Protein AF-0000000075699941 (afdb_homodimer)

pLDDT: mean 88.86, std 12.5, range [31.61, 98.81]

InterPro domains:
  IPR001917 Aminotransferase, class-II, pyridoxal-phosphate binding site [PS00599] (311-320)
  IPR004839 Aminotransferase, class I/classII, large domain [PF00155] (104-460)
  IPR015421 Pyridoxal phosphate-dependent transferase, major domain [G3DSA:3.40.640.10] (120-364)
  IPR015422 Pyridoxal phosphate-dependent transferase, small domain [G3DSA:3.90.1150.10] (101-460)
  IPR015424 Pyridoxal phosphate-dependent transferase [SSF53383] (94-467)
  IPR050087 8-amino-7-oxononanoate synthase class-II [PTHR13693] (21-463)

Solvent-accessible surface area (backbone atoms only — not comparable to full-atom values): 46453 Å² total; per-residue (Å²): 117,64,68,58,48,49,49,50,49,50,44,48,52,46,49,45,50,50,47,50,52,48,51,53,38,51,53,46,50,53,49,23,59,72,68,68,67,40,80,81,68,52,60,91,83,39,59,60,74,62,56,66,65,60,49,47,45,43,64,57,48,43,40,60,50,42,82,73,33,38,46,39,26,75,44,23,39,35,59,45,30,36,27,52,41,66,43,62,85,40,83,79,35,82,52,76,42,71,74,81,47,68,44,71,20,38,46,23,45,31,41,20,31,53,38,42,6,23,62,45,89,79,34,45,61,56,24,54,50,41,27,65,55,31,6,49,6,42,17,19,19,32,48,48,58,21,27,31,51,65,58,54,52,35,25,52,49,51,8,60,67,58,66,39,74,23,35,44,72,43,49,34,38,48,53,41,41,36,39,44,45,35,60,61,40,32,70,61,20,38,36,41,32,41,62,71,59,56,65,37,50,54,51,3,46,60,61,18,54,29,46,75,44,71,30,57,68,86,33,63,67,51,40,49,51,49,50,52,51,45,62,72,53,25,37,82,98,76,45,42,73,56,59,47,44,38,38,39,47,39,29,31,32,86,81,42,14,33,63,53,62,59,68,62,50,48,55,48,27,71,74,70,45,46,44,38,37,40,37,20,45,68,15,32,54,50,26,32,89,71,17,58,6,48,39,57,55,69,69,42,62,54,83,73,38,57,36,42,29,35,38,23,32,21,37,32,9,22,54,7,15,38,45,32,22,50,51,69,58,42,57,50,40,64,75,56,20,55,62,40,57,73,18,58,39,52,36,51,33,42,50,42,31,33,40,38,42,52,48,34,39,73,74,35,70,65,32,43,50,32,36,51,41,23,31,50,49,21,37,50,51,52,52,52,40,46,74,69,69,46,54,70,39,48,40,86,42,30,42,30,45,17,33,59,42,70,51,70,81,45,50,63,54,33,48,50,47,30,46,74,74,28,37,36,69,34,77,45,41,66,82,84,29,55,64,70,53,16,28,39,42,33,25,44,35,25,71,55,47,72,67,57,52,50,50,50,53,54,51,52,48,62,46,46,64,85,47,84,71,64,90,117,115,66,68,58,48,48,50,49,49,50,45,48,52,45,48,46,49,50,47,49,53,49,51,51,38,51,52,46,51,55,49,23,60,72,69,68,68,42,80,81,67,52,60,91,82,38,59,60,73,62,56,65,66,61,49,47,45,44,64,57,48,44,40,60,51,43,82,74,32,38,47,38,28,76,42,22,40,34,58,45,31,36,29,53,41,68,43,60,86,40,82,80,34,82,52,75,43,70,74,79,48,69,44,70,20,38,45,23,43,32,41,22,31,53,37,43,7,24,62,46,89,80,34,44,61,57,25,52,52,41,27,64,54,30,6,48,7,43,17,19,20,33,49,47,57,22,25,32,50,64,57,54,52,35,24,50,48,52,9,58,67,58,66,38,75,22,33,45,72,42,47,33,36,48,52,42,41,36,38,47,44,35,61,61,39,31,70,59,22,37,35,42,32,41,63,72,56,56,65,38,50,53,51,2,46,60,62,19,54,28,45,78,46,72,29,56,66,85,32,66,66,51,40,50,50,48,50,52,50,45,64,74,52,26,37,82,96,74,45,42,73,55,60,46,41,37,39,40,47,38,30,32,32,85,79,43,14,33,64,52,61,59,69,61,52,48,54,48,28,72,74,69,43,45,45,38,37,40,37,19,43,67,15,34,53,50,26,30,88,70,18,60,6,49,39,57,54,70,69,43,63,55,82,75,37,58,36,42,29,34,39,22,32,20,37,32,9,22,55,8,15,37,46,33,22,51,50,68,59,41,58,49,40,64,76,57,21,54,61,39,56,74,18,57,38,53,35,51,33,43,50,41,30,32,38,38,42,51,48,33,41,73,74,37,71,64,31,43,50,31,37,52,40,22,31,50,49,21,36,51,52,51,51,51,40,46,75,69,69,47,55,69,37,47,38,85,42,31,41,30,45,17,33,59,42,65,54,70,80,45,49,62,56,32,50,52,47,30,46,75,73,28,38,36,69,34,78,46,40,67,84,86,29,56,65,69,53,17,29,40,44,32,26,44,36,22,70,57,47,71,67,56,52,52,50,50,52,53,52,51,50,60,48,46,63,83,46,89,73,68,87,115

Organism: Trichomonas vaginalis (strain ATCC PRA-98 / G3) (NCBI:txid412133)

Foldseek 3Di:
DVLVVVVVVQVVVLVVVVVVLLVVLVVVQVVCVVVVNHDDDDPPPDDDPDDPVVVSCCQRPCLLQVCLPPFAWDDFQAQKTWTFDWDAPDSNGSDIDTPPDIFIFGRFAALQALRLLDDDDQQNVVLVVCCVVVNFAQPAFCVPRGPDPLQVVLQVLLCVLLVAPTKHWFQAQLVCLQFVLLLPAADLAEEEEEPLDDVSNVNNVVVNHYHYHYFYHLDLVRVLVCLVVCQCQGDPPVSDGGDAYEYEDEQARQQQQEGHPVVSVLVVCVVRVHAYAYEDASQALAAALLRSTNCRNVVHDPQSHAWDKYFCVRNQSARIIMTGHHPVSNVSCCPRGCSRHPNHGHTSSRSSSSSSLSCCSVPNPSSSLLNVLSQVLQQVLLVVCVVVVFQWGHDRSRQKIKTWADAPVLQSQLSVQSVVVRHHWDWDAPPSDDRGGTIIITGHHSVDDPVNSVVSSVSSCVSCVPPPSPSD/DVLVVVVVVQVVVLVVVVVVLLVVLVVVQVVCVVVVNHDDDDPPPDDDPDDPVVVSCCQRPCLLQVCLPPFAWDDFQAQKTKTFDWDAPDSNGSDIDTPPDIFIFGRFAALQALRLLDDDDQQNVVLVVCCVVVNFAQPAFCVPRGPDPLQVVLFVLLCVLLVAPTKHWFQAQLVCLQFVLLLPAADLAEEEEEPLDDVSNVNNVVVNHYHYHYFYHLDLVRVLVCLVVCQCQGDPPVSDGGDAYEYEDEQARQQQQEGHPVVSVLVVCVVRVHAYHYEDASQALAAALLRSTNCRNVVHDVQSHAWDKYFCVRNQSARTIMTGHHPVSNVSCCVRTCSRHPNHGHTSSRSSSSSSLSCCSVPNPSSSLLNVLSQVLQQVLLVVCVVVVFQWGHDRSRQKIKTWAAAPVLQSQLSVQSVVVRHHWDWDAPPSDDRGGTIIITGHHSPDDPVNSVVSSVSSCVSCVPRPRDSD

Secondary structure (DSSP, 8-state):
-HHHHHHHHHHHHHHHHHHHHHHHHHHHHHHHHHHT-SPPPPPTTPPPSS-HHHHHHHHHTGGGSGGGSSPPB-S-SSSEEEEEEEEESSTT-S-EEEEEEEEEEEE-SS--TTSTTS--TTTHHHHHHHHHHH-S---SBTTTT--BHHHHHHHHHHHHHHT-SEEEEES-HHHHHHHHHHHH--TT-EEEEETT--HHHHHHHHHHT-EEEEE-TT-HHHHHHHHHHHHHH-STTT-PPPS-EEEEEESB-TTT-PBP-HHHHHHHHHHH--EEEEE-TTTTTTSSTTS--HHHHTT--GGG-SEEEEESSSTTSS--EEEEE-HHHHHHHHHH-HHHHTSBPPPHHHHHHHHHHHHHHHH-HHHHHHHHHHHHHHHHHHHHHHHTT--B---TT-SB--EE---GGGHHHHHHHHHHTTEE-EEE-TTTS-TT--EEE-B--TT--HHHHHHHHHHHHHHHTTS-----/-HHHHHHHHHHHHHHHHHHHHHHHHHHHHHHHHHHT-SPPPPPTTPPPSS-HHHHHHHHHTGGGSGGGSS--B-S-SSSEEEEEEEEESSTT-S-EEEEEEEEEEEE-SS--TTSTTS--TTTHHHHHHHHHHH-S---SBTTTT--BHHHHHHHHHHHHHHT-SEEEEES-HHHHHHHHHHHH--TT-EEEEETT--HHHHHHHHHHT-EEEEE-TT-HHHHHHHHHHHHHH-STTT-PPPS-EEEEEESB-TTT-PBP-HHHHHHHHHHH--EEEEE-TTTTTTSSTTS--HHHHTT--GGG-SEEEEESSSTTSS--EEEEE-HHHHHHHHHH-HHHHTSBPPPHHHHHHHHHHHHHHHH-HHHHHHHHHHHHHHHHHHHHHHHTT--B---TT-SB--EE---GGGHHHHHHHHHHTTEE-EEE-TTTS-TT--EEE-B--TT--HHHHHHHHHHHHHHHTTS-----

Radius of gyration: 27.93 Å; Cα contacts (8 Å, |Δi|>4): 2089; chains: 2; bounding box: 78×87×69 Å

Nearest PDB structures (foldseek):
  7k0m-assembly1_A  TM=8.593E-01  e=3.765E-35  Homo sapiens
  7yj2-assembly1_A  TM=8.805E-01  e=1.296E-33  Homo sapiens
  7yjm-assembly1_A  TM=8.736E-01  e=7.192E-33  Arabidopsis thaliana
  7yjk-assembly1_E  TM=8.613E-01  e=2.711E-32  Arabidopsis thaliana
  6m4n-assembly1_E  TM=8.146E-01  e=2.342E-31  Homo sapiens

Structure (mmCIF, N/CA/C/O backbone):
data_AF-0000000075699941-model_v1
#
loop_
_entity.id
_entity.type
_entity.pdbx_description
1 polymer 'serine C-palmitoyltransferase'
#
loop_
_atom_site.group_PDB
_atom_site.id
_atom_site.type_symbol
_atom_site.label_atom_id
_atom_site.label_alt_id
_atom_site.label_comp_id
_atom_site.label_asym_id
_atom_site.label_entity_id
_atom_site.label_seq_id
_atom_site.pdbx_PDB_ins_code
_atom_site.Cartn_x
_atom_site.Cartn_y
_atom_site.Cartn_z
_atom_site.occupancy
_atom_site.B_iso_or_equiv
_atom_site.auth_seq_id
_atom_site.auth_comp_id
_atom_site.auth_asym_id
_atom_site.auth_atom_id
_atom_site.pdbx_PDB_model_num
ATOM 1 N N . MET A 1 1 ? 8.727 -48.25 -1.712 1 34.75 1 MET A N 1
ATOM 2 C CA . MET A 1 1 ? 10.008 -48.094 -1.034 1 34.75 1 MET A CA 1
ATOM 3 C C . MET A 1 1 ? 10.984 -47.281 -1.897 1 34.75 1 MET A C 1
ATOM 5 O O . MET A 1 1 ? 11.742 -46.469 -1.388 1 34.75 1 MET A O 1
ATOM 9 N N . LEU A 1 2 ? 10.891 -47.438 -3.232 1 41.66 2 LEU A N 1
ATOM 10 C CA . LEU A 1 2 ? 11.781 -46.969 -4.285 1 41.66 2 LEU A CA 1
ATOM 11 C C . LEU A 1 2 ? 11.523 -45.5 -4.59 1 41.66 2 LEU A C 1
ATOM 13 O O . LEU A 1 2 ? 12.469 -44.75 -4.812 1 41.66 2 LEU A O 1
ATOM 17 N N . PRO A 1 3 ? 10.281 -45.156 -4.598 1 49.69 3 PRO A N 1
ATOM 18 C CA . PRO A 1 3 ? 9.984 -43.75 -4.855 1 49.69 3 PRO A CA 1
ATOM 19 C C . PRO A 1 3 ? 10.43 -42.812 -3.719 1 49.69 3 PRO A C 1
ATOM 21 O O . PRO A 1 3 ? 10.898 -41.719 -3.967 1 49.69 3 PRO A O 1
ATOM 24 N N . GLU A 1 4 ? 10.281 -43.344 -2.535 1 50.81 4 GLU A N 1
ATOM 25 C CA . GLU A 1 4 ? 10.703 -42.594 -1.354 1 50.81 4 GLU A CA 1
ATOM 26 C C . GLU A 1 4 ? 12.211 -42.375 -1.333 1 50.81 4 GLU A C 1
ATOM 28 O O . GLU A 1 4 ? 12.695 -41.312 -0.978 1 50.81 4 GLU A O 1
ATOM 33 N N . LEU A 1 5 ? 12.922 -43.5 -1.72 1 48.5 5 LEU A N 1
ATOM 34 C CA . LEU A 1 5 ? 14.375 -43.406 -1.706 1 48.5 5 LEU A CA 1
ATOM 35 C C . LEU A 1 5 ? 14.867 -42.406 -2.721 1 48.5 5 LEU A C 1
ATOM 37 O O . LEU A 1 5 ? 15.828 -41.656 -2.459 1 48.5 5 LEU A O 1
ATOM 41 N N . ARG A 1 6 ? 14.148 -42.406 -3.789 1 55.69 6 ARG A N 1
ATOM 42 C CA . ARG A 1 6 ? 14.516 -41.438 -4.828 1 55.69 6 ARG A CA 1
ATOM 43 C C . ARG A 1 6 ? 14.266 -40 -4.371 1 55.69 6 ARG A C 1
ATOM 45 O O . ARG A 1 6 ? 15.07 -39.125 -4.648 1 55.69 6 ARG A O 1
ATOM 52 N N . GLU A 1 7 ? 13.219 -39.906 -3.625 1 62.72 7 GLU A N 1
ATOM 53 C CA . GLU A 1 7 ? 12.945 -38.594 -3.08 1 62.72 7 GLU A CA 1
ATOM 54 C C . GLU A 1 7 ? 14.031 -38.156 -2.094 1 62.72 7 GLU A C 1
ATOM 56 O O . GLU A 1 7 ? 14.438 -37 -2.08 1 62.72 7 GLU A O 1
ATOM 61 N N . ILE A 1 8 ? 14.43 -39.125 -1.36 1 63.62 8 ILE A N 1
ATOM 62 C CA . ILE A 1 8 ? 15.469 -38.875 -0.368 1 63.62 8 ILE A CA 1
ATOM 63 C C . ILE A 1 8 ? 16.781 -38.531 -1.07 1 63.62 8 ILE A C 1
ATOM 65 O O . ILE A 1 8 ? 17.5 -37.625 -0.654 1 63.62 8 ILE A O 1
ATOM 69 N N . GLU A 1 9 ? 17.016 -39.281 -2.086 1 65.44 9 GLU A N 1
ATOM 70 C CA . GLU A 1 9 ? 18.25 -39.031 -2.84 1 65.44 9 GLU A CA 1
ATOM 71 C C . GLU A 1 9 ? 18.234 -37.656 -3.494 1 65.44 9 GLU A C 1
ATOM 73 O O . GLU A 1 9 ? 19.234 -36.938 -3.467 1 65.44 9 GLU A O 1
ATOM 78 N N . LEU A 1 10 ? 17.109 -37.344 -3.988 1 65.12 10 LEU A N 1
ATOM 79 C CA . LEU A 1 10 ? 16.984 -36.062 -4.645 1 65.12 10 LEU A CA 1
ATOM 80 C C . LEU A 1 10 ? 17.125 -34.906 -3.635 1 65.12 10 LEU A C 1
ATOM 82 O O . LEU A 1 10 ? 17.766 -33.906 -3.916 1 65.12 10 LEU A O 1
ATOM 86 N N . LYS A 1 11 ? 16.547 -35.156 -2.514 1 68.44 11 LYS A N 1
ATOM 87 C CA . LYS A 1 11 ? 16.688 -34.156 -1.449 1 68.44 11 LYS A CA 1
ATOM 88 C C . LYS A 1 11 ? 18.141 -34 -1.017 1 68.44 11 LYS A C 1
ATOM 90 O O . LYS A 1 11 ? 18.609 -32.875 -0.806 1 68.44 11 LYS A O 1
ATOM 95 N N . PHE A 1 12 ? 18.734 -35.156 -0.958 1 65.94 12 PHE A N 1
ATOM 96 C CA . PHE A 1 12 ? 20.125 -35.125 -0.538 1 65.94 12 PHE A CA 1
ATOM 97 C C . PHE A 1 12 ? 20.984 -34.344 -1.517 1 65.94 12 PHE A C 1
ATOM 99 O O . PHE A 1 12 ? 21.766 -33.469 -1.107 1 65.94 12 PHE A O 1
ATOM 106 N N . PHE A 1 13 ? 20.812 -34.594 -2.758 1 67.38 13 PHE A N 1
ATOM 107 C CA . PHE A 1 13 ? 21.641 -33.938 -3.754 1 67.38 13 PHE A CA 1
ATOM 108 C C . PHE A 1 13 ? 21.297 -32.438 -3.84 1 67.38 13 PHE A C 1
ATOM 110 O O . PHE A 1 13 ? 22.172 -31.609 -4.074 1 67.38 13 PHE A O 1
ATOM 117 N N . ALA A 1 14 ? 20.031 -32.188 -3.631 1 69.19 14 ALA A N 1
ATOM 118 C CA . ALA A 1 14 ? 19.625 -30.766 -3.627 1 69.19 14 ALA A CA 1
ATOM 119 C C . ALA A 1 14 ? 20.281 -30.016 -2.479 1 69.19 14 ALA A C 1
ATOM 121 O O . ALA A 1 14 ? 20.812 -28.922 -2.676 1 69.19 14 ALA A O 1
ATOM 122 N N . TYR A 1 15 ? 20.281 -30.656 -1.397 1 71.62 15 TYR A N 1
ATOM 123 C CA . TYR A 1 15 ? 20.922 -30.031 -0.242 1 71.62 15 TYR A CA 1
ATOM 124 C C . TYR A 1 15 ? 22.422 -29.953 -0.426 1 71.62 15 TYR A C 1
ATOM 126 O O . TYR A 1 15 ? 23.047 -28.953 -0.037 1 71.62 15 TYR A O 1
ATOM 134 N N . LEU A 1 16 ? 22.906 -30.984 -1.008 1 69.88 16 LEU A N 1
ATOM 135 C CA . LEU A 1 16 ? 24.344 -31 -1.255 1 69.88 16 LEU A CA 1
ATOM 136 C C . LEU A 1 16 ? 24.75 -29.844 -2.172 1 69.88 16 LEU A C 1
ATOM 138 O O . LEU A 1 16 ? 25.781 -29.203 -1.95 1 69.88 16 LEU A O 1
ATOM 142 N N . ASN A 1 17 ? 24 -29.625 -3.148 1 71.31 17 ASN A N 1
ATOM 143 C CA . ASN A 1 17 ? 24.266 -28.516 -4.055 1 71.31 17 ASN A CA 1
ATOM 144 C C . ASN A 1 17 ? 24.219 -27.172 -3.332 1 71.31 17 ASN A C 1
ATOM 146 O O . ASN A 1 17 ? 25.031 -26.297 -3.598 1 71.31 17 ASN A O 1
ATOM 150 N N . TYR A 1 18 ? 23.281 -27.109 -2.482 1 71.38 18 TYR A N 1
ATOM 151 C CA . TYR A 1 18 ? 23.172 -25.875 -1.71 1 71.38 18 TYR A CA 1
ATOM 152 C C . TYR A 1 18 ? 24.391 -25.688 -0.804 1 71.38 18 TYR A C 1
ATOM 154 O O . TYR A 1 18 ? 24.891 -24.578 -0.646 1 71.38 18 TYR A O 1
ATOM 162 N N . VAL A 1 19 ? 24.75 -26.812 -0.297 1 73.38 19 VAL A N 1
ATOM 163 C CA . VAL A 1 19 ? 25.891 -26.781 0.596 1 73.38 19 VAL A CA 1
ATOM 164 C C . VAL A 1 19 ? 27.156 -26.422 -0.198 1 73.38 19 VAL A C 1
ATOM 166 O O . VAL A 1 19 ? 27.969 -25.625 0.253 1 73.38 19 VAL A O 1
ATOM 169 N N . ILE A 1 20 ? 27.266 -26.984 -1.326 1 74.5 20 ILE A N 1
ATOM 170 C CA . ILE A 1 20 ? 28.406 -26.703 -2.178 1 74.5 20 ILE A CA 1
ATOM 171 C C . ILE A 1 20 ? 28.406 -25.219 -2.564 1 74.5 20 ILE A C 1
ATOM 173 O O . ILE A 1 20 ? 29.438 -24.547 -2.5 1 74.5 20 ILE A O 1
ATOM 177 N N . CYS A 1 21 ? 27.25 -24.781 -2.92 1 73.25 21 CYS A N 1
ATOM 178 C CA . CYS A 1 21 ? 27.141 -23.375 -3.277 1 73.25 21 CYS A CA 1
ATOM 179 C C . CYS A 1 21 ? 27.469 -22.469 -2.086 1 73.25 21 CYS A C 1
ATOM 181 O O . CYS A 1 21 ? 28.109 -21.438 -2.244 1 73.25 21 CYS A O 1
ATOM 183 N N . PHE A 1 22 ? 27.062 -22.984 -0.99 1 75.75 22 PHE A N 1
ATOM 184 C CA . PHE A 1 22 ? 27.328 -22.234 0.228 1 75.75 22 PHE A CA 1
ATOM 185 C C . PHE A 1 22 ? 28.828 -22.188 0.522 1 75.75 22 PHE A C 1
ATOM 187 O O . PHE A 1 22 ? 29.375 -21.125 0.822 1 75.75 22 PHE A O 1
ATOM 194 N N . ILE A 1 23 ? 29.469 -23.266 0.366 1 77.12 23 ILE A N 1
ATOM 195 C CA . ILE A 1 23 ? 30.891 -23.375 0.644 1 77.12 23 ILE A CA 1
ATOM 196 C C . ILE A 1 23 ? 31.672 -22.547 -0.38 1 77.12 23 ILE A C 1
ATOM 198 O O . ILE A 1 23 ? 32.594 -21.828 -0.023 1 77.12 23 ILE A O 1
ATOM 202 N N . THR A 1 24 ? 31.281 -22.656 -1.557 1 78.62 24 THR A N 1
ATOM 203 C CA . THR A 1 24 ? 31.953 -21.875 -2.598 1 78.62 24 THR A CA 1
ATOM 204 C C . THR A 1 24 ? 31.766 -20.375 -2.35 1 78.62 24 THR A C 1
ATOM 206 O O . THR A 1 24 ? 32.688 -19.594 -2.607 1 78.62 24 THR A O 1
ATOM 209 N N . GLY A 1 25 ? 30.625 -20.047 -1.852 1 77.56 25 GLY A N 1
ATOM 210 C CA . GLY A 1 25 ? 30.391 -18.656 -1.509 1 77.56 25 GLY A CA 1
ATOM 211 C C . GLY A 1 25 ? 31.297 -18.141 -0.402 1 77.56 25 GLY A C 1
ATOM 212 O O . GLY A 1 25 ? 31.812 -17.031 -0.477 1 77.56 25 GLY A O 1
ATOM 213 N N . ILE A 1 26 ? 31.5 -19 0.552 1 77.69 26 ILE A N 1
ATOM 214 C CA . ILE A 1 26 ? 32.375 -18.641 1.672 1 77.69 26 ILE A CA 1
ATOM 215 C C . ILE A 1 26 ? 33.812 -18.453 1.178 1 77.69 26 ILE A C 1
ATOM 217 O O . ILE A 1 26 ? 34.469 -17.516 1.57 1 77.69 26 ILE A O 1
ATOM 221 N N . VAL A 1 27 ? 34.156 -19.312 0.367 1 80 27 VAL A N 1
ATOM 222 C CA . VAL A 1 27 ? 35.5 -19.25 -0.185 1 80 27 VAL A CA 1
ATOM 223 C C . VAL A 1 27 ? 35.688 -17.969 -1.003 1 80 27 VAL A C 1
ATOM 225 O O . VAL A 1 27 ? 36.688 -17.281 -0.901 1 80 27 VAL A O 1
ATOM 228 N N . ARG A 1 28 ? 34.719 -17.641 -1.659 1 80.19 28 ARG A N 1
ATOM 229 C CA . ARG A 1 28 ? 34.781 -16.438 -2.48 1 80.19 28 ARG A CA 1
ATOM 230 C C . ARG A 1 28 ? 34.812 -15.188 -1.613 1 80.19 28 ARG A C 1
ATOM 232 O O . ARG A 1 28 ? 35.5 -14.211 -1.95 1 80.19 28 ARG A O 1
ATOM 239 N N . ASP A 1 29 ? 34.031 -15.18 -0.617 1 80.12 29 ASP A N 1
ATOM 240 C CA . ASP A 1 29 ? 34.062 -14.055 0.313 1 80.12 29 ASP A CA 1
ATOM 241 C C . ASP A 1 29 ? 35.438 -13.883 0.927 1 80.12 29 ASP A C 1
ATOM 243 O O . ASP A 1 29 ? 35.906 -12.758 1.132 1 80.12 29 ASP A O 1
ATOM 247 N N . TRP A 1 30 ? 35.969 -14.992 1.223 1 78.75 30 TRP A N 1
ATOM 248 C CA . TRP A 1 30 ? 37.312 -14.977 1.775 1 78.75 30 TRP A CA 1
ATOM 249 C C . TRP A 1 30 ? 38.312 -14.383 0.777 1 78.75 30 TRP A C 1
ATOM 251 O O . TRP A 1 30 ? 39.156 -13.555 1.142 1 78.75 30 TRP A O 1
ATOM 261 N N . ILE A 1 31 ? 38.188 -14.711 -0.401 1 80.12 31 ILE A N 1
ATOM 262 C CA . ILE A 1 31 ? 39.062 -14.203 -1.461 1 80.12 31 ILE A CA 1
ATOM 263 C C . ILE A 1 31 ? 38.812 -12.711 -1.659 1 80.12 31 ILE A C 1
ATOM 265 O O . ILE A 1 31 ? 39.75 -11.93 -1.79 1 80.12 31 ILE A O 1
ATOM 269 N N . ASP A 1 32 ? 37.531 -12.359 -1.671 1 79.06 32 ASP A N 1
ATOM 270 C CA . ASP A 1 32 ? 37.156 -10.961 -1.879 1 79.06 32 ASP A CA 1
ATOM 271 C C . ASP A 1 32 ? 37.688 -10.086 -0.75 1 79.06 32 ASP A C 1
ATOM 273 O O . ASP A 1 32 ? 38.125 -8.945 -0.984 1 79.06 32 ASP A O 1
ATOM 277 N N . ARG A 1 33 ? 37.625 -10.57 0.433 1 75.12 33 ARG A N 1
ATOM 278 C CA . ARG A 1 33 ? 38.156 -9.844 1.58 1 75.12 33 ARG A CA 1
ATOM 279 C C . ARG A 1 33 ? 39.656 -9.633 1.451 1 75.12 33 ARG A C 1
ATOM 281 O O . ARG A 1 33 ? 40.188 -8.578 1.817 1 75.12 33 ARG A O 1
ATOM 288 N N . ARG A 1 34 ? 40.281 -10.531 0.761 1 75.31 34 ARG A N 1
ATOM 289 C CA . ARG A 1 34 ? 41.719 -10.484 0.634 1 75.31 34 ARG A CA 1
ATOM 290 C C . ARG A 1 34 ? 42.156 -9.602 -0.54 1 75.31 34 ARG A C 1
ATOM 292 O O . ARG A 1 34 ? 43.219 -9.008 -0.524 1 75.31 34 ARG A O 1
ATOM 299 N N . THR A 1 35 ? 41.281 -9.547 -1.446 1 78.31 35 THR A N 1
ATOM 300 C CA . THR A 1 35 ? 41.625 -8.781 -2.639 1 78.31 35 THR A CA 1
ATOM 301 C C . THR A 1 35 ? 41 -7.391 -2.586 1 78.31 35 THR A C 1
ATOM 303 O O . THR A 1 35 ? 41.125 -6.605 -3.527 1 78.31 35 THR A O 1
ATOM 306 N N . GLY A 1 36 ? 40.25 -7.008 -1.541 1 66.38 36 GLY A N 1
ATOM 307 C CA . GLY A 1 36 ? 39.656 -5.691 -1.35 1 66.38 36 GLY A CA 1
ATOM 308 C C . GLY A 1 36 ? 38.375 -5.508 -2.102 1 66.38 36 GLY A C 1
ATOM 309 O O . GLY A 1 36 ? 37.906 -4.379 -2.293 1 66.38 36 GLY A O 1
ATOM 310 N N . LYS A 1 37 ? 37.906 -6.531 -2.658 1 63.53 37 LYS A N 1
ATOM 311 C CA . LYS A 1 37 ? 36.688 -6.441 -3.473 1 63.53 37 LYS A CA 1
ATOM 312 C C . LYS A 1 37 ? 35.438 -6.785 -2.652 1 63.53 37 LYS A C 1
ATOM 314 O O . LYS A 1 37 ? 34.344 -6.949 -3.205 1 63.53 37 LYS A O 1
ATOM 319 N N . GLY A 1 38 ? 35.625 -6.918 -1.45 1 62.72 38 GLY A N 1
ATOM 320 C CA . GLY A 1 38 ? 34.5 -7.363 -0.632 1 62.72 38 GLY A CA 1
ATOM 321 C C . GLY A 1 38 ? 33.531 -6.246 -0.264 1 62.72 38 GLY A C 1
ATOM 322 O O . GLY A 1 38 ? 33.688 -5.113 -0.726 1 62.72 38 GLY A O 1
ATOM 323 N N . ARG A 1 39 ? 32.5 -6.656 0.431 1 65 39 ARG A N 1
ATOM 324 C CA . ARG A 1 39 ? 31.531 -5.719 0.972 1 65 39 ARG A CA 1
ATOM 325 C C . ARG A 1 39 ? 32.219 -4.617 1.777 1 65 39 ARG A C 1
ATOM 327 O O . ARG A 1 39 ? 33.156 -4.879 2.51 1 65 39 ARG A O 1
ATOM 334 N N . LYS A 1 40 ? 31.625 -3.402 1.453 1 65.88 40 LYS A N 1
ATOM 335 C CA . LYS A 1 40 ? 32.125 -2.338 2.322 1 65.88 40 LYS A CA 1
ATOM 336 C C . LYS A 1 40 ? 31.688 -2.568 3.77 1 65.88 40 LYS A C 1
ATOM 338 O O . LYS A 1 40 ? 30.5 -2.723 4.055 1 65.88 40 LYS A O 1
ATOM 343 N N . PRO A 1 41 ? 32.625 -2.721 4.504 1 69.06 41 PRO A N 1
ATOM 344 C CA . PRO A 1 41 ? 32.281 -2.928 5.91 1 69.06 41 PRO A CA 1
ATOM 345 C C . PRO A 1 41 ? 31.562 -1.728 6.52 1 69.06 41 PRO A C 1
ATOM 347 O O . PRO A 1 41 ? 31.656 -0.614 6 1 69.06 41 PRO A O 1
ATOM 350 N N . ALA A 1 42 ? 30.781 -2.07 7.5 1 73 42 ALA A N 1
ATOM 351 C CA . ALA A 1 42 ? 30.203 -0.969 8.266 1 73 42 ALA A CA 1
ATOM 352 C C . ALA A 1 42 ? 31.281 -0.066 8.836 1 73 42 ALA A C 1
ATOM 354 O O . ALA A 1 42 ? 32.375 -0.538 9.203 1 73 42 ALA A O 1
ATOM 355 N N . PRO A 1 43 ? 30.969 1.286 8.742 1 68.81 43 PRO A N 1
ATOM 356 C CA . PRO A 1 43 ? 31.953 2.17 9.367 1 68.81 43 PRO A CA 1
ATOM 357 C C . PRO A 1 43 ? 32.312 1.739 10.781 1 68.81 43 PRO A C 1
ATOM 359 O O . PRO A 1 43 ? 31.562 1.024 11.43 1 68.81 43 PRO A O 1
ATOM 362 N N . LYS A 1 44 ? 33.594 2.088 11.172 1 68.62 44 LYS A N 1
ATOM 363 C CA . LYS A 1 44 ? 34.094 1.708 12.492 1 68.62 44 LYS A CA 1
ATOM 364 C C . LYS A 1 44 ? 33.094 2.1 13.586 1 68.62 44 LYS A C 1
ATOM 366 O O . LYS A 1 44 ? 32.594 3.229 13.609 1 68.62 44 LYS A O 1
ATOM 371 N N . GLY A 1 45 ? 32.688 1.171 14.336 1 70.06 45 GLY A N 1
ATOM 372 C CA . GLY A 1 45 ? 31.812 1.437 15.469 1 70.06 45 GLY A CA 1
ATOM 373 C C . GLY A 1 45 ? 30.359 1.158 15.18 1 70.06 45 GLY A C 1
ATOM 374 O O . GLY A 1 45 ? 29.516 1.169 16.078 1 70.06 45 GLY A O 1
ATOM 375 N N . TYR A 1 46 ? 30.094 0.892 13.891 1 75.81 46 TYR A N 1
ATOM 376 C CA . TYR A 1 46 ? 28.703 0.613 13.531 1 75.81 46 TYR A CA 1
ATOM 377 C C . TYR A 1 46 ? 28.469 -0.885 13.383 1 75.81 46 TYR A C 1
ATOM 379 O O . TYR A 1 46 ? 29.359 -1.62 12.953 1 75.81 46 TYR A O 1
ATOM 387 N N . VAL A 1 47 ? 27.375 -1.27 13.781 1 77.06 47 VAL A N 1
ATOM 388 C CA . VAL A 1 47 ? 26.938 -2.619 13.438 1 77.06 47 VAL A CA 1
ATOM 389 C C . VAL A 1 47 ? 26.422 -2.65 12 1 77.06 47 VAL A C 1
ATOM 391 O O . VAL A 1 47 ? 25.719 -1.745 11.562 1 77.06 47 VAL A O 1
ATOM 394 N N . PRO A 1 48 ? 26.828 -3.695 11.273 1 72.69 48 PRO A N 1
ATOM 395 C CA . PRO A 1 48 ? 26.406 -3.756 9.875 1 72.69 48 PRO A CA 1
ATOM 396 C C . PRO A 1 48 ? 24.875 -3.77 9.727 1 72.69 48 PRO A C 1
ATOM 398 O O . PRO A 1 48 ? 24.188 -4.395 10.531 1 72.69 48 PRO A O 1
ATOM 401 N N . ILE A 1 49 ? 24.438 -3.08 8.711 1 75 49 ILE A N 1
ATOM 402 C CA . ILE A 1 49 ? 23.016 -2.885 8.484 1 75 49 ILE A CA 1
ATOM 403 C C . ILE A 1 49 ? 22.391 -4.184 7.977 1 75 49 ILE A C 1
ATOM 405 O O . ILE A 1 49 ? 21.188 -4.414 8.156 1 75 49 ILE A O 1
ATOM 409 N N . PHE A 1 50 ? 23.188 -5.125 7.477 1 73.94 50 PHE A N 1
ATOM 410 C CA . PHE A 1 50 ? 22.625 -6.281 6.785 1 73.94 50 PHE A CA 1
ATOM 411 C C . PHE A 1 50 ? 22.719 -7.527 7.656 1 73.94 50 PHE A C 1
ATOM 413 O O . PHE A 1 50 ? 23.641 -7.66 8.469 1 73.94 50 PHE A O 1
ATOM 420 N N . ASN A 1 51 ? 21.672 -8.32 7.465 1 70.94 51 ASN A N 1
ATOM 421 C CA . ASN A 1 51 ? 21.797 -9.68 7.969 1 70.94 51 ASN A CA 1
ATOM 422 C C . ASN A 1 51 ? 22.844 -10.469 7.18 1 70.94 51 ASN A C 1
ATOM 424 O O . ASN A 1 51 ? 22.734 -10.594 5.961 1 70.94 51 ASN A O 1
ATOM 428 N N . ASP A 1 52 ? 23.734 -11 7.832 1 68 52 ASP A N 1
ATOM 429 C CA . ASP A 1 52 ? 24.891 -11.625 7.203 1 68 52 ASP A CA 1
ATOM 430 C C . ASP A 1 52 ? 24.469 -12.727 6.242 1 68 52 ASP A C 1
ATOM 432 O O . ASP A 1 52 ? 24.984 -12.82 5.129 1 68 52 ASP A O 1
ATOM 436 N N . PHE A 1 53 ? 23.562 -13.469 6.707 1 69.69 53 PHE A N 1
ATOM 437 C CA . PHE A 1 53 ? 23.141 -14.586 5.871 1 69.69 53 PHE A CA 1
ATOM 438 C C . PHE A 1 53 ? 22.406 -14.086 4.629 1 69.69 53 PHE A C 1
ATOM 440 O O . PHE A 1 53 ? 22.656 -14.562 3.521 1 69.69 53 PHE A O 1
ATOM 447 N N . ALA A 1 54 ? 21.625 -13.18 4.867 1 70.75 54 ALA A N 1
ATOM 448 C CA . ALA A 1 54 ? 20.844 -12.648 3.748 1 70.75 54 ALA A CA 1
ATOM 449 C C . ALA A 1 54 ? 21.766 -11.953 2.74 1 70.75 54 ALA A C 1
ATOM 451 O O . ALA A 1 54 ? 21.562 -12.07 1.529 1 70.75 54 ALA A O 1
ATOM 452 N N . ASP A 1 55 ? 22.656 -11.312 3.291 1 72.69 55 ASP A N 1
ATOM 453 C CA . ASP A 1 55 ? 23.609 -10.633 2.426 1 72.69 55 ASP A CA 1
ATOM 454 C C . ASP A 1 55 ? 24.453 -11.633 1.643 1 72.69 55 ASP A C 1
ATOM 456 O O . ASP A 1 55 ? 24.703 -11.445 0.453 1 72.69 55 ASP A O 1
ATOM 460 N N . PHE A 1 56 ? 24.844 -12.633 2.324 1 72.69 56 PHE A N 1
ATOM 461 C CA . PHE A 1 56 ? 25.609 -13.688 1.679 1 72.69 56 PHE A CA 1
ATOM 462 C C . PHE A 1 56 ? 24.812 -14.336 0.551 1 72.69 56 PHE A C 1
ATOM 464 O O . PHE A 1 56 ? 25.328 -14.508 -0.557 1 72.69 56 PHE A O 1
ATOM 471 N N . PHE A 1 57 ? 23.609 -14.656 0.801 1 72.25 57 PHE A N 1
ATOM 472 C CA . PHE A 1 57 ? 22.734 -15.281 -0.187 1 72.25 57 PHE A CA 1
ATOM 473 C C . PHE A 1 57 ? 22.547 -14.375 -1.399 1 72.25 57 PHE A C 1
ATOM 475 O O . PHE A 1 57 ? 22.578 -14.844 -2.539 1 72.25 57 PHE A O 1
ATOM 482 N N . THR A 1 58 ? 22.484 -13.172 -1.108 1 71.94 58 THR A N 1
ATOM 483 C CA . THR A 1 58 ? 22.266 -12.203 -2.18 1 71.94 58 THR A CA 1
ATOM 484 C C . THR A 1 58 ? 23.5 -12.109 -3.072 1 71.94 58 THR A C 1
ATOM 486 O O . THR A 1 58 ? 23.391 -12.156 -4.301 1 71.94 58 THR A O 1
ATOM 489 N N . ARG A 1 59 ? 24.578 -12.094 -2.467 1 72.94 59 ARG A N 1
ATOM 490 C CA . ARG A 1 59 ? 25.812 -11.844 -3.199 1 72.94 59 ARG A CA 1
ATOM 491 C C . ARG A 1 59 ? 26.281 -13.094 -3.938 1 72.94 59 ARG A C 1
ATOM 493 O O . ARG A 1 59 ? 26.797 -13.008 -5.055 1 72.94 59 ARG A O 1
ATOM 500 N N . ARG A 1 60 ? 25.953 -14.164 -3.281 1 73.88 60 ARG A N 1
ATOM 501 C CA . ARG A 1 60 ? 26.625 -15.352 -3.797 1 73.88 60 ARG A CA 1
ATOM 502 C C . ARG A 1 60 ? 25.656 -16.266 -4.535 1 73.88 60 ARG A C 1
ATOM 504 O O . ARG A 1 60 ? 26.062 -17.125 -5.309 1 73.88 60 ARG A O 1
ATOM 511 N N . TYR A 1 61 ? 24.469 -16.078 -4.324 1 72.06 61 TYR A N 1
ATOM 512 C CA . TYR A 1 61 ? 23.5 -16.938 -4.996 1 72.06 61 TYR A CA 1
ATOM 513 C C . TYR A 1 61 ? 22.625 -16.141 -5.945 1 72.06 61 TYR A C 1
ATOM 515 O O . TYR A 1 61 ? 22.594 -16.406 -7.148 1 72.06 61 TYR A O 1
ATOM 523 N N . TYR A 1 62 ? 22.078 -15.164 -5.488 1 72.25 62 TYR A N 1
ATOM 524 C CA . TYR A 1 62 ? 21.109 -14.414 -6.281 1 72.25 62 TYR A CA 1
ATOM 525 C C . TYR A 1 62 ? 21.781 -13.727 -7.461 1 72.25 62 TYR A C 1
ATOM 527 O O . TYR A 1 62 ? 21.266 -13.742 -8.578 1 72.25 62 TYR A O 1
ATOM 535 N N . HIS A 1 63 ? 22.906 -13.164 -7.242 1 73.5 63 HIS A N 1
ATOM 536 C CA . HIS A 1 63 ? 23.531 -12.375 -8.289 1 73.5 63 HIS A CA 1
ATOM 537 C C . HIS A 1 63 ? 24.016 -13.258 -9.438 1 73.5 63 HIS A C 1
ATOM 539 O O . HIS A 1 63 ? 24.188 -12.789 -10.562 1 73.5 63 HIS A O 1
ATOM 545 N N . ARG A 1 64 ? 24.078 -14.516 -9.141 1 72.88 64 ARG A N 1
ATOM 546 C CA . ARG A 1 64 ? 24.5 -15.453 -10.18 1 72.88 64 ARG A CA 1
ATOM 547 C C . ARG A 1 64 ? 23.344 -15.766 -11.125 1 72.88 64 ARG A C 1
ATOM 549 O O . ARG A 1 64 ? 23.562 -16.141 -12.281 1 72.88 64 ARG A O 1
ATOM 556 N N . ILE A 1 65 ? 22.188 -15.562 -10.617 1 77.62 65 ILE A N 1
ATOM 557 C CA . ILE A 1 65 ? 21.047 -15.961 -11.43 1 77.62 65 ILE A CA 1
ATOM 558 C C . ILE A 1 65 ? 20.078 -14.789 -11.547 1 77.62 65 ILE A C 1
ATOM 560 O O . ILE A 1 65 ? 18.875 -14.992 -11.812 1 77.62 65 ILE A O 1
ATOM 564 N N . ASP A 1 66 ? 20.5 -13.602 -11.328 1 78.44 66 ASP A N 1
ATOM 565 C CA . ASP A 1 66 ? 19.609 -12.445 -11.266 1 78.44 66 ASP A CA 1
ATOM 566 C C . ASP A 1 66 ? 19.031 -12.125 -12.633 1 78.44 66 ASP A C 1
ATOM 568 O O . ASP A 1 66 ? 18 -11.445 -12.734 1 78.44 66 ASP A O 1
ATOM 572 N N . ASP A 1 67 ? 19.641 -12.648 -13.703 1 82 67 ASP A N 1
ATOM 573 C CA . ASP A 1 67 ? 19.125 -12.438 -15.055 1 82 67 ASP A CA 1
ATOM 574 C C . ASP A 1 67 ? 17.828 -13.211 -15.273 1 82 67 ASP A C 1
ATOM 576 O O . ASP A 1 67 ? 17.094 -12.953 -16.234 1 82 67 ASP A O 1
ATOM 580 N N . CYS A 1 68 ? 17.578 -14.156 -14.398 1 84.25 68 CYS A N 1
ATOM 581 C CA . CYS A 1 68 ? 16.359 -14.953 -14.508 1 84.25 68 CYS A CA 1
ATOM 582 C C . CYS A 1 68 ? 15.195 -14.258 -13.812 1 84.25 68 CYS A C 1
ATOM 584 O O . CYS A 1 68 ? 14.047 -14.672 -13.953 1 84.25 68 CYS A O 1
ATOM 586 N N . PHE A 1 69 ? 15.562 -13.172 -13.172 1 83.81 69 PHE A N 1
ATOM 587 C CA . PHE A 1 69 ? 14.555 -12.477 -12.391 1 83.81 69 PHE A CA 1
ATOM 588 C C . PHE A 1 69 ? 14.477 -11.008 -12.789 1 83.81 69 PHE A C 1
ATOM 590 O O . PHE A 1 69 ? 15.453 -10.445 -13.297 1 83.81 69 PHE A O 1
ATOM 597 N N . ALA A 1 70 ? 13.336 -10.43 -12.617 1 86.88 70 ALA A N 1
ATOM 598 C CA . ALA A 1 70 ? 13.117 -9 -12.773 1 86.88 70 ALA A CA 1
ATOM 599 C C . ALA A 1 70 ? 13.625 -8.516 -14.133 1 86.88 70 ALA A C 1
ATOM 601 O O . ALA A 1 70 ? 14.32 -7.504 -14.219 1 86.88 70 ALA A O 1
ATOM 602 N N . ARG A 1 71 ? 13.375 -9.352 -15.141 1 90.44 71 ARG A N 1
ATOM 603 C CA . ARG A 1 71 ? 13.711 -8.891 -16.484 1 90.44 71 ARG A CA 1
ATOM 604 C C . ARG A 1 71 ? 12.969 -7.602 -16.828 1 90.44 71 ARG A C 1
ATOM 606 O O . ARG A 1 71 ? 11.812 -7.422 -16.438 1 90.44 71 ARG A O 1
ATOM 613 N N . VAL A 1 72 ? 13.602 -6.754 -17.547 1 93.81 72 VAL A N 1
ATOM 614 C CA . VAL A 1 72 ? 13.062 -5.418 -17.766 1 93.81 72 VAL A CA 1
ATOM 615 C C . VAL A 1 72 ? 12.125 -5.438 -18.969 1 93.81 72 VAL A C 1
ATOM 617 O O . VAL A 1 72 ? 12.562 -5.68 -20.109 1 93.81 72 VAL A O 1
ATOM 620 N N . VAL A 1 73 ? 10.914 -5.168 -18.766 1 95.56 73 VAL A N 1
ATOM 621 C CA . VAL A 1 73 ? 9.883 -5.156 -19.797 1 95.56 73 VAL A CA 1
ATOM 622 C C . VAL A 1 73 ? 9.781 -3.758 -20.406 1 95.56 73 VAL A C 1
ATOM 624 O O . VAL A 1 73 ? 9.844 -2.756 -19.688 1 95.56 73 VAL A O 1
ATOM 627 N N . THR A 1 74 ? 9.609 -3.615 -21.719 1 96.06 74 THR A N 1
ATOM 628 C CA . THR A 1 74 ? 9.555 -2.32 -22.391 1 96.06 74 THR A CA 1
ATOM 629 C C . THR A 1 74 ? 8.227 -2.15 -23.125 1 96.06 74 THR A C 1
ATOM 631 O O . THR A 1 74 ? 8.102 -1.284 -23.984 1 96.06 74 THR A O 1
ATOM 634 N N . SER A 1 75 ? 7.262 -2.979 -22.828 1 94.81 75 SER A N 1
ATOM 635 C CA . SER A 1 75 ? 5.938 -2.936 -23.453 1 94.81 75 SER A CA 1
ATOM 636 C C . SER A 1 75 ? 4.844 -3.184 -22.422 1 94.81 75 SER A C 1
ATOM 638 O O . SER A 1 75 ? 5.105 -3.207 -21.219 1 94.81 75 SER A O 1
ATOM 640 N N . ASN A 1 76 ? 3.627 -3.256 -22.953 1 93.75 76 ASN A N 1
ATOM 641 C CA . ASN A 1 76 ? 2.525 -3.641 -22.078 1 93.75 76 ASN A CA 1
ATOM 642 C C . ASN A 1 76 ? 2.582 -5.121 -21.719 1 93.75 76 ASN A C 1
ATOM 644 O O . ASN A 1 76 ? 3.385 -5.871 -22.281 1 93.75 76 ASN A O 1
ATOM 648 N N . ALA A 1 77 ? 1.743 -5.516 -20.734 1 91.5 77 ALA A N 1
ATOM 649 C CA . ALA A 1 77 ? 1.742 -6.887 -20.234 1 91.5 77 ALA A CA 1
ATOM 650 C C . ALA A 1 77 ? 0.696 -7.734 -20.953 1 91.5 77 ALA A C 1
ATOM 652 O O . ALA A 1 77 ? -0.019 -8.516 -20.312 1 91.5 77 ALA A O 1
ATOM 653 N N . GLY A 1 78 ? 0.567 -7.586 -22.188 1 92.88 78 GLY A N 1
ATOM 654 C CA . GLY A 1 78 ? -0.404 -8.344 -22.953 1 92.88 78 GLY A CA 1
ATOM 655 C C . GLY A 1 78 ? 0.013 -9.789 -23.188 1 92.88 78 GLY A C 1
ATOM 656 O O . GLY A 1 78 ? 0.747 -10.359 -22.375 1 92.88 78 GLY A O 1
ATOM 657 N N . ALA A 1 79 ? -0.553 -10.422 -24.219 1 94.88 79 ALA A N 1
ATOM 658 C CA . ALA A 1 79 ? -0.234 -11.812 -24.547 1 94.88 79 ALA A CA 1
ATOM 659 C C . ALA A 1 79 ? 1.264 -11.992 -24.766 1 94.88 79 ALA A C 1
ATOM 661 O O . ALA A 1 79 ? 1.816 -13.055 -24.5 1 94.88 79 ALA A O 1
ATOM 662 N N . PHE A 1 80 ? 1.819 -10.945 -25.234 1 96.25 80 PHE A N 1
ATOM 663 C CA . PHE A 1 80 ? 3.262 -10.898 -25.453 1 96.25 80 PHE A CA 1
ATOM 664 C C . PHE A 1 80 ? 3.863 -9.664 -24.781 1 96.25 80 PHE A C 1
ATOM 666 O O . PHE A 1 80 ? 3.162 -8.68 -24.531 1 96.25 80 PHE A O 1
ATOM 673 N N . MET A 1 81 ? 5.137 -9.781 -24.453 1 95.88 81 MET A N 1
ATOM 674 C CA . MET A 1 81 ? 5.895 -8.672 -23.875 1 95.88 81 MET A CA 1
ATOM 675 C C . MET A 1 81 ? 7.234 -8.5 -24.578 1 95.88 81 MET A C 1
ATOM 677 O O . MET A 1 81 ? 7.836 -9.477 -25.031 1 95.88 81 MET A O 1
ATOM 681 N N . ASP A 1 82 ? 7.656 -7.277 -24.703 1 96.88 82 ASP A N 1
ATOM 682 C CA . ASP A 1 82 ? 9.016 -6.973 -25.141 1 96.88 82 ASP A CA 1
ATOM 683 C C . ASP A 1 82 ? 9.953 -6.82 -23.938 1 96.88 82 ASP A C 1
ATOM 685 O O . ASP A 1 82 ? 9.688 -6.016 -23.047 1 96.88 82 ASP A O 1
ATOM 689 N N . VAL A 1 83 ? 11.047 -7.652 -23.906 1 96.25 83 VAL A N 1
ATOM 690 C CA . VAL A 1 83 ? 11.945 -7.688 -22.75 1 96.25 83 VAL A CA 1
ATOM 691 C C . VAL A 1 83 ? 13.367 -7.371 -23.203 1 96.25 83 VAL A C 1
ATOM 693 O O . VAL A 1 83 ? 13.836 -7.891 -24.219 1 96.25 83 VAL A O 1
ATOM 696 N N . LYS A 1 84 ? 14.031 -6.535 -22.422 1 94.56 84 LYS A N 1
ATOM 697 C CA . LYS A 1 84 ? 15.43 -6.227 -22.719 1 94.56 84 LYS A CA 1
ATOM 698 C C . LYS A 1 84 ? 16.312 -7.449 -22.531 1 94.56 84 LYS A C 1
ATOM 700 O O . LYS A 1 84 ? 16.156 -8.195 -21.562 1 94.56 84 LYS A O 1
ATOM 705 N N . VAL A 1 85 ? 17.234 -7.594 -23.438 1 92.31 85 VAL A N 1
ATOM 706 C CA . VAL A 1 85 ? 18.172 -8.703 -23.344 1 92.31 85 VAL A CA 1
ATOM 707 C C . VAL A 1 85 ? 19.406 -8.266 -22.562 1 92.31 85 VAL A C 1
ATOM 709 O O . VAL A 1 85 ? 20.016 -7.238 -22.875 1 92.31 85 VAL A O 1
ATOM 712 N N . ALA A 1 86 ? 19.625 -8.945 -21.531 1 85.56 86 ALA A N 1
ATOM 713 C CA . ALA A 1 86 ? 20.812 -8.672 -20.719 1 85.56 86 ALA A CA 1
ATOM 714 C C . ALA A 1 86 ? 21.828 -9.805 -20.828 1 85.56 86 ALA A C 1
ATOM 716 O O . ALA A 1 86 ? 21.469 -10.961 -21.062 1 85.56 86 ALA A O 1
ATOM 717 N N . LYS A 1 87 ? 23.078 -9.391 -20.875 1 76.56 87 LYS A N 1
ATOM 718 C CA . LYS A 1 87 ? 24.172 -10.359 -20.859 1 76.56 87 LYS A CA 1
ATOM 719 C C . LYS A 1 87 ? 25.078 -10.164 -19.656 1 76.56 87 LYS A C 1
ATOM 721 O O . LYS A 1 87 ? 25.188 -9.055 -19.125 1 76.56 87 LYS A O 1
ATOM 726 N N . LYS A 1 88 ? 25.391 -11.172 -19.078 1 70.31 88 LYS A N 1
ATOM 727 C CA . LYS A 1 88 ? 26.359 -11.086 -17.984 1 70.31 88 LYS A CA 1
ATOM 728 C C . LYS A 1 88 ? 27.797 -11.211 -18.516 1 70.31 88 LYS A C 1
ATOM 730 O O . LYS A 1 88 ? 28.047 -11.969 -19.453 1 70.31 88 LYS A O 1
ATOM 735 N N . ALA A 1 89 ? 28.703 -10.141 -18.219 1 58.53 89 ALA A N 1
ATOM 736 C CA . ALA A 1 89 ? 30.094 -10.18 -18.672 1 58.53 89 ALA A CA 1
ATOM 737 C C . ALA A 1 89 ? 30.734 -11.516 -18.312 1 58.53 89 ALA A C 1
ATOM 739 O O . ALA A 1 89 ? 31.469 -12.094 -19.125 1 58.53 89 ALA A O 1
ATOM 740 N N . ASP A 1 90 ? 30.672 -11.914 -17.141 1 56.88 90 ASP A N 1
ATOM 741 C CA . ASP A 1 90 ? 31.156 -13.227 -16.703 1 56.88 90 ASP A CA 1
ATOM 742 C C . ASP A 1 90 ? 30.266 -13.805 -15.609 1 56.88 90 ASP A C 1
ATOM 744 O O . ASP A 1 90 ? 29.438 -13.094 -15.047 1 56.88 90 ASP A O 1
ATOM 748 N N . ASP A 1 91 ? 30.156 -15.148 -15.656 1 50.53 91 ASP A N 1
ATOM 749 C CA . ASP A 1 91 ? 29.297 -15.906 -14.75 1 50.53 91 ASP A CA 1
ATOM 750 C C . ASP A 1 91 ? 29.375 -15.344 -13.336 1 50.53 91 ASP A C 1
ATOM 752 O O . ASP A 1 91 ? 28.453 -15.562 -12.531 1 50.53 91 ASP A O 1
ATOM 756 N N . LEU A 1 92 ? 30.516 -14.664 -13.125 1 48.5 92 LEU A N 1
ATOM 757 C CA . LEU A 1 92 ? 30.719 -14.234 -11.75 1 48.5 92 LEU A CA 1
ATOM 758 C C . LEU A 1 92 ? 30.391 -12.758 -11.578 1 48.5 92 LEU A C 1
ATOM 760 O O . LEU A 1 92 ? 30.453 -12.227 -10.469 1 48.5 92 LEU A O 1
ATOM 764 N N . ALA A 1 93 ? 29.953 -12.281 -12.719 1 48.59 93 ALA A N 1
ATOM 765 C CA . ALA A 1 93 ? 29.828 -10.82 -12.688 1 48.59 93 ALA A CA 1
ATOM 766 C C . ALA A 1 93 ? 28.562 -10.391 -11.945 1 48.59 93 ALA A C 1
ATOM 768 O O . ALA A 1 93 ? 27.5 -10.984 -12.125 1 48.59 93 ALA A O 1
ATOM 769 N N . GLN A 1 94 ? 28.781 -9.445 -11.031 1 57.66 94 GLN A N 1
ATOM 770 C CA . GLN A 1 94 ? 27.719 -8.836 -10.234 1 57.66 94 GLN A CA 1
ATOM 771 C C . GLN A 1 94 ? 26.859 -7.914 -11.094 1 57.66 94 GLN A C 1
ATOM 773 O O . GLN A 1 94 ? 25.703 -7.664 -10.766 1 57.66 94 GLN A O 1
ATOM 778 N N . ASN A 1 95 ? 27.391 -7.648 -12.273 1 62.97 95 ASN A N 1
ATOM 779 C CA . ASN A 1 95 ? 26.672 -6.629 -13.031 1 62.97 95 ASN A CA 1
ATOM 780 C C . ASN A 1 95 ? 26.188 -7.16 -14.375 1 62.97 95 ASN A C 1
ATOM 782 O O . ASN A 1 95 ? 26.891 -7.949 -15.016 1 62.97 95 ASN A O 1
ATOM 786 N N . GLN A 1 96 ? 24.922 -6.926 -14.625 1 72.5 96 GLN A N 1
ATOM 787 C CA . GLN A 1 96 ? 24.344 -7.199 -15.938 1 72.5 96 GLN A CA 1
ATOM 788 C C . GLN A 1 96 ? 24.469 -5.992 -16.859 1 72.5 96 GLN A C 1
ATOM 790 O O . GLN A 1 96 ? 24.484 -4.848 -16.391 1 72.5 96 GLN A O 1
ATOM 795 N N . PHE A 1 97 ? 24.875 -6.305 -18.062 1 77.94 97 PHE A N 1
ATOM 796 C CA . PHE A 1 97 ? 24.844 -5.215 -19.031 1 77.94 97 PHE A CA 1
ATOM 797 C C . PHE A 1 97 ? 23.797 -5.473 -20.109 1 77.94 97 PHE A C 1
ATOM 799 O O . PHE A 1 97 ? 23.625 -6.605 -20.562 1 77.94 97 PHE A O 1
ATOM 806 N N . PHE A 1 98 ? 23.062 -4.477 -20.438 1 84.69 98 PHE A N 1
ATOM 807 C CA . PHE A 1 98 ? 22.031 -4.578 -21.453 1 84.69 98 PHE A CA 1
ATOM 808 C C . PHE A 1 98 ? 22.625 -4.449 -22.844 1 84.69 98 PHE A C 1
ATOM 810 O O . PHE A 1 98 ? 23.469 -3.58 -23.094 1 84.69 98 PHE A O 1
ATOM 817 N N . THR A 1 99 ? 22.25 -5.246 -23.75 1 85.25 99 THR A N 1
ATOM 818 C CA . THR A 1 99 ? 22.797 -5.301 -25.094 1 85.25 99 THR A CA 1
ATOM 819 C C . THR A 1 99 ? 22.172 -4.23 -25.984 1 85.25 99 THR A C 1
ATOM 821 O O . THR A 1 99 ? 22.672 -3.938 -27.062 1 85.25 99 THR A O 1
ATOM 824 N N . GLY A 1 100 ? 21.016 -3.713 -25.438 1 87.44 100 GLY A N 1
ATOM 825 C CA . GLY A 1 100 ? 20.25 -2.805 -26.281 1 87.44 100 GLY A CA 1
ATOM 826 C C . GLY A 1 100 ? 19.156 -3.498 -27.078 1 87.44 100 GLY A C 1
ATOM 827 O O . GLY A 1 100 ? 18.25 -2.848 -27.578 1 87.44 100 GLY A O 1
ATOM 828 N N . GLU A 1 101 ? 19.219 -4.816 -27.156 1 92.25 101 GLU A N 1
ATOM 829 C CA . GLU A 1 101 ? 18.219 -5.598 -27.875 1 92.25 101 GLU A CA 1
ATOM 830 C C . GLU A 1 101 ? 17.016 -5.906 -26.969 1 92.25 101 GLU A C 1
ATOM 832 O O . GLU A 1 101 ? 17.141 -5.902 -25.75 1 92.25 101 GLU A O 1
ATOM 837 N N . THR A 1 102 ? 15.867 -6.039 -27.656 1 94.94 102 THR A N 1
ATOM 838 C CA . THR A 1 102 ? 14.664 -6.5 -26.984 1 94.94 102 THR A CA 1
ATOM 839 C C . THR A 1 102 ? 14.148 -7.793 -27.594 1 94.94 102 THR A C 1
ATOM 841 O O . THR A 1 102 ? 14.289 -8.008 -28.812 1 94.94 102 THR A O 1
ATOM 844 N N . ARG A 1 103 ? 13.672 -8.664 -26.844 1 95.5 103 ARG A N 1
ATOM 845 C CA . ARG A 1 103 ? 13.086 -9.922 -27.297 1 95.5 103 ARG A CA 1
ATOM 846 C C . ARG A 1 103 ? 11.586 -9.961 -27 1 95.5 103 ARG A C 1
ATOM 848 O O . ARG A 1 103 ? 11.164 -9.648 -25.891 1 95.5 103 ARG A O 1
ATOM 855 N N . ARG A 1 104 ? 10.867 -10.328 -28.062 1 96.31 104 ARG A N 1
ATOM 856 C CA . ARG A 1 104 ? 9.438 -10.531 -27.875 1 96.31 104 ARG A CA 1
ATOM 857 C C . ARG A 1 104 ? 9.148 -11.922 -27.312 1 96.31 104 ARG A C 1
ATOM 859 O O . ARG A 1 104 ? 9.539 -12.93 -27.922 1 96.31 104 ARG A O 1
ATOM 866 N N . ILE A 1 105 ? 8.547 -11.977 -26.156 1 97 105 ILE A N 1
ATOM 867 C CA . ILE A 1 105 ? 8.289 -13.266 -25.5 1 97 105 ILE A CA 1
ATOM 868 C C . ILE A 1 105 ? 6.801 -13.398 -25.203 1 97 105 ILE A C 1
ATOM 870 O O . ILE A 1 105 ? 6.113 -12.406 -24.984 1 97 105 ILE A O 1
ATOM 874 N N . MET A 1 106 ? 6.34 -14.656 -25.219 1 97.56 106 MET A N 1
ATOM 875 C CA . MET A 1 106 ? 4.973 -14.922 -24.781 1 97.56 106 MET A CA 1
ATOM 876 C C . MET A 1 106 ? 4.84 -14.758 -23.266 1 97.56 106 MET A C 1
ATOM 878 O O . MET A 1 106 ? 5.641 -15.305 -22.516 1 97.56 106 MET A O 1
ATOM 882 N N . ASN A 1 107 ? 3.852 -13.969 -22.859 1 96.56 107 ASN A N 1
ATOM 883 C CA . ASN A 1 107 ? 3.662 -13.664 -21.453 1 96.56 107 ASN A CA 1
ATOM 884 C C . ASN A 1 107 ? 2.924 -14.789 -20.734 1 96.56 107 ASN A C 1
ATOM 886 O O . ASN A 1 107 ? 1.695 -14.867 -20.781 1 96.56 107 ASN A O 1
ATOM 890 N N . LEU A 1 108 ? 3.641 -15.594 -19.984 1 96.44 108 LEU A N 1
ATOM 891 C CA . LEU A 1 108 ? 3.068 -16.656 -19.172 1 96.44 108 LEU A CA 1
ATOM 892 C C . LEU A 1 108 ? 3.463 -16.484 -17.703 1 96.44 108 LEU A C 1
ATOM 894 O O . LEU A 1 108 ? 3.404 -17.438 -16.922 1 96.44 108 LEU A O 1
ATOM 898 N N . GLY A 1 109 ? 3.898 -15.297 -17.422 1 93.25 109 GLY A N 1
ATOM 899 C CA . GLY A 1 109 ? 4.395 -15.055 -16.078 1 93.25 109 GLY A CA 1
ATOM 900 C C . GLY A 1 109 ? 3.545 -14.078 -15.297 1 93.25 109 GLY A C 1
ATOM 901 O O . GLY A 1 109 ? 3.455 -14.164 -14.07 1 93.25 109 GLY A O 1
ATOM 902 N N . SER A 1 110 ? 2.928 -13.102 -15.93 1 93.69 110 SER A N 1
ATOM 903 C CA . SER A 1 110 ? 2.152 -12.07 -15.234 1 93.69 110 SER A CA 1
ATOM 904 C C . SER A 1 110 ? 0.749 -12.57 -14.906 1 93.69 110 SER A C 1
ATOM 906 O O . SER A 1 110 ? 0.253 -13.508 -15.531 1 93.69 110 SER A O 1
ATOM 908 N N . TYR A 1 111 ? 0.111 -11.898 -13.922 1 96.25 111 TYR A N 1
ATOM 909 C CA . TYR A 1 111 ? -1.225 -12.266 -13.461 1 96.25 111 TYR A CA 1
ATOM 910 C C . TYR A 1 111 ? -2.293 -11.523 -14.258 1 96.25 111 TYR A C 1
ATOM 912 O O . TYR A 1 111 ? -3.381 -11.25 -13.742 1 96.25 111 TYR A O 1
ATOM 920 N N . ASN A 1 112 ? -1.955 -11.102 -15.484 1 96.56 112 ASN A N 1
ATOM 921 C CA . ASN A 1 112 ? -2.922 -10.414 -16.328 1 96.56 112 ASN A CA 1
ATOM 922 C C . ASN A 1 112 ? -3.949 -11.391 -16.906 1 96.56 112 ASN A C 1
ATOM 924 O O . ASN A 1 112 ? -4.105 -11.477 -18.125 1 96.56 112 ASN A O 1
ATOM 928 N N . TYR A 1 113 ? -4.762 -11.992 -16.125 1 97.5 113 TYR A N 1
ATOM 929 C CA . TYR A 1 113 ? -5.621 -13.125 -16.453 1 97.5 113 TYR A CA 1
ATOM 930 C C . TYR A 1 113 ? -6.621 -12.758 -17.531 1 97.5 113 TYR A C 1
ATOM 932 O O . TYR A 1 113 ? -6.918 -13.562 -18.422 1 97.5 113 TYR A O 1
ATOM 940 N N . LEU A 1 114 ? -7.133 -11.531 -17.469 1 97.38 114 LEU A N 1
ATOM 941 C CA . LEU A 1 114 ? -8.219 -11.188 -18.375 1 97.38 114 LEU A CA 1
ATOM 942 C C . LEU A 1 114 ? -7.734 -10.242 -19.469 1 97.38 114 LEU A C 1
ATOM 944 O O . LEU A 1 114 ? -8.516 -9.82 -20.328 1 97.38 114 LEU A O 1
ATOM 948 N N . GLY A 1 115 ? -6.516 -9.859 -19.391 1 96 115 GLY A N 1
ATOM 949 C CA . GLY A 1 115 ? -5.922 -9.062 -20.453 1 96 115 GLY A CA 1
ATOM 950 C C . GLY A 1 115 ? -6.125 -7.57 -20.266 1 96 115 GLY A C 1
ATOM 951 O O . GLY A 1 115 ? -5.73 -6.766 -21.109 1 96 115 GLY A O 1
ATOM 952 N N . PHE A 1 116 ? -6.637 -7.152 -19.172 1 95.94 116 PHE A N 1
ATOM 953 C CA . PHE A 1 116 ? -6.961 -5.746 -18.969 1 95.94 116 PHE A CA 1
ATOM 954 C C . PHE A 1 116 ? -5.73 -4.961 -18.531 1 95.94 116 PHE A C 1
ATOM 956 O O . PHE A 1 116 ? -5.781 -3.736 -18.391 1 95.94 116 PHE A O 1
ATOM 963 N N . GLY A 1 117 ? -4.668 -5.656 -18.328 1 93.56 117 GLY A N 1
ATOM 964 C CA . GLY A 1 117 ? -3.404 -4.961 -18.141 1 93.56 117 GLY A CA 1
ATOM 965 C C . GLY A 1 117 ? -2.924 -4.238 -19.375 1 93.56 117 GLY A C 1
ATOM 966 O O . GLY A 1 117 ? -2.066 -3.355 -19.297 1 93.56 117 GLY A O 1
ATOM 967 N N . ASP A 1 118 ? -3.488 -4.527 -20.484 1 93.62 118 ASP A N 1
ATOM 968 C CA . ASP A 1 118 ? -3.258 -3.865 -21.766 1 93.62 118 ASP A CA 1
ATOM 969 C C . ASP A 1 118 ? -4.242 -2.715 -21.969 1 93.62 118 ASP A C 1
ATOM 971 O O . ASP A 1 118 ? -5.359 -2.746 -21.453 1 93.62 118 ASP A O 1
ATOM 975 N N . PRO A 1 119 ? -3.676 -1.766 -22.766 1 94.5 119 PRO A N 1
ATOM 976 C CA . PRO A 1 119 ? -4.684 -0.797 -23.203 1 94.5 119 PRO A CA 1
ATOM 977 C C . PRO A 1 119 ? -5.82 -1.442 -24 1 94.5 119 PRO A C 1
ATOM 979 O O . PRO A 1 119 ? -5.578 -2.35 -24.797 1 94.5 119 PRO A O 1
ATOM 982 N N . ASP A 1 120 ? -7.02 -1.082 -23.688 1 93.69 120 ASP A N 1
ATOM 983 C CA . ASP A 1 120 ? -8.164 -1.649 -24.391 1 93.69 120 ASP A CA 1
ATOM 984 C C . ASP A 1 120 ? -9.211 -0.578 -24.703 1 93.69 120 ASP A C 1
ATOM 986 O O . ASP A 1 120 ? -9.117 0.544 -24.188 1 93.69 120 ASP A O 1
ATOM 990 N N . GLU A 1 121 ? -10.156 -0.915 -25.5 1 94.88 121 GLU A N 1
ATOM 991 C CA . GLU A 1 121 ? -11.125 0.063 -26 1 94.88 121 GLU A CA 1
ATOM 992 C C . GLU A 1 121 ? -12.203 0.346 -24.969 1 94.88 121 GLU A C 1
ATOM 994 O O . GLU A 1 121 ? -12.922 1.343 -25.062 1 94.88 121 GLU A O 1
ATOM 999 N N . TYR A 1 122 ? -12.336 -0.45 -23.969 1 95.81 122 TYR A N 1
ATOM 1000 C CA . TYR A 1 122 ? -13.438 -0.325 -23.016 1 95.81 122 TYR A CA 1
ATOM 1001 C C . TYR A 1 122 ? -13.016 0.514 -21.812 1 95.81 122 TYR A C 1
ATOM 1003 O O . TYR A 1 122 ? -13.797 1.334 -21.312 1 95.81 122 TYR A O 1
ATOM 1011 N N . CYS A 1 123 ? -11.812 0.347 -21.297 1 97.44 123 CYS A N 1
ATOM 1012 C CA . CYS A 1 123 ? -11.398 0.938 -20.031 1 97.44 123 CYS A CA 1
ATOM 1013 C C . CYS A 1 123 ? -10.477 2.127 -20.25 1 97.44 123 CYS A C 1
ATOM 1015 O O . CYS A 1 123 ? -10.633 3.168 -19.609 1 97.44 123 CYS A O 1
ATOM 1017 N N . THR A 1 124 ? -9.523 2.051 -21.172 1 97.44 124 THR A N 1
ATOM 1018 C CA . THR A 1 124 ? -8.43 3.006 -21.328 1 97.44 124 THR A CA 1
ATOM 1019 C C . THR A 1 124 ? -8.977 4.395 -21.656 1 97.44 124 THR A C 1
ATOM 1021 O O . THR A 1 124 ? -8.547 5.391 -21.062 1 97.44 124 THR A O 1
ATOM 1024 N N . PRO A 1 125 ? -9.969 4.547 -22.562 1 97.69 125 PRO A N 1
ATOM 1025 C CA . PRO A 1 125 ? -10.492 5.883 -22.859 1 97.69 125 PRO A CA 1
ATOM 1026 C C . PRO A 1 125 ? -11.156 6.535 -21.656 1 97.69 125 PRO A C 1
ATOM 1028 O O . PRO A 1 125 ? -11.039 7.746 -21.453 1 97.69 125 PRO A O 1
ATOM 1031 N N . VAL A 1 126 ? -11.844 5.762 -20.844 1 97.94 126 VAL A N 1
ATOM 1032 C CA . VAL A 1 126 ? -12.523 6.293 -19.672 1 97.94 126 VAL A CA 1
ATOM 1033 C C . VAL A 1 126 ? -11.5 6.738 -18.641 1 97.94 126 VAL A C 1
ATOM 1035 O O . VAL A 1 126 ? -11.672 7.773 -17.984 1 97.94 126 VAL A O 1
ATOM 1038 N N . VAL A 1 127 ? -10.461 5.961 -18.469 1 98.06 127 VAL A N 1
ATOM 1039 C CA . VAL A 1 127 ? -9.391 6.297 -17.531 1 98.06 127 VAL A CA 1
ATOM 1040 C C . VAL A 1 127 ? -8.758 7.625 -17.938 1 98.06 127 VAL A C 1
ATOM 1042 O O . VAL A 1 127 ? -8.477 8.469 -17.094 1 98.06 127 VAL A O 1
ATOM 1045 N N . LYS A 1 128 ? -8.484 7.805 -19.234 1 97.69 128 LYS A N 1
ATOM 1046 C CA . LYS A 1 128 ? -7.895 9.047 -19.734 1 97.69 128 LYS A CA 1
ATOM 1047 C C . LYS A 1 128 ? -8.812 10.234 -19.484 1 97.69 128 LYS A C 1
ATOM 1049 O O . LYS A 1 128 ? -8.344 11.312 -19.109 1 97.69 128 LYS A O 1
ATOM 1054 N N . GLN A 1 129 ? -10.102 10.031 -19.625 1 97.56 129 GLN A N 1
ATOM 1055 C CA . GLN A 1 129 ? -11.07 11.086 -19.359 1 97.56 129 GLN A CA 1
ATOM 1056 C C . GLN A 1 129 ? -11.062 11.484 -17.891 1 97.56 129 GLN A C 1
ATOM 1058 O O . GLN A 1 129 ? -11.141 12.664 -17.562 1 97.56 129 GLN A O 1
ATOM 1063 N N . VAL A 1 130 ? -10.992 10.531 -17.062 1 97.31 130 VAL A N 1
ATOM 1064 C CA . VAL A 1 130 ? -10.992 10.773 -15.625 1 97.31 130 VAL A CA 1
ATOM 1065 C C . VAL A 1 130 ? -9.703 11.484 -15.219 1 97.31 130 VAL A C 1
ATOM 1067 O O . VAL A 1 130 ? -9.711 12.344 -14.336 1 97.31 130 VAL A O 1
ATOM 1070 N N . LEU A 1 131 ? -8.602 11.039 -15.828 1 97.12 131 LEU A N 1
ATOM 1071 C CA . LEU A 1 131 ? -7.332 11.719 -15.586 1 97.12 131 LEU A CA 1
ATOM 1072 C C . LEU A 1 131 ? -7.43 13.195 -15.938 1 97.12 131 LEU A C 1
ATOM 1074 O O . LEU A 1 131 ? -6.902 14.047 -15.211 1 97.12 131 LEU A O 1
ATOM 1078 N N . ASP A 1 132 ? -8.141 13.516 -16.984 1 96.88 132 ASP A N 1
ATOM 1079 C CA . ASP A 1 132 ? -8.289 14.891 -17.438 1 96.88 132 ASP A CA 1
ATOM 1080 C C . ASP A 1 132 ? -9.18 15.688 -16.484 1 96.88 132 ASP A C 1
ATOM 1082 O O . ASP A 1 132 ? -8.961 16.875 -16.281 1 96.88 132 ASP A O 1
ATOM 1086 N N . LYS A 1 133 ? -10.125 15.031 -15.938 1 96 133 LYS A N 1
ATOM 1087 C CA . LYS A 1 133 ? -11.117 15.727 -15.117 1 96 133 LYS A CA 1
ATOM 1088 C C . LYS A 1 133 ? -10.664 15.82 -13.664 1 96 133 LYS A C 1
ATOM 1090 O O . LYS A 1 133 ? -10.789 16.875 -13.039 1 96 133 LYS A O 1
ATOM 1095 N N . TYR A 1 134 ? -10.164 14.758 -13.094 1 96.12 134 TYR A N 1
ATOM 1096 C CA . TYR A 1 134 ? -9.883 14.672 -11.664 1 96.12 134 TYR A CA 1
ATOM 1097 C C . TYR A 1 134 ? -8.391 14.828 -11.391 1 96.12 134 TYR A C 1
ATOM 1099 O O . TYR A 1 134 ? -7.988 15.078 -10.25 1 96.12 134 TYR A O 1
ATOM 1107 N N . GLY A 1 135 ? -7.555 14.688 -12.445 1 95.69 135 GLY A N 1
ATOM 1108 C CA . GLY A 1 135 ? -6.117 14.656 -12.211 1 95.69 135 GLY A CA 1
ATOM 1109 C C . GLY A 1 135 ? -5.621 13.305 -11.734 1 95.69 135 GLY A C 1
ATOM 1110 O O . GLY A 1 135 ? -6.395 12.352 -11.648 1 95.69 135 GLY A O 1
ATOM 1111 N N . PRO A 1 136 ? -4.328 13.203 -11.484 1 95.19 136 PRO A N 1
ATOM 1112 C CA . PRO A 1 136 ? -3.717 11.914 -11.156 1 95.19 136 PRO A CA 1
ATOM 1113 C C . PRO A 1 136 ? -3.98 11.484 -9.719 1 95.19 136 PRO A C 1
ATOM 1115 O O . PRO A 1 136 ? -3.969 10.289 -9.414 1 95.19 136 PRO A O 1
ATOM 1118 N N . ALA A 1 137 ? -4.113 12.438 -8.797 1 93.94 137 ALA A N 1
ATOM 1119 C CA . ALA A 1 137 ? -4.266 12.102 -7.387 1 93.94 137 ALA A CA 1
ATOM 1120 C C . ALA A 1 137 ? -4.914 13.242 -6.609 1 93.94 137 ALA A C 1
ATOM 1122 O O . ALA A 1 137 ? -4.852 14.398 -7.031 1 93.94 137 ALA A O 1
ATOM 1123 N N . THR A 1 138 ? -5.496 12.914 -5.449 1 93.25 138 THR A N 1
ATOM 1124 C CA . THR A 1 138 ? -6.133 13.922 -4.609 1 93.25 138 THR A CA 1
ATOM 1125 C C . THR A 1 138 ? -5.148 14.453 -3.568 1 93.25 138 THR A C 1
ATOM 1127 O O . THR A 1 138 ? -5.391 15.492 -2.957 1 93.25 138 THR A O 1
ATOM 1130 N N . SER A 1 139 ? -4.113 13.719 -3.34 1 93.06 139 SER A N 1
ATOM 1131 C CA . SER A 1 139 ? -3.066 14.094 -2.395 1 93.06 139 SER A CA 1
ATOM 1132 C C . SER A 1 139 ? -3.629 14.266 -0.987 1 93.06 139 SER A C 1
ATOM 1134 O O . SER A 1 139 ? -3.35 15.266 -0.323 1 93.06 139 SER A O 1
ATOM 1136 N N . SER A 1 140 ? -4.43 13.406 -0.548 1 94.06 140 SER A N 1
ATOM 1137 C CA . SER A 1 140 ? -5.043 13.391 0.776 1 94.06 140 SER A CA 1
ATOM 1138 C C . SER A 1 140 ? -5.605 12.016 1.112 1 94.06 140 SER A C 1
ATOM 1140 O O . SER A 1 140 ? -5.801 11.188 0.223 1 94.06 140 SER A O 1
ATOM 1142 N N . SER A 1 141 ? -5.766 11.805 2.354 1 92 141 SER A N 1
ATOM 1143 C CA . SER A 1 141 ? -6.387 10.555 2.777 1 92 141 SER A CA 1
ATOM 1144 C C . SER A 1 141 ? -7.891 10.562 2.51 1 92 141 SER A C 1
ATOM 1146 O O . SER A 1 141 ? -8.477 11.625 2.301 1 92 141 SER A O 1
ATOM 1148 N N . ARG A 1 142 ? -8.516 9.414 2.578 1 92.69 142 ARG A N 1
ATOM 1149 C CA . ARG A 1 1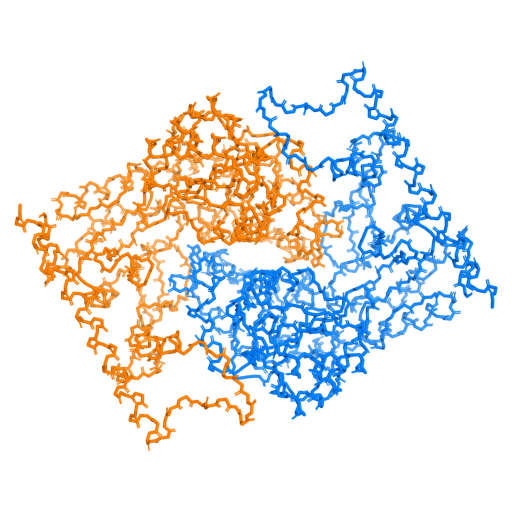42 ? -9.938 9.25 2.316 1 92.69 142 ARG A CA 1
ATOM 1150 C C . ARG A 1 142 ? -10.773 9.992 3.355 1 92.69 142 ARG A C 1
ATOM 1152 O O . ARG A 1 142 ? -11.859 10.484 3.051 1 92.69 142 ARG A O 1
ATOM 1159 N N . VAL A 1 143 ? -10.312 10.172 4.586 1 88.62 143 VAL A N 1
ATOM 1160 C CA . VAL A 1 143 ? -11.109 10.742 5.672 1 88.62 143 VAL A CA 1
ATOM 1161 C C . VAL A 1 143 ? -11.023 12.266 5.637 1 88.62 143 VAL A C 1
ATOM 1163 O O . VAL A 1 143 ? -11.891 12.953 6.188 1 88.62 143 VAL A O 1
ATOM 1166 N N . GLU A 1 144 ? -10.047 12.75 4.984 1 89.62 144 GLU A N 1
ATOM 1167 C CA . GLU A 1 144 ? -9.883 14.195 4.867 1 89.62 144 GLU A CA 1
ATOM 1168 C C . GLU A 1 144 ? -10.406 14.711 3.531 1 89.62 144 GLU A C 1
ATOM 1170 O O . GLU A 1 144 ? -11.586 14.531 3.215 1 89.62 144 GLU A O 1
ATOM 1175 N N . ALA A 1 145 ? -9.586 15.094 2.65 1 89.69 145 ALA A N 1
ATOM 1176 C CA . ALA A 1 145 ? -10.016 15.672 1.378 1 89.69 145 ALA A CA 1
ATOM 1177 C C . ALA A 1 145 ? -9.758 14.703 0.224 1 89.69 145 ALA A C 1
ATOM 1179 O O . ALA A 1 145 ? -9.727 15.117 -0.939 1 89.69 145 ALA A O 1
ATOM 1180 N N . GLY A 1 146 ? -9.664 13.43 0.561 1 93.5 146 GLY A N 1
ATOM 1181 C CA . GLY A 1 146 ? -9.18 12.516 -0.46 1 93.5 146 GLY A CA 1
ATOM 1182 C C . GLY A 1 146 ? -10.281 11.688 -1.098 1 93.5 146 GLY A C 1
ATOM 1183 O O . GLY A 1 146 ? -10.047 10.977 -2.072 1 93.5 146 GLY A O 1
ATOM 1184 N N . THR A 1 147 ? -11.523 11.734 -0.612 1 94.69 147 THR A N 1
ATOM 1185 C CA . THR A 1 147 ? -12.625 10.953 -1.16 1 94.69 147 THR A CA 1
ATOM 1186 C C . THR A 1 147 ? -13.25 11.664 -2.354 1 94.69 147 THR A C 1
ATOM 1188 O O . THR A 1 147 ? -13.695 12.805 -2.238 1 94.69 147 THR A O 1
ATOM 1191 N N . THR A 1 148 ? -13.305 11.031 -3.506 1 96.62 148 THR A N 1
ATOM 1192 C CA . THR A 1 148 ? -13.961 11.57 -4.691 1 96.62 148 THR A CA 1
ATOM 1193 C C . THR A 1 148 ? -15.219 10.773 -5.02 1 96.62 148 THR A C 1
ATOM 1195 O O . THR A 1 148 ? -15.453 9.711 -4.445 1 96.62 148 THR A O 1
ATOM 1198 N N . GLN A 1 149 ? -15.961 11.32 -5.895 1 96.25 149 GLN A N 1
ATOM 1199 C CA . GLN A 1 149 ? -17.156 10.625 -6.387 1 96.25 149 GLN A CA 1
ATOM 1200 C C . GLN A 1 149 ? -16.781 9.289 -7.016 1 96.25 149 GLN A C 1
ATOM 1202 O O . GLN A 1 149 ? -17.531 8.312 -6.902 1 96.25 149 GLN A O 1
ATOM 1207 N N . ILE A 1 150 ? -15.664 9.258 -7.641 1 97.56 150 ILE A N 1
ATOM 1208 C CA . ILE A 1 150 ? -15.203 8.039 -8.297 1 97.56 150 ILE A CA 1
ATOM 1209 C C . ILE A 1 150 ? -14.961 6.953 -7.25 1 97.56 150 ILE A C 1
ATOM 1211 O O . ILE A 1 150 ? -15.328 5.793 -7.453 1 97.56 150 ILE A O 1
ATOM 1215 N N . HIS A 1 151 ? -14.352 7.316 -6.121 1 97.31 151 HIS A N 1
ATOM 1216 C CA . HIS A 1 151 ? -14.117 6.355 -5.047 1 97.31 151 HIS A CA 1
ATOM 1217 C C . HIS A 1 151 ? -15.43 5.789 -4.523 1 97.31 151 HIS A C 1
ATOM 1219 O O . HIS A 1 151 ? -15.539 4.586 -4.273 1 97.31 151 HIS A O 1
ATOM 1225 N N . LYS A 1 152 ? -16.391 6.641 -4.34 1 95.94 152 LYS A N 1
ATOM 1226 C CA . LYS A 1 152 ? -17.688 6.211 -3.824 1 95.94 152 LYS A CA 1
ATOM 1227 C C . LYS A 1 152 ? -18.391 5.273 -4.805 1 95.94 152 LYS A C 1
ATOM 1229 O O . LYS A 1 152 ? -18.891 4.215 -4.41 1 95.94 152 LYS A O 1
ATOM 1234 N N . GLU A 1 153 ? -18.406 5.656 -6.043 1 97.62 153 GLU A N 1
ATOM 1235 C CA . GLU A 1 153 ? -19.016 4.824 -7.074 1 97.62 153 GLU A CA 1
ATOM 1236 C C . GLU A 1 153 ? -18.297 3.482 -7.195 1 97.62 153 GLU A C 1
ATOM 1238 O O . GLU A 1 153 ? -18.938 2.443 -7.387 1 97.62 153 GLU A O 1
ATOM 1243 N N . PHE A 1 154 ? -17.031 3.555 -7.141 1 98.5 154 PHE A N 1
ATOM 1244 C CA . PHE A 1 154 ? -16.203 2.359 -7.23 1 98.5 154 PHE A CA 1
ATOM 1245 C C . PHE A 1 154 ? -16.547 1.37 -6.125 1 98.5 154 PHE A C 1
ATOM 1247 O O . PHE A 1 154 ? -16.781 0.188 -6.395 1 98.5 154 PHE A O 1
ATOM 1254 N N . GLU A 1 155 ? -16.625 1.818 -4.848 1 98.38 155 GLU A N 1
ATOM 1255 C CA . GLU A 1 155 ? -16.953 0.958 -3.711 1 98.38 155 GLU A CA 1
ATOM 1256 C C . GLU A 1 155 ? -18.359 0.401 -3.818 1 98.38 155 GLU A C 1
ATOM 1258 O O . GLU A 1 155 ? -18.609 -0.753 -3.461 1 98.38 155 GLU A O 1
ATOM 1263 N N . GLU A 1 156 ? -19.281 1.169 -4.375 1 98.06 156 GLU A N 1
ATOM 1264 C CA . GLU A 1 156 ? -20.641 0.703 -4.594 1 98.06 156 GLU A CA 1
ATOM 1265 C C . GLU A 1 156 ? -20.688 -0.429 -5.617 1 98.06 156 GLU A C 1
ATOM 1267 O O . GLU A 1 156 ? -21.391 -1.419 -5.43 1 98.06 156 GLU A O 1
ATOM 1272 N N . ILE A 1 157 ? -19.953 -0.3 -6.648 1 98.25 157 ILE A N 1
ATOM 1273 C CA . ILE A 1 157 ? -19.984 -1.295 -7.715 1 98.25 157 ILE A CA 1
ATOM 1274 C C . ILE A 1 157 ? -19.297 -2.574 -7.238 1 98.25 157 ILE A C 1
ATOM 1276 O O . ILE A 1 157 ? -19.703 -3.678 -7.617 1 98.25 157 ILE A O 1
ATOM 1280 N N . ILE A 1 158 ? -18.25 -2.461 -6.414 1 98.62 158 ILE A N 1
ATOM 1281 C CA . ILE A 1 158 ? -17.609 -3.635 -5.832 1 98.62 158 ILE A CA 1
ATOM 1282 C C . ILE A 1 158 ? -18.641 -4.441 -5.035 1 98.62 158 ILE A C 1
ATOM 1284 O O . ILE A 1 158 ? -18.734 -5.66 -5.195 1 98.62 158 ILE A O 1
ATOM 1288 N N . ALA A 1 159 ? -19.359 -3.713 -4.18 1 98.5 159 ALA A N 1
ATOM 1289 C CA . ALA A 1 159 ? -20.359 -4.371 -3.342 1 98.5 159 ALA A CA 1
ATOM 1290 C C . ALA A 1 159 ? -21.422 -5.062 -4.195 1 98.5 159 ALA A C 1
ATOM 1292 O O . ALA A 1 159 ? -21.797 -6.203 -3.92 1 98.5 159 ALA A O 1
ATOM 1293 N N . LYS A 1 160 ? -21.859 -4.363 -5.203 1 98 160 LYS A N 1
ATOM 1294 C CA . LYS A 1 160 ? -22.844 -4.93 -6.117 1 98 160 LYS A CA 1
ATOM 1295 C C . LYS A 1 160 ? -22.297 -6.156 -6.832 1 98 160 LYS A C 1
ATOM 1297 O O . LYS A 1 160 ? -22.984 -7.172 -6.957 1 98 160 LYS A O 1
ATOM 1302 N N . PHE A 1 161 ? -21.141 -6.102 -7.336 1 98.25 161 PHE A N 1
ATOM 1303 C CA . PHE A 1 161 ? -20.484 -7.18 -8.07 1 98.25 161 PHE A CA 1
ATOM 1304 C C . PHE A 1 161 ? -20.359 -8.43 -7.207 1 98.25 161 PHE A C 1
ATOM 1306 O O . PHE A 1 161 ? -20.578 -9.547 -7.688 1 98.25 161 PHE A O 1
ATOM 1313 N N . LEU A 1 162 ? -20.078 -8.258 -5.863 1 97.88 162 LEU A N 1
ATOM 1314 C CA . LEU A 1 162 ? -19.812 -9.375 -4.969 1 97.88 162 LEU A CA 1
ATOM 1315 C C . LEU A 1 162 ?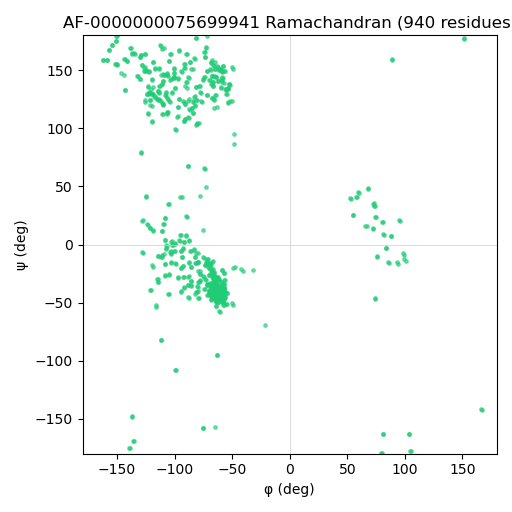 -21.078 -9.82 -4.258 1 97.88 162 LEU A C 1
ATOM 1317 O O . LEU A 1 162 ? -21.094 -10.867 -3.602 1 97.88 162 LEU A O 1
ATOM 1321 N N . GLY A 1 163 ? -22.141 -9.039 -4.367 1 96.56 163 GLY A N 1
ATOM 1322 C CA . GLY A 1 163 ? -23.375 -9.359 -3.684 1 96.56 163 GLY A CA 1
ATOM 1323 C C . GLY A 1 163 ? -23.312 -9.133 -2.186 1 96.56 163 GLY A C 1
ATOM 1324 O O . GLY A 1 163 ? -23.844 -9.922 -1.408 1 96.56 163 GLY A O 1
ATOM 1325 N N . THR A 1 164 ? -22.594 -8.109 -1.789 1 97.62 164 THR A N 1
ATOM 1326 C CA . THR A 1 164 ? -22.484 -7.762 -0.378 1 97.62 164 THR A CA 1
ATOM 1327 C C . THR A 1 164 ? -23.172 -6.43 -0.093 1 97.62 164 THR A C 1
ATOM 1329 O O . THR A 1 164 ? -23.625 -5.746 -1.016 1 97.62 164 THR A O 1
ATOM 1332 N N . GLU A 1 165 ? -23.297 -6.066 1.2 1 96.94 165 GLU A N 1
ATOM 1333 C CA . GLU A 1 165 ? -24 -4.836 1.579 1 96.94 165 GLU A CA 1
ATOM 1334 C C . GLU A 1 165 ? -23.156 -3.607 1.262 1 96.94 165 GLU A C 1
ATOM 1336 O O . GLU A 1 165 ? -23.688 -2.566 0.871 1 96.94 165 GLU A O 1
ATOM 1341 N N . ASP A 1 166 ? -21.844 -3.693 1.474 1 97.31 166 ASP A N 1
ATOM 1342 C CA . ASP A 1 166 ? -20.938 -2.566 1.283 1 97.31 166 ASP A CA 1
ATOM 1343 C C . ASP A 1 166 ? -19.5 -3.051 1.048 1 97.31 166 ASP A C 1
ATOM 1345 O O . ASP A 1 166 ? -19.219 -4.246 1.135 1 97.31 166 ASP A O 1
ATOM 1349 N N . ALA A 1 167 ? -18.672 -2.145 0.614 1 98.38 167 ALA A N 1
ATOM 1350 C CA . ALA A 1 167 ? -17.266 -2.441 0.372 1 98.38 167 ALA A CA 1
ATOM 1351 C C . ALA A 1 167 ? -16.406 -1.196 0.563 1 98.38 167 ALA A C 1
ATOM 1353 O O . ALA A 1 167 ? -16.906 -0.071 0.488 1 98.38 167 ALA A O 1
ATOM 1354 N N . ILE A 1 168 ? -15.156 -1.392 0.873 1 97.31 168 ILE A N 1
ATOM 1355 C CA . ILE A 1 168 ? -14.164 -0.328 1.002 1 97.31 168 ILE A CA 1
ATOM 1356 C C . ILE A 1 168 ? -12.922 -0.679 0.191 1 97.31 168 ILE A C 1
ATOM 1358 O O . ILE A 1 168 ? -12.562 -1.853 0.077 1 97.31 168 ILE A O 1
ATOM 1362 N N . SER A 1 169 ? -12.328 0.324 -0.435 1 97.25 169 SER A N 1
ATOM 1363 C CA . SER A 1 169 ? -11.164 0.095 -1.277 1 97.25 169 SER A CA 1
ATOM 1364 C C . SER A 1 169 ? -9.914 0.737 -0.679 1 97.25 169 SER A C 1
ATOM 1366 O O . SER A 1 169 ? -10.008 1.716 0.065 1 97.25 169 SER A O 1
ATOM 1368 N N . PHE A 1 170 ? -8.758 0.167 -0.965 1 95.25 170 PHE A N 1
ATOM 1369 C CA . PHE A 1 170 ? -7.453 0.631 -0.521 1 95.25 170 PHE A CA 1
ATOM 1370 C C . PHE A 1 170 ? -6.484 0.731 -1.696 1 95.25 170 PHE A C 1
ATOM 1372 O O . PHE A 1 170 ? -6.691 0.095 -2.732 1 95.25 170 PHE A O 1
ATOM 1379 N N . GLY A 1 171 ? -5.438 1.455 -1.534 1 93.69 171 GLY A N 1
ATOM 1380 C CA . GLY A 1 171 ? -4.555 1.77 -2.646 1 93.69 171 GLY A CA 1
ATOM 1381 C C . GLY A 1 171 ? -3.559 0.667 -2.947 1 93.69 171 GLY A C 1
ATOM 1382 O O . GLY A 1 171 ? -2.865 0.71 -3.965 1 93.69 171 GLY A O 1
ATOM 1383 N N . MET A 1 172 ? -3.449 -0.294 -2.098 1 92.88 172 MET A N 1
ATOM 1384 C CA . MET A 1 172 ? -2.492 -1.375 -2.307 1 92.88 172 MET A CA 1
ATOM 1385 C C . MET A 1 172 ? -3.064 -2.709 -1.837 1 92.88 172 MET A C 1
ATOM 1387 O O . MET A 1 172 ? -3.57 -2.812 -0.718 1 92.88 172 MET A O 1
ATOM 1391 N N . GLY A 1 173 ? -2.91 -3.74 -2.695 1 92.31 173 GLY A N 1
ATOM 1392 C CA . GLY A 1 173 ? -3.43 -5.059 -2.367 1 92.31 173 GLY A CA 1
ATOM 1393 C C . GLY A 1 173 ? -2.762 -5.68 -1.153 1 92.31 173 GLY A C 1
ATOM 1394 O O . GLY A 1 173 ? -3.436 -6.047 -0.189 1 92.31 173 GLY A O 1
ATOM 1395 N N . TRP A 1 174 ? -1.465 -5.75 -1.143 1 89.31 174 TRP A N 1
ATOM 1396 C CA . TRP A 1 174 ? -0.697 -6.312 -0.037 1 89.31 174 TRP A CA 1
ATOM 1397 C C . TRP A 1 174 ? -1.055 -5.625 1.278 1 89.31 174 TRP A C 1
ATOM 1399 O O . TRP A 1 174 ? -1.261 -6.293 2.295 1 89.31 174 TRP A O 1
ATOM 1409 N N . ALA A 1 175 ? -1.192 -4.336 1.223 1 89.94 175 ALA A N 1
ATOM 1410 C CA . ALA A 1 175 ? -1.454 -3.541 2.42 1 89.94 175 ALA A CA 1
ATOM 1411 C C . ALA A 1 175 ? -2.861 -3.797 2.951 1 89.94 175 ALA A C 1
ATOM 1413 O O . ALA A 1 175 ? -3.125 -3.613 4.145 1 89.94 175 ALA A O 1
ATOM 1414 N N . THR A 1 176 ? -3.746 -4.199 2.072 1 93.94 176 THR A N 1
ATOM 1415 C CA . THR A 1 176 ? -5.113 -4.473 2.496 1 93.94 176 THR A CA 1
ATOM 1416 C C . THR A 1 176 ? -5.141 -5.539 3.59 1 93.94 176 THR A C 1
ATOM 1418 O O . THR A 1 176 ? -5.656 -5.301 4.684 1 93.94 176 THR A O 1
ATOM 1421 N N . ASN A 1 177 ? -4.512 -6.68 3.398 1 93.75 177 ASN A N 1
ATOM 1422 C CA . ASN A 1 177 ? -4.422 -7.715 4.422 1 93.75 177 ASN A CA 1
ATOM 1423 C C . ASN A 1 177 ? -3.641 -7.23 5.641 1 93.75 177 ASN A C 1
ATOM 1425 O O . ASN A 1 177 ? -4.082 -7.406 6.777 1 93.75 177 ASN A O 1
ATOM 1429 N N . ALA A 1 178 ? -2.553 -6.609 5.355 1 87.56 178 ALA A N 1
ATOM 1430 C CA . ALA A 1 178 ? -1.596 -6.266 6.402 1 87.56 178 ALA A CA 1
ATOM 1431 C C . ALA A 1 178 ? -2.18 -5.23 7.363 1 87.56 178 ALA A C 1
ATOM 1433 O O . ALA A 1 178 ? -1.827 -5.199 8.547 1 87.56 178 ALA A O 1
ATOM 1434 N N . THR A 1 179 ? -3.121 -4.391 6.875 1 87.69 179 THR A N 1
ATOM 1435 C CA . THR A 1 179 ? -3.6 -3.295 7.707 1 87.69 179 THR A CA 1
ATOM 1436 C C . THR A 1 179 ? -4.992 -3.598 8.25 1 87.69 179 THR A C 1
ATOM 1438 O O . THR A 1 179 ? -5.383 -3.074 9.297 1 87.69 179 THR A O 1
ATOM 1441 N N . VAL A 1 180 ? -5.734 -4.414 7.582 1 93 180 VAL A N 1
ATOM 1442 C CA . VAL A 1 180 ? -7.125 -4.598 7.988 1 93 180 VAL A CA 1
ATOM 1443 C C . VAL A 1 180 ? -7.219 -5.707 9.031 1 93 180 VAL A C 1
ATOM 1445 O O . VAL A 1 180 ? -8.031 -5.633 9.961 1 93 180 VAL A O 1
ATOM 1448 N N . ILE A 1 181 ? -6.41 -6.73 8.938 1 93.56 181 ILE A N 1
ATOM 1449 C CA . ILE A 1 181 ? -6.465 -7.836 9.883 1 93.56 181 ILE A CA 1
ATOM 1450 C C . ILE A 1 181 ? -6.23 -7.316 11.305 1 93.56 181 ILE A C 1
ATOM 1452 O O . ILE A 1 181 ? -7.02 -7.59 12.211 1 93.56 181 ILE A O 1
ATOM 1456 N N . PRO A 1 182 ? -5.254 -6.434 11.508 1 89.38 182 PRO A N 1
ATOM 1457 C CA . PRO A 1 182 ? -5.008 -5.945 12.867 1 89.38 182 PRO A CA 1
ATOM 1458 C C . PRO A 1 182 ? -6.094 -4.992 13.359 1 89.38 182 PRO A C 1
ATOM 1460 O O . PRO A 1 182 ? -6.16 -4.691 14.555 1 89.38 182 PRO A O 1
ATOM 1463 N N . ALA A 1 183 ? -6.859 -4.508 12.445 1 88.31 183 ALA A N 1
ATOM 1464 C CA . ALA A 1 183 ? -7.965 -3.648 12.852 1 88.31 183 ALA A CA 1
ATOM 1465 C C . ALA A 1 183 ? -9.062 -4.453 13.547 1 88.31 183 ALA A C 1
ATOM 1467 O O . ALA A 1 183 ? -9.867 -3.902 14.297 1 88.31 183 ALA A O 1
ATOM 1468 N N . PHE A 1 184 ? -9.086 -5.773 13.344 1 91.75 184 PHE A N 1
ATOM 1469 C CA . PHE A 1 184 ? -10.172 -6.594 13.875 1 91.75 184 PHE A CA 1
ATOM 1470 C C . PHE A 1 184 ? -9.641 -7.574 14.914 1 91.75 184 PHE A C 1
ATOM 1472 O O . PHE A 1 184 ? -10.367 -7.961 15.836 1 91.75 184 PHE A O 1
ATOM 1479 N N . MET A 1 185 ? -8.414 -8.008 14.797 1 92.88 185 MET A N 1
ATOM 1480 C CA . MET A 1 185 ? -7.855 -9.023 15.68 1 92.88 185 MET A CA 1
ATOM 1481 C C . MET A 1 185 ? -6.859 -8.406 16.656 1 92.88 185 MET A C 1
ATOM 1483 O O . MET A 1 185 ? -6.168 -7.445 16.312 1 92.88 185 MET A O 1
ATOM 1487 N N . LYS A 1 186 ? -6.797 -8.945 17.812 1 90.69 186 LYS A N 1
ATOM 1488 C CA . LYS A 1 186 ? -5.93 -8.422 18.859 1 90.69 186 LYS A CA 1
ATOM 1489 C C . LYS A 1 186 ? -5.465 -9.539 19.797 1 90.69 186 LYS A C 1
ATOM 1491 O O . LYS A 1 186 ? -5.816 -10.703 19.609 1 90.69 186 LYS A O 1
ATOM 1496 N N . LYS A 1 187 ? -4.645 -9.125 20.781 1 91.19 187 LYS A N 1
ATOM 1497 C CA . LYS A 1 187 ? -4.238 -10.07 21.812 1 91.19 187 LYS A CA 1
ATOM 1498 C C . LYS A 1 187 ? -5.453 -10.703 22.484 1 91.19 187 LYS A C 1
ATOM 1500 O O . LYS A 1 187 ? -6.414 -10.008 22.828 1 91.19 187 LYS A O 1
ATOM 1505 N N . GLY A 1 188 ? -5.395 -11.992 22.609 1 94.5 188 GLY A N 1
ATOM 1506 C CA . GLY A 1 188 ? -6.516 -12.711 23.203 1 94.5 188 GLY A CA 1
ATOM 1507 C C . GLY A 1 188 ? -7.395 -13.383 22.156 1 94.5 188 GLY A C 1
ATOM 1508 O O . GLY A 1 188 ? -8.203 -14.25 22.484 1 94.5 188 GLY A O 1
ATOM 1509 N N . ASP A 1 189 ? -7.203 -13 20.906 1 96.12 189 ASP A N 1
ATOM 1510 C CA . ASP A 1 189 ? -7.902 -13.641 19.797 1 96.12 189 ASP A CA 1
ATOM 1511 C C . ASP A 1 189 ? -7.039 -14.734 19.156 1 96.12 189 ASP A C 1
ATOM 1513 O O . ASP A 1 189 ? -5.855 -14.859 19.484 1 96.12 189 ASP A O 1
ATOM 1517 N N . LEU A 1 190 ? -7.719 -15.562 18.312 1 97.56 190 LEU A N 1
ATOM 1518 C CA . LEU A 1 190 ? -7.027 -16.656 17.641 1 97.56 190 LEU A CA 1
ATOM 1519 C C . LEU A 1 190 ? -7.219 -16.594 16.141 1 97.56 190 LEU A C 1
ATOM 1521 O O . LEU A 1 190 ? -8.352 -16.5 15.648 1 97.56 190 LEU A O 1
ATOM 1525 N N . ILE A 1 191 ? -6.133 -16.562 15.422 1 98.12 191 ILE A N 1
ATOM 1526 C CA . ILE A 1 191 ? -6.141 -16.672 13.969 1 98.12 191 ILE A CA 1
ATOM 1527 C C . ILE A 1 191 ? -5.66 -18.078 13.57 1 98.12 191 ILE A C 1
ATOM 1529 O O . ILE A 1 191 ? -4.594 -18.516 14 1 98.12 191 ILE A O 1
ATOM 1533 N N . ILE A 1 192 ? -6.438 -18.812 12.836 1 98.44 192 ILE A N 1
ATOM 1534 C CA . ILE A 1 192 ? -6.047 -20.078 12.25 1 98.44 192 ILE A CA 1
ATOM 1535 C C . ILE A 1 192 ? -5.84 -19.922 10.742 1 98.44 192 ILE A C 1
ATOM 1537 O O . ILE A 1 192 ? -6.801 -19.688 10 1 98.44 192 ILE A O 1
ATOM 1541 N N . SER A 1 193 ? -4.645 -20.047 10.328 1 98.38 193 SER A N 1
ATOM 1542 C CA . SER A 1 193 ? -4.238 -19.719 8.961 1 98.38 193 SER A CA 1
ATOM 1543 C C . SER A 1 193 ? -3.867 -20.984 8.188 1 98.38 193 SER A C 1
ATOM 1545 O O . SER A 1 193 ? -3.227 -21.891 8.727 1 98.38 193 SER A O 1
ATOM 1547 N N . ASP A 1 194 ? -4.293 -21.062 6.926 1 98 194 ASP A N 1
ATOM 1548 C CA . ASP A 1 194 ? -3.768 -22.094 6.039 1 98 194 ASP A CA 1
ATOM 1549 C C . ASP A 1 194 ? -2.252 -21.984 5.898 1 98 194 ASP A C 1
ATOM 1551 O O . ASP A 1 194 ? -1.71 -20.875 5.859 1 98 194 ASP A O 1
ATOM 1555 N N . ALA A 1 195 ? -1.628 -23.094 5.699 1 94.88 195 ALA A N 1
ATOM 1556 C CA . ALA A 1 195 ? -0.168 -23.141 5.672 1 94.88 195 ALA A CA 1
ATOM 1557 C C . ALA A 1 195 ? 0.387 -22.391 4.465 1 94.88 195 ALA A C 1
ATOM 1559 O O . ALA A 1 195 ? 1.535 -21.938 4.48 1 94.88 195 ALA A O 1
ATOM 1560 N N . LEU A 1 196 ? -0.398 -22.203 3.465 1 93.25 196 LEU A N 1
ATOM 1561 C CA . LEU A 1 196 ? 0.132 -21.641 2.229 1 93.25 196 LEU A CA 1
ATOM 1562 C C . LEU A 1 196 ? -0.379 -20.219 2.012 1 93.25 196 LEU A C 1
ATOM 1564 O O . LEU A 1 196 ? -0.27 -19.672 0.91 1 93.25 196 LEU A O 1
ATOM 1568 N N . ASN A 1 197 ? -0.877 -19.594 3.062 1 95.56 197 ASN A N 1
ATOM 1569 C CA . ASN A 1 197 ? -1.384 -18.234 2.939 1 95.56 197 ASN A CA 1
ATOM 1570 C C . ASN A 1 197 ? -0.274 -17.25 2.574 1 95.56 197 ASN A C 1
ATOM 1572 O O . ASN A 1 197 ? 0.868 -17.406 3.012 1 95.56 197 ASN A O 1
ATOM 1576 N N . HIS A 1 198 ? -0.613 -16.312 1.789 1 92.44 198 HIS A N 1
ATOM 1577 C CA . HIS A 1 198 ? 0.281 -15.289 1.267 1 92.44 198 HIS A CA 1
ATOM 1578 C C . HIS A 1 198 ? 0.947 -14.516 2.396 1 92.44 198 HIS A C 1
ATOM 1580 O O . HIS A 1 198 ? 0.372 -14.367 3.477 1 92.44 198 HIS A O 1
ATOM 1586 N N . ASN A 1 199 ? 2.061 -13.977 2.174 1 86.75 199 ASN A N 1
ATOM 1587 C CA . ASN A 1 199 ? 2.867 -13.25 3.148 1 86.75 199 ASN A CA 1
ATOM 1588 C C . ASN A 1 199 ? 2.113 -12.055 3.721 1 86.75 199 ASN A C 1
ATOM 1590 O O . ASN A 1 199 ? 2.281 -11.711 4.891 1 86.75 199 ASN A O 1
ATOM 1594 N N . SER A 1 200 ? 1.346 -11.375 2.9 1 90.31 200 SER A N 1
ATOM 1595 C CA . SER A 1 200 ? 0.589 -10.227 3.381 1 90.31 200 SER A CA 1
ATOM 1596 C C . SER A 1 200 ? -0.336 -10.609 4.527 1 90.31 200 SER A C 1
ATOM 1598 O O . SER A 1 200 ? -0.552 -9.82 5.453 1 90.31 200 SER A O 1
ATOM 1600 N N . ILE A 1 201 ? -0.873 -11.805 4.52 1 94.25 201 ILE A N 1
ATOM 1601 C CA . ILE A 1 201 ? -1.736 -12.312 5.578 1 94.25 201 ILE A CA 1
ATOM 1602 C C . ILE A 1 201 ? -0.908 -12.594 6.832 1 94.25 201 ILE A C 1
ATOM 1604 O O . ILE A 1 201 ? -1.308 -12.242 7.941 1 94.25 201 ILE A O 1
ATOM 1608 N N . ILE A 1 202 ? 0.224 -13.188 6.617 1 88.94 202 ILE A N 1
ATOM 1609 C CA . ILE A 1 202 ? 1.117 -13.508 7.727 1 88.94 202 ILE A CA 1
ATOM 1610 C C . ILE A 1 202 ? 1.533 -12.227 8.438 1 88.94 202 ILE A C 1
ATOM 1612 O O . ILE A 1 202 ? 1.499 -12.156 9.672 1 88.94 202 ILE A O 1
ATOM 1616 N N . THR A 1 203 ? 1.844 -11.258 7.613 1 84.25 203 THR A N 1
ATOM 1617 C CA . THR A 1 203 ? 2.264 -9.969 8.164 1 84.25 203 THR A CA 1
ATOM 1618 C C . THR A 1 203 ? 1.135 -9.336 8.969 1 84.25 203 THR A C 1
ATOM 1620 O O . THR A 1 203 ? 1.362 -8.82 10.062 1 84.25 203 THR A O 1
ATOM 1623 N N . GLY A 1 204 ? -0.058 -9.281 8.422 1 89 204 GLY A N 1
ATOM 1624 C CA . GLY A 1 204 ? -1.199 -8.742 9.141 1 89 204 GLY A CA 1
ATOM 1625 C C . GLY A 1 204 ? -1.507 -9.492 10.422 1 89 204 GLY A C 1
ATOM 1626 O O . GLY A 1 204 ? -1.821 -8.883 11.445 1 89 204 GLY A O 1
ATOM 1627 N N . ALA A 1 205 ? -1.412 -10.797 10.391 1 91.38 205 ALA A N 1
ATOM 1628 C CA . ALA A 1 205 ? -1.662 -11.617 11.57 1 91.38 205 ALA A CA 1
ATOM 1629 C C . ALA A 1 205 ? -0.658 -11.312 12.68 1 91.38 205 ALA A C 1
ATOM 1631 O O . ALA A 1 205 ? -1.037 -11.156 13.844 1 91.38 205 ALA A O 1
ATOM 1632 N N . ARG A 1 206 ? 0.555 -11.18 12.289 1 84.25 206 ARG A N 1
ATOM 1633 C CA . ARG A 1 206 ? 1.604 -10.875 13.258 1 84.25 206 ARG A CA 1
ATOM 1634 C C . ARG A 1 206 ? 1.405 -9.492 13.867 1 84.25 206 ARG A C 1
ATOM 1636 O O . ARG A 1 206 ? 1.578 -9.305 15.078 1 84.25 206 ARG A O 1
ATOM 1643 N N . ALA A 1 207 ? 1.054 -8.602 13.07 1 81.88 207 ALA A N 1
ATOM 1644 C CA . ALA A 1 207 ? 0.876 -7.223 13.516 1 81.88 207 ALA A CA 1
ATOM 1645 C C . ALA A 1 207 ? -0.305 -7.098 14.469 1 81.88 207 ALA A C 1
ATOM 1647 O O . ALA A 1 207 ? -0.36 -6.172 15.281 1 81.88 207 ALA A O 1
ATOM 1648 N N . SER A 1 208 ? -1.229 -7.984 14.438 1 87.5 208 SER A N 1
ATOM 1649 C CA . SER A 1 208 ? -2.443 -7.91 15.242 1 87.5 208 SER A CA 1
ATOM 1650 C C . SER A 1 208 ? -2.16 -8.258 16.703 1 87.5 208 SER A C 1
ATOM 1652 O O . SER A 1 208 ? -2.914 -7.859 17.594 1 87.5 208 SER A O 1
ATOM 1654 N N . GLY A 1 209 ? -1.1 -9.086 16.953 1 86.75 209 GLY A N 1
ATOM 1655 C CA . GLY A 1 209 ? -0.817 -9.57 18.297 1 86.75 209 GLY A CA 1
ATOM 1656 C C . GLY A 1 209 ? -1.639 -10.789 18.672 1 86.75 209 GLY A C 1
ATOM 1657 O O . GLY A 1 209 ? -1.437 -11.375 19.734 1 86.75 209 GLY A O 1
ATOM 1658 N N . ALA A 1 210 ? -2.523 -11.211 17.812 1 93.81 210 ALA A N 1
ATOM 1659 C CA . ALA A 1 210 ? -3.324 -12.406 18.078 1 93.81 210 ALA A CA 1
ATOM 1660 C C . ALA A 1 210 ? -2.459 -13.664 18.047 1 93.81 210 ALA A C 1
ATOM 1662 O O . ALA A 1 210 ? -1.371 -13.664 17.469 1 93.81 210 ALA A O 1
ATOM 1663 N N . ALA A 1 211 ? -2.967 -14.688 18.734 1 94.81 211 ALA A N 1
ATOM 1664 C CA . ALA A 1 211 ? -2.318 -15.992 18.594 1 94.81 211 ALA A CA 1
ATOM 1665 C C . ALA A 1 211 ? -2.559 -16.562 17.203 1 94.81 211 ALA A C 1
ATOM 1667 O O . ALA A 1 211 ? -3.648 -16.422 16.641 1 94.81 211 ALA A O 1
ATOM 1668 N N . VAL A 1 212 ? -1.539 -17.188 16.672 1 96.31 212 VAL A N 1
ATOM 1669 C CA . VAL A 1 212 ? -1.645 -17.719 15.328 1 96.31 212 VAL A CA 1
ATOM 1670 C C . VAL A 1 212 ? -1.372 -19.219 15.352 1 96.31 212 VAL A C 1
ATOM 1672 O O . VAL A 1 212 ? -0.413 -19.672 15.977 1 96.31 212 VAL A O 1
ATOM 1675 N N . ARG A 1 213 ? -2.203 -20 14.773 1 97.12 213 ARG A N 1
ATOM 1676 C CA . ARG A 1 213 ? -2.002 -21.406 14.5 1 97.12 213 ARG A CA 1
ATOM 1677 C C . ARG A 1 213 ? -2.129 -21.703 13.008 1 97.12 213 ARG A C 1
ATOM 1679 O O . ARG A 1 213 ? -2.9 -21.047 12.305 1 97.12 213 ARG A O 1
ATOM 1686 N N . VAL A 1 214 ? -1.416 -22.656 12.594 1 97.38 214 VAL A N 1
ATOM 1687 C CA . VAL A 1 214 ? -1.392 -23 11.172 1 97.38 214 VAL A CA 1
ATOM 1688 C C . VAL A 1 214 ? -1.895 -24.422 10.977 1 97.38 214 VAL A C 1
ATOM 1690 O O . VAL A 1 214 ? -1.479 -25.344 11.695 1 97.38 214 VAL A O 1
ATOM 1693 N N . PHE A 1 215 ? -2.809 -24.609 10.109 1 97.75 215 PHE A N 1
ATOM 1694 C CA . PHE A 1 215 ? -3.24 -25.953 9.773 1 97.75 215 PHE A CA 1
ATOM 1695 C C . PHE A 1 215 ? -2.68 -26.375 8.422 1 97.75 215 PHE A C 1
ATOM 1697 O O . PHE A 1 215 ? -2.309 -25.531 7.605 1 97.75 215 PHE A O 1
ATOM 1704 N N . LYS A 1 216 ? -2.629 -27.688 8.242 1 96.31 216 LYS A N 1
ATOM 1705 C CA . LYS A 1 216 ? -2.096 -28.234 7 1 96.31 216 LYS A CA 1
ATOM 1706 C C . LYS A 1 216 ? -2.941 -27.812 5.805 1 96.31 216 LYS A C 1
ATOM 1708 O O . LYS A 1 216 ? -4.172 -27.797 5.883 1 96.31 216 LYS A O 1
ATOM 1713 N N . HIS A 1 217 ? -2.291 -27.516 4.711 1 95.69 217 HIS A N 1
ATOM 1714 C CA . HIS A 1 217 ? -2.938 -26.938 3.535 1 95.69 217 HIS A CA 1
ATOM 1715 C C . HIS A 1 217 ? -4.121 -27.797 3.09 1 95.69 217 HIS A C 1
ATOM 1717 O O . HIS A 1 217 ? -3.959 -28.984 2.793 1 95.69 217 HIS A O 1
ATOM 1723 N N . ASN A 1 218 ? -5.277 -27.156 3.061 1 97.38 218 ASN A N 1
ATOM 1724 C CA . ASN A 1 218 ? -6.523 -27.719 2.564 1 97.38 218 ASN A CA 1
ATOM 1725 C C . ASN A 1 218 ? -6.871 -29.031 3.277 1 97.38 218 ASN A C 1
ATOM 1727 O O . ASN A 1 218 ? -7.512 -29.906 2.697 1 97.38 218 ASN A O 1
ATOM 1731 N N . ASP A 1 219 ? -6.391 -29.188 4.453 1 98.19 219 ASP A N 1
ATOM 1732 C CA . ASP A 1 219 ? -6.691 -30.359 5.273 1 98.19 219 ASP A CA 1
ATOM 1733 C C . ASP A 1 219 ? -7.789 -30.047 6.289 1 98.19 219 ASP A C 1
ATOM 1735 O O . ASP A 1 219 ? -7.504 -29.609 7.41 1 98.19 219 ASP A O 1
ATOM 1739 N N . MET A 1 220 ? -8.961 -30.422 5.969 1 98.25 220 MET A N 1
ATOM 1740 C CA . MET A 1 220 ? -10.109 -30.062 6.789 1 98.25 220 MET A CA 1
ATOM 1741 C C . MET A 1 220 ? -10.125 -30.859 8.086 1 98.25 220 MET A C 1
ATOM 1743 O O . MET A 1 220 ? -10.602 -30.375 9.117 1 98.25 220 MET A O 1
ATOM 1747 N N . GLU A 1 221 ? -9.625 -32.031 8.078 1 98.25 221 GLU A N 1
ATOM 1748 C CA . GLU A 1 221 ? -9.516 -32.812 9.305 1 98.25 221 GLU A CA 1
ATOM 1749 C C . GLU A 1 221 ? -8.547 -32.156 10.289 1 98.25 221 GLU A C 1
ATOM 1751 O O . GLU A 1 221 ? -8.828 -32.062 11.484 1 98.25 221 GLU A O 1
ATOM 1756 N N . ASN A 1 222 ? -7.465 -31.766 9.742 1 98.5 222 ASN A N 1
ATOM 1757 C CA . ASN A 1 222 ? -6.5 -31.062 10.578 1 98.5 222 ASN A CA 1
ATOM 1758 C C . ASN A 1 222 ? -7.066 -29.75 11.125 1 98.5 222 ASN A C 1
ATOM 1760 O O . ASN A 1 222 ? -6.848 -29.406 12.281 1 98.5 222 ASN A O 1
ATOM 1764 N N . LEU A 1 223 ? -7.738 -29 10.289 1 98.62 223 LEU A N 1
ATOM 1765 C CA . LEU A 1 223 ? -8.367 -27.75 10.719 1 98.62 223 LEU A CA 1
ATOM 1766 C C . LEU A 1 223 ? -9.344 -28 11.859 1 98.62 223 LEU A C 1
ATOM 1768 O O . LEU A 1 223 ? -9.328 -27.297 12.859 1 98.62 223 LEU A O 1
ATOM 1772 N N . GLU A 1 224 ? -10.148 -29 11.695 1 98.56 224 GLU A N 1
ATOM 1773 C CA . GLU A 1 224 ? -11.141 -29.297 12.727 1 98.56 224 GLU A CA 1
ATOM 1774 C C . GLU A 1 224 ? -10.469 -29.703 14.031 1 98.56 224 GLU A C 1
ATOM 1776 O O . GLU A 1 224 ? -10.898 -29.312 15.117 1 98.56 224 GLU A O 1
ATOM 1781 N N . GLN A 1 225 ? -9.477 -30.531 13.938 1 98.19 225 GLN A N 1
ATOM 1782 C CA . GLN A 1 225 ? -8.734 -30.953 15.117 1 98.19 225 GLN A CA 1
ATOM 1783 C C . GLN A 1 225 ? -8.133 -29.75 15.844 1 98.19 225 GLN A C 1
ATOM 1785 O O . GLN A 1 225 ? -8.188 -29.672 17.078 1 98.19 225 GLN A O 1
ATOM 1790 N N . LEU A 1 226 ? -7.602 -28.875 15.047 1 97.56 226 LEU A N 1
ATOM 1791 C CA . LEU A 1 226 ? -6.988 -27.688 15.609 1 97.56 226 LEU A CA 1
ATOM 1792 C C . LEU A 1 226 ? -8.031 -26.797 16.281 1 97.56 226 LEU A C 1
ATOM 1794 O O . LEU A 1 226 ? -7.773 -26.234 17.344 1 97.56 226 LEU A O 1
ATOM 1798 N N . LEU A 1 227 ? -9.148 -26.641 15.656 1 97.88 227 LEU A N 1
ATOM 1799 C CA . LEU A 1 227 ? -10.25 -25.875 16.234 1 97.88 227 LEU A CA 1
ATOM 1800 C C . LEU A 1 227 ? -10.688 -26.469 17.562 1 97.88 227 LEU A C 1
ATOM 1802 O O . LEU A 1 227 ? -10.773 -25.766 18.562 1 97.88 227 LEU A O 1
ATOM 1806 N N . ARG A 1 228 ? -10.867 -27.75 17.594 1 97.44 228 ARG A N 1
ATOM 1807 C CA . ARG A 1 228 ? -11.32 -28.438 18.797 1 97.44 228 ARG A CA 1
ATOM 1808 C C . ARG A 1 228 ? -10.297 -28.281 19.922 1 97.44 228 ARG A C 1
ATOM 1810 O O . ARG A 1 228 ? -10.656 -27.953 21.062 1 97.44 228 ARG A O 1
ATOM 1817 N N . SER A 1 229 ? -9.117 -28.547 19.578 1 96.81 229 SER A N 1
ATOM 1818 C CA . SER A 1 229 ? -8.062 -28.484 20.594 1 96.81 229 SER A CA 1
ATOM 1819 C C . SER A 1 229 ? -7.867 -27.062 21.094 1 96.81 229 SER A C 1
ATOM 1821 O O . SER A 1 229 ? -7.668 -26.859 22.297 1 96.81 229 SER A O 1
ATOM 1823 N N . SER A 1 230 ? -7.898 -26.078 20.203 1 96.38 230 SER A N 1
ATOM 1824 C CA . SER A 1 230 ? -7.68 -24.688 20.578 1 96.38 230 SER A CA 1
ATOM 1825 C C . SER A 1 230 ? -8.82 -24.156 21.453 1 96.38 230 SER A C 1
ATOM 1827 O O . SER A 1 230 ? -8.594 -23.422 22.406 1 96.38 230 SER A O 1
ATOM 1829 N N . ILE A 1 231 ? -10.016 -24.547 21.109 1 95.31 231 ILE A N 1
ATOM 1830 C CA . ILE A 1 231 ? -11.18 -24.094 21.859 1 95.31 231 ILE A CA 1
ATOM 1831 C C . ILE A 1 231 ? -11.195 -24.75 23.25 1 95.31 231 ILE A C 1
ATOM 1833 O O . ILE A 1 231 ? -11.469 -24.094 24.25 1 95.31 231 ILE A O 1
ATOM 1837 N N . SER A 1 232 ? -10.836 -26.016 23.312 1 94.94 232 SER A N 1
ATOM 1838 C CA . SER A 1 232 ? -10.844 -26.75 24.578 1 94.94 232 SER A CA 1
ATOM 1839 C C . SER A 1 232 ? -9.758 -26.234 25.516 1 94.94 232 SER A C 1
ATOM 1841 O O . SER A 1 232 ? -9.992 -26.094 26.719 1 94.94 232 SER A O 1
ATOM 1843 N N . ARG A 1 233 ? -8.602 -25.969 25 1 94.25 233 ARG A N 1
ATOM 1844 C CA . ARG A 1 233 ? -7.461 -25.562 25.812 1 94.25 233 ARG A CA 1
ATOM 1845 C C . ARG A 1 233 ? -7.547 -24.094 26.188 1 94.25 233 ARG A C 1
ATOM 1847 O O . ARG A 1 233 ? -7.047 -23.688 27.234 1 94.25 233 ARG A O 1
ATOM 1854 N N . GLY A 1 234 ? -8.07 -23.297 25.219 1 94.19 234 GLY A N 1
ATOM 1855 C CA . GLY A 1 234 ? -8.141 -21.859 25.422 1 94.19 234 GLY A CA 1
ATOM 1856 C C . GLY A 1 234 ? -6.828 -21.156 25.141 1 94.19 234 GLY A C 1
ATOM 1857 O O . GLY A 1 234 ? -5.977 -21.672 24.422 1 94.19 234 GLY A O 1
ATOM 1858 N N . GLN A 1 235 ? -6.746 -19.922 25.656 1 94.19 235 GLN A N 1
ATOM 1859 C CA . GLN A 1 235 ? -5.555 -19.109 25.453 1 94.19 235 GLN A CA 1
ATOM 1860 C C . GLN A 1 235 ? -4.348 -19.719 26.172 1 94.19 235 GLN A C 1
ATOM 1862 O O . GLN A 1 235 ? -4.488 -20.328 27.219 1 94.19 235 GLN A O 1
ATOM 1867 N N . PRO A 1 236 ? -3.229 -19.406 25.672 1 88.5 236 PRO A N 1
ATOM 1868 C CA . PRO A 1 236 ? -2.031 -19.953 26.312 1 88.5 236 PRO A CA 1
ATOM 1869 C C . PRO A 1 236 ? -1.801 -19.391 27.719 1 88.5 236 PRO A C 1
ATOM 1871 O O . PRO A 1 236 ? -2.062 -18.203 27.953 1 88.5 236 PRO A O 1
ATOM 1874 N N . ARG A 1 237 ? -1.336 -20.047 28.641 1 84.62 237 ARG A N 1
ATOM 1875 C CA . ARG A 1 237 ? -0.936 -19.703 30 1 84.62 237 ARG A CA 1
ATOM 1876 C C . ARG A 1 237 ? -2.154 -19.469 30.891 1 84.62 237 ARG A C 1
ATOM 1878 O O . ARG A 1 237 ? -2.252 -20.047 31.984 1 84.62 237 ARG A O 1
ATOM 1885 N N . THR A 1 238 ? -3.227 -18.641 30.359 1 88.88 238 THR A N 1
ATOM 1886 C CA . THR A 1 238 ? -4.363 -18.297 31.203 1 88.88 238 THR A CA 1
ATOM 1887 C C . THR A 1 238 ? -5.496 -19.297 31.031 1 88.88 238 THR A C 1
ATOM 1889 O O . THR A 1 238 ? -6.379 -19.391 31.891 1 88.88 238 THR A O 1
ATOM 1892 N N . HIS A 1 239 ? -5.598 -19.922 29.859 1 92.06 239 HIS A N 1
ATOM 1893 C CA . HIS A 1 239 ? -6.605 -20.922 29.516 1 92.06 239 HIS A CA 1
ATOM 1894 C C . HIS A 1 239 ? -7.996 -20.297 29.453 1 92.06 239 HIS A C 1
ATOM 1896 O O . HIS A 1 239 ? -9 -21 29.5 1 92.06 239 HIS A O 1
ATOM 1902 N N . GLN A 1 240 ? -7.953 -19 29.391 1 93.56 240 GLN A N 1
ATOM 1903 C CA . GLN A 1 240 ? -9.211 -18.297 29.172 1 93.56 240 GLN A CA 1
ATOM 1904 C C . GLN A 1 240 ? -9.742 -18.547 27.766 1 93.56 240 GLN A C 1
ATOM 1906 O O . GLN A 1 240 ? -8.969 -18.828 26.844 1 93.56 240 GLN A O 1
ATOM 1911 N N . PRO A 1 241 ? -11.062 -18.5 27.656 1 93.81 241 PRO A N 1
ATOM 1912 C CA . PRO A 1 241 ? -11.609 -18.641 26.312 1 93.81 241 PRO A CA 1
ATOM 1913 C C . PRO A 1 241 ? -11.109 -17.562 25.344 1 93.81 241 PRO A C 1
ATOM 1915 O O . PRO A 1 241 ? -10.836 -16.438 25.766 1 93.81 241 PRO A O 1
ATOM 1918 N N . TRP A 1 242 ? -11.008 -17.984 24.094 1 94.62 242 TRP A N 1
ATOM 1919 C CA . TRP A 1 242 ? -10.617 -17.016 23.062 1 94.62 242 TRP A CA 1
ATOM 1920 C C . TRP A 1 242 ? -11.68 -15.938 22.891 1 94.62 242 TRP A C 1
ATOM 1922 O O . TRP A 1 242 ? -12.875 -16.203 23.047 1 94.62 242 TRP A O 1
ATOM 1932 N N . GLY A 1 243 ? -11.211 -14.773 22.625 1 93.62 243 GLY A N 1
ATOM 1933 C CA . GLY A 1 243 ? -12.164 -13.805 22.109 1 93.62 243 GLY A CA 1
ATOM 1934 C C . GLY A 1 243 ? -12.766 -14.211 20.766 1 93.62 243 GLY A C 1
ATOM 1935 O O . GLY A 1 243 ? -13.633 -15.078 20.719 1 93.62 243 GLY A O 1
ATOM 1936 N N . LYS A 1 244 ? -12.211 -13.742 19.703 1 94.38 244 LYS A N 1
ATOM 1937 C CA . LYS A 1 244 ? -12.633 -14.117 18.359 1 94.38 244 LYS A CA 1
ATOM 1938 C C . LYS A 1 244 ? -11.695 -15.164 17.75 1 94.38 244 LYS A C 1
ATOM 1940 O O . LYS A 1 244 ? -10.5 -15.172 18.031 1 94.38 244 LYS A O 1
ATOM 1945 N N . ILE A 1 245 ? -12.289 -16.031 17 1 97.12 245 ILE A N 1
ATOM 1946 C CA . ILE A 1 245 ? -11.516 -16.953 16.188 1 97.12 245 ILE A CA 1
ATOM 1947 C C . ILE A 1 245 ? -11.734 -16.641 14.703 1 97.12 245 ILE A C 1
ATOM 1949 O O . ILE A 1 245 ? -12.867 -16.547 14.25 1 97.12 245 ILE A O 1
ATOM 1953 N N . LEU A 1 246 ? -10.633 -16.422 14 1 98.19 246 LEU A N 1
ATOM 1954 C CA . LEU A 1 246 ? -10.672 -16.078 12.586 1 98.19 246 LEU A CA 1
ATOM 1955 C C . LEU A 1 246 ? -9.898 -17.109 11.766 1 98.19 246 LEU A C 1
ATOM 1957 O O . LEU A 1 246 ? -8.719 -17.344 12.008 1 98.19 246 LEU A O 1
ATOM 1961 N N . VAL A 1 247 ? -10.586 -17.766 10.844 1 98.75 247 VAL A N 1
ATOM 1962 C CA . VAL A 1 247 ? -9.938 -18.672 9.898 1 98.75 247 VAL A CA 1
ATOM 1963 C C . VAL A 1 247 ? -9.672 -17.938 8.586 1 98.75 247 VAL A C 1
ATOM 1965 O O . VAL A 1 247 ? -10.586 -17.359 7.992 1 98.75 247 VAL A O 1
ATOM 1968 N N . ILE A 1 248 ? -8.391 -17.938 8.117 1 98.81 248 ILE A N 1
ATOM 1969 C CA . ILE A 1 248 ? -8.008 -17.203 6.922 1 98.81 248 ILE A CA 1
ATOM 1970 C C . ILE A 1 248 ? -7.559 -18.172 5.832 1 98.81 248 ILE A C 1
ATOM 1972 O O . ILE A 1 248 ? -6.676 -19 6.051 1 98.81 248 ILE A O 1
ATOM 1976 N N . VAL A 1 249 ? -8.148 -18.094 4.668 1 98.69 249 VAL A N 1
ATOM 1977 C CA . VAL A 1 249 ? -7.824 -18.922 3.518 1 98.69 249 VAL A CA 1
ATOM 1978 C C . VAL A 1 249 ? -7.781 -18.078 2.25 1 98.69 249 VAL A C 1
ATOM 1980 O O . VAL A 1 249 ? -8.219 -16.922 2.254 1 98.69 249 VAL A O 1
ATOM 1983 N N . GLU A 1 250 ? -7.195 -18.609 1.174 1 98.31 250 GLU A N 1
ATOM 1984 C CA . GLU A 1 250 ? -7.148 -17.938 -0.127 1 98.31 250 GLU A CA 1
ATOM 1985 C C . GLU A 1 250 ? -8.062 -18.641 -1.133 1 98.31 250 GLU A C 1
ATOM 1987 O O . GLU A 1 250 ? -8.266 -19.844 -1.054 1 98.31 250 GLU A O 1
ATOM 1992 N N . GLY A 1 251 ? -8.648 -17.844 -2.018 1 98.25 251 GLY A N 1
ATOM 1993 C CA . GLY A 1 251 ? -9.453 -18.453 -3.074 1 98.25 251 GLY A CA 1
ATOM 1994 C C . GLY A 1 251 ? -8.664 -19.375 -3.971 1 98.25 251 GLY A C 1
ATOM 1995 O O . GLY A 1 251 ? -9.039 -20.547 -4.156 1 98.25 251 GLY A O 1
ATOM 1996 N N . ILE A 1 252 ? -7.625 -18.859 -4.574 1 97.75 252 ILE A N 1
ATOM 1997 C CA . ILE A 1 252 ? -6.613 -19.625 -5.293 1 97.75 252 ILE A CA 1
ATOM 1998 C C . ILE A 1 252 ? -5.238 -19.375 -4.688 1 97.75 252 ILE A C 1
ATOM 2000 O O . ILE A 1 252 ? -4.844 -18.219 -4.492 1 97.75 252 ILE A O 1
ATOM 2004 N N . TYR A 1 253 ? -4.582 -20.453 -4.301 1 95.81 253 TYR A N 1
ATOM 2005 C CA . TYR A 1 253 ? -3.213 -20.312 -3.82 1 95.81 253 TYR A CA 1
ATOM 2006 C C . TYR A 1 253 ? -2.244 -20.125 -4.98 1 95.81 253 TYR A C 1
ATOM 2008 O O . TYR A 1 253 ? -2.172 -20.969 -5.883 1 95.81 253 TYR A O 1
ATOM 2016 N N . SER A 1 254 ? -1.47 -19.078 -5.012 1 91.69 254 SER A N 1
ATOM 2017 C CA . SER A 1 254 ? -0.74 -18.531 -6.156 1 91.69 254 SER A CA 1
ATOM 2018 C C . SER A 1 254 ? 0.31 -19.516 -6.656 1 91.69 254 SER A C 1
ATOM 2020 O O . SER A 1 254 ? 0.681 -19.5 -7.832 1 91.69 254 SER A O 1
ATOM 2022 N N . MET A 1 255 ? 0.833 -20.375 -5.766 1 90.12 255 MET A N 1
ATOM 2023 C CA . MET A 1 255 ? 1.921 -21.266 -6.16 1 90.12 255 MET A CA 1
ATOM 2024 C C . MET A 1 255 ? 1.395 -22.656 -6.48 1 90.12 255 MET A C 1
ATOM 2026 O O . MET A 1 255 ? 2.084 -23.453 -7.117 1 90.12 255 MET A O 1
ATOM 2030 N N . GLU A 1 256 ? 0.198 -22.938 -6.062 1 92.06 256 GLU A N 1
ATOM 2031 C CA . GLU A 1 256 ? -0.369 -24.281 -6.262 1 92.06 256 GLU A CA 1
ATOM 2032 C C . GLU A 1 256 ? -1.469 -24.25 -7.32 1 92.06 256 GLU A C 1
ATOM 2034 O O . GLU A 1 256 ? -1.72 -25.266 -7.98 1 92.06 256 GLU A O 1
ATOM 2039 N N . GLY A 1 257 ? -2.096 -23.109 -7.465 1 95.5 257 GLY A N 1
ATOM 2040 C CA . GLY A 1 257 ? -3.189 -23.016 -8.422 1 95.5 257 GLY A CA 1
ATOM 2041 C C . GLY A 1 257 ? -4.445 -23.734 -7.961 1 95.5 257 GLY A C 1
ATOM 2042 O O . GLY A 1 257 ? -5.371 -23.938 -8.742 1 95.5 257 GLY A O 1
ATOM 2043 N N . GLU A 1 258 ? -4.488 -24.078 -6.711 1 96.06 258 GLU A N 1
ATOM 2044 C CA . GLU A 1 258 ? -5.617 -24.797 -6.133 1 96.06 258 GLU A CA 1
ATOM 2045 C C . GLU A 1 258 ? -6.539 -23.859 -5.359 1 96.06 258 GLU A C 1
ATOM 2047 O O . GLU A 1 258 ? -6.078 -22.891 -4.746 1 96.06 258 GLU A O 1
ATOM 2052 N N . THR A 1 259 ? -7.816 -24.203 -5.379 1 97.44 259 THR A N 1
ATOM 2053 C CA . THR A 1 259 ? -8.781 -23.438 -4.602 1 97.44 259 THR A CA 1
ATOM 2054 C C . THR A 1 259 ? -8.867 -23.969 -3.172 1 97.44 259 THR A C 1
ATOM 2056 O O . THR A 1 259 ? -8.492 -25.109 -2.902 1 97.44 259 THR A O 1
ATOM 2059 N N . CYS A 1 260 ? -9.312 -23.141 -2.273 1 97.88 260 CYS A N 1
ATOM 2060 C CA . CYS A 1 260 ? -9.594 -23.594 -0.914 1 97.88 260 CYS A CA 1
ATOM 2061 C C . CYS A 1 260 ? -10.867 -24.422 -0.873 1 97.88 260 CYS A C 1
ATOM 2063 O O . CYS A 1 260 ? -11.672 -24.391 -1.809 1 97.88 260 CYS A O 1
ATOM 2065 N N . LYS A 1 261 ? -11.055 -25.203 0.184 1 98.12 261 LYS A N 1
ATOM 2066 C CA . LYS A 1 261 ? -12.266 -26 0.416 1 98.12 261 LYS A CA 1
ATOM 2067 C C . LYS A 1 261 ? -13.312 -25.188 1.176 1 98.12 261 LYS A C 1
ATOM 2069 O O . LYS A 1 261 ? -13.695 -25.547 2.289 1 98.12 261 LYS A O 1
ATOM 2074 N N . LEU A 1 262 ? -13.836 -24.156 0.48 1 98.5 262 LEU A N 1
ATOM 2075 C CA . LEU A 1 262 ? -14.648 -23.141 1.118 1 98.5 262 LEU A CA 1
ATOM 2076 C C . LEU A 1 262 ? -15.953 -23.719 1.655 1 98.5 262 LEU A C 1
ATOM 2078 O O . LEU A 1 262 ? -16.438 -23.312 2.709 1 98.5 262 LEU A O 1
ATOM 2082 N N . ARG A 1 263 ? -16.578 -24.719 0.966 1 98.12 263 ARG A N 1
ATOM 2083 C CA . ARG A 1 263 ? -17.828 -25.328 1.425 1 98.12 263 ARG A CA 1
ATOM 2084 C C . ARG A 1 263 ? -17.625 -26.016 2.77 1 98.12 263 ARG A C 1
ATOM 2086 O O . ARG A 1 263 ? -18.438 -25.875 3.678 1 98.12 263 ARG A O 1
ATOM 2093 N N . GLU A 1 264 ? -16.594 -26.75 2.84 1 98.44 264 GLU A N 1
ATOM 2094 C CA . GLU A 1 264 ? -16.266 -27.469 4.074 1 98.44 264 GLU A CA 1
ATOM 2095 C C . GLU A 1 264 ? -15.953 -26.484 5.207 1 98.44 264 GLU A C 1
ATOM 2097 O O . GLU A 1 264 ? -16.328 -26.719 6.355 1 98.44 264 GLU A O 1
ATOM 2102 N N . ILE A 1 265 ? -15.258 -25.406 4.891 1 98.75 265 ILE A N 1
ATOM 2103 C CA . ILE A 1 265 ? -14.891 -24.406 5.895 1 98.75 265 ILE A CA 1
ATOM 2104 C C . ILE A 1 265 ? -16.141 -23.734 6.441 1 98.75 265 ILE A C 1
ATOM 2106 O O . ILE A 1 265 ? -16.25 -23.5 7.648 1 98.75 265 ILE A O 1
ATOM 2110 N N . VAL A 1 266 ? -17.078 -23.391 5.555 1 98.31 266 VAL A N 1
ATOM 2111 C CA . VAL A 1 266 ? -18.328 -22.781 5.965 1 98.31 266 VAL A CA 1
ATOM 2112 C C . VAL A 1 266 ? -19.109 -23.734 6.863 1 98.31 266 VAL A C 1
ATOM 2114 O O . VAL A 1 266 ? -19.75 -23.312 7.828 1 98.31 266 VAL A O 1
ATOM 2117 N N . ALA A 1 267 ? -19.094 -25.047 6.539 1 98.06 267 ALA A N 1
ATOM 2118 C CA . ALA A 1 267 ? -19.75 -26.047 7.379 1 98.06 267 ALA A CA 1
ATOM 2119 C C . ALA A 1 267 ? -19.141 -26.062 8.781 1 98.06 267 ALA A C 1
ATOM 2121 O O . ALA A 1 267 ? -19.859 -26.125 9.773 1 98.06 267 ALA A O 1
ATOM 2122 N N . LEU A 1 268 ? -17.844 -26.016 8.852 1 98.19 268 LEU A N 1
ATOM 2123 C CA . LEU A 1 268 ? -17.156 -25.984 10.141 1 98.19 268 LEU A CA 1
ATOM 2124 C C . LEU A 1 268 ? -17.484 -24.703 10.906 1 98.19 268 LEU A C 1
ATOM 2126 O O . LEU A 1 268 ? -17.578 -24.719 12.133 1 98.19 268 LEU A O 1
ATOM 2130 N N . LYS A 1 269 ? -17.594 -23.547 10.148 1 97.62 269 LYS A N 1
ATOM 2131 C CA . LYS A 1 269 ? -17.938 -22.266 10.766 1 97.62 269 LYS A CA 1
ATOM 2132 C C . LYS A 1 269 ? -19.266 -22.359 11.516 1 97.62 269 LYS A C 1
ATOM 2134 O O . LYS A 1 269 ? -19.406 -21.828 12.617 1 97.62 269 LYS A O 1
ATOM 2139 N N . LYS A 1 270 ? -20.203 -23.047 10.938 1 95.19 270 LYS A N 1
ATOM 2140 C CA . LYS A 1 270 ? -21.516 -23.188 11.547 1 95.19 270 LYS A CA 1
ATOM 2141 C C . LYS A 1 270 ? -21.438 -24.016 12.828 1 95.19 270 LYS A C 1
ATOM 2143 O O . LYS A 1 270 ? -22.188 -23.781 13.773 1 95.19 270 LYS A O 1
ATOM 2148 N N . GLN A 1 271 ? -20.562 -24.922 12.836 1 95.31 271 GLN A N 1
ATOM 2149 C CA . GLN A 1 271 ? -20.422 -25.828 13.969 1 95.31 271 GLN A CA 1
ATOM 2150 C C . GLN A 1 271 ? -19.609 -25.188 15.094 1 95.31 271 GLN A C 1
ATOM 2152 O O . GLN A 1 271 ? -19.969 -25.281 16.266 1 95.31 271 GLN A O 1
ATOM 2157 N N . TYR A 1 272 ? -18.531 -24.469 14.789 1 95.75 272 TYR A N 1
ATOM 2158 C CA . TYR A 1 272 ? -17.578 -24.031 15.797 1 95.75 272 TYR A CA 1
ATOM 2159 C C . TYR A 1 272 ? -17.641 -22.516 15.992 1 95.75 272 TYR A C 1
ATOM 2161 O O . TYR A 1 272 ? -16.969 -21.969 16.859 1 95.75 272 TYR A O 1
ATOM 2169 N N . LYS A 1 273 ? -18.328 -21.781 15.211 1 94.81 273 LYS A N 1
ATOM 2170 C CA . LYS A 1 273 ? -18.703 -20.375 15.375 1 94.81 273 LYS A CA 1
ATOM 2171 C C . LYS A 1 273 ? -17.469 -19.484 15.266 1 94.81 273 LYS A C 1
ATOM 2173 O O . LYS A 1 273 ? -17.234 -18.641 16.125 1 94.81 273 LYS A O 1
ATOM 2178 N N . PHE A 1 274 ? -16.688 -19.672 14.281 1 97 274 PHE A N 1
ATOM 2179 C CA . PHE A 1 274 ? -15.562 -18.797 13.961 1 97 274 PHE A CA 1
ATOM 2180 C C . PHE A 1 274 ? -15.891 -17.906 12.766 1 97 274 PHE A C 1
ATOM 2182 O O . PHE A 1 274 ? -16.922 -18.109 12.102 1 97 274 PHE A O 1
ATOM 2189 N N . TYR A 1 275 ? -15.133 -16.844 12.539 1 97.56 275 TYR A N 1
ATOM 2190 C CA . TYR A 1 275 ? -15.258 -15.977 11.375 1 97.56 275 TYR A CA 1
ATOM 2191 C C . TYR A 1 275 ? -14.352 -16.453 10.242 1 97.56 275 TYR A C 1
ATOM 2193 O O . TYR A 1 275 ? -13.344 -17.109 10.484 1 97.56 275 TYR A O 1
ATOM 2201 N N . ILE A 1 276 ? -14.734 -16.094 9.008 1 98.44 276 ILE A N 1
ATOM 2202 C CA . ILE A 1 276 ? -13.969 -16.5 7.836 1 98.44 276 ILE A CA 1
ATOM 2203 C C . ILE A 1 276 ? -13.422 -15.258 7.125 1 98.44 276 ILE A C 1
ATOM 2205 O O . ILE A 1 276 ? -14.164 -14.305 6.871 1 98.44 276 ILE A O 1
ATOM 2209 N N . TRP A 1 277 ? -12.117 -15.25 6.879 1 98.75 277 TRP A N 1
ATOM 2210 C CA . TRP A 1 277 ? -11.43 -14.312 5.996 1 98.75 277 TRP A CA 1
ATOM 2211 C C . TRP A 1 277 ? -11.016 -14.992 4.691 1 98.75 277 TRP A C 1
ATOM 2213 O O . TRP A 1 277 ? -10.18 -15.898 4.691 1 98.75 277 TRP A O 1
ATOM 2223 N N . LEU A 1 278 ? -11.602 -14.562 3.594 1 98.81 278 LEU A N 1
ATOM 2224 C CA . LEU A 1 278 ? -11.312 -15.148 2.287 1 98.81 278 LEU A CA 1
ATOM 2225 C C . LEU A 1 278 ? -10.547 -14.156 1.414 1 98.81 278 LEU A C 1
ATOM 2227 O O . LEU A 1 278 ? -11.086 -13.117 1.026 1 98.81 278 LEU A O 1
ATOM 2231 N N . ASP A 1 279 ? -9.297 -14.445 1.116 1 98.62 279 ASP A N 1
ATOM 2232 C CA . ASP A 1 279 ? -8.484 -13.656 0.202 1 98.62 279 ASP A CA 1
ATOM 2233 C C . ASP A 1 279 ? -8.656 -14.133 -1.239 1 98.62 279 ASP A C 1
ATOM 2235 O O . ASP A 1 279 ? -8.117 -15.172 -1.628 1 98.62 279 ASP A O 1
ATOM 2239 N N . GLU A 1 280 ? -9.297 -13.328 -2.035 1 98.25 280 GLU A N 1
ATOM 2240 C CA . GLU A 1 280 ? -9.602 -13.703 -3.412 1 98.25 280 GLU A CA 1
ATOM 2241 C C . GLU A 1 280 ? -8.695 -12.969 -4.398 1 98.25 280 GLU A C 1
ATOM 2243 O O . GLU A 1 280 ? -9.125 -12.602 -5.488 1 98.25 280 GLU A O 1
ATOM 2248 N N . ALA A 1 281 ? -7.457 -12.719 -4.047 1 97.56 281 ALA A N 1
ATOM 2249 C CA . ALA A 1 281 ? -6.547 -11.961 -4.895 1 97.56 281 ALA A CA 1
ATOM 2250 C C . ALA A 1 281 ? -6.402 -12.609 -6.27 1 97.56 281 ALA A C 1
ATOM 2252 O O . ALA A 1 281 ? -6.406 -11.922 -7.293 1 97.56 281 ALA A O 1
ATOM 2253 N N . HIS A 1 282 ? -6.289 -13.945 -6.34 1 97.38 282 HIS A N 1
ATOM 2254 C CA . HIS A 1 282 ? -6.066 -14.656 -7.598 1 97.38 282 HIS A CA 1
ATOM 2255 C C . HIS A 1 282 ? -7.383 -15.125 -8.203 1 97.38 282 HIS A C 1
ATOM 2257 O O . HIS A 1 282 ? -7.449 -15.414 -9.398 1 97.38 282 HIS A O 1
ATOM 2263 N N . SER A 1 283 ? -8.438 -15.227 -7.414 1 98.12 283 SER A N 1
ATOM 2264 C CA . SER A 1 283 ? -9.648 -15.867 -7.898 1 98.12 283 SER A CA 1
ATOM 2265 C C . SER A 1 283 ? -10.664 -14.844 -8.391 1 98.12 283 SER A C 1
ATOM 2267 O O . SER A 1 283 ? -11.484 -15.133 -9.266 1 98.12 283 SER A O 1
ATOM 2269 N N . ILE A 1 284 ? -10.641 -13.625 -7.832 1 98.25 284 ILE A N 1
ATOM 2270 C CA . ILE A 1 284 ? -11.609 -12.617 -8.227 1 98.25 284 ILE A CA 1
ATOM 2271 C C . ILE A 1 284 ? -11.375 -12.211 -9.68 1 98.25 284 ILE A C 1
ATOM 2273 O O . ILE A 1 284 ? -10.234 -12.117 -10.133 1 98.25 284 ILE A O 1
ATOM 2277 N N . GLY A 1 285 ? -12.414 -12.086 -10.445 1 96.75 285 GLY A N 1
ATOM 2278 C CA . GLY A 1 285 ? -12.344 -11.773 -11.867 1 96.75 285 GLY A CA 1
ATOM 2279 C C . GLY A 1 285 ? -12.156 -13 -12.742 1 96.75 285 GLY A C 1
ATOM 2280 O O . GLY A 1 285 ? -12.375 -12.945 -13.953 1 96.75 285 GLY A O 1
ATOM 2281 N N . CYS A 1 286 ? -11.75 -14.172 -12.117 1 94.94 286 CYS A N 1
ATOM 2282 C CA . CYS A 1 286 ? -11.344 -15.312 -12.938 1 94.94 286 CYS A CA 1
ATOM 2283 C C . CYS A 1 286 ? -12.219 -16.531 -12.656 1 94.94 286 CYS A C 1
ATOM 2285 O O . CYS A 1 286 ? -12.477 -17.328 -13.547 1 94.94 286 CYS A O 1
ATOM 2287 N N . MET A 1 287 ? -12.547 -16.734 -11.422 1 96.69 287 MET A N 1
ATOM 2288 C CA . MET A 1 287 ? -13.297 -17.938 -11.055 1 96.69 287 MET A CA 1
ATOM 2289 C C . MET A 1 287 ? -14.789 -17.656 -11.016 1 96.69 287 MET A C 1
ATOM 2291 O O . MET A 1 287 ? -15.211 -16.562 -10.641 1 96.69 287 MET A O 1
ATOM 2295 N N . GLY A 1 288 ? -15.578 -18.656 -11.32 1 96.38 288 GLY A N 1
ATOM 2296 C CA . GLY A 1 288 ? -17.016 -18.453 -11.445 1 96.38 288 GLY A CA 1
ATOM 2297 C C . GLY A 1 288 ? -17.453 -18.062 -12.844 1 96.38 288 GLY A C 1
ATOM 2298 O O . GLY A 1 288 ? -16.656 -17.484 -13.594 1 96.38 288 GLY A O 1
ATOM 2299 N N . ASP A 1 289 ? -18.656 -18.25 -13.18 1 94.94 289 ASP A N 1
ATOM 2300 C CA . ASP A 1 289 ? -19.156 -18 -14.531 1 94.94 289 ASP A CA 1
ATOM 2301 C C . ASP A 1 289 ? -19.156 -16.516 -14.859 1 94.94 289 ASP A C 1
ATOM 2303 O O . ASP A 1 289 ? -19.062 -16.125 -16.031 1 94.94 289 ASP A O 1
ATOM 2307 N N . THR A 1 290 ? -19.219 -15.719 -13.812 1 96 290 THR A N 1
ATOM 2308 C CA . THR A 1 290 ? -19.234 -14.281 -14.039 1 96 290 THR A CA 1
ATOM 2309 C C . THR A 1 290 ? -18.031 -13.609 -13.383 1 96 290 THR A C 1
ATOM 2311 O O . THR A 1 290 ? -18 -12.391 -13.234 1 96 290 THR A O 1
ATOM 2314 N N . GLY A 1 291 ? -17.094 -14.406 -12.961 1 96.81 291 GLY A N 1
ATOM 2315 C CA . GLY A 1 291 ? -15.836 -13.867 -12.461 1 96.81 291 GLY A CA 1
ATOM 2316 C C . GLY A 1 291 ? -15.922 -13.383 -11.031 1 96.81 291 GLY A C 1
ATOM 2317 O O . GLY A 1 291 ? -15.086 -12.594 -10.586 1 96.81 291 GLY A O 1
ATOM 2318 N N . ARG A 1 292 ? -16.891 -13.789 -10.234 1 97.56 292 ARG A N 1
ATOM 2319 C CA . ARG A 1 292 ? -17.125 -13.25 -8.906 1 97.56 292 ARG A CA 1
ATOM 2320 C C . ARG A 1 292 ? -16.297 -13.992 -7.859 1 97.56 292 ARG A C 1
ATOM 2322 O O . ARG A 1 292 ? -16.391 -13.695 -6.664 1 97.56 292 ARG A O 1
ATOM 2329 N N . GLY A 1 293 ? -15.461 -14.922 -8.25 1 97.31 293 GLY A N 1
ATOM 2330 C CA . GLY A 1 293 ? -14.531 -15.562 -7.328 1 97.31 293 GLY A CA 1
ATOM 2331 C C . GLY A 1 293 ? -14.969 -16.953 -6.918 1 97.31 293 GLY A C 1
ATOM 2332 O O . GLY A 1 293 ? -15.781 -17.594 -7.598 1 97.31 293 GLY A O 1
ATOM 2333 N N . VAL A 1 294 ? -14.414 -17.469 -5.875 1 97.75 294 VAL A N 1
ATOM 2334 C CA . VAL A 1 294 ? -14.578 -18.859 -5.48 1 97.75 294 VAL A CA 1
ATOM 2335 C C . VAL A 1 294 ? -15.938 -19.047 -4.812 1 97.75 294 VAL A C 1
ATOM 2337 O O . VAL A 1 294 ? -16.5 -20.156 -4.824 1 97.75 294 VAL A O 1
ATOM 2340 N N . THR A 1 295 ? -16.484 -17.922 -4.215 1 97.81 295 THR A N 1
ATOM 2341 C CA . THR A 1 295 ? -17.828 -18.062 -3.668 1 97.81 295 THR A CA 1
ATOM 2342 C C . THR A 1 295 ? -18.797 -18.5 -4.754 1 97.81 295 THR A C 1
ATOM 2344 O O . THR A 1 295 ? -19.578 -19.453 -4.562 1 97.81 295 THR A O 1
ATOM 2347 N N . GLU A 1 296 ? -18.734 -17.875 -5.902 1 97.25 296 GLU A N 1
ATOM 2348 C CA . GLU A 1 296 ? -19.578 -18.25 -7.035 1 97.25 296 GLU A CA 1
ATOM 2349 C C . GLU A 1 296 ? -19.188 -19.625 -7.586 1 97.25 296 GLU A C 1
ATOM 2351 O O . GLU A 1 296 ? -20.047 -20.469 -7.852 1 97.25 296 GLU A O 1
ATOM 2356 N N . HIS A 1 297 ? -17.922 -19.828 -7.781 1 97.31 297 HIS A N 1
ATOM 2357 C CA . HIS A 1 297 ? -17.391 -21.047 -8.383 1 97.31 297 HIS A CA 1
ATOM 2358 C C . HIS A 1 297 ? -17.812 -22.281 -7.598 1 97.31 297 HIS A C 1
ATOM 2360 O O . HIS A 1 297 ? -18.094 -23.328 -8.18 1 97.31 297 HIS A O 1
ATOM 2366 N N . LEU A 1 298 ? -17.828 -22.172 -6.273 1 97.44 298 LEU A N 1
ATOM 2367 C CA . LEU A 1 298 ? -18.094 -23.312 -5.414 1 97.44 298 LEU A CA 1
ATOM 2368 C C . LEU A 1 298 ? -19.531 -23.297 -4.902 1 97.44 298 LEU A C 1
ATOM 2370 O O . LEU A 1 298 ? -19.922 -24.172 -4.117 1 97.44 298 LEU A O 1
ATOM 2374 N N . GLY A 1 299 ? -20.281 -22.344 -5.266 1 97 299 GLY A N 1
ATOM 2375 C CA . GLY A 1 299 ? -21.688 -22.266 -4.891 1 97 299 GLY A CA 1
ATOM 2376 C C . GLY A 1 299 ? -21.891 -21.906 -3.432 1 97 299 GLY A C 1
ATOM 2377 O O . GLY A 1 299 ? -22.797 -22.422 -2.777 1 97 299 GLY A O 1
ATOM 2378 N N . VAL A 1 300 ? -21.062 -21.141 -2.908 1 97.75 300 VAL A N 1
ATOM 2379 C CA . VAL A 1 300 ? -21.156 -20.688 -1.527 1 97.75 300 VAL A CA 1
ATOM 2380 C C . VAL A 1 300 ? -21.75 -19.266 -1.491 1 97.75 300 VAL A C 1
ATOM 2382 O O . VAL A 1 300 ? -21.359 -18.422 -2.291 1 97.75 300 VAL A O 1
ATOM 2385 N N . ASN A 1 301 ? -22.703 -19.078 -0.574 1 97 301 ASN A N 1
ATOM 2386 C CA . ASN A 1 301 ? -23.25 -17.734 -0.386 1 97 301 ASN A CA 1
ATOM 2387 C C . ASN A 1 301 ? -22.219 -16.766 0.164 1 97 301 ASN A C 1
ATOM 2389 O O . ASN A 1 301 ? -21.641 -17 1.226 1 97 301 ASN A O 1
ATOM 2393 N N . PRO A 1 302 ? -22.016 -15.617 -0.572 1 96.75 302 PRO A N 1
ATOM 2394 C CA . PRO A 1 302 ? -21.016 -14.656 -0.089 1 96.75 302 PRO A CA 1
ATOM 2395 C C . PRO A 1 302 ? -21.297 -14.172 1.33 1 96.75 302 PRO A C 1
ATOM 2397 O O . PRO A 1 302 ? -20.375 -13.797 2.057 1 96.75 302 PRO A O 1
ATOM 2400 N N . LYS A 1 303 ? -22.5 -14.211 1.777 1 94.81 303 LYS A N 1
ATOM 2401 C CA . LYS A 1 303 ? -22.891 -13.75 3.105 1 94.81 303 LYS A CA 1
ATOM 2402 C C . LYS A 1 303 ? -22.406 -14.719 4.188 1 94.81 303 LYS A C 1
ATOM 2404 O O . LYS A 1 303 ? -22.391 -14.375 5.371 1 94.81 303 LYS A O 1
ATOM 2409 N N . ASP A 1 304 ? -22.031 -15.906 3.746 1 96.19 304 ASP A N 1
ATOM 2410 C CA . ASP A 1 304 ? -21.5 -16.875 4.695 1 96.19 304 ASP A CA 1
ATOM 2411 C C . ASP A 1 304 ? -20.031 -16.609 4.988 1 96.19 304 ASP A C 1
ATOM 2413 O O . ASP A 1 304 ? -19.453 -17.219 5.895 1 96.19 304 ASP A O 1
ATOM 2417 N N . VAL A 1 305 ? -19.453 -15.695 4.277 1 97.75 305 VAL A N 1
ATOM 2418 C CA . VAL A 1 305 ? -18.078 -15.266 4.484 1 97.75 305 VAL A CA 1
ATOM 2419 C C . VAL A 1 305 ? -18.047 -13.875 5.109 1 97.75 305 VAL A C 1
ATOM 2421 O O . VAL A 1 305 ? -18.688 -12.945 4.598 1 97.75 305 VAL A O 1
ATOM 2424 N N . ASP A 1 306 ? -17.359 -13.703 6.152 1 96.81 306 ASP A N 1
ATOM 2425 C CA . ASP A 1 306 ? -17.422 -12.461 6.926 1 96.81 306 ASP A CA 1
ATOM 2426 C C . ASP A 1 306 ? -16.594 -11.359 6.266 1 96.81 306 ASP A C 1
ATOM 2428 O O . ASP A 1 306 ? -17.016 -10.203 6.227 1 96.81 306 ASP A O 1
ATOM 2432 N N . PHE A 1 307 ? -15.383 -11.734 5.859 1 97.88 307 PHE A N 1
ATOM 2433 C CA . PHE A 1 307 ? -14.484 -10.797 5.195 1 97.88 307 PHE A CA 1
ATOM 2434 C C . PHE A 1 307 ? -14.133 -11.281 3.795 1 97.88 307 PHE A C 1
ATOM 2436 O O . PHE A 1 307 ? -13.375 -12.242 3.635 1 97.88 307 PHE A O 1
ATOM 2443 N N . LEU A 1 308 ? -14.719 -10.625 2.822 1 98.62 308 LEU A N 1
ATOM 2444 C CA . LEU A 1 308 ? -14.312 -10.867 1.443 1 98.62 308 LEU A CA 1
ATOM 2445 C C . LEU A 1 308 ? -13.219 -9.883 1.021 1 98.62 308 LEU A C 1
ATOM 2447 O O . LEU A 1 308 ? -13.5 -8.703 0.789 1 98.62 308 LEU A O 1
ATOM 2451 N N . MET A 1 309 ? -12.039 -10.422 0.936 1 98.62 309 MET A N 1
ATOM 2452 C CA . MET A 1 309 ? -10.898 -9.609 0.519 1 98.62 309 MET A CA 1
ATOM 2453 C C . MET A 1 309 ? -10.523 -9.906 -0.928 1 98.62 309 MET A C 1
ATOM 2455 O O . MET A 1 309 ? -10.562 -11.062 -1.359 1 98.62 309 MET A O 1
ATOM 2459 N N . GLY A 1 310 ? -10.141 -8.906 -1.663 1 98.19 310 GLY A N 1
ATOM 2460 C CA . GLY A 1 310 ? -9.617 -9.094 -3.008 1 98.19 310 GLY A CA 1
ATOM 2461 C C . GLY A 1 310 ? -8.695 -7.969 -3.451 1 98.19 310 GLY A C 1
ATOM 2462 O O . GLY A 1 310 ? -8.445 -7.031 -2.693 1 98.19 310 GLY A O 1
ATOM 2463 N N . THR A 1 311 ? -8.047 -8.156 -4.586 1 97.5 311 THR A N 1
ATOM 2464 C CA . THR A 1 311 ? -7.152 -7.148 -5.141 1 97.5 311 THR A CA 1
ATOM 2465 C C . THR A 1 311 ? -7.539 -6.812 -6.578 1 97.5 311 THR A C 1
ATOM 2467 O O . THR A 1 311 ? -8.289 -7.555 -7.215 1 97.5 311 THR A O 1
ATOM 2470 N N . PHE A 1 312 ? -7.043 -5.73 -7.078 1 98 312 PHE A N 1
ATOM 2471 C CA . PHE A 1 312 ? -7.289 -5.301 -8.445 1 98 312 PHE A CA 1
ATOM 2472 C C . PHE A 1 312 ? -6.02 -5.402 -9.281 1 98 312 PHE A C 1
ATOM 2474 O O . PHE A 1 312 ? -6 -4.996 -10.445 1 98 312 PHE A O 1
ATOM 2481 N N . THR A 1 313 ? -5.039 -6.035 -8.781 1 95.94 313 THR A N 1
ATOM 2482 C CA . THR A 1 313 ? -3.699 -6.023 -9.359 1 95.94 313 THR A CA 1
ATOM 2483 C C . THR A 1 313 ? -3.557 -7.117 -10.414 1 95.94 313 THR A C 1
ATOM 2485 O O . THR A 1 313 ? -2.611 -7.105 -11.203 1 95.94 313 THR A O 1
ATOM 2488 N N . LYS A 1 314 ? -4.461 -8.07 -10.438 1 96.31 314 LYS A N 1
ATOM 2489 C CA . LYS A 1 314 ? -4.305 -9.25 -11.281 1 96.31 314 LYS A CA 1
ATOM 2490 C C . LYS A 1 314 ? -5.336 -9.266 -12.406 1 96.31 314 LYS A C 1
ATOM 2492 O O . LYS A 1 314 ? -5.129 -8.641 -13.445 1 96.31 314 LYS A O 1
ATOM 2497 N N . SER A 1 315 ? -6.539 -9.688 -12.195 1 96.88 315 SER A N 1
ATOM 2498 C CA . SER A 1 315 ? -7.582 -9.789 -13.211 1 96.88 315 SER A CA 1
ATOM 2499 C C . SER A 1 315 ? -7.992 -8.414 -13.727 1 96.88 315 SER A C 1
ATOM 2501 O O . SER A 1 315 ? -8.453 -8.281 -14.859 1 96.88 315 SER A O 1
ATOM 2503 N N . PHE A 1 316 ? -7.789 -7.367 -12.945 1 97.69 316 PHE A N 1
ATOM 2504 C CA . PHE A 1 316 ? -8.398 -6.078 -13.258 1 97.69 316 PHE A CA 1
ATOM 2505 C C . PHE A 1 316 ? -7.375 -5.121 -13.859 1 97.69 316 PHE A C 1
ATOM 2507 O O . PHE A 1 316 ? -7.73 -4.031 -14.312 1 97.69 316 PHE A O 1
ATOM 2514 N N . GLY A 1 317 ? -6.141 -5.512 -13.898 1 96.19 317 GLY A N 1
ATOM 2515 C CA . GLY A 1 317 ? -5.117 -4.68 -14.508 1 96.19 317 GLY A CA 1
ATOM 2516 C C . GLY A 1 317 ? -5.012 -3.303 -13.875 1 96.19 317 GLY A C 1
ATOM 2517 O O . GLY A 1 317 ? -4.918 -2.297 -14.586 1 96.19 317 GLY A O 1
ATOM 2518 N N . ALA A 1 318 ? -5.098 -3.248 -12.648 1 97.12 318 ALA A N 1
ATOM 2519 C CA . ALA A 1 318 ? -5.02 -2.004 -11.891 1 97.12 318 ALA A CA 1
ATOM 2520 C C . ALA A 1 318 ? -4.152 -2.178 -10.641 1 97.12 318 ALA A C 1
ATOM 2522 O O . ALA A 1 318 ? -3.121 -2.854 -10.688 1 97.12 318 ALA A O 1
ATOM 2523 N N . ALA A 1 319 ? -4.414 -1.509 -9.602 1 96.25 319 ALA A N 1
ATOM 2524 C CA . ALA A 1 319 ? -3.75 -1.621 -8.305 1 96.25 319 ALA A CA 1
ATOM 2525 C C . ALA A 1 319 ? -4.742 -1.442 -7.164 1 96.25 319 ALA A C 1
ATOM 2527 O O . ALA A 1 319 ? -5.844 -0.924 -7.363 1 96.25 319 ALA A O 1
ATOM 2528 N N . GLY A 1 320 ? -4.324 -1.94 -6 1 96.31 320 GLY A N 1
ATOM 2529 C CA . GLY A 1 320 ? -5.176 -1.778 -4.832 1 96.31 320 GLY A CA 1
ATOM 2530 C C . GLY A 1 320 ? -5.895 -3.055 -4.434 1 96.31 320 GLY A C 1
ATOM 2531 O O . GLY A 1 320 ? -5.629 -4.121 -4.992 1 96.31 320 GLY A O 1
ATOM 2532 N N . GLY A 1 321 ? -6.707 -2.926 -3.412 1 97.25 321 GLY A N 1
ATOM 2533 C CA . GLY A 1 321 ? -7.512 -4.02 -2.893 1 97.25 321 GLY A CA 1
ATOM 2534 C C . GLY A 1 321 ? -8.805 -3.557 -2.246 1 97.25 321 GLY A C 1
ATOM 2535 O O . GLY A 1 321 ? -9.109 -2.363 -2.252 1 97.25 321 GLY A O 1
ATOM 2536 N N . TYR A 1 322 ? -9.625 -4.523 -1.851 1 98.38 322 TYR A N 1
ATOM 2537 C CA . TYR A 1 322 ? -10.898 -4.199 -1.216 1 98.38 322 TYR A CA 1
ATOM 2538 C C . TYR A 1 322 ? -11.203 -5.164 -0.078 1 98.38 322 TYR A C 1
ATOM 2540 O O . TYR A 1 322 ? -10.609 -6.246 -0.001 1 98.38 322 TYR A O 1
ATOM 2548 N N . ILE A 1 323 ? -12.023 -4.707 0.788 1 98.31 323 ILE A N 1
ATOM 2549 C CA . ILE A 1 323 ? -12.773 -5.543 1.717 1 98.31 323 ILE A CA 1
ATOM 2550 C C . ILE A 1 323 ? -14.273 -5.34 1.499 1 98.31 323 ILE A C 1
ATOM 2552 O O . ILE A 1 323 ? -14.742 -4.203 1.435 1 98.31 323 ILE A O 1
ATOM 2556 N N . ALA A 1 324 ? -14.977 -6.398 1.371 1 98.56 324 ALA A N 1
ATOM 2557 C CA . ALA A 1 324 ? -16.422 -6.348 1.203 1 98.56 324 ALA A CA 1
ATOM 2558 C C . ALA A 1 324 ? -17.125 -7.223 2.238 1 98.56 324 ALA A C 1
ATOM 2560 O O . ALA A 1 324 ? -16.578 -8.227 2.693 1 98.56 324 ALA A O 1
ATOM 2561 N N . GLY A 1 325 ? -18.328 -6.859 2.641 1 97 325 GLY A N 1
ATOM 2562 C CA . GLY A 1 325 ? -19.109 -7.57 3.637 1 97 325 GLY A CA 1
ATOM 2563 C C . GLY A 1 325 ? -20.297 -6.773 4.152 1 97 325 GLY A C 1
ATOM 2564 O O . GLY A 1 325 ? -20.984 -6.098 3.379 1 97 325 GLY A O 1
ATOM 2565 N N . SER A 1 326 ? -20.547 -6.898 5.426 1 94.38 326 SER A N 1
ATOM 2566 C CA . SER A 1 326 ? -21.688 -6.211 6.031 1 94.38 326 SER A CA 1
ATOM 2567 C C . SER A 1 326 ? -21.438 -4.711 6.129 1 94.38 326 SER A C 1
ATOM 2569 O O . SER A 1 326 ? -20.281 -4.273 6.27 1 94.38 326 SER A O 1
ATOM 2571 N N . LYS A 1 327 ? -22.5 -3.959 6.039 1 91.38 327 LYS A N 1
ATOM 2572 C CA . LYS A 1 327 ? -22.422 -2.504 6.137 1 91.38 327 LYS A CA 1
ATOM 2573 C C . LYS A 1 327 ? -21.812 -2.076 7.477 1 91.38 327 LYS A C 1
ATOM 2575 O O . LYS A 1 327 ? -21.031 -1.13 7.535 1 91.38 327 LYS A O 1
ATOM 2580 N N . GLN A 1 328 ? -22.156 -2.742 8.492 1 86.94 328 GLN A N 1
ATOM 2581 C CA . GLN A 1 328 ? -21.641 -2.434 9.82 1 86.94 328 GLN A CA 1
ATOM 2582 C C . GLN A 1 328 ? -20.125 -2.596 9.891 1 86.94 328 GLN A C 1
ATOM 2584 O O . GLN A 1 328 ? -19.438 -1.746 10.453 1 86.94 328 GLN A O 1
ATOM 2589 N N . MET A 1 329 ? -19.672 -3.666 9.352 1 90.38 329 MET A N 1
ATOM 2590 C CA . MET A 1 329 ? -18.234 -3.941 9.359 1 90.38 329 MET A CA 1
ATOM 2591 C C . MET A 1 329 ? -17.484 -2.906 8.531 1 90.38 329 MET A C 1
ATOM 2593 O O . MET A 1 329 ? -16.422 -2.422 8.945 1 90.38 329 MET A O 1
ATOM 2597 N N . ILE A 1 330 ? -18 -2.547 7.371 1 93.31 330 ILE A N 1
ATOM 2598 C CA . ILE A 1 330 ? -17.344 -1.606 6.473 1 93.31 330 ILE A CA 1
ATOM 2599 C C . ILE A 1 330 ? -17.328 -0.217 7.105 1 93.31 330 ILE A C 1
ATOM 2601 O O . ILE A 1 330 ? -16.328 0.502 7.008 1 93.31 330 ILE A O 1
ATOM 2605 N N . ASN A 1 331 ? -18.375 0.154 7.785 1 86.62 331 ASN A N 1
ATOM 2606 C CA . ASN A 1 331 ? -18.406 1.432 8.492 1 86.62 331 ASN A CA 1
ATOM 2607 C C . ASN A 1 331 ? -17.359 1.492 9.594 1 86.62 331 ASN A C 1
ATOM 2609 O O . ASN A 1 331 ? -16.734 2.535 9.812 1 86.62 331 ASN A O 1
ATOM 2613 N N . TYR A 1 332 ? -17.219 0.377 10.211 1 85.25 332 TYR A N 1
ATOM 2614 C CA . TYR A 1 332 ? -16.188 0.289 11.242 1 85.25 332 TYR A CA 1
ATOM 2615 C C . TYR A 1 332 ? -14.805 0.479 10.641 1 85.25 332 TYR A C 1
ATOM 2617 O O . TYR A 1 332 ? -13.977 1.197 11.195 1 85.25 332 TYR A O 1
ATOM 2625 N N . LEU A 1 333 ? -14.578 -0.123 9.539 1 89.38 333 LEU A N 1
ATOM 2626 C CA . LEU A 1 333 ? -13.281 -0.064 8.875 1 89.38 333 LEU A CA 1
ATOM 2627 C C . LEU A 1 333 ? -12.969 1.357 8.414 1 89.38 333 LEU A C 1
ATOM 2629 O O . LEU A 1 333 ? -11.812 1.779 8.43 1 89.38 333 LEU A O 1
ATOM 2633 N N . ARG A 1 334 ? -13.898 2.057 7.941 1 87.31 334 ARG A N 1
ATOM 2634 C CA . ARG A 1 334 ? -13.711 3.418 7.449 1 87.31 334 ARG A CA 1
ATOM 2635 C C . ARG A 1 334 ? -13.156 4.324 8.547 1 87.31 334 ARG A C 1
ATOM 2637 O O . ARG A 1 334 ? -12.43 5.281 8.266 1 87.31 334 ARG A O 1
ATOM 2644 N N . LEU A 1 335 ? -13.352 3.918 9.797 1 80.69 335 LEU A N 1
ATOM 2645 C CA . LEU A 1 335 ? -12.984 4.805 10.898 1 80.69 335 LEU A CA 1
ATOM 2646 C C . LEU A 1 335 ? -11.797 4.234 11.68 1 80.69 335 LEU A C 1
ATOM 2648 O O . LEU A 1 335 ? -11.18 4.945 12.469 1 80.69 335 LEU A O 1
ATOM 2652 N N . ASN A 1 336 ? -11.492 2.971 11.352 1 78.88 336 ASN A N 1
ATOM 2653 C CA . ASN A 1 336 ? -10.5 2.35 12.219 1 78.88 336 ASN A CA 1
ATOM 2654 C C . ASN A 1 336 ? -9.352 1.74 11.422 1 78.88 336 ASN A C 1
ATOM 2656 O O . ASN A 1 336 ? -8.359 1.289 11.992 1 78.88 336 ASN A O 1
ATOM 2660 N N . SER A 1 337 ? -9.484 1.739 10.195 1 82.12 337 SER A N 1
ATOM 2661 C CA . SER A 1 337 ? -8.406 1.203 9.375 1 82.12 337 SER A CA 1
ATOM 2662 C C . SER A 1 337 ? -7.316 2.248 9.148 1 82.12 337 SER A C 1
ATOM 2664 O O . SER A 1 337 ? -7.586 3.322 8.609 1 82.12 337 SER A O 1
ATOM 2666 N N . PHE A 1 338 ? -6.094 1.927 9.438 1 77.69 338 PHE A N 1
ATOM 2667 C CA . PHE A 1 338 ? -4.969 2.842 9.273 1 77.69 338 PHE A CA 1
ATOM 2668 C C . PHE A 1 338 ? -4.762 3.188 7.801 1 77.69 338 PHE A C 1
ATOM 2670 O O . PHE A 1 338 ? -4.402 4.32 7.473 1 77.69 338 PHE A O 1
ATOM 2677 N N . ALA A 1 339 ? -5.016 2.189 6.992 1 80.88 339 ALA A N 1
ATOM 2678 C CA . ALA A 1 339 ? -4.82 2.424 5.562 1 80.88 339 ALA A CA 1
ATOM 2679 C C . ALA A 1 339 ? -5.82 3.451 5.035 1 80.88 339 ALA A C 1
ATOM 2681 O O . ALA A 1 339 ? -5.531 4.172 4.078 1 80.88 339 ALA A O 1
ATOM 2682 N N . ASN A 1 340 ? -6.938 3.523 5.66 1 83.62 340 ASN A N 1
ATOM 2683 C CA . ASN A 1 340 ? -7.957 4.469 5.223 1 83.62 340 ASN A CA 1
ATOM 2684 C C . ASN A 1 340 ? -7.746 5.848 5.836 1 83.62 340 ASN A C 1
ATOM 2686 O O . ASN A 1 340 ? -7.992 6.867 5.188 1 83.62 340 ASN A O 1
ATOM 2690 N N . ILE A 1 341 ? -7.223 5.887 7.012 1 81.44 341 ILE A N 1
ATOM 2691 C CA . ILE A 1 341 ? -7.156 7.121 7.781 1 81.44 341 ILE A CA 1
ATOM 2692 C C . ILE A 1 341 ? -5.824 7.824 7.516 1 81.44 341 ILE A C 1
ATOM 2694 O O . ILE A 1 341 ? -5.777 9.047 7.379 1 81.44 341 ILE A O 1
ATOM 2698 N N . TYR A 1 342 ? -4.77 6.977 7.371 1 81.5 342 TYR A N 1
ATOM 2699 C CA . TYR A 1 342 ? -3.453 7.602 7.422 1 81.5 342 TYR A CA 1
ATOM 2700 C C . TYR A 1 342 ? -2.736 7.48 6.082 1 81.5 342 TYR A C 1
ATOM 2702 O O . TYR A 1 342 ? -1.652 8.039 5.895 1 81.5 342 TYR A O 1
ATOM 2710 N N . ALA A 1 343 ? -3.293 6.707 5.227 1 86.5 343 ALA A N 1
ATOM 2711 C CA . ALA A 1 343 ? -2.709 6.609 3.893 1 86.5 343 ALA A CA 1
ATOM 2712 C C . ALA A 1 343 ? -3.484 7.457 2.889 1 86.5 343 ALA A C 1
ATOM 2714 O O . ALA A 1 343 ? -4.68 7.699 3.066 1 86.5 343 ALA A O 1
ATOM 2715 N N . ASP A 1 344 ? -2.764 7.891 1.917 1 90.19 344 ASP A N 1
ATOM 2716 C CA . ASP A 1 344 ? -3.416 8.641 0.851 1 90.19 344 ASP A CA 1
ATOM 2717 C C . ASP A 1 344 ? -4.406 7.77 0.088 1 90.19 344 ASP A C 1
ATOM 2719 O O . ASP A 1 344 ? -4.223 6.555 -0.01 1 90.19 344 ASP A O 1
ATOM 2723 N N . ALA A 1 345 ? -5.391 8.461 -0.413 1 92.56 345 ALA A N 1
ATOM 2724 C CA . ALA A 1 345 ? -6.41 7.789 -1.211 1 92.56 345 ALA A CA 1
ATOM 2725 C C . ALA A 1 345 ? -5.805 7.16 -2.461 1 92.56 345 ALA A C 1
ATOM 2727 O O . ALA A 1 345 ? -4.801 7.648 -2.986 1 92.56 345 ALA A O 1
ATOM 2728 N N . MET A 1 346 ? -6.43 6.062 -2.895 1 94.94 346 MET A N 1
ATOM 2729 C CA . MET A 1 346 ? -6.094 5.449 -4.176 1 94.94 346 MET A CA 1
ATOM 2730 C C . MET A 1 346 ? -6.168 6.477 -5.305 1 94.94 346 MET A C 1
ATOM 2732 O O . MET A 1 346 ? -7.105 7.273 -5.367 1 94.94 346 MET A O 1
ATOM 2736 N N . PRO A 1 347 ? -5.102 6.48 -6.195 1 96.38 347 PRO A N 1
ATOM 2737 C CA . PRO A 1 347 ? -5.207 7.395 -7.336 1 96.38 347 PRO A CA 1
ATOM 2738 C C . PRO A 1 347 ? -6.508 7.215 -8.117 1 96.38 347 PRO A C 1
ATOM 2740 O O . PRO A 1 347 ? -6.918 6.082 -8.383 1 96.38 347 PRO A O 1
ATOM 2743 N N . VAL A 1 348 ? -7.09 8.328 -8.5 1 96.88 348 VAL A N 1
ATOM 2744 C CA . VAL A 1 348 ? -8.43 8.328 -9.086 1 96.88 348 VAL A CA 1
ATOM 2745 C C . VAL A 1 348 ? -8.422 7.539 -10.391 1 96.88 348 VAL A C 1
ATOM 2747 O O . VAL A 1 348 ? -9.305 6.707 -10.625 1 96.88 348 VAL A O 1
ATOM 2750 N N . PRO A 1 349 ? -7.406 7.707 -11.289 1 97.62 349 PRO A N 1
ATOM 2751 C CA . PRO A 1 349 ? -7.406 6.93 -12.531 1 97.62 349 PRO A CA 1
ATOM 2752 C C . PRO A 1 349 ? -7.266 5.43 -12.289 1 97.62 349 PRO A C 1
ATOM 2754 O O . PRO A 1 349 ? -7.801 4.625 -13.055 1 97.62 349 PRO A O 1
ATOM 2757 N N . VAL A 1 350 ? -6.551 5.016 -11.266 1 97.88 350 VAL A N 1
ATOM 2758 C CA . VAL A 1 350 ? -6.383 3.607 -10.922 1 97.88 350 VAL A CA 1
ATOM 2759 C C . VAL A 1 350 ? -7.719 3.021 -10.469 1 97.88 350 VAL A C 1
ATOM 2761 O O . VAL A 1 350 ? -8.094 1.921 -10.883 1 97.88 350 VAL A O 1
ATOM 2764 N N . ALA A 1 351 ? -8.398 3.805 -9.617 1 98.19 351 ALA A N 1
ATOM 2765 C CA . ALA A 1 351 ? -9.734 3.391 -9.188 1 98.19 351 ALA A CA 1
ATOM 2766 C C . ALA A 1 351 ? -10.672 3.254 -10.383 1 98.19 351 ALA A C 1
ATOM 2768 O O . ALA A 1 351 ? -11.461 2.309 -10.461 1 98.19 351 ALA A O 1
ATOM 2769 N N . GLN A 1 352 ? -10.57 4.172 -11.273 1 98.44 352 GLN A N 1
ATOM 2770 C CA . GLN A 1 352 ? -11.414 4.148 -12.461 1 98.44 352 GLN A CA 1
ATOM 2771 C C . GLN A 1 352 ? -11.133 2.918 -13.312 1 98.44 352 GLN A C 1
ATOM 2773 O O . GLN A 1 352 ? -12.055 2.309 -13.859 1 98.44 352 GLN A O 1
ATOM 2778 N N . GLN A 1 353 ? -9.867 2.562 -13.516 1 98.5 353 GLN A N 1
ATOM 2779 C CA . GLN A 1 353 ? -9.5 1.37 -14.273 1 98.5 353 GLN A CA 1
ATOM 2780 C C . GLN A 1 353 ? -10.172 0.127 -13.703 1 98.5 353 GLN A C 1
ATOM 2782 O O . GLN A 1 353 ? -10.805 -0.64 -14.43 1 98.5 353 GLN A O 1
ATOM 2787 N N . ALA A 1 354 ? -10.031 -0.07 -12.406 1 98.5 354 ALA A N 1
ATOM 2788 C CA . ALA A 1 354 ? -10.625 -1.228 -11.75 1 98.5 354 ALA A CA 1
ATOM 2789 C C . ALA A 1 354 ? -12.148 -1.213 -11.883 1 98.5 354 ALA A C 1
ATOM 2791 O O . ALA A 1 354 ? -12.758 -2.242 -12.172 1 98.5 354 ALA A O 1
ATOM 2792 N N . MET A 1 355 ? -12.711 -0.028 -11.672 1 98.56 355 MET A N 1
ATOM 2793 C CA . MET A 1 355 ? -14.156 0.124 -11.773 1 98.56 355 MET A CA 1
ATOM 2794 C C . MET A 1 355 ? -14.641 -0.199 -13.18 1 98.56 355 MET A C 1
ATOM 2796 O O . MET A 1 355 ? -15.664 -0.866 -13.352 1 98.56 355 MET A O 1
ATOM 2800 N N . SER A 1 356 ? -13.945 0.316 -14.164 1 98.5 356 SER A N 1
ATOM 2801 C CA . SER A 1 356 ? -14.305 0.076 -15.562 1 98.5 356 SER A CA 1
ATOM 2802 C C . SER A 1 356 ? -14.281 -1.413 -15.891 1 98.5 356 SER A C 1
ATOM 2804 O O . SER A 1 356 ? -15.156 -1.91 -16.609 1 98.5 356 SER A O 1
ATOM 2806 N N . VAL A 1 357 ? -13.336 -2.131 -15.414 1 98.44 357 VAL A N 1
ATOM 2807 C CA . VAL A 1 357 ? -13.242 -3.562 -15.68 1 98.44 357 VAL A CA 1
ATOM 2808 C C . VAL A 1 357 ? -14.43 -4.285 -15.047 1 98.44 357 VAL A C 1
ATOM 2810 O O . VAL A 1 357 ? -15.031 -5.168 -15.664 1 98.44 357 VAL A O 1
ATOM 2813 N N . ILE A 1 358 ? -14.75 -3.916 -13.789 1 98.5 358 ILE A N 1
ATOM 2814 C CA . ILE A 1 358 ? -15.898 -4.531 -13.133 1 98.5 358 ILE A CA 1
ATOM 2815 C C . ILE A 1 358 ? -17.156 -4.293 -13.961 1 98.5 358 ILE A C 1
ATOM 2817 O O . ILE A 1 358 ? -17.969 -5.203 -14.141 1 98.5 358 ILE A O 1
ATOM 2821 N N . LYS A 1 359 ? -17.297 -3.078 -14.461 1 98.12 359 LYS A N 1
ATOM 2822 C CA . LYS A 1 359 ? -18.453 -2.754 -15.281 1 98.12 359 LYS A CA 1
ATOM 2823 C C . LYS A 1 359 ? -18.484 -3.605 -16.547 1 98.12 359 LYS A C 1
ATOM 2825 O O . LYS A 1 359 ? -19.547 -4.074 -16.969 1 98.12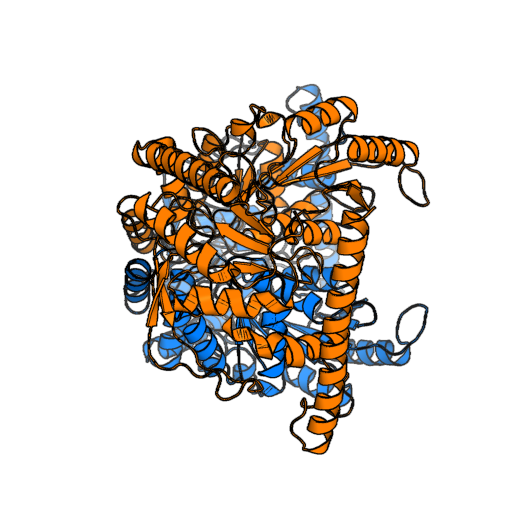 359 LYS A O 1
ATOM 2830 N N . VAL A 1 360 ? -17.344 -3.805 -17.156 1 97.62 360 VAL A N 1
ATOM 2831 C CA . VAL A 1 360 ? -17.25 -4.641 -18.359 1 97.62 360 VAL A CA 1
ATOM 2832 C C . VAL A 1 360 ? -17.672 -6.07 -18.016 1 97.62 360 VAL A C 1
ATOM 2834 O O . VAL A 1 360 ? -18.391 -6.711 -18.781 1 97.62 360 VAL A O 1
ATOM 2837 N N . LEU A 1 361 ? -17.234 -6.582 -16.891 1 97.5 361 LEU A N 1
ATOM 2838 C CA . LEU A 1 361 ? -17.547 -7.941 -16.469 1 97.5 361 LEU A CA 1
ATOM 2839 C C . LEU A 1 361 ? -19.031 -8.094 -16.203 1 97.5 361 LEU A C 1
ATOM 2841 O O . LEU A 1 361 ? -19.609 -9.156 -16.453 1 97.5 361 LEU A O 1
ATOM 2845 N N . MET A 1 362 ? -19.625 -7.062 -15.695 1 96.38 362 MET A N 1
ATOM 2846 C CA . MET A 1 362 ? -21.031 -7.133 -15.266 1 96.38 362 MET A CA 1
ATOM 2847 C C . MET A 1 362 ? -21.969 -6.867 -16.438 1 96.38 362 MET A C 1
ATOM 2849 O O . MET A 1 362 ? -23.047 -7.453 -16.516 1 96.38 362 MET A O 1
ATOM 2853 N N . GLU A 1 363 ? -21.609 -6 -17.344 1 92.56 363 GLU A N 1
ATOM 2854 C CA . GLU A 1 363 ? -22.609 -5.414 -18.234 1 92.56 363 GLU A CA 1
ATOM 2855 C C . GLU A 1 363 ? -22.297 -5.746 -19.703 1 92.56 363 GLU A C 1
ATOM 2857 O O . GLU A 1 363 ? -23.172 -5.625 -20.562 1 92.56 363 GLU A O 1
ATOM 2862 N N . ASN A 1 364 ? -21.109 -6.145 -20.016 1 90.5 364 ASN A N 1
ATOM 2863 C CA . ASN A 1 364 ? -20.703 -6.301 -21.391 1 90.5 364 ASN A CA 1
ATOM 2864 C C . ASN A 1 364 ? -20.484 -7.77 -21.75 1 90.5 364 ASN A C 1
ATOM 2866 O O . ASN A 1 364 ? -20 -8.555 -20.938 1 90.5 364 ASN A O 1
ATOM 2870 N N . GLU A 1 365 ? -20.781 -8.148 -22.969 1 94.31 365 GLU A N 1
ATOM 2871 C CA . GLU A 1 365 ? -20.547 -9.492 -23.484 1 94.31 365 GLU A CA 1
ATOM 2872 C C . GLU A 1 365 ? -19.062 -9.812 -23.531 1 94.31 365 GLU A C 1
ATOM 2874 O O . GLU A 1 365 ? -18.656 -10.969 -23.375 1 94.31 365 GLU A O 1
ATOM 2879 N N . GLU A 1 366 ? -18.312 -8.789 -23.703 1 94.31 366 GLU A N 1
ATOM 2880 C CA . GLU A 1 366 ? -16.859 -8.961 -23.75 1 94.31 366 GLU A CA 1
ATOM 2881 C C . GLU A 1 366 ? -16.328 -9.547 -22.453 1 94.31 366 GLU A C 1
ATOM 2883 O O . GLU A 1 366 ? -15.414 -10.375 -22.469 1 94.31 366 GLU A O 1
ATOM 2888 N N . GLY A 1 367 ? -16.844 -9.07 -21.344 1 95.12 367 GLY A N 1
ATOM 2889 C CA . GLY A 1 367 ? -16.438 -9.617 -20.062 1 95.12 367 GLY A CA 1
ATOM 2890 C C . GLY A 1 367 ? -16.719 -11.102 -19.922 1 95.12 367 GLY A C 1
ATOM 2891 O O . GLY A 1 367 ? -15.852 -11.859 -19.5 1 95.12 367 GLY A O 1
ATOM 2892 N N . LYS A 1 368 ? -17.844 -11.523 -20.312 1 95.25 368 LYS A N 1
ATOM 2893 C CA . LYS A 1 368 ? -18.234 -12.93 -20.266 1 95.25 368 LYS A CA 1
ATOM 2894 C C . LYS A 1 368 ? -17.359 -13.766 -21.203 1 95.25 368 LYS A C 1
ATOM 2896 O O . LYS A 1 368 ? -16.953 -14.875 -20.859 1 95.25 368 LYS A O 1
ATOM 2901 N N . LYS A 1 369 ? -17.156 -13.242 -22.312 1 96.75 369 LYS A N 1
ATOM 2902 C CA . LYS A 1 369 ? -16.328 -13.93 -23.312 1 96.75 369 LYS A CA 1
ATOM 2903 C C . LYS A 1 369 ? -14.914 -14.156 -22.781 1 96.75 369 LYS A C 1
ATOM 2905 O O . LYS A 1 369 ? -14.359 -15.242 -22.938 1 96.75 369 LYS A O 1
ATOM 2910 N N . ARG A 1 370 ? -14.328 -13.164 -22.172 1 96.69 370 ARG A N 1
ATOM 2911 C CA . ARG A 1 370 ? -12.969 -13.273 -21.672 1 96.69 370 ARG A CA 1
ATOM 2912 C C . ARG A 1 370 ? -12.883 -14.289 -20.531 1 96.69 370 ARG A C 1
ATOM 2914 O O . ARG A 1 370 ? -11.914 -15.047 -20.438 1 96.69 370 ARG A O 1
ATOM 2921 N N . ILE A 1 371 ? -13.867 -14.281 -19.688 1 97.56 371 ILE A N 1
ATOM 2922 C CA . ILE A 1 371 ? -13.883 -15.242 -18.578 1 97.56 371 ILE A CA 1
ATOM 2923 C C . ILE A 1 371 ? -13.992 -16.656 -19.141 1 97.56 371 ILE A C 1
ATOM 2925 O O . ILE A 1 371 ? -13.258 -17.562 -18.719 1 97.56 371 ILE A O 1
ATOM 2929 N N . SER A 1 372 ? -14.883 -16.844 -20.094 1 97.25 372 SER A N 1
ATOM 2930 C CA . SER A 1 372 ? -15.078 -18.156 -20.703 1 97.25 372 SER A CA 1
ATOM 2931 C C . SER A 1 372 ? -13.812 -18.625 -21.422 1 97.25 372 SER A C 1
ATOM 2933 O O . SER A 1 372 ? -13.414 -19.781 -21.297 1 97.25 372 SER A O 1
ATOM 2935 N N . GLN A 1 373 ? -13.258 -17.75 -22.141 1 97.69 373 GLN A N 1
ATOM 2936 C CA . GLN A 1 373 ? -12.031 -18.078 -22.859 1 97.69 373 GLN A CA 1
ATOM 2937 C C . GLN A 1 373 ? -10.906 -18.438 -21.891 1 97.69 373 GLN A C 1
ATOM 2939 O O . GLN A 1 373 ? -10.109 -19.344 -22.156 1 97.69 373 GLN A O 1
ATOM 2944 N N . LEU A 1 374 ? -10.797 -17.672 -20.828 1 98.12 374 LEU A N 1
ATOM 2945 C CA . LEU A 1 374 ? -9.797 -17.969 -19.797 1 98.12 374 LEU A CA 1
ATOM 2946 C C . LEU A 1 374 ? -9.977 -19.391 -19.266 1 98.12 374 LEU A C 1
ATOM 2948 O O . LEU A 1 374 ? -9 -20.125 -19.109 1 98.12 374 LEU A O 1
ATOM 2952 N N . HIS A 1 375 ? -11.227 -19.75 -18.984 1 97.88 375 HIS A N 1
ATOM 2953 C CA . HIS A 1 375 ? -11.531 -21.094 -18.469 1 97.88 375 HIS A CA 1
ATOM 2954 C C . HIS A 1 375 ? -11.133 -22.172 -19.469 1 97.88 375 HIS A C 1
ATOM 2956 O O . HIS A 1 375 ? -10.523 -23.172 -19.094 1 97.88 375 HIS A O 1
ATOM 2962 N N . GLU A 1 376 ? -11.461 -21.922 -20.641 1 97.81 376 GLU A N 1
ATOM 2963 C CA . GLU A 1 376 ? -11.141 -22.875 -21.703 1 97.81 376 GLU A CA 1
ATOM 2964 C C . GLU A 1 376 ? -9.633 -23.031 -21.875 1 97.81 376 GLU A C 1
ATOM 2966 O O . GLU A 1 376 ? -9.125 -24.156 -21.953 1 97.81 376 GLU A O 1
ATOM 2971 N N . ASN A 1 377 ? -8.984 -21.875 -21.953 1 98 377 ASN A N 1
ATOM 2972 C CA . ASN A 1 377 ? -7.535 -21.891 -22.109 1 98 377 ASN A CA 1
ATOM 2973 C C . ASN A 1 377 ? -6.859 -22.625 -20.953 1 98 377 ASN A C 1
ATOM 2975 O O . ASN A 1 377 ? -5.98 -23.469 -21.172 1 98 377 ASN A O 1
ATOM 2979 N N . ALA A 1 378 ? -7.277 -22.266 -19.719 1 97.62 378 ALA A N 1
ATOM 2980 C CA . ALA A 1 378 ? -6.656 -22.828 -18.516 1 97.62 378 ALA A CA 1
ATOM 2981 C C . ALA A 1 378 ? -6.895 -24.344 -18.438 1 97.62 378 ALA A C 1
ATOM 2983 O O . ALA A 1 378 ? -5.969 -25.109 -18.156 1 97.62 378 ALA A O 1
ATOM 2984 N N . THR A 1 379 ? -8.102 -24.734 -18.672 1 97.56 379 THR A N 1
ATOM 2985 C CA . THR A 1 379 ? -8.461 -26.141 -18.609 1 97.56 379 THR A CA 1
ATOM 2986 C C . THR A 1 379 ? -7.727 -26.953 -19.688 1 97.56 379 THR A C 1
ATOM 2988 O O . THR A 1 379 ? -7.145 -28 -19.391 1 97.56 379 THR A O 1
ATOM 2991 N N . TRP A 1 380 ? -7.777 -26.438 -20.859 1 98.06 380 TRP A N 1
ATOM 2992 C CA . TRP A 1 380 ? -7.133 -27.125 -21.969 1 98.06 380 TRP A CA 1
ATOM 2993 C C . TRP A 1 380 ? -5.629 -27.25 -21.734 1 98.06 380 TRP A C 1
ATOM 2995 O O . TRP A 1 380 ? -5.043 -28.312 -21.953 1 98.06 380 TRP A O 1
ATOM 3005 N N . PHE A 1 381 ? -5.004 -26.156 -21.391 1 97.94 381 PHE A N 1
ATOM 3006 C CA . PHE A 1 381 ? -3.562 -26.141 -21.188 1 97.94 381 PHE A CA 1
ATOM 3007 C C . PHE A 1 381 ? -3.15 -27.109 -20.094 1 97.94 381 PHE A C 1
ATOM 3009 O O . PHE A 1 381 ? -2.166 -27.844 -20.25 1 97.94 381 PHE A O 1
ATOM 3016 N N . ARG A 1 382 ? -3.863 -27.094 -18.984 1 97.19 382 ARG A N 1
ATOM 3017 C CA . ARG A 1 382 ? -3.609 -28 -17.875 1 97.19 382 ARG A CA 1
ATOM 3018 C C . ARG A 1 382 ? -3.691 -29.453 -18.328 1 97.19 382 ARG A C 1
ATOM 3020 O O . ARG A 1 382 ? -2.811 -30.266 -18.016 1 97.19 382 ARG A O 1
ATOM 3027 N N . GLU A 1 383 ? -4.703 -29.812 -19.062 1 97.44 383 GLU A N 1
ATOM 3028 C CA . GLU A 1 383 ? -4.902 -31.172 -19.547 1 97.44 383 GLU A CA 1
ATOM 3029 C C . GLU A 1 383 ? -3.805 -31.594 -20.516 1 97.44 383 GLU A C 1
ATOM 3031 O O . GLU A 1 383 ? -3.334 -32.719 -20.484 1 97.44 383 GLU A O 1
ATOM 3036 N N . GLU A 1 384 ? -3.455 -30.703 -21.359 1 97.44 384 GLU A N 1
ATOM 3037 C CA . GLU A 1 384 ? -2.393 -31 -22.328 1 97.44 384 GLU A CA 1
ATOM 3038 C C . GLU A 1 384 ? -1.059 -31.219 -21.609 1 97.44 384 GLU A C 1
ATOM 3040 O O . GLU A 1 384 ? -0.26 -32.062 -22.047 1 97.44 384 GLU A O 1
ATOM 3045 N N . LEU A 1 385 ? -0.772 -30.453 -20.609 1 96.5 385 LEU A N 1
ATOM 3046 C CA . LEU A 1 385 ? 0.44 -30.656 -19.812 1 96.5 385 LEU A CA 1
ATOM 3047 C C . LEU A 1 385 ? 0.456 -32.031 -19.188 1 96.5 385 LEU A C 1
ATOM 3049 O O . LEU A 1 385 ? 1.487 -32.719 -19.203 1 96.5 385 LEU A O 1
ATOM 3053 N N . LYS A 1 386 ? -0.646 -32.438 -18.672 1 95.12 386 LYS A N 1
ATOM 3054 C CA . LYS A 1 386 ? -0.758 -33.781 -18.078 1 95.12 386 LYS A CA 1
ATOM 3055 C C . LYS A 1 386 ? -0.551 -34.875 -19.125 1 95.12 386 LYS A C 1
ATOM 3057 O O . LYS A 1 386 ? 0.119 -35.875 -18.859 1 95.12 386 LYS A O 1
ATOM 3062 N N . ARG A 1 387 ? -1.11 -34.656 -20.219 1 95.69 387 ARG A N 1
ATOM 3063 C CA . ARG A 1 387 ? -0.967 -35.625 -21.312 1 95.69 387 ARG A CA 1
ATOM 3064 C C . ARG A 1 387 ? 0.493 -35.781 -21.719 1 95.69 387 ARG A C 1
ATOM 3066 O O . ARG A 1 387 ? 0.924 -36.844 -22.141 1 95.69 387 ARG A O 1
ATOM 3073 N N . ARG A 1 388 ? 1.195 -34.719 -21.547 1 93.12 388 ARG A N 1
ATOM 3074 C CA . ARG A 1 388 ? 2.611 -34.688 -21.906 1 93.12 388 ARG A CA 1
ATOM 3075 C C . ARG A 1 388 ? 3.475 -35.125 -20.719 1 93.12 388 ARG A C 1
ATOM 3077 O O . ARG A 1 388 ? 4.688 -34.906 -20.719 1 93.12 388 ARG A O 1
ATOM 3084 N N . ASN A 1 389 ? 2.895 -35.594 -19.625 1 90.69 389 ASN A N 1
ATOM 3085 C CA . ASN A 1 389 ? 3.506 -36.219 -18.453 1 90.69 389 ASN A CA 1
ATOM 3086 C C . ASN A 1 389 ? 4.215 -35.219 -17.562 1 90.69 389 ASN A C 1
ATOM 3088 O O . ASN A 1 389 ? 5.219 -35.531 -16.938 1 90.69 389 ASN A O 1
ATOM 3092 N N . PHE A 1 390 ? 3.77 -34 -17.688 1 91.5 390 PHE A N 1
ATOM 3093 C CA . PHE A 1 390 ? 4.219 -33.031 -16.688 1 91.5 390 PHE A CA 1
ATOM 3094 C C . PHE A 1 390 ? 3.498 -33.25 -15.367 1 91.5 390 PHE A C 1
ATOM 3096 O O . PHE A 1 390 ? 2.322 -33.625 -15.344 1 91.5 390 PHE A O 1
ATOM 3103 N N . LYS A 1 391 ? 4.207 -33.094 -14.289 1 90.5 391 LYS A N 1
ATOM 3104 C CA . LYS A 1 391 ? 3.549 -33.031 -12.984 1 90.5 391 LYS A CA 1
ATOM 3105 C C . LYS A 1 391 ? 2.936 -31.656 -12.734 1 90.5 391 LYS A C 1
ATOM 3107 O O . LYS A 1 391 ? 3.646 -30.703 -12.406 1 90.5 391 LYS A O 1
ATOM 3112 N N . VAL A 1 392 ? 1.646 -31.562 -12.852 1 93.62 392 VAL A N 1
ATOM 3113 C CA . VAL A 1 392 ? 0.941 -30.297 -12.812 1 93.62 392 VAL A CA 1
ATOM 3114 C C . VAL A 1 392 ? 0.177 -30.172 -11.492 1 93.62 392 VAL A C 1
ATOM 3116 O O . VAL A 1 392 ? -0.458 -31.125 -11.047 1 93.62 392 VAL A O 1
ATOM 3119 N N . LEU A 1 393 ? 0.45 -28.938 -10.922 1 89.88 393 LEU A N 1
ATOM 3120 C CA . LEU A 1 393 ? -0.417 -28.531 -9.82 1 89.88 393 LEU A CA 1
ATOM 3121 C C . LEU A 1 393 ? -1.526 -27.609 -10.32 1 89.88 393 LEU A C 1
ATOM 3123 O O . LEU A 1 393 ? -1.369 -26.938 -11.336 1 89.88 393 LEU A O 1
ATOM 3127 N N . SER A 1 394 ? -2.629 -27.625 -9.914 1 91.5 394 SER A N 1
ATOM 3128 C CA . SER A 1 394 ? -3.717 -26.75 -10.328 1 91.5 394 SER A CA 1
ATOM 3129 C C . SER A 1 394 ? -5.07 -27.438 -10.164 1 91.5 394 SER A C 1
ATOM 3131 O O . SER A 1 394 ? -5.152 -28.547 -9.648 1 91.5 394 SER A O 1
ATOM 3133 N N . GLU A 1 395 ? -6.008 -26.688 -10.461 1 93.88 395 GLU A N 1
ATOM 3134 C CA . GLU A 1 395 ? -7.379 -27.172 -10.5 1 93.88 395 GLU A CA 1
ATOM 3135 C C . GLU A 1 395 ? -8.109 -26.688 -11.742 1 93.88 395 GLU A C 1
ATOM 3137 O O . GLU A 1 395 ? -7.629 -25.781 -12.438 1 93.88 395 GLU A O 1
ATOM 3142 N N . ASP A 1 396 ? -9.172 -27.328 -11.961 1 92.69 396 ASP A N 1
ATOM 3143 C CA . ASP A 1 396 ? -9.945 -26.984 -13.148 1 92.69 396 ASP A CA 1
ATOM 3144 C C . ASP A 1 396 ? -10.305 -25.5 -13.148 1 92.69 396 ASP A C 1
ATOM 3146 O O . ASP A 1 396 ? -10.656 -24.938 -12.109 1 92.69 396 ASP A O 1
ATOM 3150 N N . LYS A 1 397 ? -10.102 -24.859 -14.297 1 93.81 397 LYS A N 1
ATOM 3151 C CA . LYS A 1 397 ? -10.469 -23.484 -14.586 1 93.81 397 LYS A CA 1
ATOM 3152 C C . LYS A 1 397 ? -9.5 -22.5 -13.922 1 93.81 397 LYS A C 1
ATOM 3154 O O . LYS A 1 397 ? -9.531 -21.297 -14.195 1 93.81 397 LYS A O 1
ATOM 3159 N N . SER A 1 398 ? -8.625 -22.984 -13.039 1 96.88 398 SER A N 1
ATOM 3160 C CA . SER A 1 398 ? -7.648 -22.109 -12.414 1 96.88 398 SER A CA 1
ATOM 3161 C C . SER A 1 398 ? -6.672 -21.547 -13.438 1 96.88 398 SER A C 1
ATOM 3163 O O . SER A 1 398 ? -6.086 -22.297 -14.227 1 96.88 398 SER A O 1
ATOM 3165 N N . PRO A 1 399 ? -6.508 -20.234 -13.445 1 97.19 399 PRO A N 1
ATOM 3166 C CA . PRO A 1 399 ? -5.582 -19.656 -14.422 1 97.19 399 PRO A CA 1
ATOM 3167 C C . PRO A 1 399 ? -4.117 -19.875 -14.047 1 97.19 399 PRO A C 1
ATOM 3169 O O . PRO A 1 399 ? -3.225 -19.578 -14.844 1 97.19 399 PRO A O 1
ATOM 3172 N N . VAL A 1 400 ? -3.832 -20.328 -12.883 1 97.19 400 VAL A N 1
ATOM 3173 C CA . VAL A 1 400 ? -2.482 -20.641 -12.43 1 97.19 400 VAL A CA 1
ATOM 3174 C C . VAL A 1 400 ? -2.219 -22.141 -12.602 1 97.19 400 VAL A C 1
ATOM 3176 O O . VAL A 1 400 ? -2.895 -22.969 -11.977 1 97.19 400 VAL A O 1
ATOM 3179 N N . VAL A 1 401 ? -1.237 -22.453 -13.422 1 96.69 401 VAL A N 1
ATOM 3180 C CA . VAL A 1 401 ? -0.963 -23.844 -13.766 1 96.69 401 VAL A CA 1
ATOM 3181 C C . VAL A 1 401 ? 0.518 -24.156 -13.547 1 96.69 401 VAL A C 1
ATOM 3183 O O . VAL A 1 401 ? 1.28 -24.266 -14.508 1 96.69 401 VAL A O 1
ATOM 3186 N N . PRO A 1 402 ? 0.878 -24.375 -12.312 1 94.75 402 PRO A N 1
ATOM 3187 C CA . PRO A 1 402 ? 2.285 -24.672 -12.023 1 94.75 402 PRO A CA 1
ATOM 3188 C C . PRO A 1 402 ? 2.701 -26.078 -12.445 1 94.75 402 PRO A C 1
ATOM 3190 O O . PRO A 1 402 ? 1.915 -27.016 -12.32 1 94.75 402 PRO A O 1
ATOM 3193 N N . ILE A 1 403 ? 3.932 -26.203 -12.914 1 92.44 403 ILE A N 1
ATOM 3194 C CA . ILE A 1 403 ? 4.547 -27.5 -13.195 1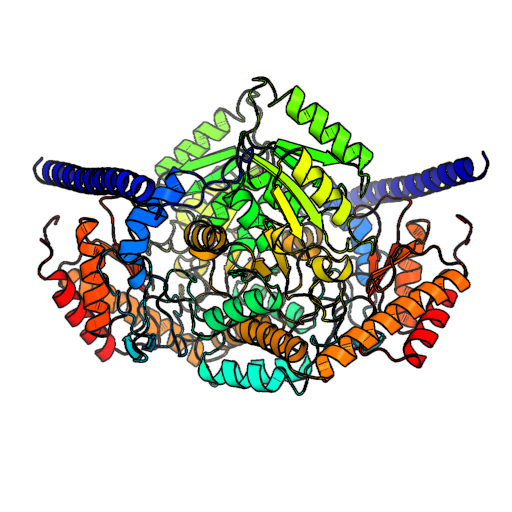 92.44 403 ILE A CA 1
ATOM 3195 C C . ILE A 1 403 ? 5.727 -27.734 -12.258 1 92.44 403 ILE A C 1
ATOM 3197 O O . ILE A 1 403 ? 6.527 -26.812 -12.023 1 92.44 403 ILE A O 1
ATOM 3201 N N . ILE A 1 404 ? 5.777 -28.875 -11.68 1 87.12 404 ILE A N 1
ATOM 3202 C CA . ILE A 1 404 ? 6.871 -29.203 -10.773 1 87.12 404 ILE A CA 1
ATOM 3203 C C . ILE A 1 404 ? 8.094 -29.641 -11.586 1 87.12 404 ILE A C 1
ATOM 3205 O O . ILE A 1 404 ? 7.977 -30.469 -12.5 1 87.12 404 ILE A O 1
ATOM 3209 N N . ILE A 1 405 ? 9.203 -28.938 -11.328 1 78.31 405 ILE A N 1
ATOM 3210 C CA . ILE A 1 405 ? 10.438 -29.344 -11.984 1 78.31 405 ILE A CA 1
ATOM 3211 C C . ILE A 1 405 ? 11.508 -29.625 -10.93 1 78.31 405 ILE A C 1
ATOM 3213 O O . ILE A 1 405 ? 11.648 -28.891 -9.961 1 78.31 405 ILE A O 1
ATOM 3217 N N . PRO A 1 406 ? 11.883 -30.875 -10.82 1 67.94 406 PRO A N 1
ATOM 3218 C CA . PRO A 1 406 ? 12.953 -31.156 -9.867 1 67.94 406 PRO A CA 1
ATOM 3219 C C . PRO A 1 406 ? 14.32 -30.656 -10.336 1 67.94 406 PRO A C 1
ATOM 3221 O O . PRO A 1 406 ? 14.5 -30.375 -11.523 1 67.94 406 PRO A O 1
ATOM 3224 N N . PRO A 1 407 ? 15.406 -30.719 -9.797 1 63.62 407 PRO A N 1
ATOM 3225 C CA . PRO A 1 407 ? 16.172 -30.094 -8.711 1 63.62 407 PRO A CA 1
ATOM 3226 C C . PRO A 1 407 ? 16.531 -28.641 -9 1 63.62 407 PRO A C 1
ATOM 3228 O O . PRO A 1 407 ? 16.5 -28.203 -10.148 1 63.62 407 PRO A O 1
ATOM 3231 N N . PHE A 1 408 ? 16.844 -27.781 -8.086 1 63.16 408 PHE A N 1
ATOM 3232 C CA . PHE A 1 408 ? 17.141 -26.359 -8.07 1 63.16 408 PHE A CA 1
ATOM 3233 C C . PHE A 1 408 ? 18.172 -26.016 -9.156 1 63.16 408 PHE A C 1
ATOM 3235 O O . PHE A 1 408 ? 18.109 -24.938 -9.742 1 63.16 408 PHE A O 1
ATOM 3242 N N . SER A 1 409 ? 18.891 -27 -9.602 1 64.75 409 SER A N 1
ATOM 3243 C CA . SER A 1 409 ? 20.016 -26.734 -10.492 1 64.75 409 SER A CA 1
ATOM 3244 C C . SER A 1 409 ? 19.547 -26.5 -11.922 1 64.75 409 SER A C 1
ATOM 3246 O O . SER A 1 409 ? 20.266 -25.906 -12.727 1 64.75 409 SER A O 1
ATOM 3248 N N . TYR A 1 410 ? 18.391 -26.859 -12.148 1 76.12 410 TYR A N 1
ATOM 3249 C CA . TYR A 1 410 ? 17.953 -26.781 -13.539 1 76.12 410 TYR A CA 1
ATOM 3250 C C . TYR A 1 410 ? 17.109 -25.531 -13.758 1 76.12 410 TYR A C 1
ATOM 3252 O O . TYR A 1 410 ? 16.75 -25.188 -14.891 1 76.12 410 TYR A O 1
ATOM 3260 N N . PHE A 1 411 ? 16.828 -24.844 -12.797 1 79.88 411 PHE A N 1
ATOM 3261 C CA . PHE A 1 411 ? 15.93 -23.703 -12.867 1 79.88 411 PHE A CA 1
ATOM 3262 C C . PHE A 1 411 ? 16.5 -22.609 -13.766 1 79.88 411 PHE A C 1
ATOM 3264 O O . PHE A 1 411 ? 15.789 -22.047 -14.609 1 79.88 411 PHE A O 1
ATOM 3271 N N . THR A 1 412 ? 17.719 -22.375 -13.547 1 81.88 412 THR A N 1
ATOM 3272 C CA . THR A 1 412 ? 18.375 -21.328 -14.305 1 81.88 412 THR A CA 1
ATOM 3273 C C . THR A 1 412 ? 18.422 -21.672 -15.789 1 81.88 412 THR A C 1
ATOM 3275 O O . THR A 1 412 ? 18.172 -20.812 -16.641 1 81.88 412 THR A O 1
ATOM 3278 N N . GLU A 1 413 ? 18.688 -22.859 -16 1 84.81 413 GLU A N 1
ATOM 3279 C CA . GLU A 1 413 ? 18.797 -23.312 -17.391 1 84.81 413 GLU A CA 1
ATOM 3280 C C . GLU A 1 413 ? 17.438 -23.25 -18.094 1 84.81 413 GLU A C 1
ATOM 3282 O O . GLU A 1 413 ? 17.344 -22.844 -19.25 1 84.81 413 GLU A O 1
ATOM 3287 N N . VAL A 1 414 ? 16.469 -23.719 -17.406 1 88.88 414 VAL A N 1
ATOM 3288 C CA . VAL A 1 414 ? 15.125 -23.734 -17.984 1 88.88 414 VAL A CA 1
ATOM 3289 C C . VAL A 1 414 ? 14.664 -22.297 -18.25 1 88.88 414 VAL A C 1
ATOM 3291 O O . VAL A 1 414 ? 14.102 -22 -19.297 1 88.88 414 VAL A O 1
ATOM 3294 N N . SER A 1 415 ? 14.883 -21.438 -17.25 1 90.56 415 SER A N 1
ATOM 3295 C CA . SER A 1 415 ? 14.477 -20.031 -17.375 1 90.56 415 SER A CA 1
ATOM 3296 C C . SER A 1 415 ? 15.164 -19.375 -18.562 1 90.56 415 SER A C 1
ATOM 3298 O O . SER A 1 415 ? 14.516 -18.703 -19.375 1 90.56 415 SER A O 1
ATOM 3300 N N . ARG A 1 416 ? 16.453 -19.578 -18.719 1 90.69 416 ARG A N 1
ATOM 3301 C CA . ARG A 1 416 ? 17.234 -18.969 -19.797 1 90.69 416 ARG A CA 1
ATOM 3302 C C . ARG A 1 416 ? 16.828 -19.531 -21.156 1 90.69 416 ARG A C 1
ATOM 3304 O O . ARG A 1 416 ? 16.672 -18.781 -22.109 1 90.69 416 ARG A O 1
ATOM 3311 N N . LYS A 1 417 ? 16.688 -20.797 -21.203 1 92.62 417 LYS A N 1
ATOM 3312 C CA . LYS A 1 417 ? 16.312 -21.453 -22.453 1 92.62 417 LYS A CA 1
ATOM 3313 C C . LYS A 1 417 ? 14.93 -21.016 -22.906 1 92.62 417 LYS A C 1
ATOM 3315 O O . LYS A 1 417 ? 14.711 -20.734 -24.094 1 92.62 417 LYS A O 1
ATOM 3320 N N . ALA A 1 418 ? 14.031 -21.031 -21.969 1 95 418 ALA A N 1
ATOM 3321 C CA . ALA A 1 418 ? 12.688 -20.578 -22.297 1 95 418 ALA A CA 1
ATOM 3322 C C . ALA A 1 418 ? 12.703 -19.141 -22.828 1 95 418 ALA A C 1
ATOM 3324 O O . ALA A 1 418 ? 12.023 -18.828 -23.812 1 95 418 ALA A O 1
ATOM 3325 N N . PHE A 1 419 ? 13.461 -18.281 -22.156 1 94.38 419 PHE A N 1
ATOM 3326 C CA . PHE A 1 419 ? 13.586 -16.891 -22.594 1 94.38 419 PHE A CA 1
ATOM 3327 C C . PHE A 1 419 ? 14.148 -16.812 -24 1 94.38 419 PHE A C 1
ATOM 3329 O O . PHE A 1 419 ? 13.648 -16.047 -24.844 1 94.38 419 PHE A O 1
ATOM 3336 N N . GLU A 1 420 ? 15.109 -17.578 -24.266 1 94.38 420 GLU A N 1
ATOM 3337 C CA . GLU A 1 420 ? 15.742 -17.609 -25.578 1 94.38 420 GLU A CA 1
ATOM 3338 C C . GLU A 1 420 ? 14.758 -18.078 -26.656 1 94.38 420 GLU A C 1
ATOM 3340 O O . GLU A 1 420 ? 14.812 -17.609 -27.797 1 94.38 420 GLU A O 1
ATOM 3345 N N . LEU A 1 421 ? 13.891 -18.953 -26.25 1 96.38 421 LEU A N 1
ATOM 3346 C CA . LEU A 1 421 ? 12.953 -19.531 -27.203 1 96.38 421 LEU A CA 1
ATOM 3347 C C . LEU A 1 421 ? 11.656 -18.719 -27.234 1 96.38 421 LEU A C 1
ATOM 3349 O O . LEU A 1 421 ? 10.695 -19.109 -27.906 1 96.38 421 LEU A O 1
ATOM 3353 N N . GLY A 1 422 ? 11.602 -17.641 -26.469 1 96.25 422 GLY A N 1
ATOM 3354 C CA . GLY A 1 422 ? 10.516 -16.688 -26.594 1 96.25 422 GLY A CA 1
ATOM 3355 C C . GLY A 1 422 ? 9.383 -16.938 -25.609 1 96.25 422 GLY A C 1
ATOM 3356 O O . GLY A 1 422 ? 8.242 -16.562 -25.859 1 96.25 422 GLY A O 1
ATOM 3357 N N . LEU A 1 423 ? 9.633 -17.625 -24.562 1 96.5 423 LEU A N 1
ATOM 3358 C CA . LEU A 1 423 ? 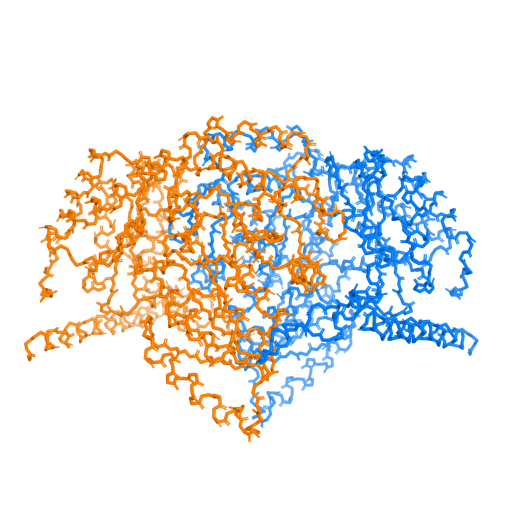8.625 -17.875 -23.547 1 96.5 423 LEU A CA 1
ATOM 3359 C C . LEU A 1 423 ? 9 -17.172 -22.234 1 96.5 423 LEU A C 1
ATOM 3361 O O . LEU A 1 423 ? 10.125 -17.312 -21.75 1 96.5 423 LEU A O 1
ATOM 3365 N N . GLY A 1 424 ? 8.062 -16.344 -21.781 1 94.56 424 GLY A N 1
ATOM 3366 C CA . GLY A 1 424 ? 8.242 -15.719 -20.469 1 94.56 424 GLY A CA 1
ATOM 3367 C C . GLY A 1 424 ? 7.633 -16.531 -19.344 1 94.56 424 GLY A C 1
ATOM 3368 O O . GLY A 1 424 ? 6.414 -16.547 -19.172 1 94.56 424 GLY A O 1
ATOM 3369 N N . LEU A 1 425 ? 8.523 -17.156 -18.531 1 92.25 425 LEU A N 1
ATOM 3370 C CA . LEU A 1 425 ? 8.094 -18 -17.422 1 92.25 425 LEU A CA 1
ATOM 3371 C C . LEU A 1 425 ? 8.602 -17.438 -16.094 1 92.25 425 LEU A C 1
ATOM 3373 O O . LEU A 1 425 ? 9.539 -16.641 -16.062 1 92.25 425 LEU A O 1
ATOM 3377 N N . VAL A 1 426 ? 7.871 -17.844 -15.055 1 91 426 VAL A N 1
ATOM 3378 C CA . VAL A 1 426 ? 8.352 -17.562 -13.711 1 91 426 VAL A CA 1
ATOM 3379 C C . VAL A 1 426 ? 8.797 -18.844 -13.031 1 91 426 VAL A C 1
ATOM 3381 O O . VAL A 1 426 ? 8.016 -19.797 -12.898 1 91 426 VAL A O 1
ATOM 3384 N N . VAL A 1 427 ? 10.055 -18.844 -12.664 1 87.44 427 VAL A N 1
ATOM 3385 C CA . VAL A 1 427 ? 10.594 -19.984 -11.945 1 87.44 427 VAL A CA 1
ATOM 3386 C C . VAL A 1 427 ? 10.711 -19.672 -10.461 1 87.44 427 VAL A C 1
ATOM 3388 O O . VAL A 1 427 ? 11.164 -18.578 -10.086 1 87.44 427 VAL A O 1
ATOM 3391 N N . VAL A 1 428 ? 10.227 -20.531 -9.727 1 82.56 428 VAL A N 1
ATOM 3392 C CA . VAL A 1 428 ? 10.234 -20.312 -8.281 1 82.56 428 VAL A CA 1
ATOM 3393 C C . VAL A 1 428 ? 10.93 -21.484 -7.59 1 82.56 428 VAL A C 1
ATOM 3395 O O . VAL A 1 428 ? 10.688 -22.641 -7.93 1 82.56 428 VAL A O 1
ATOM 3398 N N . SER A 1 429 ? 11.859 -21.141 -6.75 1 73.69 429 SER A N 1
ATOM 3399 C CA . SER A 1 429 ? 12.57 -22.172 -5.988 1 73.69 429 SER A CA 1
ATOM 3400 C C . SER A 1 429 ? 12.711 -21.766 -4.523 1 73.69 429 SER A C 1
ATOM 3402 O O . SER A 1 429 ? 12.016 -20.859 -4.051 1 73.69 429 SER A O 1
ATOM 3404 N N . PHE A 1 430 ? 13.586 -22.594 -3.816 1 66.19 430 PHE A N 1
ATOM 3405 C CA . PHE A 1 430 ? 13.883 -22.266 -2.426 1 66.19 430 PHE A CA 1
ATOM 3406 C C . PHE A 1 430 ? 14.398 -20.844 -2.299 1 66.19 430 PHE A C 1
ATOM 3408 O O . PHE A 1 430 ? 15.172 -20.375 -3.141 1 66.19 430 PHE A O 1
ATOM 3415 N N . PRO A 1 431 ? 13.734 -20.094 -1.336 1 62.97 431 PRO A N 1
ATOM 3416 C CA . PRO A 1 431 ? 12.992 -20.484 -0.136 1 62.97 431 PRO A CA 1
ATOM 3417 C C . PRO A 1 431 ? 11.484 -20.312 -0.301 1 62.97 431 PRO A C 1
ATOM 3419 O O . PRO A 1 431 ? 10.719 -20.625 0.621 1 62.97 431 PRO A O 1
ATOM 3422 N N . ALA A 1 432 ? 11.078 -19.875 -1.376 1 63.25 432 ALA A N 1
ATOM 3423 C CA . ALA A 1 432 ? 9.641 -19.688 -1.557 1 63.25 432 ALA A CA 1
ATOM 3424 C C . ALA A 1 432 ? 8.914 -21.031 -1.547 1 63.25 432 ALA A C 1
ATOM 3426 O O . ALA A 1 432 ? 7.754 -21.125 -1.142 1 63.25 432 ALA A O 1
ATOM 3427 N N . CYS A 1 433 ? 9.664 -22 -2.037 1 64.38 433 CYS A N 1
ATOM 3428 C CA . CYS A 1 433 ? 9.141 -23.375 -2.01 1 64.38 433 CYS A CA 1
ATOM 3429 C C . CYS A 1 433 ? 10.156 -24.328 -1.394 1 64.38 433 CYS A C 1
ATOM 3431 O O . CYS A 1 433 ? 11.32 -23.969 -1.201 1 64.38 433 CYS A O 1
ATOM 3433 N N . ASP A 1 434 ? 9.594 -25.391 -1.065 1 66.88 434 ASP A N 1
ATOM 3434 C CA . ASP A 1 434 ? 10.492 -26.438 -0.574 1 66.88 434 ASP A CA 1
ATOM 3435 C C . ASP A 1 434 ? 11.57 -26.75 -1.608 1 66.88 434 ASP A C 1
ATOM 3437 O O . ASP A 1 434 ? 11.312 -26.719 -2.812 1 66.88 434 ASP A O 1
ATOM 3441 N N . ILE A 1 435 ? 12.672 -27.125 -1.161 1 65.06 435 ILE A N 1
ATOM 3442 C CA . ILE A 1 435 ? 13.875 -27.297 -1.969 1 65.06 435 ILE A CA 1
ATOM 3443 C C . ILE A 1 435 ? 13.617 -28.328 -3.057 1 65.06 435 ILE A C 1
ATOM 3445 O O . ILE A 1 435 ? 14.203 -28.266 -4.141 1 65.06 435 ILE A O 1
ATOM 3449 N N . LEU A 1 436 ? 12.805 -29.281 -2.775 1 65 436 LEU A N 1
ATOM 3450 C CA . LEU A 1 436 ? 12.562 -30.344 -3.746 1 65 436 LEU A CA 1
ATOM 3451 C C . LEU A 1 436 ? 11.312 -30.047 -4.57 1 65 436 LEU A C 1
ATOM 3453 O O . LEU A 1 436 ? 10.953 -30.828 -5.461 1 65 436 LEU A O 1
ATOM 3457 N N . GLN A 1 437 ? 10.766 -28.922 -4.305 1 73.62 437 GLN A N 1
ATOM 3458 C CA . GLN A 1 437 ? 9.492 -28.656 -4.973 1 73.62 437 GLN A CA 1
ATOM 3459 C C . GLN A 1 437 ? 9.555 -27.344 -5.75 1 73.62 437 GLN A C 1
ATOM 3461 O O . GLN A 1 437 ? 8.617 -26.531 -5.691 1 73.62 437 GLN A O 1
ATOM 3466 N N . GLY A 1 438 ? 10.695 -27.203 -6.367 1 79.5 438 GLY A N 1
ATOM 3467 C CA . GLY A 1 438 ? 10.75 -26.078 -7.285 1 79.5 438 GLY A CA 1
ATOM 3468 C C . GLY A 1 438 ? 9.727 -26.156 -8.398 1 79.5 438 GLY A C 1
ATOM 3469 O O . GLY A 1 438 ? 9.266 -27.25 -8.742 1 79.5 438 GLY A O 1
ATOM 3470 N N . ARG A 1 439 ? 9.273 -25 -8.93 1 88 439 ARG A N 1
ATOM 3471 C CA . ARG A 1 439 ? 8.211 -25.078 -9.93 1 88 439 ARG A CA 1
ATOM 3472 C C . ARG A 1 439 ? 8.312 -23.922 -10.922 1 88 439 ARG A C 1
ATOM 3474 O O . ARG A 1 439 ? 8.984 -22.922 -10.656 1 88 439 ARG A O 1
ATOM 3481 N N . ILE A 1 440 ? 7.77 -24.219 -12.039 1 91.25 440 ILE A N 1
ATOM 3482 C CA . ILE A 1 440 ? 7.477 -23.188 -13.023 1 91.25 440 ILE A CA 1
ATOM 3483 C C . ILE A 1 440 ? 6.012 -22.766 -12.922 1 91.25 440 ILE A C 1
ATOM 3485 O O . ILE A 1 440 ? 5.113 -23.594 -13.141 1 91.25 440 ILE A O 1
ATOM 3489 N N . ARG A 1 441 ? 5.812 -21.594 -12.461 1 93.69 441 ARG A N 1
ATOM 3490 C CA . ARG A 1 441 ? 4.438 -21.109 -12.383 1 93.69 441 ARG A CA 1
ATOM 3491 C C . ARG A 1 441 ? 3.998 -20.5 -13.703 1 93.69 441 ARG A C 1
ATOM 3493 O O . ARG A 1 441 ? 4.594 -19.516 -14.172 1 93.69 441 ARG A O 1
ATOM 3500 N N . ILE A 1 442 ? 3.037 -21.094 -14.266 1 96.06 442 ILE A N 1
ATOM 3501 C CA . ILE A 1 442 ? 2.488 -20.641 -15.539 1 96.06 442 ILE A CA 1
ATOM 3502 C C . ILE A 1 442 ? 1.134 -19.969 -15.297 1 96.06 442 ILE A C 1
ATOM 3504 O O . ILE A 1 442 ? 0.249 -20.562 -14.672 1 96.06 442 ILE A O 1
ATOM 3508 N N . CYS A 1 443 ? 1.017 -18.781 -15.758 1 96.31 443 CYS A N 1
ATOM 3509 C CA . CYS A 1 443 ? -0.239 -18.047 -15.656 1 96.31 443 CYS A CA 1
ATOM 3510 C C . CYS A 1 443 ? -0.883 -17.875 -17.031 1 96.31 443 CYS A C 1
ATOM 3512 O O . CYS A 1 443 ? -0.288 -17.281 -17.922 1 96.31 443 CYS A O 1
ATOM 3514 N N . ILE A 1 444 ? -2.08 -18.375 -17.109 1 96.12 444 ILE A N 1
ATOM 3515 C CA . ILE A 1 444 ? -2.812 -18.344 -18.375 1 96.12 444 ILE A CA 1
ATOM 3516 C C . ILE A 1 444 ? -3.598 -17.047 -18.484 1 96.12 444 ILE A C 1
ATOM 3518 O O . ILE A 1 444 ? -4.078 -16.516 -17.484 1 96.12 444 ILE A O 1
ATOM 3522 N N . ASN A 1 445 ? -3.662 -16.547 -19.688 1 94.62 445 ASN A N 1
ATOM 3523 C CA . ASN A 1 445 ? -4.41 -15.328 -20 1 94.62 445 ASN A CA 1
ATOM 3524 C C . ASN A 1 445 ? -5.559 -15.609 -20.969 1 94.62 445 ASN A C 1
ATOM 3526 O O . ASN A 1 445 ? -5.473 -16.516 -21.797 1 94.62 445 ASN A O 1
ATOM 3530 N N . SER A 1 446 ? -6.59 -14.805 -20.875 1 96.38 446 SER A N 1
ATOM 3531 C CA . SER A 1 446 ? -7.746 -14.961 -21.75 1 96.38 446 SER A CA 1
ATOM 3532 C C . SER A 1 446 ? -7.406 -14.602 -23.188 1 96.38 446 SER A C 1
ATOM 3534 O O . SER A 1 446 ? -8.07 -15.062 -24.125 1 96.38 446 SER A O 1
ATOM 3536 N N . ILE A 1 447 ? -6.391 -13.859 -23.406 1 94.5 447 ILE A N 1
ATOM 3537 C CA . ILE A 1 447 ? -6.148 -13.305 -24.734 1 94.5 447 ILE A CA 1
ATOM 3538 C C . ILE A 1 447 ? -5.203 -14.219 -25.5 1 94.5 447 ILE A C 1
ATOM 3540 O O . ILE A 1 447 ? -4.961 -14.008 -26.688 1 94.5 447 ILE A O 1
ATOM 3544 N N . HIS A 1 448 ? -4.66 -15.258 -24.891 1 96.31 448 HIS A N 1
ATOM 3545 C CA . HIS A 1 448 ? -3.846 -16.234 -25.594 1 96.31 448 HIS A CA 1
ATOM 3546 C C . HIS A 1 448 ? -4.695 -17.047 -26.578 1 96.31 448 HIS A C 1
ATOM 3548 O O . HIS A 1 448 ? -5.809 -17.453 -26.234 1 96.31 448 HIS A O 1
ATOM 3554 N N . THR A 1 449 ? -4.145 -17.266 -27.719 1 96.69 449 THR A N 1
ATOM 3555 C CA . THR A 1 449 ? -4.828 -18.125 -28.672 1 96.69 449 THR A CA 1
ATOM 3556 C C . THR A 1 449 ? -4.418 -19.578 -28.484 1 96.69 449 THR A C 1
ATOM 3558 O O . THR A 1 449 ? -3.391 -19.859 -27.859 1 96.69 449 THR A O 1
ATOM 3561 N N . ARG A 1 450 ? -5.25 -20.453 -29.078 1 97.06 450 ARG A N 1
ATOM 3562 C CA . ARG A 1 450 ? -4.965 -21.875 -28.984 1 97.06 450 ARG A CA 1
ATOM 3563 C C . ARG A 1 450 ? -3.631 -22.219 -29.641 1 97.06 450 ARG A C 1
ATOM 3565 O O . ARG A 1 450 ? -2.869 -23.031 -29.125 1 97.06 450 ARG A O 1
ATOM 3572 N N . GLU A 1 451 ? -3.354 -21.594 -30.719 1 97.38 451 GLU A N 1
ATOM 3573 C CA . GLU A 1 451 ? -2.102 -21.812 -31.453 1 97.38 451 GLU A CA 1
ATOM 3574 C C . GLU A 1 451 ? -0.901 -21.375 -30.609 1 97.38 451 GLU A C 1
ATOM 3576 O O . GLU A 1 451 ? 0.12 -22.062 -30.578 1 97.38 451 GLU A O 1
ATOM 3581 N N . GLU A 1 452 ? -1.055 -20.25 -30.031 1 97.19 452 GLU A N 1
ATOM 3582 C CA . GLU A 1 452 ? 0.011 -19.734 -29.172 1 97.19 452 GLU A CA 1
ATOM 3583 C C . GLU A 1 452 ? 0.26 -20.672 -27.984 1 97.19 452 GLU A C 1
ATOM 3585 O O . GLU A 1 452 ? 1.41 -20.938 -27.641 1 97.19 452 GLU A O 1
ATOM 3590 N N . LEU A 1 453 ? -0.79 -21.156 -27.375 1 98.12 453 LEU A N 1
ATOM 3591 C CA . LEU A 1 453 ? -0.676 -22.062 -26.234 1 98.12 453 LEU A CA 1
ATOM 3592 C C . LEU A 1 453 ? -0.05 -23.391 -26.641 1 98.12 453 LEU A C 1
ATOM 3594 O O . LEU A 1 453 ? 0.725 -23.969 -25.891 1 98.12 453 LEU A O 1
ATOM 3598 N N . GLN A 1 454 ? -0.386 -23.828 -27.828 1 97.88 454 GLN A N 1
ATOM 3599 C CA . GLN A 1 454 ? 0.243 -25.047 -28.359 1 97.88 454 GLN A CA 1
ATOM 3600 C C . GLN A 1 454 ? 1.747 -24.844 -28.531 1 97.88 454 GLN A C 1
ATOM 3602 O O . GLN A 1 454 ? 2.535 -25.734 -28.172 1 97.88 454 GLN A O 1
ATOM 3607 N N . HIS A 1 455 ? 2.082 -23.766 -29.062 1 97.31 455 HIS A N 1
ATOM 3608 C CA . HIS A 1 455 ? 3.494 -23.438 -29.219 1 97.31 455 HIS A CA 1
ATOM 3609 C C . HIS A 1 455 ? 4.207 -23.422 -27.875 1 97.31 455 HIS A C 1
ATOM 3611 O O . HIS A 1 455 ? 5.332 -23.906 -27.75 1 97.31 455 HIS A O 1
ATOM 3617 N N . ALA A 1 456 ? 3.562 -22.812 -26.922 1 97.75 456 ALA A N 1
ATOM 3618 C CA . ALA A 1 456 ? 4.137 -22.75 -25.578 1 97.75 456 ALA A CA 1
ATOM 3619 C C . ALA A 1 456 ? 4.402 -24.141 -25.031 1 97.75 456 ALA A C 1
ATOM 3621 O O . ALA A 1 456 ? 5.434 -24.391 -24.391 1 97.75 456 ALA A O 1
ATOM 3622 N N . LEU A 1 457 ? 3.521 -25.062 -25.266 1 97.5 457 LEU A N 1
ATOM 3623 C CA . LEU A 1 457 ? 3.68 -26.438 -24.812 1 97.5 457 LEU A CA 1
ATOM 3624 C C . LEU A 1 457 ? 4.895 -27.094 -25.469 1 97.5 457 LEU A C 1
ATOM 3626 O O . LEU A 1 457 ? 5.668 -27.781 -24.812 1 97.5 457 LEU A O 1
ATOM 3630 N N . ASP A 1 458 ? 5.039 -26.844 -26.719 1 97.12 458 ASP A N 1
ATOM 3631 C CA . ASP A 1 458 ? 6.168 -27.406 -27.453 1 97.12 458 ASP A CA 1
ATOM 3632 C C . ASP A 1 458 ? 7.496 -26.875 -26.922 1 97.12 458 ASP A C 1
ATOM 3634 O O . ASP A 1 458 ? 8.453 -27.641 -26.75 1 97.12 458 ASP A O 1
ATOM 3638 N N . VAL A 1 459 ? 7.527 -25.609 -26.703 1 96.44 459 VAL A N 1
ATOM 3639 C CA . VAL A 1 459 ? 8.742 -24.969 -26.188 1 96.44 459 VAL A CA 1
ATOM 3640 C C . VAL A 1 459 ? 9.039 -25.5 -24.781 1 96.44 459 VAL A C 1
ATOM 3642 O O . VAL A 1 459 ? 10.203 -25.75 -24.438 1 96.44 459 VAL A O 1
ATOM 3645 N N . LEU A 1 460 ? 8.047 -25.641 -23.953 1 94.75 460 LEU A N 1
ATOM 3646 C CA . LEU A 1 460 ? 8.219 -26.156 -22.594 1 94.75 460 LEU A CA 1
ATOM 3647 C C . LEU A 1 460 ? 8.82 -27.547 -22.625 1 94.75 460 LEU A C 1
ATOM 3649 O O . LEU A 1 460 ? 9.703 -27.875 -21.828 1 94.75 460 LEU A O 1
ATOM 3653 N N . GLU A 1 461 ? 8.367 -28.328 -23.469 1 93.44 461 GLU A N 1
ATOM 3654 C CA . GLU A 1 461 ? 8.906 -29.672 -23.609 1 93.44 461 GLU A CA 1
ATOM 3655 C C . GLU A 1 461 ? 10.383 -29.641 -24 1 93.44 461 GLU A C 1
ATOM 3657 O O . GLU A 1 461 ? 11.172 -30.438 -23.484 1 93.44 461 GLU A O 1
ATOM 3662 N N . GLU A 1 462 ? 10.656 -28.781 -24.891 1 93.31 462 GLU A N 1
ATOM 3663 C CA . GLU A 1 462 ? 12.047 -28.625 -25.312 1 93.31 462 GLU A CA 1
ATOM 3664 C C . GLU A 1 462 ? 12.93 -28.172 -24.141 1 93.31 462 GLU A C 1
ATOM 3666 O O . GLU A 1 462 ? 14.07 -28.609 -24.016 1 93.31 462 GLU A O 1
ATOM 3671 N N . CYS A 1 463 ? 12.461 -27.297 -23.344 1 90.88 463 CYS A N 1
ATOM 3672 C CA . CYS A 1 463 ? 13.219 -26.734 -22.234 1 90.88 463 CYS A CA 1
ATOM 3673 C C . CYS A 1 463 ? 13.508 -27.797 -21.188 1 90.88 463 CYS A C 1
ATOM 3675 O O . CYS A 1 463 ? 14.523 -27.734 -20.484 1 90.88 463 CYS A O 1
ATOM 3677 N N . VAL A 1 464 ? 12.664 -28.797 -21.031 1 87.94 464 VAL A N 1
ATOM 3678 C CA . VAL A 1 464 ? 12.828 -29.75 -19.938 1 87.94 464 VAL A CA 1
ATOM 3679 C C . VAL A 1 464 ? 13.305 -31.094 -20.484 1 87.94 464 VAL A C 1
ATOM 3681 O O . VAL A 1 464 ? 13.422 -32.062 -19.734 1 87.94 464 VAL A O 1
ATOM 3684 N N . LYS A 1 465 ? 13.555 -31.156 -21.703 1 84.56 465 LYS A N 1
ATOM 3685 C CA . LYS A 1 465 ? 13.891 -32.406 -22.375 1 84.56 465 LYS A CA 1
ATOM 3686 C C . LYS A 1 465 ? 15.102 -33.062 -21.719 1 84.56 465 LYS A C 1
ATOM 3688 O O . LYS A 1 465 ? 15.156 -34.312 -21.609 1 84.56 465 LYS A O 1
ATOM 3693 N N . ASP A 1 466 ? 16.094 -32.25 -21.281 1 78.06 466 ASP A N 1
ATOM 3694 C CA . ASP A 1 466 ? 17.344 -32.781 -20.75 1 78.06 466 ASP A CA 1
ATOM 3695 C C . ASP A 1 466 ? 17.281 -32.938 -19.234 1 78.06 466 ASP A C 1
ATOM 3697 O O . ASP A 1 466 ? 18.266 -33.312 -18.594 1 78.06 466 ASP A O 1
ATOM 3701 N N . ILE A 1 467 ? 16.203 -32.531 -18.703 1 75.56 467 ILE A N 1
ATOM 3702 C CA . ILE A 1 467 ? 16.047 -32.656 -17.266 1 75.56 467 ILE A CA 1
ATOM 3703 C C . ILE A 1 467 ? 15.539 -34.062 -16.922 1 75.56 467 ILE A C 1
ATOM 3705 O O . ILE A 1 467 ? 14.547 -34.5 -17.484 1 75.56 467 ILE A O 1
ATOM 3709 N N . PRO A 1 468 ? 16.375 -34.875 -16.234 1 59.16 468 PRO A N 1
ATOM 3710 C CA . PRO A 1 468 ? 15.922 -36.25 -15.898 1 59.16 468 PRO A CA 1
ATOM 3711 C C . PRO A 1 468 ? 14.523 -36.25 -15.281 1 59.16 468 PRO A C 1
ATOM 3713 O O . PRO A 1 468 ? 14.211 -35.438 -14.422 1 59.16 468 PRO A O 1
ATOM 3716 N N . ALA A 1 469 ? 13.508 -36.469 -16.109 1 51.09 469 ALA A N 1
ATOM 3717 C CA . ALA A 1 469 ? 12.078 -36.594 -15.836 1 51.09 469 ALA A CA 1
ATOM 3718 C C . ALA A 1 469 ? 11.844 -37.219 -14.461 1 51.09 469 ALA A C 1
ATOM 3720 O O . ALA A 1 469 ? 10.695 -37.469 -14.07 1 51.09 469 ALA A O 1
ATOM 3721 N N . LYS A 1 470 ? 12.531 -37.906 -13.758 1 43.62 470 LYS A N 1
ATOM 3722 C CA . LYS A 1 470 ? 12.133 -39.062 -12.977 1 43.62 470 LYS A CA 1
ATOM 3723 C C . LYS A 1 470 ? 11.117 -38.688 -11.906 1 43.62 470 LYS A C 1
ATOM 3725 O O . LYS A 1 470 ? 10.758 -39.531 -11.055 1 43.62 470 LYS A O 1
ATOM 3730 N N . THR A 1 471 ? 10.875 -37.625 -11.258 1 38.38 471 THR A N 1
ATOM 3731 C CA . THR A 1 471 ? 10.086 -38.031 -10.094 1 38.38 471 THR A CA 1
ATOM 3732 C C . THR A 1 471 ? 8.633 -38.281 -10.492 1 38.38 471 THR A C 1
ATOM 3734 O O . THR A 1 471 ? 7.832 -37.375 -10.609 1 38.38 471 THR A O 1
ATOM 3737 N N . GLN A 1 472 ? 8.352 -38.938 -11.641 1 31.98 472 GLN A N 1
ATOM 3738 C CA . GLN A 1 472 ? 7.047 -39.625 -11.609 1 31.98 472 GLN A CA 1
ATOM 3739 C C . GLN A 1 472 ? 6.941 -40.562 -10.422 1 31.98 472 GLN A C 1
ATOM 3741 O O . GLN A 1 472 ? 7.875 -41.312 -10.141 1 31.98 472 GLN A O 1
ATOM 3746 N N . MET B 1 1 ? 0.587 31.453 37.031 1 34.72 1 MET B N 1
ATOM 3747 C CA . MET B 1 1 ? -0.359 30.656 37.781 1 34.72 1 MET B CA 1
ATOM 3748 C C . MET B 1 1 ? -1.717 30.594 37.094 1 34.72 1 MET B C 1
ATOM 3750 O O . MET B 1 1 ? -2.367 29.547 37.062 1 34.72 1 MET B O 1
ATOM 3754 N N . LEU B 1 2 ? -2.084 31.703 36.406 1 41.69 2 LEU B N 1
ATOM 3755 C CA . LEU B 1 2 ? -3.373 32 35.812 1 41.69 2 LEU B CA 1
ATOM 3756 C C . LEU B 1 2 ? -3.518 31.297 34.469 1 41.69 2 LEU B C 1
ATOM 3758 O O . LEU B 1 2 ? -4.59 30.781 34.156 1 41.69 2 LEU B O 1
ATOM 3762 N N . PRO B 1 3 ? -2.463 31.297 33.719 1 49.56 3 PRO B N 1
ATOM 3763 C CA . PRO B 1 3 ? -2.533 30.594 32.438 1 49.56 3 PRO B CA 1
ATOM 3764 C C . PRO B 1 3 ? -2.658 29.078 32.594 1 49.56 3 PRO B C 1
ATOM 3766 O O . PRO B 1 3 ? -3.379 28.422 31.844 1 49.56 3 PRO B O 1
ATOM 3769 N N . GLU B 1 4 ? -1.97 28.609 33.594 1 50.5 4 GLU B N 1
ATOM 3770 C CA . GLU B 1 4 ? -2.023 27.172 33.906 1 50.5 4 GLU B CA 1
ATOM 3771 C C . GLU B 1 4 ? -3.42 26.75 34.344 1 50.5 4 GLU B C 1
ATOM 3773 O O . GLU B 1 4 ? -3.914 25.703 33.969 1 50.5 4 GLU B O 1
ATOM 3778 N N . LEU B 1 5 ? -4.008 27.656 35.219 1 48.16 5 LEU B N 1
ATOM 3779 C CA . LEU B 1 5 ? -5.336 27.328 35.719 1 48.16 5 LEU B CA 1
ATOM 3780 C C . LEU B 1 5 ? -6.355 27.297 34.594 1 48.16 5 LEU B C 1
ATOM 3782 O O . LEU B 1 5 ? -7.25 26.453 34.594 1 48.16 5 LEU B O 1
ATOM 3786 N N . ARG B 1 6 ? -6.102 28.203 33.719 1 55.78 6 ARG B N 1
ATOM 3787 C CA . ARG B 1 6 ? -7.008 28.25 32.562 1 55.78 6 ARG B CA 1
ATOM 3788 C C . ARG B 1 6 ? -6.863 27.016 31.703 1 55.78 6 ARG B C 1
ATOM 3790 O O . ARG B 1 6 ? -7.855 26.484 31.188 1 55.78 6 ARG B O 1
ATOM 3797 N N . GLU B 1 7 ? -5.637 26.594 31.656 1 62.84 7 GLU B N 1
ATOM 3798 C CA . GLU B 1 7 ? -5.418 25.375 30.906 1 62.84 7 GLU B CA 1
ATOM 3799 C C . GLU B 1 7 ? -6.094 24.172 31.578 1 62.84 7 GLU B C 1
ATOM 3801 O O . GLU B 1 7 ? -6.672 23.328 30.906 1 62.84 7 GLU B O 1
ATOM 3806 N N . ILE B 1 8 ? -6.012 24.219 32.875 1 63.88 8 ILE B N 1
ATOM 3807 C CA . ILE B 1 8 ? -6.617 23.125 33.625 1 63.88 8 ILE B CA 1
ATOM 3808 C C . ILE B 1 8 ? -8.133 23.188 33.5 1 63.88 8 ILE B C 1
ATOM 3810 O O . ILE B 1 8 ? -8.789 22.141 33.344 1 63.88 8 ILE B O 1
ATOM 3814 N N . GLU B 1 9 ? -8.609 24.375 33.562 1 65.56 9 GLU B N 1
ATOM 3815 C CA . GLU B 1 9 ? -10.055 24.547 33.406 1 65.56 9 GLU B CA 1
ATOM 3816 C C . GLU B 1 9 ? -10.539 24.109 32.031 1 65.56 9 GLU B C 1
ATOM 3818 O O . GLU B 1 9 ? -11.562 23.438 31.922 1 65.56 9 GLU B O 1
ATOM 3823 N N . LEU B 1 10 ? -9.766 24.469 31.109 1 65.31 10 LEU B N 1
ATOM 3824 C CA . LEU B 1 10 ? -10.133 24.094 29.75 1 65.31 10 LEU B CA 1
ATOM 3825 C C . LEU B 1 10 ? -10.078 22.594 29.547 1 65.31 10 LEU B C 1
ATOM 3827 O O . LEU B 1 10 ? -10.945 22 28.906 1 65.31 10 LEU B O 1
ATOM 3831 N N . LYS B 1 11 ? -9.086 22.031 30.141 1 68.62 11 LYS B N 1
ATOM 3832 C CA . LYS B 1 11 ? -8.969 20.578 30.078 1 68.62 11 LYS B CA 1
ATOM 3833 C C . LYS B 1 11 ? -10.156 19.906 30.781 1 68.62 11 LYS B C 1
ATOM 3835 O O . LYS B 1 11 ? -10.695 18.922 30.266 1 68.62 11 LYS B O 1
ATOM 3840 N N . PHE B 1 12 ? -10.469 20.516 31.859 1 66.31 12 PHE B N 1
ATOM 3841 C CA . PHE B 1 12 ? -11.57 19.953 32.625 1 66.31 12 PHE B CA 1
ATOM 3842 C C . PHE B 1 12 ? -12.867 19.984 31.828 1 66.31 12 PHE B C 1
ATOM 3844 O O . PHE B 1 12 ? -13.578 18.984 31.734 1 66.31 12 PHE B O 1
ATOM 3851 N N . PHE B 1 13 ? -13.148 21.094 31.234 1 67.75 13 PHE B N 1
ATOM 3852 C CA . PHE B 1 13 ? -14.398 21.219 30.5 1 67.75 13 PHE B CA 1
ATOM 3853 C C . PHE B 1 13 ? -14.375 20.359 29.25 1 67.75 13 PHE B C 1
ATOM 3855 O O . PHE B 1 13 ? -15.406 19.828 28.828 1 67.75 13 PHE B O 1
ATOM 3862 N N . ALA B 1 14 ? -13.195 20.25 28.688 1 69.44 14 ALA B N 1
ATOM 3863 C CA . ALA B 1 14 ? -13.078 19.391 27.516 1 69.44 14 ALA B CA 1
ATOM 3864 C C . ALA B 1 14 ? -13.375 17.938 27.875 1 69.44 14 ALA B C 1
ATOM 3866 O O . ALA B 1 14 ? -14.125 17.25 27.172 1 69.44 14 ALA B O 1
ATOM 3867 N N . TYR B 1 15 ? -12.844 17.578 28.969 1 72.06 15 TYR B N 1
ATOM 3868 C CA . TYR B 1 15 ? -13.086 16.203 29.422 1 72.06 15 TYR B CA 1
ATOM 3869 C C . TYR B 1 15 ? -14.547 16.016 29.828 1 72.06 15 TYR B C 1
ATOM 3871 O O . TYR B 1 15 ? -15.133 14.969 29.562 1 72.06 15 TYR B O 1
ATOM 3879 N N . LEU B 1 16 ? -15.031 17.047 30.422 1 70.44 16 LEU B N 1
ATOM 3880 C CA . LEU B 1 16 ? -16.422 16.984 30.828 1 70.44 16 LEU B CA 1
ATOM 3881 C C . LEU B 1 16 ? -17.344 16.812 29.625 1 70.44 16 LEU B C 1
ATOM 3883 O O . LEU B 1 16 ? -18.312 16.031 29.688 1 70.44 16 LEU B O 1
ATOM 3887 N N . ASN B 1 17 ? -17.078 17.516 28.625 1 71.56 17 ASN B N 1
ATOM 3888 C CA . ASN B 1 17 ? -17.859 17.375 27.406 1 71.56 17 ASN B CA 1
ATOM 3889 C C . ASN B 1 17 ? -17.781 15.969 26.828 1 71.56 17 ASN B C 1
ATOM 3891 O O . ASN B 1 17 ? -18.781 15.43 26.344 1 71.56 17 ASN B O 1
ATOM 3895 N N . TYR B 1 18 ? -16.625 15.461 26.906 1 71.5 18 TYR B N 1
ATOM 3896 C CA . TYR B 1 18 ? -16.453 14.094 26.422 1 71.5 18 TYR B CA 1
ATOM 3897 C C . TYR B 1 18 ? -17.234 13.102 27.266 1 71.5 18 TYR B C 1
ATOM 3899 O O . TYR B 1 18 ? -17.812 12.156 26.734 1 71.5 18 TYR B O 1
ATOM 3907 N N . VAL B 1 19 ? -17.172 13.43 28.516 1 73.62 19 VAL B N 1
ATOM 3908 C CA . VAL B 1 19 ? -17.891 12.547 29.438 1 73.62 19 VAL B CA 1
ATOM 3909 C C . VAL B 1 19 ? -19.391 12.664 29.203 1 73.62 19 VAL B C 1
ATOM 3911 O O . VAL B 1 19 ? -20.094 11.656 29.188 1 73.62 19 VAL B O 1
ATOM 3914 N N . ILE B 1 20 ? -19.812 13.836 29 1 74.69 20 ILE B N 1
ATOM 3915 C CA . ILE B 1 20 ? -21.219 14.055 28.75 1 74.69 20 ILE B CA 1
ATOM 3916 C C . ILE B 1 20 ? -21.625 13.352 27.453 1 74.69 20 ILE B C 1
ATOM 3918 O O . ILE B 1 20 ? -22.656 12.68 27.406 1 74.69 20 ILE B O 1
ATOM 3922 N N . CYS B 1 21 ? -20.812 13.531 26.484 1 73.38 21 CYS B N 1
ATOM 3923 C CA . CYS B 1 21 ? -21.078 12.867 25.219 1 73.38 21 CYS B CA 1
ATOM 3924 C C . CYS B 1 21 ? -21.078 11.352 25.375 1 73.38 21 CYS B C 1
ATOM 3926 O O . CYS B 1 21 ? -21.906 10.664 24.766 1 73.38 21 CYS B O 1
ATOM 3928 N N . PHE B 1 22 ? -20.219 10.969 26.219 1 76 22 PHE B N 1
ATOM 3929 C CA . PHE B 1 22 ? -20.125 9.531 26.469 1 76 22 PHE B CA 1
ATOM 3930 C C . PHE B 1 22 ? -21.375 9.023 27.172 1 76 22 PHE B C 1
ATOM 3932 O O . PHE B 1 22 ? -21.938 8.008 26.781 1 76 22 PHE B O 1
ATOM 3939 N N . ILE B 1 23 ? -21.812 9.758 28.125 1 77.44 23 ILE B N 1
ATOM 3940 C CA . ILE B 1 23 ? -22.984 9.367 28.891 1 77.44 23 ILE B CA 1
ATOM 3941 C C . ILE B 1 23 ? -24.234 9.43 28.016 1 77.44 23 ILE B C 1
ATOM 3943 O O . ILE B 1 23 ? -25.062 8.523 28.047 1 77.44 23 ILE B O 1
ATOM 3947 N N . THR B 1 24 ? -24.312 10.406 27.281 1 78.81 24 THR B N 1
ATOM 3948 C CA . THR B 1 24 ? -25.438 10.523 26.359 1 78.81 24 THR B CA 1
ATOM 3949 C C . THR B 1 24 ? -25.453 9.383 25.359 1 78.81 24 THR B C 1
ATOM 3951 O O . THR B 1 24 ? -26.516 8.883 24.984 1 78.81 24 THR B O 1
ATOM 3954 N N . GLY B 1 25 ? -24.281 9.008 24.953 1 77.62 25 GLY B N 1
ATOM 3955 C CA . GLY B 1 25 ? -24.188 7.871 24.047 1 77.62 25 GLY B CA 1
ATOM 3956 C C . GLY B 1 25 ? -24.672 6.574 24.656 1 77.62 25 GLY B C 1
ATOM 3957 O O . GLY B 1 25 ? -25.359 5.793 24 1 77.62 25 GLY B O 1
ATOM 3958 N N . ILE B 1 26 ? -24.344 6.418 25.906 1 77.88 26 ILE B N 1
ATOM 3959 C CA . ILE B 1 26 ? -24.766 5.219 26.625 1 77.88 26 ILE B CA 1
ATOM 3960 C C . ILE B 1 26 ? -26.297 5.203 26.75 1 77.88 26 ILE B C 1
ATOM 3962 O O . ILE B 1 26 ? -26.922 4.164 26.547 1 77.88 26 ILE B O 1
ATOM 3966 N N . VAL B 1 27 ? -26.781 6.289 27.047 1 80.19 27 VAL B N 1
ATOM 3967 C CA . VAL B 1 27 ? -28.219 6.41 27.203 1 80.19 27 VAL B CA 1
ATOM 3968 C C . VAL B 1 27 ? -28.922 6.121 25.859 1 80.19 27 VAL B C 1
ATOM 3970 O O . VAL B 1 27 ? -29.922 5.414 25.828 1 80.19 27 VAL B O 1
ATOM 3973 N N . ARG B 1 28 ? -28.359 6.547 24.891 1 80.38 28 ARG B N 1
ATOM 3974 C CA . ARG B 1 28 ? -28.938 6.328 23.562 1 80.38 28 ARG B CA 1
ATOM 3975 C C . ARG B 1 28 ? -28.859 4.859 23.172 1 80.38 28 ARG B C 1
ATOM 3977 O O . ARG B 1 28 ? -29.766 4.332 22.516 1 80.38 28 ARG B O 1
ATOM 3984 N N . ASP B 1 29 ? -27.75 4.277 23.422 1 80.19 29 ASP B N 1
ATOM 3985 C CA . ASP B 1 29 ? -27.625 2.848 23.156 1 80.19 29 ASP B CA 1
ATOM 3986 C C . ASP B 1 29 ? -28.672 2.043 23.922 1 80.19 29 ASP B C 1
ATOM 3988 O O . ASP B 1 29 ? -29.203 1.062 23.391 1 80.19 29 ASP B O 1
ATOM 3992 N N . TRP B 1 30 ? -28.844 2.486 25.094 1 79.12 30 TRP B N 1
ATOM 3993 C CA . TRP B 1 30 ? -29.859 1.835 25.906 1 79.12 30 TRP B CA 1
ATOM 3994 C C . TRP B 1 30 ? -31.234 1.987 25.281 1 79.12 30 TRP B C 1
ATOM 3996 O O . TRP B 1 30 ? -32 1.024 25.219 1 79.12 30 TRP B O 1
ATOM 4006 N N . ILE B 1 31 ? -31.531 3.064 24.797 1 80.62 31 ILE B N 1
ATOM 4007 C CA . ILE B 1 31 ? -32.812 3.34 24.156 1 80.62 31 ILE B CA 1
ATOM 4008 C C . ILE B 1 31 ? -32.938 2.537 22.859 1 80.62 31 ILE B C 1
ATOM 4010 O O . ILE B 1 31 ? -33.969 1.94 22.578 1 80.62 31 ILE B O 1
ATOM 4014 N N . ASP B 1 32 ? -31.812 2.559 22.109 1 78.88 32 ASP B N 1
ATOM 4015 C CA . ASP B 1 32 ? -31.812 1.84 20.828 1 78.88 32 ASP B CA 1
ATOM 4016 C C . ASP B 1 32 ? -32.031 0.342 21.047 1 78.88 32 ASP B C 1
ATOM 4018 O O . ASP B 1 32 ? -32.688 -0.319 20.25 1 78.88 32 ASP B O 1
ATOM 4022 N N . ARG B 1 33 ? -31.469 -0.196 22.078 1 75.06 33 ARG B N 1
ATOM 4023 C CA . ARG B 1 33 ? -31.625 -1.609 22.391 1 75.06 33 ARG B CA 1
ATOM 4024 C C . ARG B 1 33 ? -33.094 -1.926 22.75 1 75.06 33 ARG B C 1
ATOM 4026 O O . ARG B 1 33 ? -33.594 -2.99 22.391 1 75.06 33 ARG B O 1
ATOM 4033 N N . ARG B 1 34 ? -33.719 -0.925 23.219 1 75.75 34 ARG B N 1
ATOM 4034 C CA . ARG B 1 34 ? -35.094 -1.124 23.656 1 75.75 34 ARG B CA 1
ATOM 4035 C C . ARG B 1 34 ? -36.062 -0.927 22.516 1 75.75 34 ARG B C 1
ATOM 4037 O O . ARG B 1 34 ? -37.156 -1.521 22.5 1 75.75 34 ARG B O 1
ATOM 4044 N N . THR B 1 35 ? -35.656 -0.142 21.625 1 78.25 35 THR B N 1
ATOM 4045 C CA . THR B 1 35 ? -36.562 0.154 20.516 1 78.25 35 THR B CA 1
ATOM 4046 C C . THR B 1 35 ? -36.188 -0.702 19.297 1 78.25 35 THR B C 1
ATOM 4048 O O . THR B 1 35 ? -36.812 -0.564 18.234 1 78.25 35 THR B O 1
ATOM 4051 N N . GLY B 1 36 ? -35.188 -1.575 19.328 1 66.62 36 GLY B N 1
ATOM 4052 C CA . GLY B 1 36 ? -34.812 -2.484 18.25 1 66.62 36 GLY B CA 1
ATOM 4053 C C . GLY B 1 36 ? -33.969 -1.834 17.188 1 66.62 36 GLY B C 1
ATOM 4054 O O . GLY B 1 36 ? -33.812 -2.359 16.078 1 66.62 36 GLY B O 1
ATOM 4055 N N . LYS B 1 37 ? -33.562 -0.665 17.469 1 63.88 37 LYS B N 1
ATOM 4056 C CA . LYS B 1 37 ? -32.781 0.079 16.484 1 63.88 37 LYS B CA 1
ATOM 4057 C C . LYS B 1 37 ? -31.281 -0.071 16.734 1 63.88 37 LYS B C 1
ATOM 4059 O O . LYS B 1 37 ? -30.469 0.636 16.141 1 63.88 37 LYS B O 1
ATOM 4064 N N . GLY B 1 38 ? -30.938 -0.878 17.578 1 62.31 38 GLY B N 1
ATOM 4065 C CA . GLY B 1 38 ? -29.547 -0.986 17.953 1 62.31 38 GLY B CA 1
ATOM 4066 C C . GLY B 1 38 ? -28.734 -1.832 16.984 1 62.31 38 GLY B C 1
ATOM 4067 O O . GLY B 1 38 ? -29.25 -2.266 15.953 1 62.31 38 GLY B O 1
ATOM 4068 N N . ARG B 1 39 ? -27.422 -1.906 17.297 1 64.81 39 ARG B N 1
ATOM 4069 C CA . ARG B 1 39 ? -26.484 -2.734 16.547 1 64.81 39 ARG B CA 1
ATOM 4070 C C . ARG B 1 39 ? -26.984 -4.176 16.453 1 64.81 39 ARG B C 1
ATOM 4072 O O . ARG B 1 39 ? -27.516 -4.715 17.438 1 64.81 39 ARG B O 1
ATOM 4079 N N . LYS B 1 40 ? -26.844 -4.621 15.164 1 65.88 40 LYS B N 1
ATOM 4080 C CA . LYS B 1 40 ? -27.156 -6.047 15.07 1 65.88 40 LYS B CA 1
ATOM 4081 C C . LYS B 1 40 ? -26.172 -6.867 15.906 1 65.88 40 LYS B C 1
ATOM 4083 O O . LYS B 1 40 ? -24.953 -6.758 15.727 1 65.88 40 LYS B O 1
ATOM 4088 N N . PRO B 1 41 ? -26.688 -7.473 16.781 1 69.12 41 PRO B N 1
ATOM 4089 C CA . PRO B 1 41 ? -25.797 -8.289 17.594 1 69.12 41 PRO B CA 1
ATOM 4090 C C . PRO B 1 41 ? -25.125 -9.406 16.797 1 69.12 41 PRO B C 1
ATOM 4092 O O . PRO B 1 41 ? -25.609 -9.797 15.742 1 69.12 41 PRO B O 1
ATOM 4095 N N . ALA B 1 42 ? -23.984 -9.75 17.328 1 73.06 42 ALA B N 1
ATOM 4096 C CA . ALA B 1 42 ? -23.359 -10.938 16.734 1 73.06 42 ALA B CA 1
ATOM 4097 C C . ALA B 1 42 ? -24.297 -12.141 16.844 1 73.06 42 ALA B C 1
ATOM 4099 O O . ALA B 1 42 ? -25.047 -12.273 17.812 1 73.06 42 ALA B O 1
ATOM 4100 N N . PRO B 1 43 ? -24.281 -12.922 15.68 1 69.44 43 PRO B N 1
ATOM 4101 C CA . PRO B 1 43 ? -25.109 -14.133 15.781 1 69.44 43 PRO B CA 1
ATOM 4102 C C . PRO B 1 43 ? -24.812 -14.938 17.047 1 69.44 43 PRO B C 1
ATOM 4104 O O . PRO B 1 43 ? -23.734 -14.789 17.641 1 69.44 43 PRO B O 1
ATOM 4107 N N . LYS B 1 44 ? -25.859 -15.695 17.5 1 69.5 44 LYS B N 1
ATOM 4108 C CA . LYS B 1 44 ? -25.719 -16.484 18.719 1 69.5 44 LYS B CA 1
ATOM 4109 C C . LYS B 1 44 ? -24.469 -17.359 18.672 1 69.5 44 LYS B C 1
ATOM 4111 O O . LYS B 1 44 ? -24.203 -18.031 17.672 1 69.5 44 LYS B O 1
ATOM 4116 N N . GLY B 1 45 ? -23.656 -17.203 19.625 1 70.25 45 GLY B N 1
ATOM 4117 C CA . GLY B 1 45 ? -22.484 -18.047 19.75 1 70.25 45 GLY B CA 1
ATOM 4118 C C . GLY B 1 45 ? -21.219 -17.391 19.203 1 70.25 45 GLY B C 1
ATOM 4119 O O . GLY B 1 45 ? -20.125 -17.906 19.391 1 70.25 45 GLY B O 1
ATOM 4120 N N . TYR B 1 46 ? -21.438 -16.234 18.578 1 75.75 46 TYR B N 1
ATOM 4121 C CA . TYR B 1 46 ? -20.281 -15.539 18.031 1 75.75 46 TYR B CA 1
ATOM 4122 C C . TYR B 1 46 ? -19.859 -14.391 18.938 1 75.75 46 TYR B C 1
ATOM 4124 O O . TYR B 1 46 ? -20.703 -13.742 19.562 1 75.75 46 TYR B O 1
ATOM 4132 N N . VAL B 1 47 ? -18.641 -14.227 19.016 1 77 47 VAL B N 1
ATOM 4133 C CA . VAL B 1 47 ? -18.125 -13 19.625 1 77 47 VAL B CA 1
ATOM 4134 C C . VAL B 1 47 ? -18.219 -11.844 18.625 1 77 47 VAL B C 1
ATOM 4136 O O . VAL B 1 47 ? -17.891 -12.016 17.453 1 77 47 VAL B O 1
ATOM 4139 N N . PRO B 1 48 ? -18.672 -10.695 19.109 1 73.06 48 PRO B N 1
ATOM 4140 C CA . PRO B 1 48 ? -18.812 -9.57 18.188 1 73.06 48 PRO B CA 1
ATOM 4141 C C . PRO B 1 48 ? -17.484 -9.188 17.531 1 73.06 48 PRO B C 1
ATOM 4143 O O . PRO B 1 48 ? -16.438 -9.234 18.172 1 73.06 48 PRO B O 1
ATOM 4146 N N . ILE B 1 49 ? -17.609 -8.828 16.281 1 74.62 49 ILE B N 1
ATOM 4147 C CA . ILE B 1 49 ? -16.438 -8.539 15.469 1 74.62 49 ILE B CA 1
ATOM 4148 C C . ILE B 1 49 ? -15.828 -7.199 15.883 1 74.62 49 ILE B C 1
ATOM 4150 O O . ILE B 1 49 ? -14.641 -6.961 15.68 1 74.62 49 ILE B O 1
ATOM 4154 N N . PHE B 1 50 ? -16.578 -6.359 16.594 1 74.19 50 PHE B N 1
ATOM 4155 C CA . PHE B 1 50 ? -16.125 -4.992 16.812 1 74.19 50 PHE B CA 1
ATOM 4156 C C . PHE B 1 50 ? -15.656 -4.809 18.25 1 74.19 50 PHE B C 1
ATOM 4158 O O . PHE B 1 50 ? -16.156 -5.48 19.172 1 74.19 50 PHE B O 1
ATOM 4165 N N . ASN B 1 51 ? -14.633 -3.953 18.328 1 71.75 51 ASN B N 1
ATOM 4166 C CA . ASN B 1 51 ? -14.328 -3.434 19.656 1 71.75 51 ASN B CA 1
ATOM 4167 C C . ASN B 1 51 ? -15.438 -2.529 20.172 1 71.75 51 ASN B C 1
ATOM 4169 O O . ASN B 1 51 ? -15.797 -1.543 19.531 1 71.75 51 ASN B O 1
ATOM 4173 N N . ASP B 1 52 ? -15.906 -2.82 21.266 1 68.44 52 ASP B N 1
ATOM 4174 C CA . ASP B 1 52 ? -17.094 -2.158 21.812 1 68.44 52 ASP B CA 1
ATOM 4175 C C . ASP B 1 52 ? -16.875 -0.648 21.891 1 68.44 52 ASP B C 1
ATOM 4177 O O . ASP B 1 52 ? -17.766 0.129 21.531 1 68.44 52 ASP B O 1
ATOM 4181 N N . PHE B 1 53 ? -15.758 -0.333 22.375 1 70.19 53 PHE B N 1
ATOM 4182 C CA . PHE B 1 53 ? -15.508 1.093 22.547 1 70.19 53 PHE B CA 1
ATOM 4183 C C . PHE B 1 53 ? -15.398 1.792 21.203 1 70.19 53 PHE B C 1
ATOM 4185 O O . PHE B 1 53 ? -15.969 2.867 21 1 70.19 53 PHE B O 1
ATOM 4192 N N . ALA B 1 54 ? -14.75 1.164 20.375 1 71.31 54 ALA B N 1
ATOM 4193 C CA . ALA B 1 54 ? -14.578 1.762 19.047 1 71.31 54 ALA B CA 1
ATOM 4194 C C . ALA B 1 54 ? -15.906 1.867 18.312 1 71.31 54 ALA B C 1
ATOM 4196 O O . ALA B 1 54 ? -16.172 2.861 17.641 1 71.31 54 ALA B O 1
ATOM 4197 N N . ASP B 1 55 ? -16.625 0.882 18.5 1 73.06 55 ASP B N 1
ATOM 4198 C CA . ASP B 1 55 ? -17.953 0.89 17.875 1 73.06 55 ASP B CA 1
ATOM 4199 C C . ASP B 1 55 ? -18.828 1.977 18.469 1 73.06 55 ASP B C 1
ATOM 4201 O O . ASP B 1 55 ? -19.562 2.666 17.75 1 73.06 55 ASP B O 1
ATOM 4205 N N . PHE B 1 56 ? -18.75 2.07 19.75 1 73.19 56 PHE B N 1
ATOM 4206 C CA . PHE B 1 56 ? -19.516 3.102 20.438 1 73.19 56 PHE B CA 1
ATOM 4207 C C . PHE B 1 56 ? -19.109 4.488 19.969 1 73.19 56 PHE B C 1
ATOM 4209 O O . PHE B 1 56 ? -19.969 5.32 19.656 1 73.19 56 PHE B O 1
ATOM 4216 N N . PHE B 1 57 ? -17.859 4.734 19.875 1 72.69 57 PHE B N 1
ATOM 4217 C CA . PHE B 1 57 ? -17.344 6.023 19.438 1 72.69 57 PHE B CA 1
ATOM 4218 C C . PHE B 1 57 ? -17.797 6.336 18.016 1 72.69 57 PHE B C 1
ATOM 4220 O O . PHE B 1 57 ? -18.188 7.469 17.719 1 72.69 57 PHE B O 1
ATOM 4227 N N . THR B 1 58 ? -17.828 5.34 17.266 1 72.38 58 THR B N 1
ATOM 4228 C CA . THR B 1 58 ? -18.219 5.512 15.875 1 72.38 58 THR B CA 1
ATOM 4229 C C . THR B 1 58 ? -19.703 5.875 15.766 1 72.38 58 THR B C 1
ATOM 4231 O O . THR B 1 58 ? -20.062 6.816 15.055 1 72.38 58 THR B O 1
ATOM 4234 N N . ARG B 1 59 ? -20.438 5.238 16.516 1 73.44 59 ARG B N 1
ATOM 4235 C CA . ARG B 1 59 ? -21.891 5.383 16.375 1 73.44 59 ARG B CA 1
ATOM 4236 C C . ARG B 1 59 ? -22.375 6.668 17.047 1 73.44 59 ARG B C 1
ATOM 4238 O O . ARG B 1 59 ? -23.281 7.328 16.547 1 73.44 59 ARG B O 1
ATOM 4245 N N . ARG B 1 60 ? -21.641 6.961 18.078 1 74.25 60 ARG B N 1
ATOM 4246 C CA . ARG B 1 60 ? -22.25 8 18.906 1 74.25 60 ARG B CA 1
ATOM 4247 C C . ARG B 1 60 ? -21.484 9.312 18.766 1 74.25 60 ARG B C 1
ATOM 4249 O O . ARG B 1 60 ? -22 10.383 19.125 1 74.25 60 ARG B O 1
ATOM 4256 N N . TYR B 1 61 ? -20.375 9.25 18.297 1 72.62 61 TYR B N 1
ATOM 4257 C CA . TYR B 1 61 ? -19.594 10.477 18.172 1 72.62 61 TYR B CA 1
ATOM 4258 C C . TYR B 1 61 ? -19.312 10.789 16.703 1 72.62 61 TYR B C 1
ATOM 4260 O O . TYR B 1 61 ? -19.688 11.844 16.203 1 72.62 61 TYR B O 1
ATOM 4268 N N . TYR B 1 62 ? -18.797 9.906 16.047 1 72.69 62 TYR B N 1
ATOM 4269 C CA . TYR B 1 62 ? -18.359 10.156 14.688 1 72.69 62 TYR B CA 1
ATOM 4270 C C . TYR B 1 62 ? -19.531 10.438 13.766 1 72.69 62 TYR B C 1
ATOM 4272 O O . TYR B 1 62 ? -19.484 11.344 12.945 1 72.69 62 TYR B O 1
ATOM 4280 N N . HIS B 1 63 ? -20.562 9.703 13.914 1 74 63 HIS B N 1
ATOM 4281 C CA . HIS B 1 63 ? -21.688 9.828 12.984 1 74 63 HIS B CA 1
ATOM 4282 C C . HIS B 1 63 ? -22.391 11.164 13.156 1 74 63 HIS B C 1
ATOM 4284 O O . HIS B 1 63 ? -23.078 11.633 12.234 1 74 63 HIS B O 1
ATOM 4290 N N . ARG B 1 64 ? -22.141 11.766 14.273 1 73.31 64 ARG B N 1
ATOM 4291 C CA . ARG B 1 64 ? -22.75 13.07 14.508 1 73.31 64 ARG B CA 1
ATOM 4292 C C . ARG B 1 64 ? -22.016 14.172 13.75 1 73.31 64 ARG B C 1
ATOM 4294 O O . ARG B 1 64 ? -22.578 15.219 13.453 1 73.31 64 ARG B O 1
ATOM 4301 N N . ILE B 1 65 ? -20.797 13.867 13.461 1 78 65 ILE B N 1
ATOM 4302 C CA . ILE B 1 65 ? -20 14.93 12.844 1 78 65 ILE B CA 1
ATOM 4303 C C . ILE B 1 65 ? -19.359 14.406 11.555 1 78 65 ILE B C 1
ATOM 4305 O O . ILE B 1 65 ? -18.359 14.945 11.102 1 78 65 ILE B O 1
ATOM 4309 N N . ASP B 1 66 ? -19.875 13.383 10.984 1 79 66 ASP B N 1
ATOM 4310 C CA . ASP B 1 66 ? -19.25 12.727 9.844 1 79 66 ASP B CA 1
ATOM 4311 C C . ASP B 1 66 ? -19.312 13.609 8.594 1 79 66 ASP B C 1
ATOM 4313 O O . ASP B 1 66 ? -18.547 13.406 7.652 1 79 66 ASP B O 1
ATOM 4317 N N . ASP B 1 67 ? -20.188 14.633 8.602 1 82.38 67 ASP B N 1
ATOM 4318 C CA . ASP B 1 67 ? -20.266 15.555 7.48 1 82.38 67 ASP B CA 1
ATOM 4319 C C . ASP B 1 67 ? -19.047 16.469 7.418 1 82.38 67 ASP B C 1
ATOM 4321 O O . ASP B 1 67 ? -18.797 17.109 6.398 1 82.38 67 ASP B O 1
ATOM 4325 N N . CYS B 1 68 ? -18.312 16.484 8.508 1 84.69 68 CYS B N 1
ATOM 4326 C CA . CYS B 1 68 ? -17.109 17.312 8.547 1 84.69 68 CYS B CA 1
ATOM 4327 C C . CYS B 1 68 ? -15.906 16.562 7.988 1 84.69 68 CYS B C 1
ATOM 4329 O O . CYS B 1 68 ? -14.852 17.156 7.766 1 84.69 68 CYS B O 1
ATOM 4331 N N . PHE B 1 69 ? -16.188 15.305 7.711 1 84.5 69 PHE B N 1
ATOM 4332 C CA . PHE B 1 69 ? -15.094 14.453 7.262 1 84.5 69 PHE B CA 1
ATOM 4333 C C . PHE B 1 69 ? -15.43 13.781 5.941 1 84.5 69 PHE B C 1
ATOM 4335 O O . PHE B 1 69 ? -16.609 13.602 5.613 1 84.5 69 PHE B O 1
ATOM 4342 N N . ALA B 1 70 ? -14.438 13.477 5.188 1 87.38 70 ALA B N 1
ATOM 4343 C CA . ALA B 1 70 ? -14.555 12.68 3.967 1 87.38 70 ALA B CA 1
ATOM 4344 C C . ALA B 1 70 ? -15.609 13.258 3.033 1 87.38 70 ALA B C 1
ATOM 4346 O O . ALA B 1 70 ? -16.453 12.523 2.51 1 87.38 70 ALA B O 1
ATOM 4347 N N . ARG B 1 71 ? -15.633 14.594 2.967 1 90.81 71 ARG B N 1
ATOM 4348 C CA . ARG B 1 71 ? -16.531 15.211 1.997 1 90.81 71 ARG B CA 1
ATOM 4349 C C . ARG B 1 71 ? -16.219 14.727 0.583 1 90.81 71 ARG B C 1
ATOM 4351 O O . ARG B 1 71 ? -15.055 14.555 0.224 1 90.81 71 ARG B O 1
ATOM 4358 N N . VAL B 1 72 ? -17.219 14.562 -0.199 1 94 72 VAL B N 1
ATOM 4359 C CA . VAL B 1 72 ? -17.062 13.93 -1.506 1 94 72 VAL B CA 1
ATOM 4360 C C . VAL B 1 72 ? -16.672 14.984 -2.539 1 94 72 VAL B C 1
ATOM 4362 O O . VAL B 1 72 ? -17.453 15.891 -2.844 1 94 72 VAL B O 1
ATOM 4365 N N . VAL B 1 73 ? -15.523 14.867 -3.082 1 95.69 73 VAL B N 1
ATOM 4366 C CA . VAL B 1 73 ? -14.992 15.789 -4.078 1 95.69 73 VAL B CA 1
ATOM 4367 C C . VAL B 1 73 ? -15.383 15.328 -5.477 1 95.69 73 VAL B C 1
ATOM 4369 O O . VAL B 1 73 ? -15.344 14.125 -5.773 1 95.69 73 VAL B O 1
ATOM 4372 N N . THR B 1 74 ? -15.75 16.203 -6.398 1 96.12 74 THR B N 1
ATOM 4373 C CA . THR B 1 74 ? -16.188 15.844 -7.746 1 96.12 74 THR B CA 1
ATOM 4374 C C . THR B 1 74 ? -15.297 16.5 -8.797 1 96.12 74 THR B C 1
ATOM 4376 O O . THR B 1 74 ? -15.672 16.578 -9.969 1 96.12 74 THR B O 1
ATOM 4379 N N . SER B 1 75 ? -14.164 17.016 -8.398 1 94.88 75 SER B N 1
ATOM 4380 C CA . SER B 1 75 ? -13.203 17.672 -9.289 1 94.88 75 SER B CA 1
ATOM 4381 C C . SER B 1 75 ? -11.773 17.281 -8.945 1 94.88 75 SER B C 1
ATOM 4383 O O . SER B 1 75 ? -11.547 16.375 -8.141 1 94.88 75 SER B O 1
ATOM 4385 N N . ASN B 1 76 ? -10.859 17.922 -9.656 1 93.69 76 ASN B N 1
ATOM 4386 C CA . ASN B 1 76 ? -9.453 17.734 -9.297 1 93.69 76 ASN B CA 1
ATOM 4387 C C . ASN B 1 76 ? -9.117 18.453 -7.988 1 93.69 76 ASN B C 1
ATOM 4389 O O . ASN B 1 76 ? -9.93 19.203 -7.457 1 93.69 76 ASN B O 1
ATOM 4393 N N . ALA B 1 77 ? -7.906 18.156 -7.469 1 91.56 77 ALA B N 1
ATOM 4394 C CA . ALA B 1 77 ? -7.477 18.688 -6.184 1 91.56 77 ALA B CA 1
ATOM 4395 C C . ALA B 1 77 ? -6.648 19.953 -6.371 1 91.56 77 ALA B C 1
ATOM 4397 O O . ALA B 1 77 ? -5.625 20.141 -5.707 1 91.56 77 ALA B O 1
ATOM 4398 N N . GLY B 1 78 ? -7.02 20.781 -7.238 1 92.88 78 GLY B N 1
ATOM 4399 C CA . GLY B 1 78 ? -6.293 22.016 -7.496 1 92.88 78 GLY B CA 1
ATOM 4400 C C . GLY B 1 78 ? -6.504 23.078 -6.422 1 92.88 78 GLY B C 1
ATOM 4401 O O . GLY B 1 78 ? -6.762 22.734 -5.262 1 92.88 78 GLY B O 1
ATOM 4402 N N . ALA B 1 79 ? -6.277 24.344 -6.77 1 94.88 79 ALA B N 1
ATOM 4403 C CA . ALA B 1 79 ? -6.449 25.453 -5.824 1 94.88 79 ALA B CA 1
ATOM 4404 C C . ALA B 1 79 ? -7.863 25.469 -5.254 1 94.88 79 ALA B C 1
ATOM 4406 O O . ALA B 1 79 ? -8.07 25.875 -4.109 1 94.88 79 ALA B O 1
ATOM 4407 N N . PHE B 1 80 ? -8.734 25.016 -6.07 1 96.31 80 PHE B N 1
ATOM 4408 C CA . PHE B 1 80 ? -10.133 24.875 -5.672 1 96.31 80 PHE B CA 1
ATOM 4409 C C . PHE B 1 80 ? -10.641 23.484 -5.961 1 96.31 80 PHE B C 1
ATOM 4411 O O . PHE B 1 80 ? -10.086 22.766 -6.801 1 96.31 80 PHE B O 1
ATOM 4418 N N . MET B 1 81 ? -11.648 23.078 -5.199 1 95.88 81 MET B N 1
ATOM 4419 C CA . MET B 1 81 ? -12.312 21.781 -5.383 1 95.88 81 MET B CA 1
ATOM 4420 C C . MET B 1 81 ? -13.828 21.953 -5.398 1 95.88 81 MET B C 1
ATOM 4422 O O . MET B 1 81 ? -14.367 22.812 -4.719 1 95.88 81 MET B O 1
ATOM 4426 N N . ASP B 1 82 ? -14.477 21.156 -6.191 1 96.94 82 ASP B N 1
ATOM 4427 C CA . ASP B 1 82 ? -15.93 21.031 -6.137 1 96.94 82 ASP B CA 1
ATOM 4428 C C . ASP B 1 82 ? -16.344 19.891 -5.207 1 96.94 82 ASP B C 1
ATOM 4430 O O . ASP B 1 82 ? -15.914 18.75 -5.379 1 96.94 82 ASP B O 1
ATOM 4434 N N . VAL B 1 83 ? -17.188 20.234 -4.172 1 96.38 83 VAL B N 1
ATOM 4435 C CA . VAL B 1 83 ? -17.562 19.266 -3.143 1 96.38 83 VAL B CA 1
ATOM 4436 C C . VAL B 1 83 ? -19.078 19.125 -3.08 1 96.38 83 VAL B C 1
ATOM 4438 O O . VAL B 1 83 ? -19.797 20.125 -3.107 1 96.38 83 VAL B O 1
ATOM 4441 N N . LYS B 1 84 ? -19.516 17.875 -2.988 1 94.62 84 LYS B N 1
ATOM 4442 C CA . LYS B 1 84 ? -20.953 17.641 -2.852 1 94.62 84 LYS B CA 1
ATOM 4443 C C . LYS B 1 84 ? -21.469 18.156 -1.512 1 94.62 84 LYS B C 1
ATOM 4445 O O . LYS B 1 84 ? -20.828 17.984 -0.479 1 94.62 84 LYS B O 1
ATOM 4450 N N . VAL B 1 85 ? -22.625 18.75 -1.578 1 92.56 85 VAL B N 1
ATOM 4451 C CA . VAL B 1 85 ? -23.25 19.25 -0.359 1 92.56 85 VAL B CA 1
ATOM 4452 C C . VAL B 1 85 ? -24.156 18.172 0.242 1 92.56 85 VAL B C 1
ATOM 4454 O O . VAL B 1 85 ? -25 17.609 -0.45 1 92.56 85 VAL B O 1
ATOM 4457 N N . ALA B 1 86 ? -23.844 17.828 1.415 1 85.88 86 ALA B N 1
ATOM 4458 C CA . ALA B 1 86 ? -24.641 16.844 2.133 1 85.88 86 ALA B CA 1
ATOM 4459 C C . ALA B 1 86 ? -25.406 17.5 3.281 1 85.88 86 ALA B C 1
ATOM 4461 O O . ALA B 1 86 ? -24.953 18.484 3.859 1 85.88 86 ALA B O 1
ATOM 4462 N N . LYS B 1 87 ? -26.641 17.031 3.443 1 77 87 LYS B N 1
ATOM 4463 C CA . LYS B 1 87 ? -27.453 17.484 4.57 1 77 87 LYS B CA 1
ATOM 4464 C C . LYS B 1 87 ? -27.859 16.312 5.465 1 77 87 LYS B C 1
ATOM 4466 O O . LYS B 1 87 ? -27.953 15.18 5 1 77 87 LYS B O 1
ATOM 4471 N N . LYS B 1 88 ? -27.719 16.5 6.656 1 71.5 88 LYS B N 1
ATOM 4472 C CA . LYS B 1 88 ? -28.219 15.477 7.582 1 71.5 88 LYS B CA 1
ATOM 4473 C C . LYS B 1 88 ? -29.688 15.711 7.93 1 71.5 88 LYS B C 1
ATOM 4475 O O . LYS B 1 88 ? -30.125 16.859 8.047 1 71.5 88 LYS B O 1
ATOM 4480 N N . ALA B 1 89 ? -30.594 14.602 7.703 1 59.19 89 ALA B N 1
ATOM 4481 C CA . ALA B 1 89 ? -32 14.734 8.031 1 59.19 89 ALA B CA 1
ATOM 4482 C C . ALA B 1 89 ? -32.188 15.273 9.445 1 59.19 89 ALA B C 1
ATOM 4484 O O . ALA B 1 89 ? -33.062 16.125 9.68 1 59.19 89 ALA B O 1
ATOM 4485 N N . ASP B 1 90 ? -31.547 14.703 10.406 1 57.62 90 ASP B N 1
ATOM 4486 C CA . ASP B 1 90 ? -31.547 15.195 11.781 1 57.62 90 ASP B CA 1
ATOM 4487 C C . ASP B 1 90 ? -30.203 14.93 12.461 1 57.62 90 ASP B C 1
ATOM 4489 O O . ASP B 1 90 ? -29.375 14.18 11.93 1 57.62 90 ASP B O 1
ATOM 4493 N N . ASP B 1 91 ? -29.875 15.891 13.375 1 51.62 91 ASP B N 1
ATOM 4494 C CA . ASP B 1 91 ? -28.594 15.883 14.07 1 51.62 91 ASP B CA 1
ATOM 4495 C C . ASP B 1 91 ? -28.219 14.469 14.508 1 51.62 91 ASP B C 1
ATOM 4497 O O . ASP B 1 91 ? -27.047 14.18 14.766 1 51.62 91 ASP B O 1
ATOM 4501 N N . LEU B 1 92 ? -29.281 13.664 14.586 1 49.88 92 LEU B N 1
ATOM 4502 C CA . LEU B 1 92 ? -29.031 12.336 15.148 1 49.88 92 LEU B CA 1
ATOM 4503 C C . LEU B 1 92 ? -28.969 11.289 14.039 1 49.88 92 LEU B C 1
ATOM 4505 O O . LEU B 1 92 ? -28.719 10.109 14.312 1 49.88 92 LEU B O 1
ATOM 4509 N N . ALA B 1 93 ? -29.109 11.867 12.859 1 49.81 93 ALA B N 1
ATOM 4510 C CA . ALA B 1 93 ? -29.281 10.906 11.781 1 49.81 93 ALA B CA 1
ATOM 4511 C C . ALA B 1 93 ? -27.938 10.273 11.398 1 49.81 93 ALA B C 1
ATOM 4513 O O . ALA B 1 93 ? -26.922 10.969 11.305 1 49.81 93 ALA B O 1
ATOM 4514 N N . GLN B 1 94 ? -27.969 8.945 11.336 1 58.19 94 GLN B N 1
ATOM 4515 C CA . GLN B 1 94 ? -26.812 8.148 10.922 1 58.19 94 GLN B CA 1
ATOM 4516 C C . GLN B 1 94 ? -26.547 8.305 9.43 1 58.19 94 GLN B C 1
ATOM 4518 O O . GLN B 1 94 ? -25.422 8.109 8.977 1 58.19 94 GLN B O 1
ATOM 4523 N N . ASN B 1 95 ? -27.531 8.898 8.789 1 63.81 95 ASN B N 1
ATOM 4524 C CA . ASN B 1 95 ? -27.359 8.898 7.336 1 63.81 95 ASN B CA 1
ATOM 4525 C C . ASN B 1 95 ? -27.359 10.312 6.773 1 63.81 95 ASN B C 1
ATOM 4527 O O . ASN B 1 95 ? -28.062 11.195 7.277 1 63.81 95 ASN B O 1
ATOM 4531 N N . GLN B 1 96 ? -26.375 10.562 5.953 1 73.38 96 GLN B N 1
ATOM 4532 C CA . GLN B 1 96 ? -26.312 11.797 5.184 1 73.38 96 GLN B CA 1
ATOM 4533 C C . GLN B 1 96 ? -26.984 11.641 3.822 1 73.38 96 GLN B C 1
ATOM 4535 O O . GLN B 1 96 ? -27 10.547 3.262 1 73.38 96 GLN B O 1
ATOM 4540 N N . PHE B 1 97 ? -27.75 12.672 3.506 1 78.44 97 PHE B N 1
ATOM 4541 C CA . PHE B 1 97 ? -28.281 12.648 2.148 1 78.44 97 PHE B CA 1
ATOM 4542 C C . PHE B 1 97 ? -27.688 13.781 1.318 1 78.44 97 PHE B C 1
ATOM 4544 O O . PHE B 1 97 ? -27.516 14.898 1.814 1 78.44 97 PHE B O 1
ATOM 4551 N N . PHE B 1 98 ? -27.328 13.477 0.128 1 84.94 98 PHE B N 1
ATOM 4552 C CA . PHE B 1 98 ? -26.766 14.469 -0.781 1 84.94 98 PHE B CA 1
ATOM 4553 C C . PHE B 1 98 ? -27.859 15.297 -1.437 1 84.94 98 PHE B C 1
ATOM 4555 O O . PHE B 1 98 ? -28.875 14.75 -1.882 1 84.94 98 PHE B O 1
ATOM 4562 N N . THR B 1 99 ? -27.719 16.547 -1.521 1 85.62 99 THR B N 1
ATOM 4563 C CA . THR B 1 99 ? -28.719 17.469 -2.041 1 85.62 99 THR B CA 1
ATOM 4564 C C . THR B 1 99 ? -28.672 17.516 -3.564 1 85.62 99 THR B C 1
ATOM 4566 O O . THR B 1 99 ? -29.594 18.016 -4.203 1 85.62 99 THR B O 1
ATOM 4569 N N . GLY B 1 100 ? -27.516 16.984 -4.078 1 87.81 100 GLY B N 1
ATOM 4570 C CA . GLY B 1 100 ? -27.312 17.125 -5.512 1 87.81 100 GLY B CA 1
ATOM 4571 C C . GLY B 1 100 ? -26.484 18.344 -5.875 1 87.81 100 GLY B C 1
ATOM 4572 O O . GLY B 1 100 ? -25.969 18.453 -6.988 1 87.81 100 GLY B O 1
ATOM 4573 N N . GLU B 1 101 ? -26.344 19.281 -4.941 1 92.44 101 GLU B N 1
ATOM 4574 C CA . GLU B 1 101 ? -25.562 20.5 -5.164 1 92.44 101 GLU B CA 1
ATOM 4575 C C . GLU B 1 101 ? -24.078 20.25 -4.891 1 92.44 101 GLU B C 1
ATOM 4577 O O . GLU B 1 101 ? -23.719 19.344 -4.148 1 92.44 101 GLU B O 1
ATOM 4582 N N . THR B 1 102 ? -23.297 21.031 -5.625 1 95.12 102 THR B N 1
ATOM 4583 C CA . THR B 1 102 ? -21.859 21.062 -5.371 1 95.12 102 THR B CA 1
ATOM 4584 C C . THR B 1 102 ? -21.406 22.469 -4.98 1 95.12 102 THR B C 1
ATOM 4586 O O . THR B 1 102 ? -21.953 23.453 -5.461 1 95.12 102 THR B O 1
ATOM 4589 N N . ARG B 1 103 ? -20.516 22.578 -4.098 1 95.56 103 ARG B N 1
ATOM 4590 C CA . ARG B 1 103 ? -19.922 23.844 -3.668 1 95.56 103 ARG B CA 1
ATOM 4591 C C . ARG B 1 103 ? -18.453 23.922 -4.039 1 95.56 103 ARG B C 1
ATOM 4593 O O . ARG B 1 103 ? -17.688 22.984 -3.789 1 95.56 103 ARG B O 1
ATOM 4600 N N . ARG B 1 104 ? -18.141 25.047 -4.66 1 96.56 104 ARG B N 1
ATOM 4601 C CA . ARG B 1 104 ? -16.734 25.297 -4.953 1 96.56 104 ARG B CA 1
ATOM 4602 C C . ARG B 1 104 ? -16.016 25.875 -3.736 1 96.56 104 ARG B C 1
ATOM 4604 O O . ARG B 1 104 ? -16.422 26.906 -3.191 1 96.56 104 ARG B O 1
ATOM 4611 N N . ILE B 1 105 ? -15 25.172 -3.264 1 97.06 105 ILE B N 1
ATOM 4612 C CA . ILE B 1 105 ? -14.297 25.609 -2.062 1 97.06 105 ILE B CA 1
ATOM 4613 C C . ILE B 1 105 ? -12.805 25.75 -2.361 1 97.06 105 ILE B C 1
ATOM 4615 O O . ILE B 1 105 ? -12.273 25.047 -3.229 1 97.06 105 ILE B O 1
ATOM 4619 N N . MET B 1 106 ? -12.164 26.672 -1.636 1 97.62 106 MET B N 1
ATOM 4620 C CA . MET B 1 106 ? -10.711 26.766 -1.717 1 97.62 106 MET B CA 1
ATOM 4621 C C . MET B 1 106 ? -10.047 25.594 -1.021 1 97.62 106 MET B C 1
ATOM 4623 O O . MET B 1 106 ? -10.375 25.266 0.12 1 97.62 106 MET B O 1
ATOM 4627 N N . ASN B 1 107 ? -9.133 24.938 -1.736 1 96.56 107 ASN B N 1
ATOM 4628 C CA . ASN B 1 107 ? -8.469 23.75 -1.219 1 96.56 107 ASN B CA 1
ATOM 4629 C C . ASN B 1 107 ? -7.324 24.109 -0.276 1 96.56 107 ASN B C 1
ATOM 4631 O O . ASN B 1 107 ? -6.223 24.422 -0.724 1 96.56 107 ASN B O 1
ATOM 4635 N N . LEU B 1 108 ? -7.547 23.969 1.003 1 96.44 108 LEU B N 1
ATOM 4636 C CA . LEU B 1 108 ? -6.523 24.188 2.021 1 96.44 108 LEU B CA 1
ATOM 4637 C C . LEU B 1 108 ? -6.352 22.953 2.891 1 96.44 108 LEU B C 1
ATOM 4639 O O . LEU B 1 108 ? -5.836 23.031 4.008 1 96.44 108 LEU B O 1
ATOM 4643 N N . GLY B 1 109 ? -6.848 21.875 2.352 1 93.31 109 GLY B N 1
ATOM 4644 C CA . GLY B 1 109 ? -6.824 20.641 3.139 1 93.31 109 GLY B CA 1
ATOM 4645 C C . GLY B 1 109 ? -5.93 19.578 2.549 1 93.31 109 GLY B C 1
ATOM 4646 O O . GLY B 1 109 ? -5.363 18.75 3.281 1 93.31 109 GLY B O 1
ATOM 4647 N N . SER B 1 110 ? -5.777 19.5 1.25 1 93.81 110 SER B N 1
ATOM 4648 C CA . SER B 1 110 ? -4.992 18.438 0.609 1 93.81 110 SER B CA 1
ATOM 4649 C C . SER B 1 110 ? -3.506 18.781 0.616 1 93.81 110 SER B C 1
ATOM 4651 O O . SER B 1 110 ? -3.129 19.953 0.744 1 93.81 110 SER B O 1
ATOM 4653 N N . TYR B 1 111 ? -2.674 17.734 0.448 1 96.25 111 TYR B N 1
ATOM 4654 C CA . TYR B 1 111 ? -1.223 17.875 0.457 1 96.25 111 TYR B CA 1
ATOM 4655 C C . TYR B 1 111 ? -0.693 18.156 -0.946 1 96.25 111 TYR B C 1
ATOM 4657 O O . TYR B 1 111 ? 0.439 17.781 -1.27 1 96.25 111 TYR B O 1
ATOM 4665 N N . ASN B 1 112 ? -1.541 18.703 -1.812 1 96.5 112 ASN B N 1
ATOM 4666 C CA . ASN B 1 112 ? -1.116 19.047 -3.168 1 96.5 112 ASN B CA 1
ATOM 4667 C C . ASN B 1 112 ? -0.236 20.281 -3.189 1 96.5 112 ASN B C 1
ATOM 4669 O O . ASN B 1 112 ? -0.552 21.266 -3.873 1 96.5 112 ASN B O 1
ATOM 4673 N N . TYR B 1 113 ? 0.913 20.266 -2.619 1 97.44 113 TYR B N 1
ATOM 4674 C CA . TYR B 1 113 ? 1.763 21.406 -2.312 1 97.44 113 TYR B CA 1
ATOM 4675 C C . TYR B 1 113 ? 2.188 22.125 -3.588 1 97.44 113 TYR B C 1
ATOM 4677 O O . TYR B 1 113 ? 2.262 23.359 -3.619 1 97.44 113 TYR B O 1
ATOM 4685 N N . LEU B 1 114 ? 2.457 21.359 -4.633 1 97.38 114 LEU B N 1
ATOM 4686 C CA . LEU B 1 114 ? 3.035 21.969 -5.82 1 97.38 114 LEU B CA 1
ATOM 4687 C C . LEU B 1 114 ? 2.01 22.047 -6.945 1 97.38 114 LEU B C 1
ATOM 4689 O O . LEU B 1 114 ? 2.318 22.531 -8.039 1 97.38 114 LEU B O 1
ATOM 4693 N N . GLY B 1 115 ? 0.863 21.516 -6.711 1 96 115 GLY B N 1
ATOM 4694 C CA . GLY B 1 115 ? -0.22 21.656 -7.672 1 96 115 GLY B CA 1
ATOM 4695 C C . GLY B 1 115 ? -0.22 20.562 -8.719 1 96 115 GLY B C 1
ATOM 4696 O O . GLY B 1 115 ? -1.044 20.578 -9.641 1 96 115 GLY B O 1
ATOM 4697 N N . PHE B 1 116 ? 0.59 19.578 -8.586 1 95.94 116 PHE B N 1
ATOM 4698 C CA . PHE B 1 116 ? 0.713 18.547 -9.617 1 95.94 116 PHE B CA 1
ATOM 4699 C C . PHE B 1 116 ? -0.374 17.484 -9.461 1 95.94 116 PHE B C 1
ATOM 4701 O O . PHE B 1 116 ? -0.491 16.594 -10.289 1 95.94 116 PHE B O 1
ATOM 4708 N N . GLY B 1 117 ? -1.135 17.625 -8.438 1 93.56 117 GLY B N 1
ATOM 4709 C CA . GLY B 1 117 ? -2.326 16.797 -8.352 1 93.56 117 GLY B CA 1
ATOM 4710 C C . GLY B 1 117 ? -3.365 17.125 -9.406 1 93.56 117 GLY B C 1
ATOM 4711 O O . GLY B 1 117 ? -4.266 16.328 -9.672 1 93.56 117 GLY B O 1
ATOM 4712 N N . ASP B 1 118 ? -3.238 18.234 -10.039 1 93.75 118 ASP B N 1
ATOM 4713 C CA . ASP B 1 118 ? -4.062 18.672 -11.156 1 93.75 118 ASP B CA 1
ATOM 4714 C C . ASP B 1 118 ? -3.455 18.234 -12.492 1 93.75 118 ASP B C 1
ATOM 4716 O O . ASP B 1 118 ? -2.238 18.062 -12.602 1 93.75 118 ASP B O 1
ATOM 4720 N N . PRO B 1 119 ? -4.43 18.078 -13.43 1 94.5 119 PRO B N 1
ATOM 4721 C CA . PRO B 1 119 ? -3.852 17.922 -14.773 1 94.5 119 PRO B CA 1
ATOM 4722 C C . PRO B 1 119 ? -3.014 19.141 -15.188 1 94.5 119 PRO B C 1
ATOM 4724 O O . PRO B 1 119 ? -3.379 20.281 -14.891 1 94.5 119 PRO B O 1
ATOM 4727 N N . ASP B 1 120 ? -1.876 18.891 -15.734 1 93.69 120 ASP B N 1
ATOM 4728 C CA . ASP B 1 120 ? -1.011 19.984 -16.156 1 93.69 120 ASP B CA 1
ATOM 4729 C C . ASP B 1 120 ? -0.365 19.672 -17.516 1 93.69 120 ASP B C 1
ATOM 4731 O O . ASP B 1 120 ? -0.45 18.547 -18 1 93.69 120 ASP B O 1
ATOM 4735 N N . GLU B 1 121 ? 0.252 20.656 -18.094 1 94.81 121 GLU B N 1
ATOM 4736 C CA . GLU B 1 121 ? 0.76 20.531 -19.453 1 94.81 121 GLU B CA 1
ATOM 4737 C C . GLU B 1 121 ? 2.088 19.781 -19.484 1 94.81 121 GLU B C 1
ATOM 4739 O O . GLU B 1 121 ? 2.523 19.328 -20.547 1 94.81 121 GLU B O 1
ATOM 4744 N N . TYR B 1 122 ? 2.738 19.609 -18.391 1 95.75 122 TYR B N 1
ATOM 4745 C CA . TYR B 1 122 ? 4.074 19.031 -18.359 1 95.75 122 TYR B CA 1
ATOM 4746 C C . TYR B 1 122 ? 4.008 17.531 -18.109 1 95.75 122 TYR B C 1
ATOM 4748 O O . TYR B 1 122 ? 4.758 16.766 -18.719 1 95.75 122 TYR B O 1
ATOM 4756 N N . CYS B 1 123 ? 3.135 17.047 -17.234 1 97.44 123 CYS B N 1
ATOM 4757 C CA . CYS B 1 123 ? 3.145 15.656 -16.781 1 97.44 123 CYS B CA 1
ATOM 4758 C C . CYS B 1 123 ? 2.004 14.867 -17.422 1 97.44 123 CYS B C 1
ATOM 4760 O O . CYS B 1 123 ? 2.203 13.742 -17.875 1 97.44 123 CYS B O 1
ATOM 4762 N N . THR B 1 124 ? 0.806 15.422 -17.516 1 97.44 124 THR B N 1
ATOM 4763 C CA . THR B 1 124 ? -0.413 14.711 -17.875 1 97.44 124 THR B CA 1
ATOM 4764 C C . THR B 1 124 ? -0.295 14.117 -19.281 1 97.44 124 THR B C 1
ATOM 4766 O O . THR B 1 124 ? -0.635 12.953 -19.5 1 97.44 124 THR B O 1
ATOM 4769 N N . PRO B 1 125 ? 0.223 14.859 -20.297 1 97.69 125 PRO B N 1
ATOM 4770 C CA . PRO B 1 125 ? 0.349 14.273 -21.641 1 97.69 125 PRO B CA 1
ATOM 4771 C C . PRO B 1 125 ? 1.305 13.086 -21.672 1 97.69 125 PRO B C 1
ATOM 4773 O O . PRO B 1 125 ? 1.06 12.117 -22.391 1 97.69 125 PRO B O 1
ATOM 4776 N N . VAL B 1 126 ? 2.373 13.141 -20.922 1 97.94 126 VAL B N 1
ATOM 4777 C CA . VAL B 1 126 ? 3.352 12.055 -20.891 1 97.94 126 VAL B CA 1
ATOM 4778 C C . VAL B 1 126 ? 2.74 10.82 -20.234 1 97.94 126 VAL B C 1
ATOM 4780 O O . VAL B 1 126 ? 2.961 9.695 -20.688 1 97.94 126 VAL B O 1
ATOM 4783 N N . VAL B 1 127 ? 1.998 11.031 -19.188 1 98.06 127 VAL B N 1
ATOM 4784 C CA . VAL B 1 127 ? 1.332 9.938 -18.484 1 98.06 127 VAL B CA 1
ATOM 4785 C C . VAL B 1 127 ? 0.361 9.234 -19.422 1 98.06 127 VAL B C 1
ATOM 4787 O O . VAL B 1 127 ? 0.288 8 -19.453 1 98.06 127 VAL B O 1
ATOM 4790 N N . LYS B 1 128 ? -0.413 10.016 -20.188 1 97.69 128 LYS B N 1
ATOM 4791 C CA . LYS B 1 128 ? -1.359 9.438 -21.141 1 97.69 128 LYS B CA 1
ATOM 4792 C C . LYS B 1 128 ? -0.637 8.625 -22.219 1 97.69 128 LYS B C 1
ATOM 4794 O O . LYS B 1 128 ? -1.109 7.555 -22.609 1 97.69 128 LYS B O 1
ATOM 4799 N N . GLN B 1 129 ? 0.507 9.102 -22.656 1 97.56 129 GLN B N 1
ATOM 4800 C CA . GLN B 1 129 ? 1.299 8.375 -23.641 1 97.56 129 GLN B CA 1
ATOM 4801 C C . GLN B 1 129 ? 1.788 7.047 -23.078 1 97.56 129 GLN B C 1
ATOM 4803 O O . GLN B 1 129 ? 1.772 6.027 -23.781 1 97.56 129 GLN B O 1
ATOM 4808 N N . VAL B 1 130 ? 2.215 7.055 -21.891 1 97.31 130 VAL B N 1
ATOM 4809 C CA . VAL B 1 130 ? 2.725 5.852 -21.234 1 97.31 130 VAL B CA 1
ATOM 4810 C C . VAL B 1 130 ? 1.585 4.855 -21.031 1 97.31 130 VAL B C 1
ATOM 4812 O O . VAL B 1 130 ? 1.778 3.645 -21.141 1 97.31 130 VAL B O 1
ATOM 4815 N N . LEU B 1 131 ? 0.429 5.398 -20.641 1 97.06 131 LEU B N 1
ATOM 4816 C CA . LEU B 1 131 ? -0.75 4.547 -20.5 1 97.06 131 LEU B CA 1
ATOM 4817 C C . LEU B 1 131 ? -1.056 3.832 -21.812 1 97.06 131 LEU B C 1
ATOM 4819 O O . LEU B 1 131 ? -1.402 2.648 -21.812 1 97.06 131 LEU B O 1
ATOM 4823 N N . ASP B 1 132 ? -0.871 4.512 -22.906 1 96.88 132 ASP B N 1
ATOM 4824 C CA . ASP B 1 132 ? -1.147 3.947 -24.219 1 96.88 132 ASP B CA 1
ATOM 4825 C C . ASP B 1 132 ? -0.114 2.887 -24.594 1 96.88 132 ASP B C 1
ATOM 4827 O O . ASP B 1 132 ? -0.44 1.898 -25.25 1 96.88 132 ASP B O 1
ATOM 4831 N N . LYS B 1 133 ? 1.065 3.088 -24.172 1 96.06 133 LYS B N 1
ATOM 4832 C CA . LYS B 1 133 ? 2.156 2.209 -24.578 1 96.06 133 LYS B CA 1
ATOM 4833 C C . LYS B 1 133 ? 2.281 1.011 -23.656 1 96.06 133 LYS B C 1
ATOM 4835 O O . LYS B 1 133 ? 2.457 -0.122 -24.109 1 96.06 133 LYS B O 1
ATOM 4840 N N . TYR B 1 134 ? 2.229 1.219 -22.359 1 96.12 134 TYR B N 1
ATOM 4841 C CA . TYR B 1 134 ? 2.539 0.189 -21.375 1 96.12 134 TYR B CA 1
ATOM 4842 C C . TYR B 1 134 ? 1.265 -0.374 -20.75 1 96.12 134 TYR B C 1
ATOM 4844 O O . TYR B 1 134 ? 1.288 -1.438 -20.125 1 96.12 134 TYR B O 1
ATOM 4852 N N . GLY B 1 135 ? 0.129 0.332 -20.938 1 95.75 135 GLY B N 1
ATOM 4853 C CA . GLY B 1 135 ? -1.078 -0.07 -20.234 1 95.75 135 GLY B CA 1
ATOM 4854 C C . GLY B 1 135 ? -1.109 0.396 -18.797 1 95.75 135 GLY B C 1
ATOM 4855 O O . GLY B 1 135 ? -0.21 1.11 -18.344 1 95.75 135 GLY B O 1
ATOM 4856 N N . PRO B 1 136 ? -2.164 0.054 -18.078 1 95.19 136 PRO B N 1
ATOM 4857 C CA . PRO B 1 136 ? -2.367 0.569 -16.719 1 95.19 136 PRO B CA 1
ATOM 4858 C C . PRO B 1 136 ? -1.501 -0.144 -15.68 1 95.19 136 PRO B C 1
ATOM 4860 O O . PRO B 1 136 ? -1.181 0.431 -14.641 1 95.19 136 PRO B O 1
ATOM 4863 N N . ALA B 1 137 ? -1.199 -1.418 -15.906 1 94 137 ALA B N 1
ATOM 4864 C CA . ALA B 1 137 ? -0.46 -2.188 -14.906 1 94 137 ALA B CA 1
ATOM 4865 C C . ALA B 1 137 ? 0.222 -3.396 -15.539 1 94 137 ALA B C 1
ATOM 4867 O O . ALA B 1 137 ? -0.194 -3.865 -16.609 1 94 137 ALA B O 1
ATOM 4868 N N . THR B 1 138 ? 1.257 -3.914 -14.852 1 93.31 138 THR B N 1
ATOM 4869 C CA . THR B 1 138 ? 1.979 -5.078 -15.352 1 93.31 138 THR B CA 1
ATOM 4870 C C . THR B 1 138 ? 1.395 -6.363 -14.773 1 93.31 138 THR B C 1
ATOM 4872 O O . THR B 1 138 ? 1.669 -7.457 -15.266 1 93.31 138 THR B O 1
ATOM 4875 N N . SER B 1 139 ? 0.667 -6.23 -13.711 1 93.12 139 SER B N 1
ATOM 4876 C CA . SER B 1 139 ? 0.015 -7.352 -13.039 1 93.12 139 SER B CA 1
ATOM 4877 C C . SER B 1 139 ? 1.033 -8.391 -12.578 1 93.12 139 SER B C 1
ATOM 4879 O O . SER B 1 139 ? 0.859 -9.586 -12.82 1 93.12 139 SER B O 1
ATOM 4881 N N . SER B 1 140 ? 2.084 -7.988 -12.008 1 94.19 140 SER B N 1
ATOM 4882 C CA . SER B 1 140 ? 3.148 -8.836 -11.477 1 94.19 140 SER B CA 1
ATOM 4883 C C . SER B 1 140 ? 4.031 -8.062 -10.5 1 94.19 140 SER B C 1
ATOM 4885 O O . SER B 1 140 ? 4.012 -6.832 -10.477 1 94.19 140 SER B O 1
ATOM 4887 N N . SER B 1 141 ? 4.684 -8.797 -9.695 1 92.12 141 SER B N 1
ATOM 4888 C CA . SER B 1 141 ? 5.629 -8.164 -8.781 1 92.12 141 SER B CA 1
ATOM 4889 C C . SER B 1 141 ? 6.887 -7.711 -9.516 1 92.12 141 SER B C 1
ATOM 4891 O O . SER B 1 141 ? 7.156 -8.164 -10.633 1 92.12 141 SER B O 1
ATOM 4893 N N . ARG B 1 142 ? 7.68 -6.883 -8.891 1 92.69 142 ARG B N 1
ATOM 4894 C CA . ARG B 1 142 ? 8.898 -6.332 -9.469 1 92.69 142 ARG B CA 1
ATOM 4895 C C . ARG B 1 142 ? 9.922 -7.426 -9.734 1 92.69 142 ARG B C 1
ATOM 4897 O O . ARG B 1 142 ? 10.703 -7.34 -10.68 1 92.69 142 ARG B O 1
ATOM 4904 N N . VAL B 1 143 ? 9.953 -8.516 -8.984 1 88.5 143 VAL B N 1
ATOM 4905 C CA . VAL B 1 143 ? 10.984 -9.539 -9.078 1 88.5 143 VAL B CA 1
ATOM 4906 C C . VAL B 1 143 ? 10.633 -10.547 -10.172 1 88.5 143 VAL B C 1
ATOM 4908 O O . VAL B 1 143 ? 11.508 -11.242 -10.688 1 88.5 143 VAL B O 1
ATOM 4911 N N . GLU B 1 144 ? 9.398 -10.57 -10.523 1 89.56 144 GLU B N 1
ATOM 4912 C CA . GLU B 1 144 ? 8.953 -11.477 -11.578 1 89.56 144 GLU B CA 1
ATOM 4913 C C . GLU B 1 144 ? 8.836 -10.758 -12.914 1 89.56 144 GLU B C 1
ATOM 4915 O O . GLU B 1 144 ? 9.812 -10.195 -13.414 1 89.56 144 GLU B O 1
ATOM 4920 N N . ALA B 1 145 ? 7.68 -10.523 -13.391 1 89.75 145 ALA B N 1
ATOM 4921 C CA . ALA B 1 145 ? 7.484 -9.906 -14.695 1 89.75 145 ALA B CA 1
ATOM 4922 C C . ALA B 1 145 ? 6.977 -8.469 -14.555 1 89.75 145 ALA B C 1
ATOM 4924 O O . ALA B 1 145 ? 6.438 -7.898 -15.508 1 89.75 145 ALA B O 1
ATOM 4925 N N . GLY B 1 146 ? 7.25 -7.883 -13.398 1 93.5 146 GLY B N 1
ATOM 4926 C CA . GLY B 1 146 ? 6.578 -6.621 -13.125 1 93.5 146 GLY B CA 1
ATOM 4927 C C . GLY B 1 146 ? 7.477 -5.414 -13.32 1 93.5 146 GLY B C 1
ATOM 4928 O O . GLY B 1 146 ? 7.012 -4.273 -13.273 1 93.5 146 GLY B O 1
ATOM 4929 N N . THR B 1 147 ? 8.781 -5.574 -13.539 1 94.75 147 THR B N 1
ATOM 4930 C CA . THR B 1 147 ? 9.703 -4.457 -13.703 1 94.75 147 THR B CA 1
ATOM 4931 C C . THR B 1 147 ? 9.703 -3.957 -15.148 1 94.75 147 THR B C 1
ATOM 4933 O O . THR B 1 147 ? 9.945 -4.73 -16.078 1 94.75 147 THR B O 1
ATOM 4936 N N . THR B 1 148 ? 9.406 -2.697 -15.375 1 96.56 148 THR B N 1
ATOM 4937 C CA . THR B 1 148 ? 9.461 -2.08 -16.688 1 96.56 148 THR B CA 1
ATOM 4938 C C . THR B 1 148 ? 10.617 -1.093 -16.781 1 96.56 148 THR B C 1
ATOM 4940 O O . THR B 1 148 ? 11.234 -0.756 -15.773 1 96.56 148 THR B O 1
ATOM 4943 N N . GLN B 1 149 ? 10.859 -0.683 -17.969 1 96.19 149 GLN B N 1
ATOM 4944 C CA . GLN B 1 149 ? 11.867 0.346 -18.203 1 96.19 149 GLN B CA 1
ATOM 4945 C C . GLN B 1 149 ? 11.531 1.629 -17.453 1 96.19 149 GLN B C 1
ATOM 4947 O O . GLN B 1 149 ? 12.422 2.328 -16.969 1 96.19 149 GLN B O 1
ATOM 4952 N N . ILE B 1 150 ? 10.281 1.892 -17.359 1 97.56 150 ILE B N 1
ATOM 4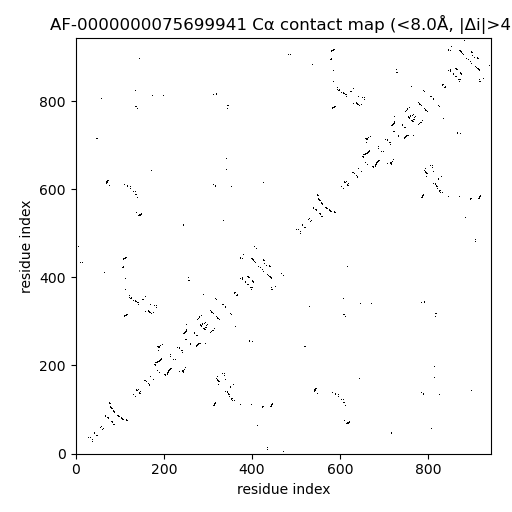953 C CA . ILE B 1 150 ? 9.828 3.098 -16.672 1 97.56 150 ILE B CA 1
ATOM 4954 C C . ILE B 1 150 ? 10.203 3.02 -15.188 1 97.56 150 ILE B C 1
ATOM 4956 O O . ILE B 1 150 ? 10.664 4.004 -14.609 1 97.56 150 ILE B O 1
ATOM 4960 N N . HIS B 1 151 ? 10.016 1.856 -14.578 1 97.31 151 HIS B N 1
ATOM 4961 C CA . HIS B 1 151 ? 10.391 1.679 -13.18 1 97.31 151 HIS B CA 1
ATOM 4962 C C . HIS B 1 151 ? 11.883 1.908 -12.969 1 97.31 151 HIS B C 1
ATOM 4964 O O . HIS B 1 151 ? 12.281 2.549 -11.992 1 97.31 151 HIS B O 1
ATOM 4970 N N . LYS B 1 152 ? 12.664 1.378 -13.844 1 95.94 152 LYS B N 1
ATOM 4971 C CA . LYS B 1 152 ? 14.117 1.521 -13.742 1 95.94 152 LYS B CA 1
ATOM 4972 C C . LYS B 1 152 ? 14.539 2.98 -13.891 1 95.94 152 LYS B C 1
ATOM 4974 O O . LYS B 1 152 ? 15.328 3.486 -13.086 1 95.94 152 LYS B O 1
ATOM 4979 N N . GLU B 1 153 ? 14.023 3.623 -14.883 1 97.62 153 GLU B N 1
ATOM 4980 C CA . GLU B 1 153 ? 14.328 5.035 -15.109 1 97.62 153 GLU B CA 1
ATOM 4981 C C . GLU B 1 153 ? 13.867 5.887 -13.93 1 97.62 153 GLU B C 1
ATOM 4983 O O . GLU B 1 153 ? 14.555 6.828 -13.531 1 97.62 153 GLU B O 1
ATOM 4988 N N . PHE B 1 154 ? 12.719 5.566 -13.453 1 98.5 154 PHE B N 1
ATOM 4989 C CA . PHE B 1 154 ? 12.141 6.281 -12.32 1 98.5 154 PHE B CA 1
ATOM 4990 C C . PHE B 1 154 ? 13.062 6.203 -11.109 1 98.5 154 PHE B C 1
ATOM 4992 O O . PHE B 1 154 ? 13.367 7.223 -10.484 1 98.5 154 PHE B O 1
ATOM 4999 N N . GLU B 1 155 ? 13.547 5 -10.742 1 98.44 155 GLU B N 1
ATOM 5000 C CA . GLU B 1 155 ? 14.422 4.805 -9.586 1 98.44 155 GLU B CA 1
ATOM 5001 C C . GLU B 1 155 ? 15.766 5.5 -9.789 1 98.44 155 GLU B C 1
ATOM 5003 O O . GLU B 1 155 ? 16.328 6.055 -8.844 1 98.44 155 GLU B O 1
ATOM 5008 N N . GLU B 1 156 ? 16.25 5.555 -11.008 1 98.06 156 GLU B N 1
ATOM 5009 C CA . GLU B 1 156 ? 17.484 6.27 -11.328 1 98.06 156 GLU B CA 1
ATOM 5010 C C . GLU B 1 156 ? 17.328 7.77 -11.109 1 98.06 156 GLU B C 1
ATOM 5012 O O . GLU B 1 156 ? 18.219 8.422 -10.555 1 98.06 156 GLU B O 1
ATOM 5017 N N . ILE B 1 157 ? 16.25 8.297 -11.508 1 98.25 157 ILE B N 1
ATOM 5018 C CA . ILE B 1 157 ? 16.031 9.734 -11.406 1 98.25 157 ILE B CA 1
ATOM 5019 C C . ILE B 1 157 ? 15.82 10.125 -9.945 1 98.25 157 ILE B C 1
ATOM 5021 O O . ILE B 1 157 ? 16.234 11.203 -9.516 1 98.25 157 ILE B O 1
ATOM 5025 N N . ILE B 1 158 ? 15.172 9.266 -9.148 1 98.62 158 ILE B N 1
ATOM 5026 C CA . ILE B 1 158 ? 15.023 9.508 -7.719 1 98.62 158 ILE B CA 1
ATOM 5027 C C . ILE B 1 158 ? 16.406 9.648 -7.074 1 98.62 158 ILE B C 1
ATOM 5029 O O . ILE B 1 158 ? 16.656 10.594 -6.32 1 98.62 158 ILE B O 1
ATOM 5033 N N . ALA B 1 159 ? 17.25 8.672 -7.391 1 98.5 159 ALA B N 1
ATOM 5034 C CA . ALA B 1 159 ? 18.594 8.68 -6.82 1 98.5 159 ALA B CA 1
ATOM 5035 C C . ALA B 1 159 ? 19.359 9.945 -7.211 1 98.5 159 ALA B C 1
ATOM 5037 O O . ALA B 1 159 ? 20.016 10.57 -6.375 1 98.5 159 ALA B O 1
ATOM 5038 N N . LYS B 1 160 ? 19.25 10.297 -8.461 1 98 160 LYS B N 1
ATOM 5039 C CA . LYS B 1 160 ? 19.891 11.516 -8.953 1 98 160 LYS B CA 1
ATOM 5040 C C . LYS B 1 160 ? 19.344 12.75 -8.258 1 98 160 LYS B C 1
ATOM 5042 O O . LYS B 1 160 ? 20.094 13.641 -7.852 1 98 160 LYS B O 1
ATOM 5047 N N . PHE B 1 161 ? 18.078 12.867 -8.148 1 98.25 161 PHE B N 1
ATOM 5048 C CA . PHE B 1 161 ? 17.391 13.992 -7.535 1 98.25 161 PHE B CA 1
ATOM 5049 C C . PHE B 1 161 ? 17.844 14.18 -6.09 1 98.25 161 PHE B C 1
ATOM 5051 O O . PHE B 1 161 ? 18.031 15.312 -5.637 1 98.25 161 PHE B O 1
ATOM 5058 N N . LEU B 1 162 ? 18.062 13.047 -5.34 1 97.88 162 LEU B N 1
ATOM 5059 C CA . LEU B 1 162 ? 18.359 13.094 -3.91 1 97.88 162 LEU B CA 1
ATOM 5060 C C . LEU B 1 162 ? 19.875 13.094 -3.668 1 97.88 162 LEU B C 1
ATOM 5062 O O . LEU B 1 162 ? 20.328 13.312 -2.539 1 97.88 162 LEU B O 1
ATOM 5066 N N . GLY B 1 163 ? 20.641 12.844 -4.707 1 96.56 163 GLY B N 1
ATOM 5067 C CA . GLY B 1 163 ? 22.094 12.781 -4.555 1 96.56 163 GLY B CA 1
ATOM 5068 C C . GLY B 1 163 ? 22.562 11.531 -3.834 1 96.56 163 GLY B C 1
ATOM 5069 O O . GLY B 1 163 ? 23.5 11.594 -3.029 1 96.56 163 GLY B O 1
ATOM 5070 N N . THR B 1 164 ? 21.875 10.438 -4.066 1 97.69 164 THR B N 1
ATOM 5071 C CA . THR B 1 164 ? 22.25 9.164 -3.471 1 97.69 164 THR B CA 1
ATOM 5072 C C . THR B 1 164 ? 22.75 8.188 -4.539 1 97.69 164 THR B C 1
ATOM 5074 O O . THR B 1 164 ? 22.672 8.484 -5.734 1 97.69 164 THR B O 1
ATOM 5077 N N . GLU B 1 165 ? 23.312 7.043 -4.121 1 97 165 GLU B N 1
ATOM 5078 C CA . GLU B 1 165 ? 23.875 6.074 -5.062 1 97 165 GLU B CA 1
ATOM 5079 C C . GLU B 1 165 ? 22.766 5.332 -5.809 1 97 165 GLU B C 1
ATOM 5081 O O . GLU B 1 165 ? 22.906 5.016 -6.988 1 97 165 GLU B O 1
ATOM 5086 N N . ASP B 1 166 ? 21.672 5 -5.125 1 97.38 166 ASP B N 1
ATOM 5087 C CA . ASP B 1 166 ? 20.578 4.227 -5.699 1 97.38 166 ASP B CA 1
ATOM 5088 C C . ASP B 1 166 ? 19.281 4.469 -4.934 1 97.38 166 ASP B C 1
ATOM 5090 O O . ASP B 1 166 ? 19.266 5.156 -3.912 1 97.38 166 ASP B O 1
ATOM 5094 N N . ALA B 1 167 ? 18.203 4.031 -5.527 1 98.38 167 ALA B N 1
ATOM 5095 C CA . ALA B 1 167 ? 16.875 4.156 -4.91 1 98.38 167 ALA B CA 1
ATOM 5096 C C . ALA B 1 167 ? 15.953 3.033 -5.375 1 98.38 167 ALA B C 1
ATOM 5098 O O . ALA B 1 167 ? 16.172 2.428 -6.426 1 98.38 167 ALA B O 1
ATOM 5099 N N . ILE B 1 168 ? 14.977 2.721 -4.578 1 97.38 168 ILE B N 1
ATOM 5100 C CA . ILE B 1 168 ? 13.938 1.743 -4.895 1 97.38 168 ILE B CA 1
ATOM 5101 C C . ILE B 1 168 ? 12.562 2.344 -4.625 1 97.38 168 ILE B C 1
ATOM 5103 O O . ILE B 1 168 ? 12.398 3.146 -3.701 1 97.38 168 ILE B O 1
ATOM 5107 N N . SER B 1 169 ? 11.609 2.021 -5.48 1 97.25 169 SER B N 1
ATOM 5108 C CA . SER B 1 169 ? 10.266 2.578 -5.348 1 97.25 169 SER B CA 1
ATOM 5109 C C . SER B 1 169 ? 9.25 1.495 -4.988 1 97.25 169 SER B C 1
ATOM 5111 O O . SER B 1 169 ? 9.453 0.321 -5.309 1 97.25 169 SER B O 1
ATOM 5113 N N . PHE B 1 170 ? 8.195 1.885 -4.301 1 95.31 170 PHE B N 1
ATOM 5114 C CA . PHE B 1 170 ? 7.094 1.022 -3.879 1 95.31 170 PHE B CA 1
ATOM 5115 C C . PHE B 1 170 ? 5.75 1.637 -4.254 1 95.31 170 PHE B C 1
ATOM 5117 O O . PHE B 1 170 ? 5.652 2.848 -4.461 1 95.31 170 PHE B O 1
ATOM 5124 N N . GLY B 1 171 ? 4.734 0.851 -4.281 1 93.75 171 GLY B N 1
ATOM 5125 C CA . GLY B 1 171 ? 3.451 1.29 -4.805 1 93.75 171 GLY B CA 1
ATOM 5126 C C . GLY B 1 171 ? 2.631 2.068 -3.793 1 93.75 171 GLY B C 1
ATOM 5127 O O . GLY B 1 171 ? 1.602 2.652 -4.141 1 93.75 171 GLY B O 1
ATOM 5128 N N . MET B 1 172 ? 3.027 2.076 -2.57 1 92.88 172 MET B N 1
ATOM 5129 C CA . MET B 1 172 ? 2.271 2.779 -1.537 1 92.88 172 MET B CA 1
ATOM 5130 C C . MET B 1 172 ? 3.211 3.428 -0.525 1 92.88 172 MET B C 1
ATOM 5132 O O . MET B 1 172 ? 4.117 2.775 -0.004 1 92.88 172 MET B O 1
ATOM 5136 N N . GLY B 1 173 ? 2.932 4.715 -0.211 1 92.44 173 GLY B N 1
ATOM 5137 C CA . GLY B 1 173 ? 3.764 5.441 0.731 1 92.44 173 GLY B CA 1
ATOM 5138 C C . GLY B 1 173 ? 3.732 4.859 2.131 1 92.44 173 GLY B C 1
ATOM 5139 O O . GLY B 1 173 ? 4.777 4.527 2.695 1 92.44 173 GLY B O 1
ATOM 5140 N N . TRP B 1 174 ? 2.568 4.672 2.682 1 89.44 174 TRP B N 1
ATOM 5141 C CA . TRP B 1 174 ? 2.395 4.109 4.016 1 89.44 174 TRP B CA 1
ATOM 5142 C C . TRP B 1 174 ? 3.096 2.762 4.137 1 89.44 174 TRP B C 1
ATOM 5144 O O . TRP B 1 174 ? 3.791 2.504 5.121 1 89.44 174 TRP B O 1
ATOM 5154 N N . ALA B 1 175 ? 2.98 1.964 3.121 1 90.06 175 ALA B N 1
ATOM 5155 C CA . ALA B 1 175 ? 3.533 0.612 3.131 1 90.06 175 ALA B CA 1
ATOM 5156 C C . ALA B 1 175 ? 5.059 0.642 3.084 1 90.06 175 ALA B C 1
ATOM 5158 O O . ALA B 1 175 ? 5.719 -0.295 3.539 1 90.06 175 ALA B O 1
ATOM 5159 N N . THR B 1 176 ? 5.594 1.706 2.525 1 93.94 176 THR B N 1
ATOM 5160 C CA . THR B 1 176 ? 7.047 1.82 2.443 1 93.94 176 THR B CA 1
ATOM 5161 C C . THR B 1 176 ? 7.676 1.736 3.832 1 93.94 176 THR B C 1
ATOM 5163 O O . THR B 1 176 ? 8.516 0.874 4.086 1 93.94 176 THR B O 1
ATOM 5166 N N . ASN B 1 177 ? 7.234 2.521 4.793 1 93.75 177 ASN B N 1
ATOM 5167 C CA . ASN B 1 177 ? 7.73 2.453 6.164 1 93.75 177 ASN B CA 1
ATOM 5168 C C . ASN B 1 177 ? 7.398 1.11 6.812 1 93.75 177 ASN B C 1
ATOM 5170 O O . ASN B 1 177 ? 8.266 0.48 7.422 1 93.75 177 ASN B O 1
ATOM 5174 N N . ALA B 1 178 ? 6.188 0.716 6.613 1 87.56 178 ALA B N 1
ATOM 5175 C CA . ALA B 1 178 ? 5.66 -0.442 7.328 1 87.56 178 ALA B CA 1
ATOM 5176 C C . ALA B 1 178 ? 6.371 -1.723 6.902 1 87.56 178 ALA B C 1
ATOM 5178 O O . ALA B 1 178 ? 6.5 -2.662 7.691 1 87.56 178 ALA B O 1
ATOM 5179 N N . THR B 1 179 ? 6.895 -1.758 5.656 1 87.56 179 THR B N 1
ATOM 5180 C CA . THR B 1 179 ? 7.457 -3.006 5.148 1 87.56 179 THR B CA 1
ATOM 5181 C C . THR B 1 179 ? 8.984 -2.955 5.152 1 87.56 179 THR B C 1
ATOM 5183 O O . THR B 1 179 ? 9.641 -3.992 5.219 1 87.56 179 THR B O 1
ATOM 5186 N N . VAL B 1 180 ? 9.547 -1.799 5.074 1 93 180 VAL B N 1
ATOM 5187 C CA . VAL B 1 180 ? 11 -1.727 4.906 1 93 180 VAL B CA 1
ATOM 5188 C C . VAL B 1 180 ? 11.68 -1.727 6.273 1 93 180 VAL B C 1
ATOM 5190 O O . VAL B 1 180 ? 12.758 -2.303 6.434 1 93 180 VAL B O 1
ATOM 5193 N N . ILE B 1 181 ? 11.086 -1.12 7.27 1 93.56 181 ILE B N 1
ATOM 5194 C CA . ILE B 1 181 ? 11.703 -1.062 8.594 1 93.56 181 ILE B CA 1
ATOM 5195 C C . ILE B 1 181 ? 11.938 -2.479 9.109 1 93.56 181 ILE B C 1
ATOM 5197 O O . ILE B 1 181 ? 13.047 -2.814 9.523 1 93.56 181 ILE B O 1
ATOM 5201 N N . PRO B 1 182 ? 10.969 -3.385 8.969 1 89.31 182 PRO B N 1
ATOM 5202 C CA . PRO B 1 182 ? 11.18 -4.738 9.492 1 89.31 182 PRO B CA 1
ATOM 5203 C C . PRO B 1 182 ? 12.188 -5.535 8.664 1 89.31 182 PRO B C 1
ATOM 5205 O O . PRO B 1 182 ? 12.648 -6.59 9.102 1 89.31 182 PRO B O 1
ATOM 5208 N N . ALA B 1 183 ? 12.438 -5.066 7.488 1 88.25 183 ALA B N 1
ATOM 5209 C CA . ALA B 1 183 ? 13.445 -5.738 6.672 1 88.25 183 ALA B CA 1
ATOM 5210 C C . ALA B 1 183 ? 14.852 -5.516 7.238 1 88.25 183 ALA B C 1
ATOM 5212 O O . ALA B 1 183 ? 15.766 -6.289 6.957 1 88.25 183 ALA B O 1
ATOM 5213 N N . PHE B 1 184 ? 15.031 -4.477 8.062 1 91.69 184 PHE B N 1
ATOM 5214 C CA . PHE B 1 184 ? 16.359 -4.129 8.547 1 91.69 184 PHE B CA 1
ATOM 5215 C C . PHE B 1 184 ? 16.453 -4.324 10.055 1 91.69 184 PHE B C 1
ATOM 5217 O O . PHE B 1 184 ? 17.531 -4.613 10.586 1 91.69 184 PHE B O 1
ATOM 5224 N N . MET B 1 185 ? 15.375 -4.164 10.773 1 92.88 185 MET B N 1
ATOM 5225 C CA . MET B 1 185 ? 15.391 -4.23 12.234 1 92.88 185 MET B CA 1
ATOM 5226 C C . MET B 1 185 ? 14.75 -5.523 12.727 1 92.88 185 MET B C 1
ATOM 5228 O O . MET B 1 185 ? 13.82 -6.039 12.102 1 92.88 185 MET B O 1
ATOM 5232 N N . LYS B 1 186 ? 15.227 -5.996 13.797 1 90.75 186 LYS B N 1
ATOM 5233 C CA . LYS B 1 186 ? 14.75 -7.262 14.352 1 90.75 186 LYS B CA 1
ATOM 5234 C C . LYS B 1 186 ? 14.891 -7.281 15.875 1 90.75 186 LYS B C 1
ATOM 5236 O O . LYS B 1 186 ? 15.336 -6.301 16.469 1 90.75 186 LYS B O 1
ATOM 5241 N N . LYS B 1 187 ? 14.453 -8.414 16.453 1 91.25 187 LYS B N 1
ATOM 5242 C CA . LYS B 1 187 ? 14.648 -8.609 17.891 1 91.25 187 LYS B CA 1
ATOM 5243 C C . LYS B 1 187 ? 16.125 -8.453 18.266 1 91.25 187 LYS B C 1
ATOM 5245 O O . LYS B 1 187 ? 17 -8.992 17.578 1 91.25 187 LYS B O 1
ATOM 5250 N N . GLY B 1 188 ? 16.344 -7.715 19.297 1 94.5 188 GLY B N 1
ATOM 5251 C CA . GLY B 1 188 ? 17.703 -7.457 19.719 1 94.5 188 GLY B CA 1
ATOM 5252 C C . GLY B 1 188 ? 18.234 -6.105 19.266 1 94.5 188 GLY B C 1
ATOM 5253 O O . GLY B 1 188 ? 19.25 -5.629 19.781 1 94.5 188 GLY B O 1
ATOM 5254 N N . ASP B 1 189 ? 17.5 -5.48 18.344 1 96.19 189 ASP B N 1
ATOM 5255 C CA . ASP B 1 189 ? 17.828 -4.129 17.906 1 96.19 189 ASP B CA 1
ATOM 5256 C C . ASP B 1 189 ? 17 -3.094 18.672 1 96.19 189 ASP B C 1
ATOM 5258 O O . ASP B 1 189 ? 16.062 -3.447 19.391 1 96.19 189 ASP B O 1
ATOM 5262 N N . LEU B 1 190 ? 17.422 -1.799 18.531 1 97.56 190 LEU B N 1
ATOM 5263 C CA . LEU B 1 190 ? 16.75 -0.709 19.219 1 97.56 190 LEU B CA 1
ATOM 5264 C C . LEU B 1 190 ? 16.328 0.376 18.234 1 97.56 190 LEU B C 1
ATOM 5266 O O . LEU B 1 190 ? 17.141 0.867 17.453 1 97.56 190 LEU B O 1
ATOM 5270 N N . ILE B 1 191 ? 15.062 0.664 18.203 1 98.12 191 ILE B N 1
ATOM 5271 C CA . ILE B 1 191 ? 14.531 1.8 17.453 1 98.12 191 ILE B CA 1
ATOM 5272 C C . ILE B 1 191 ? 14.188 2.936 18.422 1 98.12 191 ILE B C 1
ATOM 5274 O O . ILE B 1 191 ? 13.461 2.734 19.391 1 98.12 191 ILE B O 1
ATOM 5278 N N . ILE B 1 192 ? 14.75 4.102 18.234 1 98.44 192 ILE B N 1
ATOM 5279 C CA . ILE B 1 192 ? 14.398 5.309 18.984 1 98.44 192 ILE B CA 1
ATOM 5280 C C . ILE B 1 192 ? 13.602 6.25 18.078 1 98.44 192 ILE B C 1
ATOM 5282 O O . ILE B 1 192 ? 14.148 6.809 17.125 1 98.44 192 ILE B O 1
ATOM 5286 N N . SER B 1 193 ? 12.391 6.426 18.391 1 98.38 193 SER B N 1
ATOM 5287 C CA . SER B 1 193 ? 11.438 7.133 17.531 1 98.38 193 SER B CA 1
ATOM 5288 C C . SER B 1 193 ? 11.031 8.469 18.156 1 98.38 193 SER B C 1
ATOM 5290 O O . SER B 1 193 ? 10.82 8.562 19.359 1 98.38 193 SER B O 1
ATOM 5292 N N . ASP B 1 194 ? 10.953 9.508 17.328 1 98 194 ASP B N 1
ATOM 5293 C CA . ASP B 1 194 ? 10.32 10.742 17.766 1 98 194 ASP B CA 1
ATOM 5294 C C . ASP B 1 194 ? 8.867 10.508 18.188 1 98 194 ASP B C 1
ATOM 5296 O O . ASP B 1 194 ? 8.172 9.695 17.562 1 98 194 ASP B O 1
ATOM 5300 N N . ALA B 1 195 ? 8.414 11.281 19.109 1 94.88 195 ALA B N 1
ATOM 5301 C CA . ALA B 1 195 ? 7.094 11.078 19.703 1 94.88 195 ALA B CA 1
ATOM 5302 C C . ALA B 1 195 ? 5.996 11.359 18.672 1 94.88 195 ALA B C 1
ATOM 5304 O O . ALA B 1 195 ? 4.879 10.844 18.797 1 94.88 195 ALA B O 1
ATOM 5305 N N . LEU B 1 196 ? 6.289 12.094 17.672 1 93.31 196 LEU B N 1
ATOM 5306 C CA . LEU B 1 196 ? 5.23 12.523 16.75 1 93.31 196 LEU B CA 1
ATOM 5307 C C . LEU B 1 196 ? 5.363 11.828 15.406 1 93.31 196 LEU B C 1
ATOM 5309 O O . LEU B 1 196 ? 4.75 12.25 14.422 1 93.31 196 LEU B O 1
ATOM 5313 N N . ASN B 1 197 ? 6.102 10.742 15.359 1 95.62 197 ASN B N 1
ATOM 5314 C CA . ASN B 1 197 ? 6.273 10.016 14.109 1 95.62 197 ASN B CA 1
ATOM 5315 C C . ASN B 1 197 ? 4.949 9.438 13.617 1 95.62 197 ASN B C 1
ATOM 5317 O O . ASN B 1 197 ? 4.109 9.023 14.414 1 95.62 197 ASN B O 1
ATOM 5321 N N . HIS B 1 198 ? 4.797 9.438 12.352 1 92.38 198 HIS B N 1
ATOM 5322 C CA . HIS B 1 198 ? 3.604 8.977 11.656 1 92.38 198 HIS B CA 1
ATOM 5323 C C . HIS B 1 198 ? 3.295 7.52 11.992 1 92.38 198 HIS B C 1
ATOM 5325 O O . HIS B 1 198 ? 4.203 6.738 12.281 1 92.38 198 HIS B O 1
ATOM 5331 N N . ASN B 1 199 ? 2.107 7.129 11.906 1 86.94 199 ASN B N 1
ATOM 5332 C CA . ASN B 1 199 ? 1.619 5.797 12.25 1 86.94 199 ASN B CA 1
ATOM 5333 C C . ASN B 1 199 ? 2.307 4.719 11.422 1 86.94 199 ASN B C 1
ATOM 5335 O O . ASN B 1 199 ? 2.543 3.609 11.906 1 86.94 199 ASN B O 1
ATOM 5339 N N . SER B 1 200 ? 2.568 4.988 10.164 1 90.44 200 SER B N 1
ATOM 5340 C CA . SER B 1 200 ? 3.232 4.004 9.312 1 90.44 200 SER B CA 1
ATOM 5341 C C . SER B 1 200 ? 4.578 3.59 9.891 1 90.44 200 SER B C 1
ATOM 5343 O O . SER B 1 200 ? 4.984 2.434 9.766 1 90.44 200 SER B O 1
ATOM 5345 N N . ILE B 1 201 ? 5.277 4.492 10.547 1 94.25 201 ILE B N 1
ATOM 5346 C CA . ILE B 1 201 ? 6.555 4.215 11.188 1 94.25 201 ILE B CA 1
ATOM 5347 C C . ILE B 1 201 ? 6.332 3.348 12.422 1 94.25 201 ILE B C 1
ATOM 5349 O O . ILE B 1 201 ? 7.059 2.375 12.648 1 94.25 201 ILE B O 1
ATOM 5353 N N . ILE B 1 202 ? 5.328 3.693 13.164 1 89 202 ILE B N 1
ATOM 5354 C CA . ILE B 1 202 ? 4.996 2.943 14.375 1 89 202 ILE B CA 1
ATOM 5355 C C . ILE B 1 202 ? 4.664 1.499 14.008 1 89 202 ILE B C 1
ATOM 5357 O O . ILE B 1 202 ? 5.152 0.562 14.648 1 89 202 ILE B O 1
ATOM 5361 N N . THR B 1 203 ? 3.898 1.398 12.961 1 84.31 203 THR B N 1
ATOM 5362 C CA . THR B 1 203 ? 3.498 0.073 12.5 1 84.31 203 THR B CA 1
ATOM 5363 C C . THR B 1 203 ? 4.715 -0.738 12.062 1 84.31 203 THR B C 1
ATOM 5365 O O . THR B 1 203 ? 4.836 -1.916 12.406 1 84.31 203 THR B O 1
ATOM 5368 N N . GLY B 1 204 ? 5.582 -0.165 11.258 1 89.06 204 GLY B N 1
ATOM 5369 C CA . GLY B 1 204 ? 6.797 -0.849 10.844 1 89.06 204 GLY B CA 1
ATOM 5370 C C . GLY B 1 204 ? 7.699 -1.227 12 1 89.06 204 GLY B C 1
ATOM 5371 O O . GLY B 1 204 ? 8.266 -2.32 12.023 1 89.06 204 GLY B O 1
ATOM 5372 N N . ALA B 1 205 ? 7.832 -0.348 12.969 1 91.5 205 ALA B N 1
ATOM 5373 C CA . ALA B 1 205 ? 8.656 -0.609 14.141 1 91.5 205 ALA B CA 1
ATOM 5374 C C . ALA B 1 205 ? 8.117 -1.794 14.938 1 91.5 205 ALA B C 1
ATOM 5376 O O . ALA B 1 205 ? 8.875 -2.676 15.344 1 91.5 205 ALA B O 1
ATOM 5377 N N . ARG B 1 206 ? 6.844 -1.814 15.094 1 84.31 206 ARG B N 1
ATOM 5378 C CA . ARG B 1 206 ? 6.211 -2.904 15.828 1 84.31 206 ARG B CA 1
ATOM 5379 C C . ARG B 1 206 ? 6.379 -4.23 15.094 1 84.31 206 ARG B C 1
ATOM 5381 O O . ARG B 1 206 ? 6.648 -5.262 15.719 1 84.31 206 ARG B O 1
ATOM 5388 N N . ALA B 1 207 ? 6.238 -4.195 13.859 1 82 207 ALA B N 1
ATOM 5389 C CA . ALA B 1 207 ? 6.328 -5.402 13.039 1 82 207 ALA B CA 1
ATOM 5390 C C . ALA B 1 207 ? 7.742 -5.969 13.047 1 82 207 ALA B C 1
ATOM 5392 O O . ALA B 1 207 ? 7.941 -7.164 12.82 1 82 207 ALA B O 1
ATOM 5393 N N . SER B 1 208 ? 8.727 -5.188 13.305 1 87.5 208 SER B N 1
ATOM 5394 C CA . SER B 1 208 ? 10.125 -5.605 13.25 1 87.5 208 SER B CA 1
ATOM 5395 C C . SER B 1 208 ? 10.484 -6.484 14.445 1 87.5 208 SER B C 1
ATOM 5397 O O . SER B 1 208 ? 11.438 -7.266 14.375 1 87.5 208 SER B O 1
ATOM 5399 N N . GLY B 1 209 ? 9.773 -6.285 15.602 1 86.81 209 GLY B N 1
ATOM 5400 C CA . GLY B 1 209 ? 10.109 -6.98 16.828 1 86.81 209 GLY B CA 1
ATOM 5401 C C . GLY B 1 209 ? 11.219 -6.305 17.609 1 86.81 209 GLY B C 1
ATOM 5402 O O . GLY B 1 209 ? 11.555 -6.727 18.719 1 86.81 209 GLY B O 1
ATOM 5403 N N . ALA B 1 210 ? 11.766 -5.254 17.078 1 93.88 210 ALA B N 1
ATOM 5404 C CA . ALA B 1 210 ? 12.805 -4.508 17.797 1 93.88 210 ALA B CA 1
ATOM 5405 C C . ALA B 1 210 ? 12.234 -3.805 19.016 1 93.88 210 ALA B C 1
ATOM 5407 O O . ALA B 1 210 ? 11.023 -3.576 19.109 1 93.88 210 ALA B O 1
ATOM 5408 N N . ALA B 1 211 ? 13.141 -3.535 19.969 1 94.81 211 ALA B N 1
ATOM 5409 C CA . ALA B 1 211 ? 12.727 -2.678 21.062 1 94.81 211 ALA B CA 1
ATOM 5410 C C . ALA B 1 211 ? 12.508 -1.241 20.594 1 94.81 211 ALA B C 1
ATOM 5412 O O . ALA B 1 211 ? 13.258 -0.739 19.766 1 94.81 211 ALA B O 1
ATOM 5413 N N . VAL B 1 212 ? 11.5 -0.634 21.141 1 96.31 212 VAL B N 1
ATOM 5414 C CA . VAL B 1 212 ? 11.172 0.725 20.719 1 96.31 212 VAL B CA 1
ATOM 5415 C C . VAL B 1 212 ? 11.203 1.659 21.922 1 96.31 212 VAL B C 1
ATOM 5417 O O . VAL B 1 212 ? 10.656 1.334 22.984 1 96.31 212 VAL B O 1
ATOM 5420 N N . ARG B 1 213 ? 11.867 2.738 21.844 1 97.06 213 ARG B N 1
ATOM 5421 C CA . ARG B 1 213 ? 11.836 3.846 22.781 1 97.06 213 ARG B CA 1
ATOM 5422 C C . ARG B 1 213 ? 11.43 5.145 22.094 1 97.06 213 ARG B C 1
ATOM 5424 O O . ARG B 1 213 ? 11.742 5.352 20.922 1 97.06 213 ARG B O 1
ATOM 5431 N N . VAL B 1 214 ? 10.805 5.953 22.828 1 97.38 214 VAL B N 1
ATOM 5432 C CA . VAL B 1 214 ? 10.297 7.203 22.266 1 97.38 214 VAL B CA 1
ATOM 5433 C C . VAL B 1 214 ? 10.93 8.383 23 1 97.38 214 VAL B C 1
ATOM 5435 O O . VAL B 1 214 ? 10.992 8.398 24.234 1 97.38 214 VAL B O 1
ATOM 5438 N N . PHE B 1 215 ? 11.453 9.305 22.281 1 97.75 215 PHE B N 1
ATOM 5439 C CA . PHE B 1 215 ? 11.953 10.523 22.906 1 97.75 215 PHE B CA 1
ATOM 5440 C C . PHE B 1 215 ? 11 11.688 22.656 1 97.75 215 PHE B C 1
ATOM 5442 O O . PHE B 1 215 ? 10.203 11.656 21.719 1 97.75 215 PHE B O 1
ATOM 5449 N N . LYS B 1 216 ? 11.109 12.672 23.516 1 96.38 216 LYS B N 1
ATOM 5450 C CA . LYS B 1 216 ? 10.25 13.844 23.406 1 96.38 216 LYS B CA 1
ATOM 5451 C C . LYS B 1 216 ? 10.484 14.578 22.094 1 96.38 216 LYS B C 1
ATOM 5453 O O . LYS B 1 216 ? 11.617 14.727 21.656 1 96.38 216 LYS B O 1
ATOM 5458 N N . HIS B 1 217 ? 9.422 15.055 21.516 1 95.62 217 HIS B N 1
ATOM 5459 C CA . HIS B 1 217 ? 9.453 15.641 20.172 1 95.62 217 HIS B CA 1
ATOM 5460 C C . HIS B 1 217 ? 10.508 16.734 20.078 1 95.62 217 HIS B C 1
ATOM 5462 O O . HIS B 1 217 ? 10.461 17.719 20.828 1 95.62 217 HIS B O 1
ATOM 5468 N N . ASN B 1 218 ? 11.422 16.531 19.141 1 97.38 218 ASN B N 1
ATOM 5469 C CA . ASN B 1 218 ? 12.469 17.5 18.797 1 97.38 218 ASN B CA 1
ATOM 5470 C C . ASN B 1 218 ? 13.281 17.906 20.016 1 97.38 218 ASN B C 1
ATOM 5472 O O . ASN B 1 218 ? 13.805 19.031 20.062 1 97.38 218 ASN B O 1
ATOM 5476 N N . ASP B 1 219 ? 13.336 17.078 20.984 1 98.19 219 ASP B N 1
ATOM 5477 C CA . ASP B 1 219 ? 14.133 17.312 22.188 1 98.19 219 ASP B CA 1
ATOM 5478 C C . ASP B 1 219 ? 15.461 16.562 22.125 1 98.19 219 ASP B C 1
ATOM 5480 O O . ASP B 1 219 ? 15.555 15.414 22.562 1 98.19 219 ASP B O 1
ATOM 5484 N N . MET B 1 220 ? 16.469 17.266 21.766 1 98.25 220 MET B N 1
ATOM 5485 C CA . MET B 1 220 ? 17.766 16.625 21.531 1 98.25 220 MET B CA 1
ATOM 5486 C C . MET B 1 220 ? 18.422 16.219 22.844 1 98.25 220 MET B C 1
ATOM 5488 O O . MET B 1 220 ? 19.156 15.227 22.891 1 98.25 220 MET B O 1
ATOM 5492 N N . GLU B 1 221 ? 18.156 16.922 23.891 1 98.25 221 GLU B N 1
ATOM 5493 C CA . GLU B 1 221 ? 18.672 16.531 25.188 1 98.25 221 GLU B CA 1
ATOM 5494 C C . GLU B 1 221 ? 18.047 15.211 25.656 1 98.25 221 GLU B C 1
ATOM 5496 O O . GLU B 1 221 ? 18.75 14.336 26.172 1 98.25 221 GLU B O 1
ATOM 5501 N N . ASN B 1 222 ? 16.797 15.148 25.469 1 98.5 222 ASN B N 1
ATOM 5502 C CA . ASN B 1 222 ? 16.109 13.906 25.812 1 98.5 222 ASN B CA 1
ATOM 5503 C C . ASN B 1 222 ? 16.609 12.742 24.953 1 98.5 222 ASN B C 1
ATOM 5505 O O . ASN B 1 222 ? 16.781 11.633 25.453 1 98.5 222 ASN B O 1
ATOM 5509 N N . LEU B 1 223 ? 16.766 12.961 23.672 1 98.62 223 LEU B N 1
ATOM 5510 C CA . LEU B 1 223 ? 17.281 11.93 22.766 1 98.62 223 LEU B CA 1
ATOM 5511 C C . LEU B 1 223 ? 18.641 11.445 23.234 1 98.62 223 LEU B C 1
ATOM 5513 O O . LEU B 1 223 ? 18.891 10.234 23.297 1 98.62 223 LEU B O 1
ATOM 5517 N N . GLU B 1 224 ? 19.484 12.359 23.547 1 98.56 224 GLU B N 1
ATOM 5518 C CA . GLU B 1 224 ? 20.828 11.984 23.984 1 98.56 224 GLU B CA 1
ATOM 5519 C C . GLU B 1 224 ? 20.797 11.195 25.281 1 98.56 224 GLU B C 1
ATOM 5521 O O . GLU B 1 224 ? 21.531 10.219 25.453 1 98.56 224 GLU B O 1
ATOM 5526 N N . GLN B 1 225 ? 20 11.648 26.203 1 98.12 225 GLN B N 1
ATOM 5527 C CA . GLN B 1 225 ? 19.859 10.938 27.469 1 98.12 225 GLN B CA 1
ATOM 5528 C C . GLN B 1 225 ? 19.375 9.508 27.234 1 98.12 225 GLN B C 1
ATOM 5530 O O . GLN B 1 225 ? 19.891 8.57 27.859 1 98.12 225 GLN B O 1
ATOM 5535 N N . LEU B 1 226 ? 18.438 9.414 26.359 1 97.56 226 LEU B N 1
ATOM 5536 C CA . LEU B 1 226 ? 17.891 8.102 26.047 1 97.56 226 LEU B CA 1
ATOM 5537 C C . LEU B 1 226 ? 18.938 7.211 25.406 1 97.56 226 LEU B C 1
ATOM 5539 O O . LEU B 1 226 ? 19 6.016 25.688 1 97.56 226 LEU B O 1
ATOM 5543 N N . LEU B 1 227 ? 19.688 7.746 24.5 1 97.81 227 LEU B N 1
ATOM 5544 C CA . LEU B 1 227 ? 20.766 7.016 23.844 1 97.81 227 LEU B CA 1
ATOM 5545 C C . LEU B 1 227 ? 21.781 6.52 24.875 1 97.81 227 LEU B C 1
ATOM 5547 O O . LEU B 1 227 ? 22.109 5.336 24.891 1 97.81 227 LEU B O 1
ATOM 5551 N N . ARG B 1 228 ? 22.172 7.379 25.75 1 97.38 228 ARG B N 1
ATOM 5552 C CA . ARG B 1 228 ? 23.172 7.039 26.766 1 97.38 228 ARG B CA 1
ATOM 5553 C C . ARG B 1 228 ? 22.641 5.945 27.688 1 97.38 228 ARG B C 1
ATOM 5555 O O . ARG B 1 228 ? 23.344 4.965 27.953 1 97.38 228 ARG B O 1
ATOM 5562 N N . SER B 1 229 ? 21.484 6.156 28.141 1 96.75 229 SER B N 1
ATOM 5563 C CA . SER B 1 229 ? 20.906 5.199 29.078 1 96.75 229 SER B CA 1
ATOM 5564 C C . SER B 1 229 ? 20.672 3.846 28.406 1 96.75 229 SER B C 1
ATOM 5566 O O . SER B 1 229 ? 20.922 2.801 29.016 1 96.75 229 SER B O 1
ATOM 5568 N N . SER B 1 230 ? 20.172 3.846 27.172 1 96.38 230 SER B N 1
ATOM 5569 C CA . SER B 1 230 ? 19.875 2.605 26.453 1 96.38 230 SER B CA 1
ATOM 5570 C C . SER B 1 230 ? 21.156 1.831 26.141 1 96.38 230 SER B C 1
ATOM 5572 O O . SER B 1 230 ? 21.172 0.602 26.219 1 96.38 230 SER B O 1
ATOM 5574 N N . ILE B 1 231 ? 22.172 2.551 25.766 1 95.25 231 ILE B N 1
ATOM 5575 C CA . ILE B 1 231 ? 23.438 1.907 25.422 1 95.25 231 ILE B CA 1
ATOM 5576 C C . ILE B 1 231 ? 24.094 1.339 26.688 1 95.25 231 ILE B C 1
ATOM 5578 O O . ILE B 1 231 ? 24.609 0.218 26.672 1 95.25 231 ILE B O 1
ATOM 5582 N N . SER B 1 232 ? 24.016 2.064 27.781 1 94.75 232 SER B N 1
ATOM 5583 C CA . SER B 1 232 ? 24.641 1.641 29.031 1 94.75 232 SER B CA 1
ATOM 5584 C C . SER B 1 232 ? 23.922 0.427 29.625 1 94.75 232 SER B C 1
ATOM 5586 O O . SER B 1 232 ? 24.562 -0.496 30.125 1 94.75 232 SER B O 1
ATOM 5588 N N . ARG B 1 233 ? 22.641 0.418 29.562 1 94.19 233 ARG B N 1
ATOM 5589 C CA . ARG B 1 233 ? 21.844 -0.641 30.172 1 94.19 233 ARG B CA 1
ATOM 5590 C C . ARG B 1 233 ? 21.797 -1.878 29.281 1 94.19 233 ARG B C 1
ATOM 5592 O O . ARG B 1 233 ? 21.672 -3 29.781 1 94.19 233 ARG B O 1
ATOM 5599 N N . GLY B 1 234 ? 21.766 -1.604 27.953 1 94 234 GLY B N 1
ATOM 5600 C CA . GLY B 1 234 ? 21.656 -2.703 27 1 94 234 GLY B CA 1
ATOM 5601 C C . GLY B 1 234 ? 20.234 -3.203 26.828 1 94 234 GLY B C 1
ATOM 5602 O O . GLY B 1 234 ? 19.281 -2.484 27.125 1 94 234 GLY B O 1
ATOM 5603 N N . GLN B 1 235 ? 20.141 -4.402 26.266 1 94 235 GLN B N 1
ATOM 5604 C CA . GLN B 1 235 ? 18.844 -5.02 26.016 1 94 235 GLN B CA 1
ATOM 5605 C C . GLN B 1 235 ? 18.125 -5.344 27.328 1 94 235 GLN B C 1
ATOM 5607 O O . GLN B 1 235 ? 18.781 -5.672 28.328 1 94 235 GLN B O 1
ATOM 5612 N N . PRO B 1 236 ? 16.875 -5.387 27.266 1 88.25 236 PRO B N 1
ATOM 5613 C CA . PRO B 1 236 ? 16.141 -5.703 28.484 1 88.25 236 PRO B CA 1
ATOM 5614 C C . PRO B 1 236 ? 16.359 -7.137 28.953 1 88.25 236 PRO B C 1
ATOM 5616 O O . PRO B 1 236 ? 16.484 -8.047 28.141 1 88.25 236 PRO B O 1
ATOM 5619 N N . ARG B 1 237 ? 16.406 -7.449 30.141 1 84.5 237 ARG B N 1
ATOM 5620 C CA . ARG B 1 237 ? 16.516 -8.742 30.812 1 84.5 237 ARG B CA 1
ATOM 5621 C C . ARG B 1 237 ? 17.922 -9.32 30.688 1 84.5 237 ARG B C 1
ATOM 5623 O O . ARG B 1 237 ? 18.531 -9.703 31.688 1 84.5 237 ARG B O 1
ATOM 5630 N N . THR B 1 238 ? 18.531 -9.289 29.375 1 88.62 238 THR B N 1
ATOM 5631 C CA . THR B 1 238 ? 19.828 -9.938 29.156 1 88.62 238 THR B CA 1
ATOM 5632 C C . THR B 1 238 ? 20.969 -8.953 29.359 1 88.62 238 THR B C 1
ATOM 5634 O O . THR B 1 238 ? 22.109 -9.359 29.562 1 88.62 238 THR B O 1
ATOM 5637 N N . HIS B 1 239 ? 20.719 -7.664 29.125 1 91.88 239 HIS B N 1
ATOM 5638 C CA . HIS B 1 239 ? 21.672 -6.57 29.25 1 91.88 239 HIS B CA 1
ATOM 5639 C C . HIS B 1 239 ? 22.797 -6.691 28.219 1 91.88 239 HIS B C 1
ATOM 5641 O O . HIS B 1 239 ? 23.844 -6.07 28.375 1 91.88 239 HIS B O 1
ATOM 5647 N N . GLN B 1 240 ? 22.5 -7.516 27.266 1 93.44 240 GLN B N 1
ATOM 5648 C CA . GLN B 1 240 ? 23.422 -7.602 26.141 1 93.44 240 GLN B CA 1
ATOM 5649 C C . GLN B 1 240 ? 23.406 -6.312 25.312 1 93.44 240 GLN B C 1
ATOM 5651 O O . GLN B 1 240 ? 22.406 -5.594 25.297 1 93.44 240 GLN B O 1
ATOM 5656 N N . PRO B 1 241 ? 24.562 -6.047 24.719 1 93.69 241 PRO B N 1
ATOM 5657 C CA . PRO B 1 241 ? 24.562 -4.867 23.844 1 93.69 241 PRO B CA 1
ATOM 5658 C C . PRO B 1 241 ? 23.547 -4.977 22.703 1 93.69 241 PRO B C 1
ATOM 5660 O O . PRO B 1 241 ? 23.281 -6.078 22.234 1 93.69 241 PRO B O 1
ATOM 5663 N N . TRP B 1 242 ? 23.062 -3.805 22.312 1 94.62 242 TRP B N 1
ATOM 5664 C CA . TRP B 1 242 ? 22.141 -3.775 21.188 1 94.62 242 TRP B CA 1
ATOM 5665 C C . TRP B 1 242 ? 22.844 -4.184 19.906 1 94.62 242 TRP B C 1
ATOM 5667 O O . TRP B 1 242 ? 24.031 -3.902 19.719 1 94.62 242 TRP B O 1
ATOM 5677 N N . GLY B 1 243 ? 22.109 -4.844 19.078 1 93.69 243 GLY B N 1
ATOM 5678 C CA . GLY B 1 243 ? 22.594 -4.945 17.719 1 93.69 243 GLY B CA 1
ATOM 5679 C C . GLY B 1 243 ? 22.703 -3.604 17.016 1 93.69 243 GLY B C 1
ATOM 5680 O O . GLY B 1 243 ? 23.625 -2.832 17.281 1 93.69 243 GLY B O 1
ATOM 5681 N N . LYS B 1 244 ? 21.703 -3.225 16.281 1 94.44 244 LYS B N 1
ATOM 5682 C CA . LYS B 1 244 ? 21.625 -1.926 15.625 1 94.44 244 LYS B CA 1
ATOM 5683 C C . LYS B 1 244 ? 20.734 -0.959 16.406 1 94.44 244 LYS B C 1
ATOM 5685 O O . LYS B 1 244 ? 19.766 -1.373 17.031 1 94.44 244 LYS B O 1
ATOM 5690 N N . ILE B 1 245 ? 21.156 0.263 16.359 1 97.06 245 ILE B N 1
ATOM 5691 C CA . ILE B 1 245 ? 20.297 1.336 16.875 1 97.06 245 ILE B CA 1
ATOM 5692 C C . ILE B 1 245 ? 19.875 2.242 15.719 1 97.06 245 ILE B C 1
ATOM 5694 O O . ILE B 1 245 ? 20.719 2.707 14.945 1 97.06 245 ILE B O 1
ATOM 5698 N N . LEU B 1 246 ? 18.578 2.4 15.562 1 98.19 246 LEU B N 1
ATOM 5699 C CA . LEU B 1 246 ? 18 3.211 14.5 1 98.19 246 LEU B CA 1
ATOM 5700 C C . LEU B 1 246 ? 17.172 4.355 15.07 1 98.19 246 LEU B C 1
ATOM 5702 O O . LEU B 1 246 ? 16.219 4.129 15.828 1 98.19 246 LEU B O 1
ATOM 5706 N N . VAL B 1 247 ? 17.562 5.582 14.758 1 98.75 247 VAL B N 1
ATOM 5707 C CA . VAL B 1 247 ? 16.781 6.75 15.125 1 98.75 247 VAL B CA 1
ATOM 5708 C C . VAL B 1 247 ? 15.898 7.172 13.945 1 98.75 247 VAL B C 1
ATOM 5710 O O . VAL B 1 247 ? 16.406 7.383 12.836 1 98.75 247 VAL B O 1
ATOM 5713 N N . ILE B 1 248 ? 14.555 7.293 14.172 1 98.81 248 ILE B N 1
ATOM 5714 C CA . ILE B 1 248 ? 13.625 7.594 13.094 1 98.81 248 ILE B CA 1
ATOM 5715 C C . ILE B 1 248 ? 12.969 8.953 13.344 1 98.81 248 ILE B C 1
ATOM 5717 O O . ILE B 1 248 ? 12.406 9.188 14.414 1 98.81 248 ILE B O 1
ATOM 5721 N N . VAL B 1 249 ? 13.039 9.844 12.391 1 98.69 249 VAL B N 1
ATOM 5722 C CA . VAL B 1 249 ? 12.461 11.18 12.469 1 98.69 249 VAL B CA 1
ATOM 5723 C C . VAL B 1 249 ? 11.781 11.523 11.141 1 98.69 249 VAL B C 1
ATOM 5725 O O . VAL B 1 249 ? 11.969 10.828 10.141 1 98.69 249 VAL B O 1
ATOM 5728 N N . GLU B 1 250 ? 10.93 12.555 11.133 1 98.31 250 GLU B N 1
ATOM 5729 C CA . GLU B 1 250 ? 10.273 13.047 9.93 1 98.31 250 GLU B CA 1
ATOM 5730 C C . GLU B 1 250 ? 10.828 14.398 9.508 1 98.31 250 GLU B C 1
ATOM 5732 O O . GLU B 1 250 ? 11.258 15.188 10.352 1 98.31 250 GLU B O 1
ATOM 5737 N N . GLY B 1 251 ? 10.891 14.625 8.203 1 98.25 251 GLY B N 1
ATOM 5738 C CA . GLY B 1 251 ? 11.312 15.93 7.727 1 98.25 251 GLY B CA 1
ATOM 5739 C C . GLY B 1 251 ? 10.414 17.062 8.188 1 98.25 251 GLY B C 1
ATOM 5740 O O . GLY B 1 251 ? 10.891 18.031 8.781 1 98.25 251 GLY B O 1
ATOM 5741 N N . ILE B 1 252 ? 9.156 16.969 7.863 1 97.75 252 ILE B N 1
ATOM 5742 C CA . ILE B 1 252 ? 8.102 17.812 8.391 1 97.75 252 ILE B CA 1
ATOM 5743 C C . ILE B 1 252 ? 7.039 16.969 9.086 1 97.75 252 ILE B C 1
ATOM 5745 O O . ILE B 1 252 ? 6.555 15.984 8.508 1 97.75 252 ILE B O 1
ATOM 5749 N N . TYR B 1 253 ? 6.781 17.281 10.344 1 95.75 253 TYR B N 1
ATOM 5750 C CA . TYR B 1 253 ? 5.699 16.609 11.047 1 95.75 253 TYR B CA 1
ATOM 5751 C C . TYR B 1 253 ? 4.344 17.156 10.617 1 95.75 253 TYR B C 1
ATOM 5753 O O . TYR B 1 253 ? 4.078 18.344 10.75 1 95.75 253 TYR B O 1
ATOM 5761 N N . SER B 1 254 ? 3.447 16.344 10.125 1 91.69 254 SER B N 1
ATOM 5762 C CA . SER B 1 254 ? 2.25 16.672 9.367 1 91.69 254 SER B CA 1
ATOM 5763 C C . SER B 1 254 ? 1.283 17.516 10.203 1 91.69 254 SER B C 1
ATOM 5765 O O . SER B 1 254 ? 0.492 18.281 9.656 1 91.69 254 SER B O 1
ATOM 5767 N N . MET B 1 255 ? 1.298 17.344 11.531 1 90.19 255 MET B N 1
ATOM 5768 C CA . MET B 1 255 ? 0.319 18.016 12.375 1 90.19 255 MET B CA 1
ATOM 5769 C C . MET B 1 255 ? 0.921 19.281 13 1 90.19 255 MET B C 1
ATOM 5771 O O . MET B 1 255 ? 0.192 20.141 13.477 1 90.19 255 MET B O 1
ATOM 5775 N N . GLU B 1 256 ? 2.219 19.375 12.984 1 92 256 GLU B N 1
ATOM 5776 C CA . GLU B 1 256 ? 2.891 20.516 13.617 1 92 256 GLU B CA 1
ATOM 5777 C C . GLU B 1 256 ? 3.477 21.453 12.578 1 92 256 GLU B C 1
ATOM 5779 O O . GLU B 1 256 ? 3.631 22.656 12.836 1 92 256 GLU B O 1
ATOM 5784 N N . GLY B 1 257 ? 3.781 20.906 11.414 1 95.44 257 GLY B N 1
ATOM 5785 C CA . GLY B 1 257 ? 4.395 21.734 10.383 1 95.44 257 GLY B CA 1
ATOM 5786 C C . GLY B 1 257 ? 5.836 22.094 10.68 1 95.44 257 GLY B C 1
ATOM 5787 O O . GLY B 1 257 ? 6.414 22.969 10.023 1 95.44 257 GLY B O 1
ATOM 5788 N N . GLU B 1 258 ? 6.406 21.422 11.633 1 96 258 GLU B N 1
ATOM 5789 C CA . GLU B 1 258 ? 7.777 21.688 12.055 1 96 258 GLU B CA 1
ATOM 5790 C C . GLU B 1 258 ? 8.742 20.672 11.461 1 96 258 GLU B C 1
ATOM 5792 O O . GLU B 1 258 ? 8.391 19.5 11.281 1 96 258 GLU B O 1
ATOM 5797 N N . THR B 1 259 ? 9.961 21.141 11.203 1 97.38 259 THR B N 1
ATOM 5798 C CA . THR B 1 259 ? 11 20.234 10.719 1 97.38 259 THR B CA 1
ATOM 5799 C C . THR B 1 259 ? 11.719 19.562 11.883 1 97.38 259 THR B C 1
ATOM 5801 O O . THR B 1 259 ? 11.688 20.062 13.016 1 97.38 259 THR B O 1
ATOM 5804 N N . CYS B 1 260 ? 12.312 18.453 11.633 1 97.88 260 CYS B N 1
ATOM 5805 C CA . CYS B 1 260 ? 13.172 17.812 12.625 1 97.88 260 CYS B CA 1
ATOM 5806 C C . CYS B 1 260 ? 14.492 18.562 12.766 1 97.88 260 CYS B C 1
ATOM 5808 O O . CYS B 1 260 ? 14.852 19.359 11.898 1 97.88 260 CYS B O 1
ATOM 5810 N N . LYS B 1 261 ? 15.203 18.344 13.867 1 98.12 261 LYS B N 1
ATOM 5811 C CA . LYS B 1 261 ? 16.531 18.922 14.109 1 98.12 261 LYS B CA 1
ATOM 5812 C C . LYS B 1 261 ? 17.625 18.016 13.555 1 98.12 261 LYS B C 1
ATOM 5814 O O . LYS B 1 261 ? 18.469 17.516 14.312 1 98.12 261 LYS B O 1
ATOM 5819 N N . LEU B 1 262 ? 17.656 17.922 12.219 1 98.5 262 LEU B N 1
ATOM 5820 C CA . LEU B 1 262 ? 18.453 16.922 11.523 1 98.5 262 LEU B CA 1
ATOM 5821 C C . LEU B 1 262 ? 19.953 17.156 11.758 1 98.5 262 LEU B C 1
ATOM 5823 O O . LEU B 1 262 ? 20.719 16.203 11.867 1 98.5 262 LEU B O 1
ATOM 5827 N N . ARG B 1 263 ? 20.438 18.422 11.836 1 98.19 263 ARG B N 1
ATOM 5828 C CA . ARG B 1 263 ? 21.844 18.719 12.07 1 98.19 263 ARG B CA 1
ATOM 5829 C C . ARG B 1 263 ? 22.312 18.172 13.414 1 98.19 263 ARG B C 1
ATOM 5831 O O . ARG B 1 263 ? 23.375 17.562 13.508 1 98.19 263 ARG B O 1
ATOM 5838 N N . GLU B 1 264 ? 21.516 18.422 14.375 1 98.44 264 GLU B N 1
ATOM 5839 C CA . GLU B 1 264 ? 21.828 17.953 15.719 1 98.44 264 GLU B CA 1
ATOM 5840 C C . GLU B 1 264 ? 21.797 16.422 15.789 1 98.44 264 GLU B C 1
ATOM 5842 O O . GLU B 1 264 ? 22.625 15.812 16.469 1 98.44 264 GLU B O 1
ATOM 5847 N N . ILE B 1 265 ? 20.859 15.805 15.086 1 98.69 265 ILE B N 1
ATOM 5848 C CA . ILE B 1 265 ? 20.734 14.352 15.078 1 98.69 265 ILE B CA 1
ATOM 5849 C C . ILE B 1 265 ? 21.953 13.727 14.422 1 98.69 265 ILE B C 1
ATOM 5851 O O . ILE B 1 265 ? 22.484 12.719 14.906 1 98.69 265 ILE B O 1
ATOM 5855 N N . VAL B 1 266 ? 22.406 14.312 13.32 1 98.31 266 VAL B N 1
ATOM 5856 C CA . VAL B 1 266 ? 23.578 13.82 12.625 1 98.31 266 VAL B CA 1
ATOM 5857 C C . VAL B 1 266 ? 24.812 13.945 13.531 1 98.31 266 VAL B C 1
ATOM 5859 O O . VAL B 1 266 ? 25.688 13.078 13.531 1 98.31 266 VAL B O 1
ATOM 5862 N N . ALA B 1 267 ? 24.891 15.055 14.305 1 98.06 267 ALA B N 1
ATOM 5863 C CA . ALA B 1 267 ? 26 15.227 15.25 1 98.06 267 ALA B CA 1
ATOM 5864 C C . ALA B 1 267 ? 25.984 14.117 16.297 1 98.06 267 ALA B C 1
ATOM 5866 O O . ALA B 1 267 ? 27.031 13.57 16.641 1 98.06 267 ALA B O 1
ATOM 5867 N N . LEU B 1 268 ? 24.828 13.797 16.812 1 98.19 268 LEU B N 1
ATOM 5868 C CA . LEU B 1 268 ? 24.688 12.727 17.797 1 98.19 268 LEU B CA 1
ATOM 5869 C C . LEU B 1 268 ? 25.062 11.383 17.172 1 98.19 268 LEU B C 1
ATOM 5871 O O . LEU B 1 268 ? 25.609 10.516 17.859 1 98.19 268 LEU B O 1
ATOM 5875 N N . LYS B 1 269 ? 24.656 11.172 15.867 1 97.62 269 LYS B N 1
ATOM 5876 C CA . LYS B 1 269 ? 24.984 9.938 15.164 1 97.62 269 LYS B CA 1
ATOM 5877 C C . LYS B 1 269 ? 26.5 9.695 15.148 1 97.62 269 LYS B C 1
ATOM 5879 O O . LYS B 1 269 ? 26.953 8.562 15.336 1 97.62 269 LYS B O 1
ATOM 5884 N N . LYS B 1 270 ? 27.234 10.727 14.945 1 95.19 270 LYS B N 1
ATOM 5885 C CA . LYS B 1 270 ? 28.703 10.617 14.898 1 95.19 270 LYS B CA 1
ATOM 5886 C C . LYS B 1 270 ? 29.266 10.227 16.25 1 95.19 270 LYS B C 1
ATOM 5888 O O . LYS B 1 270 ? 30.266 9.516 16.328 1 95.19 270 LYS B O 1
ATOM 5893 N N . GLN B 1 271 ? 28.625 10.656 17.25 1 95.25 271 GLN B N 1
ATOM 5894 C CA . GLN B 1 271 ? 29.094 10.414 18.609 1 95.25 271 GLN B CA 1
ATOM 5895 C C . GLN B 1 271 ? 28.688 9.031 19.094 1 95.25 271 GLN B C 1
ATOM 5897 O O . GLN B 1 271 ? 29.484 8.312 19.703 1 95.25 271 GLN B O 1
ATOM 5902 N N . TYR B 1 272 ? 27.453 8.594 18.828 1 95.75 272 TYR B N 1
ATOM 5903 C CA . TYR B 1 272 ? 26.906 7.398 19.438 1 95.75 272 TYR B CA 1
ATOM 5904 C C . TYR B 1 272 ? 26.766 6.266 18.438 1 95.75 272 TYR B C 1
ATOM 5906 O O . TYR B 1 272 ? 26.391 5.148 18.797 1 95.75 272 TYR B O 1
ATOM 5914 N N . LYS B 1 273 ? 26.969 6.465 17.188 1 94.81 273 LYS B N 1
ATOM 5915 C CA . LYS B 1 273 ? 27.109 5.48 16.125 1 94.81 273 LYS B CA 1
ATOM 5916 C C . LYS B 1 273 ? 25.797 4.742 15.875 1 94.81 273 LYS B C 1
ATOM 5918 O O . LYS B 1 273 ? 25.766 3.51 15.844 1 94.81 273 LYS B O 1
ATOM 5923 N N . PHE B 1 274 ? 24.734 5.449 15.766 1 97 274 PHE B N 1
ATOM 5924 C CA . PHE B 1 274 ? 23.438 4.895 15.375 1 97 274 PHE B CA 1
ATOM 5925 C C . PHE B 1 274 ? 23.125 5.23 13.922 1 97 274 PHE B C 1
ATOM 5927 O O . PHE B 1 274 ? 23.828 6.023 13.297 1 97 274 PHE B O 1
ATOM 5934 N N . TYR B 1 275 ? 22.156 4.547 13.32 1 97.56 275 TYR B N 1
ATOM 5935 C CA . TYR B 1 275 ? 21.672 4.836 11.977 1 97.56 275 TYR B CA 1
ATOM 5936 C C . TYR B 1 275 ? 20.5 5.812 12.016 1 97.56 275 TYR B C 1
ATOM 5938 O O . TYR B 1 275 ? 19.797 5.906 13.023 1 97.56 275 TYR B O 1
ATOM 5946 N N . ILE B 1 276 ? 20.312 6.531 10.898 1 98.44 276 ILE B N 1
ATOM 5947 C CA . ILE B 1 276 ? 19.25 7.516 10.812 1 98.44 276 ILE B CA 1
ATOM 5948 C C . ILE B 1 276 ? 18.266 7.113 9.719 1 98.44 276 ILE B C 1
ATOM 5950 O O . ILE B 1 276 ? 18.672 6.793 8.602 1 98.44 276 ILE B O 1
ATOM 5954 N N . TRP B 1 277 ? 16.984 7.051 10.07 1 98.69 277 TRP B N 1
ATOM 5955 C CA . TRP B 1 277 ? 15.859 6.941 9.156 1 98.69 277 TRP B CA 1
ATOM 5956 C C . TRP B 1 277 ? 15.109 8.266 9.055 1 98.69 277 TRP B C 1
ATOM 5958 O O . TRP B 1 277 ? 14.516 8.727 10.039 1 98.69 277 TRP B O 1
ATOM 5968 N N . LEU B 1 278 ? 15.141 8.891 7.898 1 98.81 278 LEU B N 1
ATOM 5969 C CA . LEU B 1 278 ? 14.477 10.172 7.684 1 98.81 278 LEU B CA 1
ATOM 5970 C C . LEU B 1 278 ? 13.273 10.008 6.762 1 98.81 278 LEU B C 1
ATOM 5972 O O . LEU B 1 278 ? 13.43 9.695 5.578 1 98.81 278 LEU B O 1
ATOM 5976 N N . ASP B 1 279 ? 12.078 10.195 7.277 1 98.62 279 ASP B N 1
ATOM 5977 C CA . ASP B 1 279 ? 10.844 10.188 6.5 1 98.62 279 ASP B CA 1
ATOM 5978 C C . ASP B 1 279 ? 10.531 11.578 5.949 1 98.62 279 ASP B C 1
ATOM 5980 O O . ASP B 1 279 ? 10.07 12.453 6.684 1 98.62 279 ASP B O 1
ATOM 5984 N N . GLU B 1 280 ? 10.672 11.742 4.664 1 98.25 280 GLU B N 1
ATOM 5985 C CA . GLU B 1 280 ? 10.484 13.039 4.027 1 98.25 280 GLU B CA 1
ATOM 5986 C C . GLU B 1 280 ? 9.148 13.102 3.285 1 98.25 280 GLU B C 1
ATOM 5988 O O . GLU B 1 280 ? 9.055 13.727 2.227 1 98.25 280 GLU B O 1
ATOM 5993 N N . ALA B 1 281 ? 8.117 12.461 3.783 1 97.56 281 ALA B N 1
ATOM 5994 C CA . ALA B 1 281 ? 6.832 12.406 3.096 1 97.56 281 ALA B CA 1
ATOM 5995 C C . ALA B 1 281 ? 6.289 13.812 2.834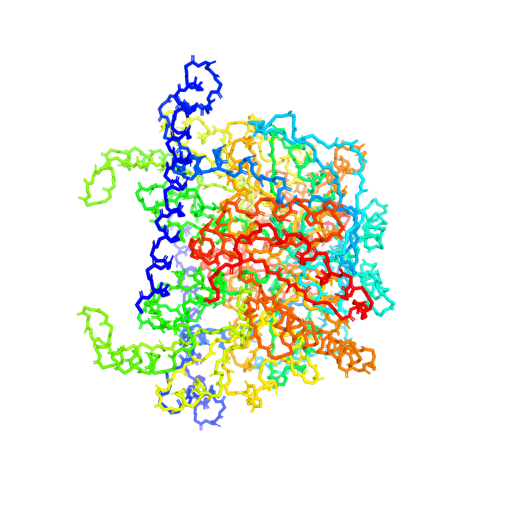 1 97.56 281 ALA B C 1
ATOM 5997 O O . ALA B 1 281 ? 5.781 14.094 1.747 1 97.56 281 ALA B O 1
ATOM 5998 N N . HIS B 1 282 ? 6.398 14.742 3.805 1 97.38 282 HIS B N 1
ATOM 5999 C CA . HIS B 1 282 ? 5.84 16.078 3.68 1 97.38 282 HIS B CA 1
ATOM 6000 C C . HIS B 1 282 ? 6.883 17.062 3.168 1 97.38 282 HIS B C 1
ATOM 6002 O O . HIS B 1 282 ? 6.535 18.125 2.646 1 97.38 282 HIS B O 1
ATOM 6008 N N . SER B 1 283 ? 8.156 16.75 3.297 1 98.12 283 SER B N 1
ATOM 6009 C CA . SER B 1 283 ? 9.188 17.75 3.023 1 98.12 283 SER B CA 1
ATOM 6010 C C . SER B 1 283 ? 9.742 17.594 1.609 1 98.12 283 SER B C 1
ATOM 6012 O O . SER B 1 283 ? 10.203 18.562 1.009 1 98.12 283 SER B O 1
ATOM 6014 N N . ILE B 1 284 ? 9.711 16.375 1.055 1 98.25 284 ILE B N 1
ATOM 6015 C CA . ILE B 1 284 ? 10.258 16.156 -0.279 1 98.25 284 ILE B CA 1
ATOM 6016 C C . ILE B 1 284 ? 9.414 16.906 -1.312 1 98.25 284 ILE B C 1
ATOM 6018 O O . ILE B 1 284 ? 8.188 16.969 -1.194 1 98.25 284 ILE B O 1
ATOM 6022 N N . GLY B 1 285 ? 10.047 17.562 -2.234 1 96.69 285 GLY B N 1
ATOM 6023 C CA . GLY B 1 285 ? 9.375 18.359 -3.248 1 96.69 285 GLY B CA 1
ATOM 6024 C C . GLY B 1 285 ? 9.086 19.781 -2.793 1 96.69 285 GLY B C 1
ATOM 6025 O O . GLY B 1 285 ? 8.82 20.656 -3.613 1 96.69 285 GLY B O 1
ATOM 6026 N N . CYS B 1 286 ? 9.172 20.047 -1.438 1 94.94 286 CYS B N 1
ATOM 6027 C CA . CYS B 1 286 ? 8.695 21.328 -0.932 1 94.94 286 CYS B CA 1
ATOM 6028 C C . CYS B 1 286 ? 9.805 22.078 -0.224 1 94.94 286 CYS B C 1
ATOM 6030 O O . CYS B 1 286 ? 9.844 23.312 -0.261 1 94.94 286 CYS B O 1
ATOM 6032 N N . MET B 1 287 ? 10.617 21.391 0.516 1 96.69 287 MET B N 1
ATOM 6033 C CA . MET B 1 287 ? 11.641 22.047 1.311 1 96.69 287 MET B CA 1
ATOM 6034 C C . MET B 1 287 ? 12.969 22.109 0.553 1 96.69 287 MET B C 1
ATOM 6036 O O . MET B 1 287 ? 13.297 21.172 -0.186 1 96.69 287 MET B O 1
ATOM 6040 N N . GLY B 1 288 ? 13.734 23.125 0.8 1 96.31 288 GLY B N 1
ATOM 6041 C CA . GLY B 1 288 ? 14.953 23.344 0.041 1 96.31 288 GLY B CA 1
ATOM 6042 C C . GLY B 1 288 ? 14.742 24.172 -1.213 1 96.31 288 GLY B C 1
ATOM 6043 O O . GLY B 1 288 ? 13.641 24.188 -1.771 1 96.31 288 GLY B O 1
ATOM 6044 N N . ASP B 1 289 ? 15.742 24.75 -1.729 1 94.88 289 ASP B N 1
ATOM 6045 C CA . ASP B 1 289 ? 15.625 25.656 -2.867 1 94.88 289 ASP B CA 1
ATOM 6046 C C . ASP B 1 289 ? 15.234 24.906 -4.133 1 94.88 289 ASP B C 1
ATOM 6048 O O . ASP B 1 289 ? 14.633 25.484 -5.043 1 94.88 289 ASP B O 1
ATOM 6052 N N . THR B 1 290 ? 15.562 23.625 -4.141 1 95.94 290 THR B N 1
ATOM 6053 C CA . THR B 1 290 ? 15.227 22.844 -5.324 1 95.94 290 THR B CA 1
ATOM 6054 C C . THR B 1 290 ? 14.273 21.703 -4.969 1 95.94 290 THR B C 1
ATOM 6056 O O . THR B 1 290 ? 14.086 20.766 -5.758 1 95.94 290 THR B O 1
ATOM 6059 N N . GLY B 1 291 ? 13.734 21.766 -3.799 1 96.75 291 GLY B N 1
ATOM 6060 C CA . GLY B 1 291 ? 12.688 20.828 -3.422 1 96.75 291 GLY B CA 1
ATOM 6061 C C . GLY B 1 291 ? 13.219 19.469 -2.99 1 96.75 291 GLY B C 1
ATOM 6062 O O . GLY B 1 291 ? 12.492 18.484 -2.992 1 96.75 291 GLY B O 1
ATOM 6063 N N . ARG B 1 292 ? 14.469 19.328 -2.607 1 97.5 292 ARG B N 1
ATOM 6064 C CA . ARG B 1 292 ? 15.094 18.047 -2.328 1 97.5 292 ARG B CA 1
ATOM 6065 C C . ARG B 1 292 ? 14.875 17.625 -0.877 1 97.5 292 ARG B C 1
ATOM 6067 O O . ARG B 1 292 ? 15.344 16.578 -0.448 1 97.5 292 ARG B O 1
ATOM 6074 N N . GLY B 1 293 ? 14.141 18.391 -0.099 1 97.31 293 GLY B N 1
ATOM 6075 C CA . GLY B 1 293 ? 13.766 17.984 1.247 1 97.31 293 GLY B CA 1
ATOM 6076 C C . GLY B 1 293 ? 14.57 18.688 2.326 1 97.31 293 GLY B C 1
ATOM 6077 O O . GLY B 1 293 ? 15.148 19.75 2.082 1 97.31 293 GLY B O 1
ATOM 6078 N N . VAL B 1 294 ? 14.562 18.172 3.5 1 97.75 294 VAL B N 1
ATOM 6079 C CA . VAL B 1 294 ? 15.109 18.844 4.676 1 97.75 294 VAL B CA 1
ATOM 6080 C C . VAL B 1 294 ? 16.625 18.734 4.672 1 97.75 294 VAL B C 1
ATOM 6082 O O . VAL B 1 294 ? 17.328 19.578 5.258 1 97.75 294 VAL B O 1
ATOM 6085 N N . THR B 1 295 ? 17.141 17.656 3.988 1 97.81 295 THR B N 1
ATOM 6086 C CA . THR B 1 295 ? 18.609 17.594 3.891 1 97.81 295 THR B CA 1
ATOM 6087 C C . THR B 1 295 ? 19.156 18.844 3.207 1 97.81 295 THR B C 1
ATOM 6089 O O . THR B 1 295 ? 20.094 19.469 3.703 1 97.81 295 THR B O 1
ATOM 6092 N N . GLU B 1 296 ? 18.547 19.234 2.133 1 97.25 296 GLU B N 1
ATOM 6093 C CA . GLU B 1 296 ? 18.938 20.469 1.437 1 97.25 296 GLU B CA 1
ATOM 6094 C C . GLU B 1 296 ? 18.609 21.703 2.264 1 97.25 296 GLU B C 1
ATOM 6096 O O . GLU B 1 296 ? 19.422 22.609 2.391 1 97.25 296 GLU B O 1
ATOM 6101 N N . HIS B 1 297 ? 17.422 21.75 2.781 1 97.25 297 HIS B N 1
ATOM 6102 C CA . HIS B 1 297 ? 16.922 22.906 3.527 1 97.25 297 HIS B CA 1
ATOM 6103 C C . HIS B 1 297 ? 17.828 23.234 4.711 1 97.25 297 HIS B C 1
ATOM 6105 O O . HIS B 1 297 ? 18.047 24.406 5.023 1 97.25 297 HIS B O 1
ATOM 6111 N N . LEU B 1 298 ? 18.344 22.203 5.371 1 97.38 298 LEU B N 1
ATOM 6112 C CA . LEU B 1 298 ? 19.109 22.391 6.598 1 97.38 298 LEU B CA 1
ATOM 6113 C C . LEU B 1 298 ? 20.609 22.266 6.328 1 97.38 298 LEU B C 1
ATOM 6115 O O . LEU B 1 298 ? 21.422 22.344 7.25 1 97.38 298 LEU B O 1
ATOM 6119 N N . GLY B 1 299 ? 20.969 22.016 5.129 1 97 299 GLY B N 1
ATOM 6120 C CA . GLY B 1 299 ? 22.375 21.938 4.746 1 97 299 GLY B CA 1
ATOM 6121 C C . GLY B 1 299 ? 23.047 20.672 5.238 1 97 299 GLY B C 1
ATOM 6122 O O . GLY B 1 299 ? 24.219 20.719 5.637 1 97 299 GLY B O 1
ATOM 6123 N N . VAL B 1 300 ? 22.359 19.641 5.309 1 97.75 300 VAL B N 1
ATOM 6124 C CA . VAL B 1 300 ? 22.906 18.359 5.73 1 97.75 300 VAL B CA 1
ATOM 6125 C C . VAL B 1 300 ? 23.203 17.5 4.504 1 97.75 300 VAL B C 1
ATOM 6127 O O . VAL B 1 300 ? 22.406 17.438 3.568 1 97.75 300 VAL B O 1
ATOM 6130 N N . ASN B 1 301 ? 24.391 16.875 4.523 1 97 301 ASN B N 1
ATOM 6131 C CA . ASN B 1 301 ? 24.734 15.953 3.449 1 97 301 ASN B CA 1
ATOM 6132 C C . ASN B 1 301 ? 23.828 14.719 3.455 1 97 301 ASN B C 1
ATOM 6134 O O . ASN B 1 301 ? 23.766 14 4.453 1 97 301 ASN B O 1
ATOM 6138 N N . PRO B 1 302 ? 23.156 14.445 2.281 1 96.75 302 PRO B N 1
ATOM 6139 C CA . PRO B 1 302 ? 22.266 13.281 2.242 1 96.75 302 PRO B CA 1
ATOM 6140 C C . PRO B 1 302 ? 22.984 11.977 2.592 1 96.75 302 PRO B C 1
ATOM 6142 O O . PRO B 1 302 ? 22.359 11.039 3.088 1 96.75 302 PRO B O 1
ATOM 6145 N N . LYS B 1 303 ? 24.25 11.898 2.418 1 94.81 303 LYS B N 1
ATOM 6146 C CA . LYS B 1 303 ? 25.031 10.695 2.695 1 94.81 303 LYS B CA 1
ATOM 6147 C C . LYS B 1 303 ? 25.172 10.469 4.195 1 94.81 303 LYS B C 1
ATOM 6149 O O . LYS B 1 303 ? 25.562 9.375 4.633 1 94.81 303 LYS B O 1
ATOM 6154 N N . ASP B 1 304 ? 24.891 11.516 4.949 1 96.12 304 ASP B N 1
ATOM 6155 C CA . ASP B 1 304 ? 24.938 11.383 6.398 1 96.12 304 ASP B CA 1
ATOM 6156 C C . ASP B 1 304 ? 23.672 10.727 6.938 1 96.12 304 ASP B C 1
ATOM 6158 O O . ASP B 1 304 ? 23.609 10.367 8.117 1 96.12 304 ASP B O 1
ATOM 6162 N N . VAL B 1 305 ? 22.719 10.531 6.09 1 97.75 305 VAL B N 1
ATOM 6163 C CA . VAL B 1 305 ? 21.469 9.852 6.43 1 97.75 305 VAL B CA 1
ATOM 6164 C C . VAL B 1 305 ? 21.438 8.469 5.785 1 97.75 305 VAL B C 1
ATOM 6166 O O . VAL B 1 305 ? 21.656 8.328 4.578 1 97.75 305 VAL B O 1
ATOM 6169 N N . ASP B 1 306 ? 21.172 7.477 6.523 1 96.81 306 ASP B N 1
ATOM 6170 C CA . ASP B 1 306 ? 21.312 6.105 6.047 1 96.81 306 ASP B CA 1
ATOM 6171 C C . ASP B 1 306 ? 20.109 5.703 5.184 1 96.81 306 ASP B C 1
ATOM 6173 O O . ASP B 1 306 ? 20.281 5.031 4.16 1 96.81 306 ASP B O 1
ATOM 6177 N N . PHE B 1 307 ? 18.922 6.031 5.688 1 97.94 307 PHE B N 1
ATOM 6178 C CA . PHE B 1 307 ? 17.688 5.727 4.977 1 97.94 307 PHE B CA 1
ATOM 6179 C C . PHE B 1 307 ? 16.922 7 4.656 1 97.94 307 PHE B C 1
ATOM 6181 O O . PHE B 1 307 ? 16.344 7.621 5.551 1 97.94 307 PHE B O 1
ATOM 6188 N N . LEU B 1 308 ? 16.969 7.371 3.396 1 98.62 308 LEU B N 1
ATOM 6189 C CA . LEU B 1 308 ? 16.109 8.461 2.939 1 98.62 308 LEU B CA 1
ATOM 6190 C C . LEU B 1 308 ? 14.781 7.918 2.406 1 98.62 308 LEU B C 1
ATOM 6192 O O . LEU B 1 308 ? 14.734 7.352 1.312 1 98.62 308 LEU B O 1
ATOM 6196 N N . MET B 1 309 ? 13.773 8.133 3.205 1 98.62 309 MET B N 1
ATOM 6197 C CA . MET B 1 309 ? 12.438 7.691 2.818 1 98.62 309 MET B CA 1
ATOM 6198 C C . MET B 1 309 ? 11.586 8.875 2.352 1 98.62 309 MET B C 1
ATOM 6200 O O . MET B 1 309 ? 11.664 9.961 2.928 1 98.62 309 MET B O 1
ATOM 6204 N N . GLY B 1 310 ? 10.789 8.68 1.347 1 98.19 310 GLY B N 1
ATOM 6205 C CA . GLY B 1 310 ? 9.836 9.68 0.914 1 98.19 310 GLY B CA 1
ATOM 6206 C C . GLY B 1 310 ? 8.633 9.094 0.201 1 98.19 310 GLY B C 1
ATOM 6207 O O . GLY B 1 310 ? 8.523 7.875 0.052 1 98.19 310 GLY B O 1
ATOM 6208 N N . THR B 1 311 ? 7.637 9.93 -0.067 1 97.5 311 THR B N 1
ATOM 6209 C CA . THR B 1 311 ? 6.438 9.5 -0.772 1 97.5 311 THR B CA 1
ATOM 6210 C C . THR B 1 311 ? 6.176 10.383 -1.989 1 97.5 311 THR B C 1
ATOM 6212 O O . THR B 1 311 ? 6.75 11.469 -2.107 1 97.5 311 THR B O 1
ATOM 6215 N N . PHE B 1 312 ? 5.344 9.93 -2.867 1 98 312 PHE B N 1
ATOM 6216 C CA . PHE B 1 312 ? 4.961 10.68 -4.059 1 98 312 PHE B CA 1
ATOM 6217 C C . PHE B 1 312 ? 3.508 11.133 -3.975 1 98 312 PHE B C 1
ATOM 6219 O O . PHE B 1 312 ? 2.971 11.695 -4.93 1 98 312 PHE B O 1
ATOM 6226 N N . THR B 1 313 ? 2.924 11.023 -2.848 1 95.88 313 THR B N 1
ATOM 6227 C CA . THR B 1 313 ? 1.486 11.195 -2.674 1 95.88 313 THR B CA 1
ATOM 6228 C C . THR B 1 313 ? 1.146 12.664 -2.428 1 95.88 313 THR B C 1
ATOM 6230 O O . THR B 1 313 ? -0.016 13.062 -2.527 1 95.88 313 THR B O 1
ATOM 6233 N N . LYS B 1 314 ? 2.121 13.477 -2.104 1 96.25 314 LYS B N 1
ATOM 6234 C CA . LYS B 1 314 ? 1.865 14.844 -1.671 1 96.25 314 LYS B CA 1
ATOM 6235 C C . LYS B 1 314 ? 2.371 15.852 -2.701 1 96.25 314 LYS B C 1
ATOM 6237 O O . LYS B 1 314 ? 1.674 16.156 -3.672 1 96.25 314 LYS B O 1
ATOM 6242 N N . SER B 1 315 ? 3.621 16.203 -2.732 1 96.81 315 SER B N 1
ATOM 6243 C CA . SER B 1 315 ? 4.195 17.188 -3.639 1 96.81 315 SER B CA 1
ATOM 6244 C C . SER B 1 315 ? 4.125 16.719 -5.086 1 96.81 315 SER B C 1
ATOM 6246 O O . SER B 1 315 ? 4.078 17.531 -6.008 1 96.81 315 SER B O 1
ATOM 6248 N N . PHE B 1 316 ? 4.047 15.422 -5.32 1 97.69 316 PHE B N 1
ATOM 6249 C CA . PHE B 1 316 ? 4.254 14.891 -6.664 1 97.69 316 PHE B CA 1
ATOM 6250 C C . PHE B 1 316 ? 2.928 14.508 -7.309 1 97.69 316 PHE B C 1
ATOM 6252 O O . PHE B 1 316 ? 2.879 14.18 -8.5 1 97.69 316 PHE B O 1
ATOM 6259 N N . GLY B 1 317 ? 1.866 14.578 -6.57 1 96.25 317 GLY B N 1
ATOM 6260 C CA . GLY B 1 317 ? 0.556 14.289 -7.129 1 96.25 317 GLY B CA 1
ATOM 6261 C C . GLY B 1 317 ? 0.456 12.898 -7.723 1 96.25 317 GLY B C 1
ATOM 6262 O O . GLY B 1 317 ? -0.088 12.719 -8.812 1 96.25 317 GLY B O 1
ATOM 6263 N N . ALA B 1 318 ? 0.993 11.984 -7.102 1 97.06 318 ALA B N 1
ATOM 6264 C CA . ALA B 1 318 ? 0.989 10.594 -7.539 1 97.06 318 ALA B CA 1
ATOM 6265 C C . ALA B 1 318 ? 0.709 9.648 -6.371 1 97.06 318 ALA B C 1
ATOM 6267 O O . ALA B 1 318 ? -0.119 9.953 -5.508 1 97.06 318 ALA B O 1
ATOM 6268 N N . ALA B 1 319 ? 1.236 8.492 -6.367 1 96.25 319 ALA B N 1
ATOM 6269 C CA . ALA B 1 319 ? 1.146 7.512 -5.289 1 96.25 319 ALA B CA 1
ATOM 6270 C C . ALA B 1 319 ? 2.453 6.734 -5.145 1 96.25 319 ALA B C 1
ATOM 6272 O O . ALA B 1 319 ? 3.281 6.727 -6.059 1 96.25 319 ALA B O 1
ATOM 6273 N N . GLY B 1 320 ? 2.609 6.152 -3.951 1 96.31 320 GLY B N 1
ATOM 6274 C CA . GLY B 1 320 ? 3.799 5.348 -3.725 1 96.31 320 GLY B CA 1
ATOM 6275 C C . GLY B 1 320 ? 4.828 6.039 -2.852 1 96.31 320 GLY B C 1
ATOM 6276 O O . GLY B 1 320 ? 4.562 7.105 -2.293 1 96.31 320 GLY B O 1
ATOM 6277 N N . GLY B 1 321 ? 5.938 5.355 -2.672 1 97.25 321 GLY B N 1
ATOM 6278 C CA . GLY B 1 321 ? 7.062 5.852 -1.892 1 97.25 321 GLY B CA 1
ATOM 6279 C C . GLY B 1 321 ? 8.398 5.301 -2.352 1 97.25 321 GLY B C 1
ATOM 6280 O O . GLY B 1 321 ? 8.469 4.566 -3.34 1 97.25 321 GLY B O 1
ATOM 6281 N N . TYR B 1 322 ? 9.461 5.801 -1.742 1 98.38 322 TYR B N 1
ATOM 6282 C CA . TYR B 1 322 ? 10.805 5.348 -2.102 1 98.38 322 TYR B CA 1
ATOM 6283 C C . TYR B 1 322 ? 11.688 5.219 -0.867 1 98.38 322 TYR B C 1
ATOM 6285 O O . TYR B 1 322 ? 11.375 5.777 0.187 1 98.38 322 TYR B O 1
ATOM 6293 N N . ILE B 1 323 ? 12.68 4.43 -1.014 1 98.31 323 ILE B N 1
ATOM 6294 C CA . ILE B 1 323 ? 13.859 4.445 -0.164 1 98.31 323 ILE B CA 1
ATOM 6295 C C . ILE B 1 323 ? 15.102 4.734 -1.011 1 98.31 323 ILE B C 1
ATOM 6297 O O . ILE B 1 323 ? 15.312 4.105 -2.051 1 98.31 323 ILE B O 1
ATOM 6301 N N . ALA B 1 324 ? 15.883 5.66 -0.597 1 98.56 324 ALA B N 1
ATOM 6302 C CA . ALA B 1 324 ? 17.125 6.008 -1.285 1 98.56 324 ALA B CA 1
ATOM 6303 C C . ALA B 1 324 ? 18.312 5.965 -0.329 1 98.56 324 ALA B C 1
ATOM 6305 O O . ALA B 1 324 ? 18.156 6.203 0.871 1 98.56 324 ALA B O 1
ATOM 6306 N N . GLY B 1 325 ? 19.5 5.641 -0.818 1 97.06 325 GLY B N 1
ATOM 6307 C CA . GLY B 1 325 ? 20.703 5.531 -0.031 1 97.06 325 GLY B CA 1
ATOM 6308 C C . GLY B 1 325 ? 21.844 4.836 -0.771 1 97.06 325 GLY B C 1
ATOM 6309 O O . GLY B 1 325 ? 22.047 5.078 -1.962 1 97.06 325 GLY B O 1
ATOM 6310 N N . SER B 1 326 ? 22.578 4.047 -0.044 1 94.44 326 SER B N 1
ATOM 6311 C CA . SER B 1 326 ? 23.719 3.35 -0.633 1 94.44 326 SER B CA 1
ATOM 6312 C C . SER B 1 326 ? 23.266 2.234 -1.569 1 94.44 326 SER B C 1
ATOM 6314 O O . SER B 1 326 ? 22.203 1.643 -1.366 1 94.44 326 SER B O 1
ATOM 6316 N N . LYS B 1 327 ? 24.062 1.979 -2.584 1 91.44 327 LYS B N 1
ATOM 6317 C CA . LYS B 1 327 ? 23.766 0.925 -3.549 1 91.44 327 LYS B CA 1
ATOM 6318 C C . LYS B 1 327 ? 23.656 -0.435 -2.863 1 91.44 327 LYS B C 1
ATOM 6320 O O . LYS B 1 327 ? 22.797 -1.248 -3.213 1 91.44 327 LYS B O 1
ATOM 6325 N N . GLN B 1 328 ? 24.469 -0.664 -1.926 1 86.94 328 GLN B N 1
ATOM 6326 C CA . GLN B 1 328 ? 24.469 -1.926 -1.192 1 86.94 328 GLN B CA 1
ATOM 6327 C C . GLN B 1 328 ? 23.156 -2.135 -0.454 1 86.94 328 GLN B C 1
ATOM 6329 O O . GLN B 1 328 ? 22.578 -3.229 -0.481 1 86.94 328 GLN B O 1
ATOM 6334 N N . MET B 1 329 ? 22.719 -1.115 0.189 1 90.44 329 MET B N 1
ATOM 6335 C CA . MET B 1 329 ? 21.469 -1.188 0.943 1 90.44 329 MET B CA 1
ATOM 6336 C C . MET B 1 329 ? 20.281 -1.41 0.011 1 90.44 329 MET B C 1
ATOM 6338 O O . MET B 1 329 ? 19.391 -2.223 0.302 1 90.44 329 MET B O 1
ATOM 6342 N N . ILE B 1 330 ? 20.25 -0.718 -1.106 1 93.38 330 ILE B N 1
ATOM 6343 C CA . ILE B 1 330 ? 19.141 -0.809 -2.047 1 93.38 330 ILE B CA 1
ATOM 6344 C C . ILE B 1 330 ? 19.109 -2.197 -2.686 1 93.38 330 ILE B C 1
ATOM 6346 O O . ILE B 1 330 ? 18.047 -2.779 -2.879 1 93.38 330 ILE B O 1
ATOM 6350 N N . ASN B 1 331 ? 20.266 -2.744 -2.977 1 86.69 331 ASN B N 1
ATOM 6351 C CA . ASN B 1 331 ? 20.344 -4.098 -3.512 1 86.69 331 ASN B CA 1
ATOM 6352 C C . ASN B 1 331 ? 19.797 -5.125 -2.52 1 86.69 331 ASN B C 1
ATOM 6354 O O . ASN B 1 331 ? 19.141 -6.086 -2.914 1 86.69 331 ASN B O 1
ATOM 6358 N N . TYR B 1 332 ? 20.109 -4.863 -1.307 1 85.12 332 TYR B N 1
ATOM 6359 C CA . TYR B 1 332 ? 19.594 -5.73 -0.259 1 85.12 332 TYR B CA 1
ATOM 6360 C C . TYR B 1 332 ? 18.062 -5.664 -0.21 1 85.12 332 TYR B C 1
ATOM 6362 O O . TYR B 1 332 ? 17.391 -6.695 -0.091 1 85.12 332 TYR B O 1
ATOM 6370 N N . LEU B 1 333 ? 17.547 -4.508 -0.317 1 89.31 333 LEU B N 1
ATOM 6371 C CA . LEU B 1 333 ? 16.109 -4.301 -0.241 1 89.31 333 LEU B CA 1
ATOM 6372 C C . LEU B 1 333 ? 15.391 -4.969 -1.414 1 89.31 333 LEU B C 1
ATOM 6374 O O . LEU B 1 333 ? 14.273 -5.473 -1.266 1 89.31 333 LEU B O 1
ATOM 6378 N N . ARG B 1 334 ? 15.93 -4.918 -2.547 1 87.31 334 ARG B N 1
ATOM 6379 C CA . ARG B 1 334 ? 15.328 -5.504 -3.742 1 87.31 334 ARG B CA 1
ATOM 6380 C C . ARG B 1 334 ? 15.094 -7 -3.562 1 87.31 334 ARG B C 1
ATOM 6382 O O . ARG B 1 334 ? 14.164 -7.559 -4.133 1 87.31 334 ARG B O 1
ATOM 6389 N N . LEU B 1 335 ? 15.836 -7.602 -2.631 1 80.5 335 LEU B N 1
ATOM 6390 C CA . LEU B 1 335 ? 15.766 -9.055 -2.502 1 80.5 335 LEU B CA 1
ATOM 6391 C C . LEU B 1 335 ? 15.086 -9.453 -1.196 1 80.5 335 LEU B C 1
ATOM 6393 O O . LEU B 1 335 ? 14.695 -10.609 -1.021 1 80.5 335 LEU B O 1
ATOM 6397 N N . ASN B 1 336 ? 14.906 -8.43 -0.342 1 78.81 336 ASN B N 1
ATOM 6398 C CA . ASN B 1 336 ? 14.445 -8.82 0.985 1 78.81 336 ASN B CA 1
ATOM 6399 C C . ASN B 1 336 ? 13.203 -8.047 1.405 1 78.81 336 ASN B C 1
ATOM 6401 O O . ASN B 1 336 ? 12.594 -8.344 2.436 1 78.81 336 ASN B O 1
ATOM 6405 N N . SER B 1 337 ? 12.859 -7.125 0.66 1 82.25 337 SER B N 1
ATOM 6406 C CA . SER B 1 337 ? 11.664 -6.371 1.002 1 82.25 337 SER B CA 1
ATOM 6407 C C . SER B 1 337 ? 10.406 -7.09 0.528 1 82.25 337 SER B C 1
ATOM 6409 O O . SER B 1 337 ? 10.25 -7.363 -0.664 1 82.25 337 SER B O 1
ATOM 6411 N N . PHE B 1 338 ? 9.461 -7.301 1.401 1 77.69 338 PHE B N 1
ATOM 6412 C CA . PHE B 1 338 ? 8.211 -7.988 1.077 1 77.69 338 PHE B CA 1
ATOM 6413 C C . PHE B 1 338 ? 7.402 -7.191 0.065 1 77.69 338 PHE B C 1
ATOM 6415 O O . PHE B 1 338 ? 6.75 -7.766 -0.809 1 77.69 338 PHE B O 1
ATOM 6422 N N . ALA B 1 339 ? 7.492 -5.902 0.225 1 81.12 339 ALA B N 1
ATOM 6423 C CA . ALA B 1 339 ? 6.727 -5.059 -0.688 1 81.12 339 ALA B CA 1
ATOM 6424 C C . ALA B 1 339 ? 7.246 -5.184 -2.117 1 81.12 339 ALA B C 1
ATOM 6426 O O . ALA B 1 339 ? 6.484 -5.027 -3.076 1 81.12 339 ALA B O 1
ATOM 6427 N N . ASN B 1 340 ? 8.492 -5.477 -2.24 1 83.94 340 ASN B N 1
ATOM 6428 C CA . ASN B 1 340 ? 9.078 -5.609 -3.568 1 83.94 340 ASN B CA 1
ATOM 6429 C C . ASN B 1 340 ? 8.883 -7.012 -4.133 1 83.94 340 ASN B C 1
ATOM 6431 O O . ASN B 1 340 ? 8.68 -7.176 -5.34 1 83.94 340 ASN B O 1
ATOM 6435 N N . ILE B 1 341 ? 8.852 -7.977 -3.293 1 81.5 341 ILE B N 1
ATOM 6436 C CA . ILE B 1 341 ? 8.867 -9.367 -3.723 1 81.5 341 ILE B CA 1
ATOM 6437 C C . ILE B 1 341 ? 7.434 -9.883 -3.877 1 81.5 341 ILE B C 1
ATOM 6439 O O . ILE B 1 341 ? 7.125 -10.602 -4.828 1 81.5 341 ILE B O 1
ATOM 6443 N N . TYR B 1 342 ? 6.57 -9.398 -2.941 1 81.56 342 TYR B N 1
ATOM 6444 C CA . TYR B 1 342 ? 5.285 -10.078 -2.861 1 81.56 342 TYR B CA 1
ATOM 6445 C C . TYR B 1 342 ? 4.145 -9.156 -3.27 1 81.56 342 TYR B C 1
ATOM 6447 O O . TYR B 1 342 ? 2.992 -9.578 -3.371 1 81.56 342 TYR B O 1
ATOM 6455 N N . ALA B 1 343 ? 4.457 -7.926 -3.41 1 86.62 343 ALA B N 1
ATOM 6456 C CA . ALA B 1 343 ? 3.432 -6.996 -3.877 1 86.62 343 ALA B CA 1
ATOM 6457 C C . ALA B 1 343 ? 3.6 -6.699 -5.363 1 86.62 343 ALA B C 1
ATOM 6459 O O . ALA B 1 343 ? 4.707 -6.777 -5.898 1 86.62 343 ALA B O 1
ATOM 6460 N N . ASP B 1 344 ? 2.506 -6.402 -5.961 1 90.25 344 ASP B N 1
ATOM 6461 C CA . ASP B 1 344 ? 2.553 -6.016 -7.367 1 90.25 344 ASP B CA 1
ATOM 6462 C C . ASP B 1 344 ? 3.312 -4.703 -7.551 1 90.25 344 ASP B C 1
ATOM 6464 O O . ASP B 1 344 ? 3.322 -3.857 -6.656 1 90.25 344 ASP B O 1
ATOM 6468 N N . ALA B 1 345 ? 3.885 -4.629 -8.711 1 92.69 345 ALA B N 1
ATOM 6469 C CA . ALA B 1 345 ? 4.621 -3.422 -9.07 1 92.69 345 ALA B CA 1
ATOM 6470 C C . ALA B 1 345 ? 3.703 -2.203 -9.094 1 92.69 345 ALA B C 1
ATOM 6472 O O . ALA B 1 345 ? 2.506 -2.326 -9.367 1 92.69 345 ALA B O 1
ATOM 6473 N N . MET B 1 346 ? 4.297 -1.053 -8.789 1 95 346 MET B N 1
ATOM 6474 C CA . MET B 1 346 ? 3.604 0.222 -8.953 1 95 346 MET B CA 1
ATOM 6475 C C . MET B 1 346 ? 3.055 0.367 -10.367 1 95 346 MET B C 1
ATOM 6477 O O . MET B 1 346 ? 3.742 0.048 -11.336 1 95 346 MET B O 1
ATOM 6481 N N . PRO B 1 347 ? 1.754 0.83 -10.477 1 96.44 347 PRO B N 1
ATOM 6482 C CA . PRO B 1 347 ? 1.251 1.069 -11.828 1 96.44 347 PRO B CA 1
ATOM 6483 C C . PRO B 1 347 ? 2.164 1.981 -12.648 1 96.44 347 PRO B C 1
ATOM 6485 O O . PRO B 1 347 ? 2.637 3.002 -12.141 1 96.44 347 PRO B O 1
ATOM 6488 N N . VAL B 1 348 ? 2.35 1.625 -13.898 1 96.94 348 VAL B N 1
ATOM 6489 C CA . VAL B 1 348 ? 3.338 2.283 -14.742 1 96.94 348 VAL B CA 1
ATOM 6490 C C . VAL B 1 348 ? 2.973 3.756 -14.914 1 96.94 348 VAL B C 1
ATOM 6492 O O . VAL B 1 348 ? 3.828 4.633 -14.789 1 96.94 348 VAL B O 1
ATOM 6495 N N . PRO B 1 349 ? 1.677 4.117 -15.164 1 97.62 349 PRO B N 1
ATOM 6496 C CA . PRO B 1 349 ? 1.335 5.535 -15.305 1 97.62 349 PRO B CA 1
ATOM 6497 C C . PRO B 1 349 ? 1.567 6.332 -14.031 1 97.62 349 PRO B C 1
ATOM 6499 O O . PRO B 1 349 ? 1.898 7.52 -14.086 1 97.62 349 PRO B O 1
ATOM 6502 N N . VAL B 1 350 ? 1.385 5.727 -12.867 1 97.88 350 VAL B N 1
ATOM 6503 C CA . VAL B 1 350 ? 1.608 6.387 -11.586 1 97.88 350 VAL B CA 1
ATOM 6504 C C . VAL B 1 350 ? 3.096 6.684 -11.414 1 97.88 350 VAL B C 1
ATOM 6506 O O . VAL B 1 350 ? 3.471 7.781 -10.984 1 97.88 350 VAL B O 1
ATOM 6509 N N . ALA B 1 351 ? 3.906 5.68 -11.75 1 98.19 351 ALA B N 1
ATOM 6510 C CA . ALA B 1 351 ? 5.352 5.879 -11.719 1 98.19 351 ALA B CA 1
ATOM 6511 C C . ALA B 1 351 ? 5.773 7.004 -12.664 1 98.19 351 ALA B C 1
ATOM 6513 O O . ALA B 1 351 ? 6.625 7.824 -12.32 1 98.19 351 ALA B O 1
ATOM 6514 N N . GLN B 1 352 ? 5.18 7.02 -13.797 1 98.44 352 GLN B N 1
ATOM 6515 C CA . GLN B 1 352 ? 5.5 8.047 -14.781 1 98.44 352 GLN B CA 1
ATOM 6516 C C . GLN B 1 352 ? 5.133 9.438 -14.266 1 98.44 352 GLN B C 1
ATOM 6518 O O . GLN B 1 352 ? 5.867 10.398 -14.492 1 98.44 352 GLN B O 1
ATOM 6523 N N . GLN B 1 353 ? 3.969 9.586 -13.641 1 98.5 353 GLN B N 1
ATOM 6524 C CA . GLN B 1 353 ? 3.557 10.867 -13.07 1 98.5 353 GLN B CA 1
ATOM 6525 C C . GLN B 1 353 ? 4.605 11.398 -12.094 1 98.5 353 GLN B C 1
ATOM 6527 O O . GLN B 1 353 ? 5.027 12.547 -12.195 1 98.5 353 GLN B O 1
ATOM 6532 N N . ALA B 1 354 ? 5 10.562 -11.164 1 98.5 354 ALA B N 1
ATOM 6533 C CA . ALA B 1 354 ? 6 10.969 -10.172 1 98.5 354 ALA B CA 1
ATOM 6534 C C . ALA B 1 354 ? 7.32 11.32 -10.844 1 98.5 354 ALA B C 1
ATOM 6536 O O . ALA B 1 354 ? 7.945 12.328 -10.5 1 98.5 354 ALA B O 1
ATOM 6537 N N . MET B 1 355 ? 7.711 10.477 -11.789 1 98.56 355 MET B N 1
ATOM 6538 C CA . MET B 1 355 ? 8.961 10.711 -12.516 1 98.56 355 MET B CA 1
ATOM 6539 C C . MET B 1 355 ? 8.914 12.031 -13.273 1 98.56 355 MET B C 1
ATOM 6541 O O . MET B 1 355 ? 9.891 12.781 -13.281 1 98.56 355 MET B O 1
ATOM 6545 N N . SER B 1 356 ? 7.82 12.273 -13.945 1 98.5 356 SER B N 1
ATOM 6546 C CA . SER B 1 356 ? 7.656 13.508 -14.703 1 98.5 356 SER B CA 1
ATOM 6547 C C . SER B 1 356 ? 7.77 14.734 -13.805 1 98.5 356 SER B C 1
ATOM 6549 O O . SER B 1 356 ? 8.367 15.734 -14.195 1 98.5 356 SER B O 1
ATOM 6551 N N . VAL B 1 357 ? 7.215 14.695 -12.648 1 98.44 357 VAL B N 1
ATOM 6552 C CA . VAL B 1 357 ? 7.281 15.82 -11.727 1 98.44 357 VAL B CA 1
ATOM 6553 C C . VAL B 1 357 ? 8.727 16.062 -11.297 1 98.44 357 VAL B C 1
ATOM 6555 O O . VAL B 1 357 ? 9.188 17.203 -11.242 1 98.44 357 VAL B O 1
ATOM 6558 N N . ILE B 1 358 ? 9.43 14.961 -10.969 1 98.5 358 ILE B N 1
ATOM 6559 C CA . ILE B 1 358 ? 10.828 15.102 -10.586 1 98.5 358 ILE B CA 1
ATOM 6560 C C . ILE B 1 358 ? 11.617 15.766 -11.719 1 98.5 358 ILE B C 1
ATOM 6562 O O . ILE B 1 358 ? 12.445 16.641 -11.469 1 98.5 358 ILE B O 1
ATOM 6566 N N . LYS B 1 359 ? 11.344 15.344 -12.938 1 98.06 359 LYS B N 1
ATOM 6567 C CA . LYS B 1 359 ? 12.016 15.93 -14.086 1 98.06 359 LYS B CA 1
ATOM 6568 C C . LYS B 1 359 ? 11.711 17.422 -14.211 1 98.06 359 LYS B C 1
ATOM 6570 O O . LYS B 1 359 ? 12.594 18.219 -14.516 1 98.06 359 LYS B O 1
ATOM 6575 N N . VAL B 1 360 ? 10.477 17.797 -13.977 1 97.56 360 VAL B N 1
ATOM 6576 C CA . VAL B 1 360 ? 10.086 19.188 -14.016 1 97.56 360 VAL B CA 1
ATOM 6577 C C . VAL B 1 360 ? 10.844 19.969 -12.945 1 97.56 360 VAL B C 1
ATOM 6579 O O . VAL B 1 360 ? 11.312 21.094 -13.195 1 97.56 360 VAL B O 1
ATOM 6582 N N . LEU B 1 361 ? 10.953 19.422 -11.766 1 97.5 361 LEU B N 1
ATOM 6583 C CA . LEU B 1 361 ? 11.641 20.078 -10.656 1 97.5 361 LEU B CA 1
ATOM 6584 C C . LEU B 1 361 ? 13.125 20.25 -10.961 1 97.5 361 LEU B C 1
ATOM 6586 O O . LEU B 1 361 ? 13.734 21.25 -10.57 1 97.5 361 LEU B O 1
ATOM 6590 N N . MET B 1 362 ? 13.688 19.312 -11.648 1 96.31 362 MET B N 1
ATOM 6591 C CA . MET B 1 362 ? 15.125 19.297 -11.891 1 96.31 362 MET B CA 1
ATOM 6592 C C . MET B 1 362 ? 15.484 20.125 -13.109 1 96.31 362 MET B C 1
ATOM 6594 O O . MET B 1 362 ? 16.531 20.766 -13.141 1 96.31 362 MET B O 1
ATOM 6598 N N . GLU B 1 363 ? 14.656 20.141 -14.117 1 92.5 363 GLU B N 1
ATOM 6599 C CA . GLU B 1 363 ? 15.109 20.578 -15.438 1 92.5 363 GLU B CA 1
ATOM 6600 C C . GLU B 1 363 ? 14.336 21.812 -15.906 1 92.5 363 GLU B C 1
ATOM 6602 O O . GLU B 1 363 ? 14.773 22.516 -16.828 1 92.5 363 GLU B O 1
ATOM 6607 N N . ASN B 1 364 ? 13.203 22.078 -15.344 1 90.44 364 ASN B N 1
ATOM 6608 C CA . ASN B 1 364 ? 12.32 23.125 -15.867 1 90.44 364 ASN B CA 1
ATOM 6609 C C . ASN B 1 364 ? 12.258 24.328 -14.93 1 90.44 364 ASN B C 1
ATOM 6611 O O . ASN B 1 364 ? 12.258 24.156 -13.703 1 90.44 364 ASN B O 1
ATOM 6615 N N . GLU B 1 365 ? 12.117 25.516 -15.469 1 94.12 365 GLU B N 1
ATOM 6616 C CA . GLU B 1 365 ? 11.945 26.734 -14.695 1 94.12 365 GLU B CA 1
ATOM 6617 C C . GLU B 1 365 ? 10.625 26.719 -13.922 1 94.12 365 GLU B C 1
ATOM 6619 O O . GLU B 1 365 ? 10.523 27.312 -12.844 1 94.12 365 GLU B O 1
ATOM 6624 N N . GLU B 1 366 ? 9.711 26.016 -14.477 1 94.25 366 GLU B N 1
ATOM 6625 C CA . GLU B 1 366 ? 8.406 25.906 -13.82 1 94.25 366 GLU B CA 1
ATOM 6626 C C . GLU B 1 366 ? 8.531 25.266 -12.445 1 94.25 366 GLU B C 1
ATOM 6628 O O . GLU B 1 366 ? 7.84 25.672 -11.508 1 94.25 366 GLU B O 1
ATOM 6633 N N . GLY B 1 367 ? 9.336 24.25 -12.359 1 95.06 367 GLY B N 1
ATOM 6634 C CA . GLY B 1 367 ? 9.562 23.609 -11.078 1 95.06 367 GLY B CA 1
ATOM 6635 C C . GLY B 1 367 ? 10.125 24.547 -10.031 1 95.06 367 GLY B C 1
ATOM 6636 O O . GLY B 1 367 ? 9.641 24.594 -8.898 1 95.06 367 GLY B O 1
ATOM 6637 N N . LYS B 1 368 ? 11.078 25.312 -10.383 1 95.19 368 LYS B N 1
ATOM 6638 C CA . LYS B 1 368 ? 11.688 26.281 -9.477 1 95.19 368 LYS B CA 1
ATOM 6639 C C . LYS B 1 368 ? 10.68 27.359 -9.07 1 95.19 368 LYS B C 1
ATOM 6641 O O . LYS B 1 368 ? 10.648 27.766 -7.91 1 95.19 368 LYS B O 1
ATOM 6646 N N . LYS B 1 369 ? 9.984 27.781 -10.008 1 96.69 369 LYS B N 1
ATOM 6647 C CA . LYS B 1 369 ? 8.977 28.812 -9.758 1 96.69 369 LYS B CA 1
ATOM 6648 C C . LYS B 1 369 ? 7.941 28.328 -8.75 1 96.69 369 LYS B C 1
ATOM 6650 O O . LYS B 1 369 ? 7.566 29.078 -7.836 1 96.69 369 LYS B O 1
ATOM 6655 N N . ARG B 1 370 ? 7.465 27.125 -8.891 1 96.62 370 ARG B N 1
ATOM 6656 C CA . ARG B 1 370 ? 6.445 26.578 -7.996 1 96.62 370 ARG B CA 1
ATOM 6657 C C . ARG B 1 370 ? 6.984 26.438 -6.578 1 96.62 370 ARG B C 1
ATOM 6659 O O . ARG B 1 370 ? 6.273 26.688 -5.605 1 96.62 370 ARG B O 1
ATOM 6666 N N . ILE B 1 371 ? 8.203 25.984 -6.473 1 97.5 371 ILE B N 1
ATOM 6667 C CA . ILE B 1 371 ? 8.812 25.828 -5.156 1 97.5 371 ILE B CA 1
ATOM 6668 C C . ILE B 1 371 ? 8.945 27.203 -4.492 1 97.5 371 ILE B C 1
ATOM 6670 O O . ILE B 1 371 ? 8.594 27.359 -3.32 1 97.5 371 ILE B O 1
ATOM 6674 N N . SER B 1 372 ? 9.422 28.172 -5.25 1 97.19 372 SER B N 1
ATOM 6675 C CA . SER B 1 372 ? 9.594 29.516 -4.715 1 97.19 372 SER B CA 1
ATOM 6676 C C . SER B 1 372 ? 8.258 30.125 -4.297 1 97.19 372 SER B C 1
ATOM 6678 O O . SER B 1 372 ? 8.156 30.734 -3.232 1 97.19 372 SER B O 1
ATOM 6680 N N . GLN B 1 373 ? 7.32 29.969 -5.141 1 97.62 373 GLN B N 1
ATOM 6681 C CA . GLN B 1 373 ? 5.992 30.5 -4.836 1 97.62 373 GLN B CA 1
ATOM 6682 C C . GLN B 1 373 ? 5.41 29.828 -3.594 1 97.62 373 GLN B C 1
ATOM 6684 O O . GLN B 1 373 ? 4.75 30.484 -2.783 1 97.62 373 GLN B O 1
ATOM 6689 N N . LEU B 1 374 ? 5.586 28.516 -3.496 1 98.06 374 LEU B N 1
ATOM 6690 C CA . LEU B 1 374 ? 5.125 27.812 -2.312 1 98.06 374 LEU B CA 1
ATOM 6691 C C . LEU B 1 374 ? 5.742 28.391 -1.047 1 98.06 374 LEU B C 1
ATOM 6693 O O . LEU B 1 374 ? 5.047 28.594 -0.05 1 98.06 374 LEU B O 1
ATOM 6697 N N . HIS B 1 375 ? 7.055 28.656 -1.098 1 97.88 375 HIS B N 1
ATOM 6698 C CA . HIS B 1 375 ? 7.762 29.219 0.049 1 97.88 375 HIS B CA 1
ATOM 6699 C C . HIS B 1 375 ? 7.215 30.594 0.413 1 97.88 375 HIS B C 1
ATOM 6701 O O . HIS B 1 375 ? 6.98 30.875 1.589 1 97.88 375 HIS B O 1
ATOM 6707 N N . GLU B 1 376 ? 7.012 31.328 -0.57 1 97.81 376 GLU B N 1
ATOM 6708 C CA . GLU B 1 376 ? 6.492 32.688 -0.352 1 97.81 376 GLU B CA 1
ATOM 6709 C C . GLU B 1 376 ? 5.086 32.656 0.24 1 97.81 376 GLU B C 1
ATOM 6711 O O . GLU B 1 376 ? 4.789 33.375 1.194 1 97.81 376 GLU B O 1
ATOM 6716 N N . ASN B 1 377 ? 4.258 31.812 -0.394 1 98 377 ASN B N 1
ATOM 6717 C CA . ASN B 1 377 ? 2.887 31.688 0.085 1 98 377 ASN B CA 1
ATOM 6718 C C . ASN B 1 377 ? 2.844 31.203 1.536 1 98 377 ASN B C 1
ATOM 6720 O O . ASN B 1 377 ? 2.111 31.766 2.354 1 98 377 ASN B O 1
ATOM 6724 N N . ALA B 1 378 ? 3.629 30.156 1.821 1 97.62 378 ALA B N 1
ATOM 6725 C CA . ALA B 1 378 ? 3.623 29.547 3.15 1 97.62 378 ALA B CA 1
ATOM 6726 C C . ALA B 1 378 ? 4.137 30.531 4.203 1 97.62 378 ALA B C 1
ATOM 6728 O O . ALA B 1 378 ? 3.535 30.672 5.266 1 97.62 378 ALA B O 1
ATOM 6729 N N . THR B 1 379 ? 5.211 31.188 3.891 1 97.56 379 THR B N 1
ATOM 6730 C CA . THR B 1 379 ? 5.812 32.156 4.816 1 97.56 379 THR B CA 1
ATOM 6731 C C . THR B 1 379 ? 4.879 33.312 5.059 1 97.56 379 THR B C 1
ATOM 6733 O O . THR B 1 379 ? 4.641 33.719 6.207 1 97.56 379 THR B O 1
ATOM 6736 N N . TRP B 1 380 ? 4.387 33.844 3.996 1 98.06 380 TRP B N 1
ATOM 6737 C CA . TRP B 1 380 ? 3.5 35 4.109 1 98.06 380 TRP B CA 1
ATOM 6738 C C . TRP B 1 380 ? 2.242 34.625 4.895 1 98.06 380 TRP B C 1
ATOM 6740 O O . TRP B 1 380 ? 1.812 35.406 5.766 1 98.06 380 TRP B O 1
ATOM 6750 N N . PHE B 1 381 ? 1.618 33.562 4.551 1 97.88 381 PHE B N 1
ATOM 6751 C CA . PHE B 1 381 ? 0.382 33.125 5.199 1 97.88 381 PHE B CA 1
ATOM 6752 C C . PHE B 1 381 ? 0.6 32.906 6.691 1 97.88 381 PHE B C 1
ATOM 6754 O O . PHE B 1 381 ? -0.22 33.344 7.512 1 97.88 381 PHE B O 1
ATOM 6761 N N . ARG B 1 382 ? 1.667 32.219 7.043 1 97.19 382 ARG B N 1
ATOM 6762 C CA . ARG B 1 382 ? 2.023 31.984 8.438 1 97.19 382 ARG B CA 1
ATOM 6763 C C . ARG B 1 382 ? 2.18 33.281 9.195 1 97.19 382 ARG B C 1
ATOM 6765 O O . ARG B 1 382 ? 1.646 33.438 10.297 1 97.19 382 ARG B O 1
ATOM 6772 N N . GLU B 1 383 ? 2.877 34.25 8.641 1 97.44 383 GLU B N 1
ATOM 6773 C CA . GLU B 1 383 ? 3.115 35.531 9.289 1 97.44 383 GLU B CA 1
ATOM 6774 C C . GLU B 1 383 ? 1.818 36.312 9.445 1 97.44 383 GLU B C 1
ATOM 6776 O O . GLU B 1 383 ? 1.603 36.969 10.469 1 97.44 383 GLU B O 1
ATOM 6781 N N . GLU B 1 384 ? 1.02 36.281 8.461 1 97.38 384 GLU B N 1
ATOM 6782 C CA . GLU B 1 384 ? -0.26 36.969 8.531 1 97.38 384 GLU B CA 1
ATOM 6783 C C . GLU B 1 384 ? -1.159 36.375 9.609 1 97.38 384 GLU B C 1
ATOM 6785 O O . GLU B 1 384 ? -1.897 37.094 10.281 1 97.38 384 GLU B O 1
ATOM 6790 N N . LEU B 1 385 ? -1.158 35.094 9.742 1 96.5 385 LEU B N 1
ATOM 6791 C CA . LEU B 1 385 ? -1.922 34.438 10.797 1 96.5 385 LEU B CA 1
ATOM 6792 C C . LEU B 1 385 ? -1.451 34.906 12.172 1 96.5 385 LEU B C 1
ATOM 6794 O O . LEU B 1 385 ? -2.27 35.188 13.055 1 96.5 385 LEU B O 1
ATOM 6798 N N . LYS B 1 386 ? -0.183 35 12.336 1 95.06 386 LYS B N 1
ATOM 6799 C CA . LYS B 1 386 ? 0.38 35.469 13.602 1 95.06 386 LYS B CA 1
ATOM 6800 C C . LYS B 1 386 ? -0.015 36.906 13.875 1 95.06 386 LYS B C 1
ATOM 6802 O O . LYS B 1 386 ? -0.344 37.25 15.008 1 95.06 386 LYS B O 1
ATOM 6807 N N . ARG B 1 387 ? 0.035 37.688 12.883 1 95.62 387 ARG B N 1
ATOM 6808 C CA . ARG B 1 387 ? -0.344 39.094 13.016 1 95.62 387 ARG B CA 1
ATOM 6809 C C . ARG B 1 387 ? -1.803 39.219 13.438 1 95.62 387 ARG B C 1
ATOM 6811 O O . ARG B 1 387 ? -2.164 40.156 14.141 1 95.62 387 ARG B O 1
ATOM 6818 N N . ARG B 1 388 ? -2.555 38.25 13.039 1 93.12 388 ARG B N 1
ATOM 6819 C CA . ARG B 1 388 ? -3.975 38.25 13.375 1 93.12 388 ARG B CA 1
ATOM 6820 C C . ARG B 1 388 ? -4.23 37.531 14.688 1 93.12 388 ARG B C 1
ATOM 6822 O O . ARG B 1 388 ? -5.371 37.188 15 1 93.12 388 ARG B O 1
ATOM 6829 N N . ASN B 1 389 ? -3.201 37.156 15.43 1 90.62 389 ASN B N 1
ATOM 6830 C CA . ASN B 1 389 ? -3.197 36.625 16.797 1 90.62 389 ASN B CA 1
ATOM 6831 C C . ASN B 1 389 ? -3.676 35.188 16.844 1 90.62 389 ASN B C 1
ATOM 6833 O O . ASN B 1 389 ? -4.285 34.75 17.812 1 90.62 389 ASN B O 1
ATOM 6837 N N . PHE B 1 390 ? -3.535 34.531 15.711 1 91.5 390 PHE B N 1
ATOM 6838 C CA . PHE B 1 390 ? -3.73 33.094 15.758 1 91.5 390 PHE B CA 1
ATOM 6839 C C . PHE B 1 390 ? -2.529 32.406 16.391 1 91.5 390 PHE B C 1
ATOM 6841 O O . PHE B 1 390 ? -1.393 32.844 16.234 1 91.5 390 PHE B O 1
ATOM 6848 N N . LYS B 1 391 ? -2.795 31.375 17.156 1 90.38 391 LYS B N 1
ATOM 6849 C CA . LYS B 1 391 ? -1.711 30.516 17.609 1 90.38 391 LYS B CA 1
ATOM 6850 C C . LYS B 1 391 ? -1.301 29.516 16.531 1 90.38 391 LYS B C 1
ATOM 6852 O O . LYS B 1 391 ? -1.982 28.516 16.297 1 90.38 391 LYS B O 1
ATOM 6857 N N . VAL B 1 392 ? -0.19 29.781 15.914 1 93.56 392 VAL B N 1
ATOM 6858 C CA . VAL B 1 392 ? 0.239 29.031 14.734 1 93.56 392 VAL B CA 1
ATOM 6859 C C . VAL B 1 392 ? 1.416 28.125 15.102 1 93.56 392 VAL B C 1
ATOM 6861 O O . VAL B 1 392 ? 2.334 28.547 15.805 1 93.56 392 VAL B O 1
ATOM 6864 N N . LEU B 1 393 ? 1.176 26.844 14.648 1 89.94 393 LEU B N 1
ATOM 6865 C CA . LEU B 1 393 ? 2.312 25.938 14.641 1 89.94 393 LEU B CA 1
ATOM 6866 C C . LEU B 1 393 ? 2.961 25.875 13.266 1 89.94 393 LEU B C 1
ATOM 6868 O O . LEU B 1 393 ? 2.303 26.141 12.25 1 89.94 393 LEU B O 1
ATOM 6872 N N . SER B 1 394 ? 4.129 25.781 13.094 1 91.56 394 SER B N 1
ATOM 6873 C CA . SER B 1 394 ? 4.801 25.688 11.805 1 91.56 394 SER B CA 1
ATOM 6874 C C . SER B 1 394 ? 6.211 26.266 11.867 1 91.56 394 SER B C 1
ATOM 6876 O O . SER B 1 394 ? 6.68 26.656 12.938 1 91.56 394 SER B O 1
ATOM 6878 N N . GLU B 1 395 ? 6.816 26.141 10.805 1 93.94 395 GLU B N 1
ATOM 6879 C CA . GLU B 1 395 ? 8.133 26.734 10.609 1 93.94 395 GLU B CA 1
ATOM 6880 C C . GLU B 1 395 ? 8.234 27.438 9.258 1 93.94 395 GLU B C 1
ATOM 6882 O O . GLU B 1 395 ? 7.375 27.25 8.391 1 93.94 395 GLU B O 1
ATOM 6887 N N . ASP B 1 396 ? 9.219 28.219 9.195 1 92.69 396 ASP B N 1
ATOM 6888 C CA . ASP B 1 396 ? 9.398 28.984 7.969 1 92.69 396 ASP B CA 1
ATOM 6889 C C . ASP B 1 396 ? 9.469 28.062 6.75 1 92.69 396 ASP B C 1
ATOM 6891 O O . ASP B 1 396 ? 10.086 27 6.805 1 92.69 396 ASP B O 1
ATOM 6895 N N . LYS B 1 397 ? 8.734 28.438 5.707 1 93.88 397 LYS B N 1
ATOM 6896 C CA . LYS B 1 397 ? 8.703 27.797 4.398 1 93.88 397 LYS B CA 1
ATOM 6897 C C . LYS B 1 397 ? 7.902 26.5 4.445 1 93.88 397 LYS B C 1
ATOM 6899 O O . LYS B 1 397 ? 7.613 25.906 3.406 1 93.88 397 LYS B O 1
ATOM 6904 N N . SER B 1 398 ? 7.539 26.016 5.641 1 96.88 398 SER B N 1
ATOM 6905 C CA . SER B 1 398 ? 6.73 24.797 5.73 1 96.88 398 SER B CA 1
ATOM 6906 C C . SER B 1 398 ? 5.355 25 5.105 1 96.88 398 SER B C 1
ATOM 6908 O O . SER B 1 398 ? 4.66 25.969 5.43 1 96.88 398 SER B O 1
ATOM 6910 N N . PRO B 1 399 ? 4.977 24.125 4.227 1 97.19 399 PRO B N 1
ATOM 6911 C CA . PRO B 1 399 ? 3.662 24.266 3.598 1 97.19 399 PRO B CA 1
ATOM 6912 C C . PRO B 1 399 ? 2.516 23.891 4.531 1 97.19 399 PRO B C 1
ATOM 6914 O O . PRO B 1 399 ? 1.349 24.109 4.203 1 97.19 399 PRO B O 1
ATOM 6917 N N . VAL B 1 400 ? 2.781 23.297 5.633 1 97.19 400 VAL B N 1
ATOM 6918 C CA . VAL B 1 400 ? 1.788 22.938 6.641 1 97.19 400 VAL B CA 1
ATOM 6919 C C . VAL B 1 400 ? 1.75 24.016 7.73 1 97.19 400 VAL B C 1
ATOM 6921 O O . VAL B 1 400 ? 2.744 24.234 8.422 1 97.19 400 VAL B O 1
ATOM 6924 N N . VAL B 1 401 ? 0.601 24.641 7.863 1 96.75 401 VAL B N 1
ATOM 6925 C CA . VAL B 1 401 ? 0.469 25.766 8.789 1 96.75 401 VAL B CA 1
ATOM 6926 C C . VAL B 1 401 ? -0.735 25.547 9.695 1 96.75 401 VAL B C 1
ATOM 6928 O O . VAL B 1 401 ? -1.774 26.188 9.531 1 96.75 401 VAL B O 1
ATOM 6931 N N . PRO B 1 402 ? -0.554 24.734 10.703 1 94.75 402 PRO B N 1
ATOM 6932 C CA . PRO B 1 402 ? -1.666 24.469 11.617 1 94.75 402 PRO B CA 1
ATOM 6933 C C . PRO B 1 402 ? -1.956 25.641 12.562 1 94.75 402 PRO B C 1
ATOM 6935 O O . PRO B 1 402 ? -1.029 26.312 13.016 1 94.75 402 PRO B O 1
ATOM 6938 N N . ILE B 1 403 ? -3.229 25.844 12.859 1 92.38 403 ILE B N 1
ATOM 6939 C CA . ILE B 1 403 ? -3.67 26.797 13.867 1 92.38 403 ILE B CA 1
ATOM 6940 C C . ILE B 1 403 ? -4.336 26.062 15.023 1 92.38 403 ILE B C 1
ATOM 6942 O O . ILE B 1 403 ? -5.137 25.141 14.805 1 92.38 403 ILE B O 1
ATOM 6946 N N . ILE B 1 404 ? -3.953 26.391 16.203 1 87.12 404 ILE B N 1
ATOM 6947 C CA . ILE B 1 404 ? -4.543 25.766 17.375 1 87.12 404 ILE B CA 1
ATOM 6948 C C . ILE B 1 404 ? -5.879 26.422 17.703 1 87.12 404 ILE B C 1
ATOM 6950 O O . ILE B 1 404 ? -5.984 27.656 17.734 1 87.12 404 ILE B O 1
ATOM 6954 N N . ILE B 1 405 ? -6.902 25.562 17.766 1 78.38 405 ILE B N 1
ATOM 6955 C CA . ILE B 1 405 ? -8.211 26.078 18.156 1 78.38 405 ILE B CA 1
ATOM 6956 C C . ILE B 1 405 ? -8.711 25.312 19.375 1 78.38 405 ILE B C 1
ATOM 6958 O O . ILE B 1 405 ? -8.562 24.094 19.469 1 78.38 405 ILE B O 1
ATOM 6962 N N . PRO B 1 406 ? -8.836 25.938 20.5 1 68.5 406 PRO B N 1
ATOM 6963 C CA . PRO B 1 406 ? -9.336 25.234 21.672 1 68.5 406 PRO B CA 1
ATOM 6964 C C . PRO B 1 406 ? -10.789 24.781 21.516 1 68.5 406 PRO B C 1
ATOM 6966 O O . PRO B 1 406 ? -11.461 25.172 20.562 1 68.5 406 PRO B O 1
ATOM 6969 N N . PRO B 1 407 ? -11.633 24.516 22.375 1 63.78 407 PRO B N 1
ATOM 6970 C CA . PRO B 1 407 ? -12.047 23.188 22.828 1 63.78 407 PRO B CA 1
ATOM 6971 C C . PRO B 1 407 ? -12.742 22.375 21.734 1 63.78 407 PRO B C 1
ATOM 6973 O O . PRO B 1 407 ? -13.227 22.953 20.75 1 63.78 407 PRO B O 1
ATOM 6976 N N . PHE B 1 408 ? -12.812 21.094 21.734 1 63.22 408 PHE B N 1
ATOM 6977 C CA . PHE B 1 408 ? -13.328 20.078 20.812 1 63.22 408 PHE B CA 1
ATOM 6978 C C . PHE B 1 408 ? -14.727 20.453 20.328 1 63.22 408 PHE B C 1
ATOM 6980 O O . PHE B 1 408 ? -15.086 20.188 19.188 1 63.22 408 PHE B O 1
ATOM 6987 N N . SER B 1 409 ? -15.367 21.328 21.062 1 64.69 409 SER B N 1
ATOM 6988 C CA . SER B 1 409 ? -16.781 21.594 20.797 1 64.69 409 SER B CA 1
ATOM 6989 C C . SER B 1 409 ? -16.938 22.562 19.625 1 64.69 409 SER B C 1
ATOM 6991 O O . SER B 1 409 ? -18 22.625 19 1 64.69 409 SER B O 1
ATOM 6993 N N . TYR B 1 410 ? -15.914 23.172 19.312 1 76.25 410 TYR B N 1
ATOM 6994 C CA . TYR B 1 410 ? -16.047 24.203 18.281 1 76.25 410 TYR B CA 1
ATOM 6995 C C . TYR B 1 410 ? -15.594 23.672 16.922 1 76.25 410 TYR B C 1
ATOM 6997 O O . TYR B 1 410 ? -15.781 24.344 15.898 1 76.25 410 TYR B O 1
ATOM 7005 N N . PHE B 1 411 ? -15.109 22.562 16.875 1 79.94 411 PHE B N 1
ATOM 7006 C CA . PHE B 1 411 ? -14.523 22.016 15.664 1 79.94 411 PHE B CA 1
ATOM 7007 C C . PHE B 1 411 ? -15.578 21.844 14.578 1 79.94 411 PHE B C 1
ATOM 7009 O O . PHE B 1 411 ? -15.352 22.203 13.422 1 79.94 411 PHE B O 1
ATOM 7016 N N . THR B 1 412 ? -16.641 21.328 15.008 1 81.94 412 THR B N 1
ATOM 7017 C CA . THR B 1 412 ? -17.719 21.047 14.055 1 81.94 412 THR B CA 1
ATOM 7018 C C . THR B 1 412 ? -18.266 22.359 13.477 1 81.94 412 THR B C 1
ATOM 7020 O O . THR B 1 412 ? -18.516 22.453 12.273 1 81.94 412 THR B O 1
ATOM 7023 N N . GLU B 1 413 ? -18.391 23.25 14.32 1 84.94 413 GLU B N 1
ATOM 7024 C CA . GLU B 1 413 ? -18.938 24.547 13.898 1 84.94 413 GLU B CA 1
ATOM 7025 C C . GLU B 1 413 ? -17.984 25.25 12.938 1 84.94 413 GLU B C 1
ATOM 7027 O O . GLU B 1 413 ? -18.422 25.828 11.938 1 84.94 413 GLU B O 1
ATOM 7032 N N . VAL B 1 414 ? -16.766 25.219 13.281 1 88.94 414 VAL B N 1
ATOM 7033 C CA . VAL B 1 414 ? -15.758 25.875 12.445 1 88.94 414 VAL B CA 1
ATOM 7034 C C . VAL B 1 414 ? -15.695 25.203 11.078 1 88.94 414 VAL B C 1
ATOM 7036 O O . VAL B 1 414 ? -15.641 25.875 10.047 1 88.94 414 VAL B O 1
ATOM 7039 N N . SER B 1 415 ? -15.672 23.875 11.109 1 90.69 415 SER B N 1
ATOM 7040 C CA . SER B 1 415 ? -15.602 23.109 9.867 1 90.69 415 SER B CA 1
ATOM 7041 C C . SER B 1 415 ? -16.797 23.406 8.969 1 90.69 415 SER B C 1
ATOM 7043 O O . SER B 1 415 ? -16.641 23.656 7.773 1 90.69 415 SER B O 1
ATOM 7045 N N . ARG B 1 416 ? -17.984 23.422 9.523 1 90.81 416 ARG B N 1
ATOM 7046 C CA . ARG B 1 416 ? -19.219 23.656 8.773 1 90.81 416 ARG B CA 1
ATOM 7047 C C . ARG B 1 416 ? -19.266 25.094 8.242 1 90.81 416 ARG B C 1
ATOM 7049 O O . ARG B 1 416 ? -19.625 25.312 7.09 1 90.81 416 ARG B O 1
ATOM 7056 N N . LYS B 1 417 ? -18.938 26 9.086 1 92.81 417 LYS B N 1
ATOM 7057 C CA . LYS B 1 417 ? -18.953 27.406 8.695 1 92.81 417 LYS B CA 1
ATOM 7058 C C . LYS B 1 417 ? -17.953 27.688 7.586 1 92.81 417 LYS B C 1
ATOM 7060 O O . LYS B 1 417 ? -18.25 28.406 6.625 1 92.81 417 LYS B O 1
ATOM 7065 N N . ALA B 1 418 ? -16.781 27.188 7.797 1 95.06 418 ALA B N 1
ATOM 7066 C CA . ALA B 1 418 ? -15.766 27.359 6.766 1 95.06 418 ALA B CA 1
ATOM 7067 C C . ALA B 1 418 ? -16.234 26.781 5.43 1 95.06 418 ALA B C 1
ATOM 7069 O O . ALA B 1 418 ? -16.047 27.422 4.383 1 95.06 418 ALA B O 1
ATOM 7070 N N . PHE B 1 419 ? -16.812 25.594 5.461 1 94.5 419 PHE B N 1
ATOM 7071 C CA . PHE B 1 419 ? -17.344 24.953 4.254 1 94.5 419 PHE B CA 1
ATOM 7072 C C . PHE B 1 419 ? -18.406 25.828 3.607 1 94.5 419 PHE B C 1
ATOM 7074 O O . PHE B 1 419 ? -18.406 26.016 2.389 1 94.5 419 PHE B O 1
ATOM 7081 N N . GLU B 1 420 ? -19.25 26.359 4.387 1 94.44 420 GLU B N 1
ATOM 7082 C CA . GLU B 1 420 ? -20.312 27.219 3.9 1 94.44 420 GLU B CA 1
ATOM 7083 C C . GLU B 1 420 ? -19.766 28.484 3.24 1 94.44 420 GLU B C 1
ATOM 7085 O O . GLU B 1 420 ? -20.328 28.984 2.268 1 94.44 420 GLU B O 1
ATOM 7090 N N . LEU B 1 421 ? -18.656 28.938 3.785 1 96.44 421 LEU B N 1
ATOM 7091 C CA . LEU B 1 421 ? -18.078 30.172 3.287 1 96.44 421 LEU B CA 1
ATOM 7092 C C . LEU B 1 421 ? -17.062 29.891 2.186 1 96.44 421 LEU B C 1
ATOM 7094 O O . LEU B 1 421 ? -16.375 30.812 1.715 1 96.44 421 LEU B O 1
ATOM 7098 N N . GLY B 1 422 ? -16.891 28.625 1.827 1 96.31 422 GLY B N 1
ATOM 7099 C CA . GLY B 1 422 ? -16.125 28.266 0.647 1 96.31 422 GLY B CA 1
ATOM 7100 C C . GLY B 1 422 ? -14.672 27.922 0.961 1 96.31 422 GLY B C 1
ATOM 7101 O O . GLY B 1 422 ? -13.797 28.062 0.105 1 96.31 422 GLY B O 1
ATOM 7102 N N . LEU B 1 423 ? -14.383 27.594 2.154 1 96.62 423 LEU B N 1
ATOM 7103 C CA . LEU B 1 423 ? -13.031 27.188 2.539 1 96.62 423 LEU B CA 1
ATOM 7104 C C . LEU B 1 423 ? -12.992 25.719 2.916 1 96.62 423 LEU B C 1
ATOM 7106 O O . LEU B 1 423 ? -13.805 25.25 3.725 1 96.62 423 LEU B O 1
ATOM 7110 N N . GLY B 1 424 ? -12.102 24.984 2.211 1 94.69 424 GLY B N 1
ATOM 7111 C CA . GLY B 1 424 ? -11.875 23.594 2.582 1 94.69 424 GLY B CA 1
ATOM 7112 C C . GLY B 1 424 ? -10.75 23.422 3.582 1 94.69 424 GLY B C 1
ATOM 7113 O O . GLY B 1 424 ? -9.57 23.547 3.227 1 94.69 424 GLY B O 1
ATOM 7114 N N . LEU B 1 425 ? -11.133 23.094 4.832 1 92.31 425 LEU B N 1
ATOM 7115 C CA . LEU B 1 425 ? -10.172 22.922 5.914 1 92.31 425 LEU B CA 1
ATOM 7116 C C . LEU B 1 425 ? -10.219 21.5 6.469 1 92.31 425 LEU B C 1
ATOM 7118 O O . LEU B 1 425 ? -11.203 20.781 6.27 1 92.31 425 LEU B O 1
ATOM 7122 N N . VAL B 1 426 ? -9.094 21.141 7.078 1 91.12 426 VAL B N 1
ATOM 7123 C CA . VAL B 1 426 ? -9.062 19.891 7.82 1 91.12 426 VAL B CA 1
ATOM 7124 C C . VAL B 1 426 ? -8.984 20.172 9.32 1 91.12 426 VAL B C 1
ATOM 7126 O O . VAL B 1 426 ? -8.062 20.859 9.781 1 91.12 426 VAL B O 1
ATOM 7129 N N . VAL B 1 427 ? -9.977 19.688 10.008 1 87.62 427 VAL B N 1
ATOM 7130 C CA . VAL B 1 427 ? -9.992 19.828 11.461 1 87.62 427 VAL B CA 1
ATOM 7131 C C . VAL B 1 427 ? -9.586 18.516 12.109 1 87.62 427 VAL B C 1
ATOM 7133 O O . VAL B 1 427 ? -10.039 17.438 11.703 1 87.62 427 VAL B O 1
ATOM 7136 N N . VAL B 1 428 ? -8.711 18.641 12.977 1 82.69 428 VAL B N 1
ATOM 7137 C CA . VAL B 1 428 ? -8.195 17.453 13.648 1 82.69 428 VAL B CA 1
ATOM 7138 C C . VAL B 1 428 ? -8.359 17.609 15.164 1 82.69 428 VAL B C 1
ATOM 7140 O O . VAL B 1 428 ? -8.062 18.656 15.719 1 82.69 428 VAL B O 1
ATOM 7143 N N . SER B 1 429 ? -8.938 16.594 15.742 1 73.94 429 SER B N 1
ATOM 7144 C CA . SER B 1 429 ? -9.109 16.594 17.188 1 73.94 429 SER B CA 1
ATOM 7145 C C . SER B 1 429 ? -8.75 15.25 17.797 1 73.94 429 SER B C 1
ATOM 7147 O O . SER B 1 429 ? -8.094 14.422 17.141 1 73.94 429 SER B O 1
ATOM 7149 N N . PHE B 1 430 ? -9.133 15.133 19.141 1 66.25 430 PHE B N 1
ATOM 7150 C CA . PHE B 1 430 ? -8.922 13.859 19.812 1 66.25 430 PHE B CA 1
ATOM 7151 C C . PHE B 1 430 ? -9.602 12.727 19.047 1 66.25 430 PHE B C 1
ATOM 7153 O O . PHE B 1 430 ? -10.711 12.891 18.531 1 66.25 430 PHE B O 1
ATOM 7160 N N . PRO B 1 431 ? -8.758 11.648 18.812 1 62.97 431 PRO B N 1
ATOM 7161 C CA . PRO B 1 431 ? -7.555 11.172 19.5 1 62.97 431 PRO B CA 1
ATOM 7162 C C . PRO B 1 431 ? -6.277 11.453 18.703 1 62.97 431 PRO B C 1
ATOM 7164 O O . PRO B 1 431 ? -5.18 11.125 19.172 1 62.97 431 PRO B O 1
ATOM 7167 N N . ALA B 1 432 ? -6.41 12.008 17.609 1 63.12 432 ALA B N 1
ATOM 7168 C CA . ALA B 1 432 ? -5.207 12.281 16.828 1 63.12 432 ALA B CA 1
ATOM 7169 C C . ALA B 1 432 ? -4.312 13.297 17.531 1 63.12 432 ALA B C 1
ATOM 7171 O O . ALA B 1 432 ? -3.088 13.266 17.375 1 63.12 432 ALA B O 1
ATOM 7172 N N . CYS B 1 433 ? -5.008 14.164 18.25 1 64.44 433 CYS B N 1
ATOM 7173 C CA . CYS B 1 433 ? -4.289 15.148 19.047 1 64.44 433 CYS B CA 1
ATOM 7174 C C . CYS B 1 433 ? -4.797 15.156 20.484 1 64.44 433 CYS B C 1
ATOM 7176 O O . CYS B 1 433 ? -5.848 14.578 20.781 1 64.44 433 CYS B O 1
ATOM 7178 N N . ASP B 1 434 ? -3.961 15.727 21.219 1 66.88 434 ASP B N 1
ATOM 7179 C CA . ASP B 1 434 ? -4.406 15.898 22.609 1 66.88 434 ASP B CA 1
ATOM 7180 C C . ASP B 1 434 ? -5.719 16.672 22.672 1 66.88 434 ASP B C 1
ATOM 7182 O O . ASP B 1 434 ? -5.949 17.578 21.859 1 66.88 434 ASP B O 1
ATOM 7186 N N . ILE B 1 435 ? -6.48 16.406 23.609 1 65.06 435 ILE B N 1
ATOM 7187 C CA . ILE B 1 435 ? -7.848 16.891 23.734 1 65.06 435 ILE B CA 1
ATOM 7188 C C . ILE B 1 435 ? -7.848 18.422 23.766 1 65.06 435 ILE B C 1
ATOM 7190 O O . ILE B 1 435 ? -8.805 19.047 23.312 1 65.06 435 ILE B O 1
ATOM 7194 N N . LEU B 1 436 ? -6.832 19 24.297 1 65.12 436 LEU B N 1
ATOM 7195 C CA . LEU B 1 436 ? -6.797 20.453 24.406 1 65.12 436 LEU B CA 1
ATOM 7196 C C . LEU B 1 436 ? -6.027 21.062 23.25 1 65.12 436 LEU B C 1
ATOM 7198 O O . LEU B 1 436 ? -5.898 22.297 23.156 1 65.12 436 LEU B O 1
ATOM 7202 N N . GLN B 1 437 ? -5.629 20.203 22.375 1 73.69 437 GLN B N 1
ATOM 7203 C CA . GLN B 1 437 ? -4.781 20.734 21.297 1 73.69 437 GLN B CA 1
ATOM 7204 C C . GLN B 1 437 ? -5.363 20.406 19.922 1 73.69 437 GLN B C 1
ATOM 7206 O O . GLN B 1 437 ? -4.641 20 19.016 1 73.69 437 GLN B O 1
ATOM 7211 N N . GLY B 1 438 ? -6.66 20.562 19.906 1 79.56 438 GLY B N 1
ATOM 7212 C CA . GLY B 1 438 ? -7.266 20.469 18.594 1 79.56 438 GLY B CA 1
ATOM 7213 C C . GLY B 1 438 ? -6.75 21.516 17.625 1 79.56 438 GLY B C 1
ATOM 7214 O O . GLY B 1 438 ? -6.266 22.578 18.047 1 79.56 438 GLY B O 1
ATOM 7215 N N . ARG B 1 439 ? -6.746 21.219 16.312 1 88 439 ARG B N 1
ATOM 7216 C CA . ARG B 1 439 ? -6.152 22.172 15.383 1 88 439 ARG B CA 1
ATOM 7217 C C . ARG B 1 439 ? -6.832 22.109 14.023 1 88 439 ARG B C 1
ATOM 7219 O O . ARG B 1 439 ? -7.512 21.141 13.703 1 88 439 ARG B O 1
ATOM 7226 N N . ILE B 1 440 ? -6.723 23.219 13.391 1 91.31 440 ILE B N 1
ATOM 7227 C CA . ILE B 1 440 ? -7.02 23.297 11.961 1 91.31 440 ILE B CA 1
ATOM 7228 C C . ILE B 1 440 ? -5.723 23.203 11.156 1 91.31 440 ILE B C 1
ATOM 7230 O O . ILE B 1 440 ? -4.852 24.078 11.281 1 91.31 440 ILE B O 1
ATOM 7234 N N . ARG B 1 441 ? -5.582 22.125 10.492 1 93.69 441 ARG B N 1
ATOM 7235 C CA . ARG B 1 441 ? -4.395 21.984 9.656 1 93.69 441 ARG B CA 1
ATOM 7236 C C . ARG B 1 441 ? -4.609 22.625 8.281 1 93.69 441 ARG B C 1
ATOM 7238 O O . ARG B 1 441 ? -5.508 22.203 7.543 1 93.69 441 ARG B O 1
ATOM 7245 N N . ILE B 1 442 ? -3.834 23.594 8.031 1 96.12 442 ILE B N 1
ATOM 7246 C CA . ILE B 1 442 ? -3.902 24.297 6.762 1 96.12 442 ILE B CA 1
ATOM 7247 C C . ILE B 1 442 ? -2.701 23.922 5.895 1 96.12 442 ILE B C 1
ATOM 7249 O O . ILE B 1 442 ? -1.556 24.016 6.344 1 96.12 442 ILE B O 1
ATOM 7253 N N . CYS B 1 443 ? -2.975 23.484 4.723 1 96.31 443 CYS B N 1
ATOM 7254 C CA . CYS B 1 443 ? -1.927 23.141 3.768 1 96.31 443 CYS B CA 1
ATOM 7255 C C . CYS B 1 443 ? -1.897 24.141 2.609 1 96.31 443 CYS B C 1
ATOM 7257 O O . CYS B 1 443 ? -2.887 24.281 1.891 1 96.31 443 CYS B O 1
ATOM 7259 N N . ILE B 1 444 ? -0.761 24.75 2.479 1 96.12 444 ILE B N 1
ATOM 7260 C CA . ILE B 1 444 ? -0.583 25.781 1.457 1 96.12 444 ILE B CA 1
ATOM 7261 C C . ILE B 1 444 ? -0.147 25.141 0.145 1 96.12 444 ILE B C 1
ATOM 7263 O O . ILE B 1 444 ? 0.577 24.141 0.148 1 96.12 444 ILE B O 1
ATOM 7267 N N . ASN B 1 445 ? -0.645 25.688 -0.937 1 94.56 445 ASN B N 1
ATOM 7268 C CA . ASN B 1 445 ? -0.306 25.234 -2.283 1 94.56 445 ASN B CA 1
ATOM 7269 C C . ASN B 1 445 ? 0.409 26.328 -3.076 1 94.56 445 ASN B C 1
ATOM 7271 O O . ASN B 1 445 ? 0.175 27.516 -2.854 1 94.56 445 ASN B O 1
ATOM 7275 N N . SER B 1 446 ? 1.238 25.906 -3.99 1 96.31 446 SER B N 1
ATOM 7276 C CA . SER B 1 446 ? 1.983 26.844 -4.82 1 96.31 446 SER B CA 1
ATOM 7277 C C . SER B 1 446 ? 1.06 27.594 -5.777 1 96.31 446 SER B C 1
ATOM 7279 O O . SER B 1 446 ? 1.387 28.688 -6.234 1 96.31 446 SER B O 1
ATOM 7281 N N . ILE B 1 447 ? -0.074 27.078 -6.051 1 94.5 447 ILE B N 1
ATOM 7282 C CA . ILE B 1 447 ? -0.903 27.625 -7.117 1 94.5 447 ILE B CA 1
ATOM 7283 C C . ILE B 1 447 ? -1.894 28.625 -6.539 1 94.5 447 ILE B C 1
ATOM 7285 O O . ILE B 1 447 ? -2.605 29.312 -7.281 1 94.5 447 ILE B O 1
ATOM 7289 N N . HIS B 1 448 ? -1.966 28.781 -5.223 1 96.25 448 HIS B N 1
ATOM 7290 C CA . HIS B 1 448 ? -2.805 29.797 -4.613 1 96.25 448 HIS B CA 1
ATOM 7291 C C . HIS B 1 448 ? -2.264 31.203 -4.898 1 96.25 448 HIS B C 1
ATOM 7293 O O . HIS B 1 448 ? -1.052 31.422 -4.84 1 96.25 448 HIS B O 1
ATOM 7299 N N . THR B 1 449 ? -3.162 32.094 -5.191 1 96.62 449 THR B N 1
ATOM 7300 C CA . THR B 1 449 ? -2.756 33.469 -5.371 1 96.62 449 THR B CA 1
ATOM 7301 C C . THR B 1 449 ? -2.795 34.219 -4.043 1 96.62 449 THR B C 1
ATOM 7303 O O . THR B 1 449 ? -3.439 33.781 -3.09 1 96.62 449 THR B O 1
ATOM 7306 N N . ARG B 1 450 ? -2.113 35.375 -4.07 1 97 450 ARG B N 1
ATOM 7307 C CA . ARG B 1 450 ? -2.084 36.219 -2.875 1 97 450 ARG B CA 1
ATOM 7308 C C . ARG B 1 450 ? -3.488 36.656 -2.496 1 97 450 ARG B C 1
ATOM 7310 O O . ARG B 1 450 ? -3.836 36.719 -1.313 1 97 450 ARG B O 1
ATOM 7317 N N . GLU B 1 451 ? -4.266 36.969 -3.469 1 97.38 451 GLU B N 1
ATOM 7318 C CA . GLU B 1 451 ? -5.637 37.438 -3.244 1 97.38 451 GLU B CA 1
ATOM 7319 C C . GLU B 1 451 ? -6.484 36.312 -2.623 1 97.38 451 GLU B C 1
ATOM 7321 O O . GLU B 1 451 ? -7.273 36.562 -1.711 1 97.38 451 GLU B O 1
ATOM 7326 N N . GLU B 1 452 ? -6.316 35.188 -3.162 1 97.19 452 GLU B N 1
ATOM 7327 C CA . GLU B 1 452 ? -7.047 34.031 -2.633 1 97.19 452 GLU B CA 1
ATOM 7328 C C . GLU B 1 452 ? -6.656 33.75 -1.185 1 97.19 452 GLU B C 1
ATOM 7330 O O . GLU B 1 452 ? -7.516 33.469 -0.346 1 97.19 452 GLU B O 1
ATOM 7335 N N . LEU B 1 453 ? -5.387 33.812 -0.893 1 98.12 453 LEU B N 1
ATOM 7336 C CA . LEU B 1 453 ? -4.895 33.562 0.457 1 98.12 453 LEU B CA 1
ATOM 7337 C C . LEU B 1 453 ? -5.387 34.625 1.424 1 98.12 453 LEU B C 1
ATOM 7339 O O . LEU B 1 453 ? -5.695 34.344 2.582 1 98.12 453 LEU B O 1
ATOM 7343 N N . GLN B 1 454 ? -5.453 35.844 0.953 1 97.88 454 GLN B N 1
ATOM 7344 C CA . GLN B 1 454 ? -6.012 36.938 1.771 1 97.88 454 GLN B CA 1
ATOM 7345 C C . GLN B 1 454 ? -7.473 36.656 2.105 1 97.88 454 GLN B C 1
ATOM 7347 O O . GLN B 1 454 ? -7.898 36.844 3.246 1 97.88 454 GLN B O 1
ATOM 7352 N N . HIS B 1 455 ? -8.172 36.281 1.135 1 97.31 455 HIS B N 1
ATOM 7353 C CA . HIS B 1 455 ? -9.57 35.906 1.349 1 97.31 455 HIS B CA 1
ATOM 7354 C C . HIS B 1 455 ? -9.711 34.812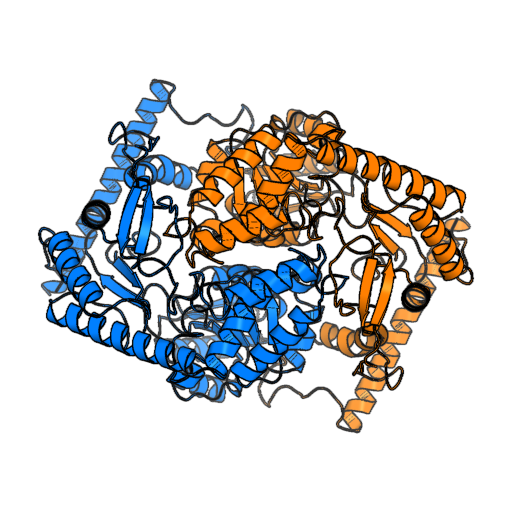 2.375 1 97.31 455 HIS B C 1
ATOM 7356 O O . HIS B 1 455 ? -10.594 34.844 3.23 1 97.31 455 HIS B O 1
ATOM 7362 N N . ALA B 1 456 ? -8.867 33.812 2.238 1 97.75 456 ALA B N 1
ATOM 7363 C CA . ALA B 1 456 ? -8.883 32.719 3.182 1 97.75 456 ALA B CA 1
ATOM 7364 C C . ALA B 1 456 ? -8.672 33.188 4.613 1 97.75 456 ALA B C 1
ATOM 7366 O O . ALA B 1 456 ? -9.32 32.719 5.543 1 97.75 456 ALA B O 1
ATOM 7367 N N . LEU B 1 457 ? -7.797 34.125 4.805 1 97.56 457 LEU B N 1
ATOM 7368 C CA . LEU B 1 457 ? -7.527 34.688 6.121 1 97.56 457 LEU B CA 1
ATOM 7369 C C . LEU B 1 457 ? -8.766 35.375 6.684 1 97.56 457 LEU B C 1
ATOM 7371 O O . LEU B 1 457 ? -9.086 35.219 7.863 1 97.56 457 LEU B O 1
ATOM 7375 N N . ASP B 1 458 ? -9.422 36.094 5.844 1 97.19 458 ASP B N 1
ATOM 7376 C CA . ASP B 1 458 ? -10.625 36.781 6.266 1 97.19 458 ASP B CA 1
ATOM 7377 C C . ASP B 1 458 ? -11.711 35.812 6.691 1 97.19 458 ASP B C 1
ATOM 7379 O O . ASP B 1 458 ? -12.383 36.031 7.707 1 97.19 458 ASP B O 1
ATOM 7383 N N . VAL B 1 459 ? -11.898 34.812 5.906 1 96.44 459 VAL B N 1
ATOM 7384 C CA . VAL B 1 459 ? -12.906 33.812 6.215 1 96.44 459 VAL B CA 1
ATOM 7385 C C . VAL B 1 459 ? -12.547 33.094 7.512 1 96.44 459 VAL B C 1
ATOM 7387 O O . VAL B 1 459 ? -13.422 32.781 8.328 1 96.44 459 VAL B O 1
ATOM 7390 N N . LEU B 1 460 ? -11.297 32.75 7.707 1 94.81 460 LEU B N 1
ATOM 7391 C CA . LEU B 1 460 ? -10.852 32.062 8.922 1 94.81 460 LEU B CA 1
ATOM 7392 C C . LEU B 1 460 ? -11.148 32.906 10.156 1 94.81 460 LEU B C 1
ATOM 7394 O O . LEU B 1 460 ? -11.594 32.375 11.18 1 94.81 460 LEU B O 1
ATOM 7398 N N . GLU B 1 461 ? -10.93 34.125 10.055 1 93.5 461 GLU B N 1
ATOM 7399 C CA . GLU B 1 461 ? -11.234 35.031 11.156 1 93.5 461 GLU B CA 1
ATOM 7400 C C . GLU B 1 461 ? -12.719 35.031 11.484 1 93.5 461 GLU B C 1
ATOM 7402 O O . GLU B 1 461 ? -13.109 35.062 12.656 1 93.5 461 GLU B O 1
ATOM 7407 N N . GLU B 1 462 ? -13.469 35.031 10.445 1 93.31 462 GLU B N 1
ATOM 7408 C CA . GLU B 1 462 ? -14.914 35 10.625 1 93.31 462 GLU B CA 1
ATOM 7409 C C . GLU B 1 462 ? -15.352 33.688 11.305 1 93.31 462 GLU B C 1
ATOM 7411 O O . GLU B 1 462 ? -16.266 33.719 12.133 1 93.31 462 GLU B O 1
ATOM 7416 N N . CYS B 1 463 ? -14.773 32.625 10.961 1 90.88 463 CYS B N 1
ATOM 7417 C CA . CYS B 1 463 ? -15.141 31.312 11.477 1 90.88 463 CYS B CA 1
ATOM 7418 C C . CYS B 1 463 ? -14.805 31.188 12.961 1 90.88 463 CYS B C 1
ATOM 7420 O O . CYS B 1 463 ? -15.469 30.469 13.695 1 90.88 463 CYS B O 1
ATOM 7422 N N . VAL B 1 464 ? -13.82 31.906 13.445 1 87.94 464 VAL B N 1
ATOM 7423 C CA . VAL B 1 464 ? -13.375 31.719 14.82 1 87.94 464 VAL B CA 1
ATOM 7424 C C . VAL B 1 464 ? -13.781 32.906 15.664 1 87.94 464 VAL B C 1
ATOM 7426 O O . VAL B 1 464 ? -13.422 33 16.844 1 87.94 464 VAL B O 1
ATOM 7429 N N . LYS B 1 465 ? -14.477 33.812 15.117 1 84.44 465 LYS B N 1
ATOM 7430 C CA . LYS B 1 465 ? -14.812 35.062 15.773 1 84.44 465 LYS B CA 1
ATOM 7431 C C . LYS B 1 465 ? -15.539 34.812 17.094 1 84.44 465 LYS B C 1
ATOM 7433 O O . LYS B 1 465 ? -15.328 35.531 18.062 1 84.44 465 LYS B O 1
ATOM 7438 N N . ASP B 1 466 ? -16.422 33.75 17.125 1 77.81 466 ASP B N 1
ATOM 7439 C CA . ASP B 1 466 ? -17.25 33.5 18.297 1 77.81 466 ASP B CA 1
ATOM 7440 C C . ASP B 1 466 ? -16.578 32.531 19.234 1 77.81 466 ASP B C 1
ATOM 7442 O O . ASP B 1 466 ? -17.156 32.125 20.25 1 77.81 466 ASP B O 1
ATOM 7446 N N . ILE B 1 467 ? -15.492 32.062 18.828 1 75.44 467 ILE B N 1
ATOM 7447 C CA . ILE B 1 467 ? -14.766 31.109 19.672 1 75.44 467 ILE B CA 1
ATOM 7448 C C . ILE B 1 467 ? -13.922 31.891 20.688 1 75.44 467 ILE B C 1
ATOM 7450 O O . ILE B 1 467 ? -13.164 32.781 20.312 1 75.44 467 ILE B O 1
ATOM 7454 N N . PRO B 1 468 ? -14.258 31.797 22 1 58.44 468 PRO B N 1
ATOM 7455 C CA . PRO B 1 468 ? -13.469 32.531 22.984 1 58.44 468 PRO B CA 1
ATOM 7456 C C . PRO B 1 468 ? -11.969 32.344 22.812 1 58.44 468 PRO B C 1
ATOM 7458 O O . PRO B 1 468 ? -11.516 31.203 22.609 1 58.44 468 PRO B O 1
ATOM 7461 N N . ALA B 1 469 ? -11.375 33.156 21.984 1 50.47 469 ALA B N 1
ATOM 7462 C CA . ALA B 1 469 ? -9.984 33.312 21.578 1 50.47 469 ALA B CA 1
ATOM 7463 C C . ALA B 1 469 ? -9.039 32.719 22.625 1 50.47 469 ALA B C 1
ATOM 7465 O O . ALA B 1 469 ? -7.996 32.156 22.281 1 50.47 469 ALA B O 1
ATOM 7466 N N . LYS B 1 470 ? -8.852 33.281 23.891 1 44.38 470 LYS B N 1
ATOM 7467 C CA . LYS B 1 470 ? -7.734 33.812 24.656 1 44.38 470 LYS B CA 1
ATOM 7468 C C . LYS B 1 470 ? -6.836 32.719 25.203 1 44.38 470 LYS B C 1
ATOM 7470 O O . LYS B 1 470 ? -6.223 32.875 26.25 1 44.38 470 LYS B O 1
ATOM 7475 N N . THR B 1 471 ? -6.832 31.516 24.906 1 37.16 471 THR B N 1
ATOM 7476 C CA . THR B 1 471 ? -5.66 31.172 25.703 1 37.16 471 THR B CA 1
ATOM 7477 C C . THR B 1 471 ? -4.387 31.719 25.062 1 37.16 471 THR B C 1
ATOM 7479 O O . THR B 1 471 ? -3.885 31.156 24.078 1 37.16 471 THR B O 1
ATOM 7482 N N . GLN B 1 472 ? -4.309 33 24.672 1 31.61 472 GLN B N 1
ATOM 7483 C CA . GLN B 1 472 ? -2.979 33.594 24.641 1 31.61 472 GLN B CA 1
ATOM 7484 C C . GLN B 1 472 ? -2.199 33.281 25.906 1 31.61 472 GLN B C 1
ATOM 7486 O O . GLN B 1 472 ? -2.742 33.344 27.016 1 31.61 472 GLN B O 1
#

Sequence (944 aa):
MLPELREIELKFFAYLNYVICFITGIVRDWIDRRTGKGRKPAPKGYVPIFNDFADFFTRRYYHRIDDCFARVVTSNAGAFMDVKVAKKADDLAQNQFFTGETRRIMNLGSYNYLGFGDPDEYCTPVVKQVLDKYGPATSSSRVEAGTTQIHKEFEEIIAKFLGTEDAISFGMGWATNATVIPAFMKKGDLIISDALNHNSIITGARASGAAVRVFKHNDMENLEQLLRSSISRGQPRTHQPWGKILVIVEGIYSMEGETCKLREIVALKKQYKFYIWLDEAHSIGCMGDTGRGVTEHLGVNPKDVDFLMGTFTKSFGAAGGYIAGSKQMINYLRLNSFANIYADAMPVPVAQQAMSVIKVLMENEEGKKRISQLHENATWFREELKRRNFKVLSEDKSPVVPIIIPPFSYFTEVSRKAFELGLGLVVVSFPACDILQGRIRICINSIHTREELQHALDVLEECVKDIPAKTQMLPELREIELKFFAYLNYVICFITGIVRDWIDRRTGKGRKPAPKGYVPIFNDFADFFTRRYYHRIDDCFARVVTSNAGAFMDVKVAKKADDLAQNQFFTGETRRIMNLGSYNYLGFGDPDEYCTPVVKQVLDKYGPATSSSRVEAGTTQIHKEFEEIIAKFLGTEDAISFGMGWATNATVIPAFMKKGDLIISDALNHNSIITGARASGAAVRVFKHNDMENLEQLLRSSISRGQPRTHQPWGKILVIVEGIYSMEGETCKLREIVALKKQYKFYIWLDEAHSIGCMGDTGRGVTEHLGVNPKDVDFLMGTFTKSFGAAGGYIAGSKQMINYLRLNSFANIYADAMPVPVAQQAMSVIKVLMENEEGKKRISQLHENATWFREELKRRNFKVLSEDKSPVVPIIIPPFSYFTEVSRKAFELGLGLVVVSFPACDILQGRIRICINSIHTREELQHALDVLEECVKDIPAKTQ